Protein AF-0000000074492746 (afdb_homodimer)

pLDDT: mean 90.83, std 10.3, range [33.32, 98.87]

Radius of gyration: 38.36 Å; Cα contacts (8 Å, |Δi|>4): 2476; chains: 2; bounding box: 61×142×90 Å

Structure (mmCIF, N/CA/C/O backbone):
data_AF-0000000074492746-model_v1
#
loop_
_entity.id
_entity.type
_entity.pdbx_description
1 polymer '4-coumarate-CoA ligase'
#
loop_
_atom_site.group_PDB
_atom_site.id
_atom_site.type_symbol
_atom_site.label_atom_id
_atom_site.label_alt_id
_atom_site.label_comp_id
_atom_site.label_asym_id
_atom_site.label_entity_id
_atom_site.label_seq_id
_atom_site.pdbx_PDB_ins_code
_atom_site.Cartn_x
_atom_site.Cartn_y
_atom_site.Cartn_z
_atom_site.occupancy
_atom_site.B_iso_or_equiv
_atom_site.auth_seq_id
_atom_site.auth_comp_id
_atom_site.auth_asym_id
_atom_site.auth_atom_id
_atom_site.pdbx_PDB_model_num
ATOM 1 N N . MET A 1 1 ? 27.553 37.694 3.13 1 62.76 1 MET A N 1
ATOM 2 C CA . MET A 1 1 ? 27.664 36.432 3.856 1 62.76 1 MET A CA 1
ATOM 3 C C . MET A 1 1 ? 26.73 35.38 3.264 1 62.76 1 MET A C 1
ATOM 5 O O . MET A 1 1 ? 25.642 35.708 2.788 1 62.76 1 MET A O 1
ATOM 9 N N . ALA A 1 2 ? 27.285 34.246 3.137 1 74.22 2 ALA A N 1
ATOM 10 C CA . ALA A 1 2 ? 26.532 33.113 2.605 1 74.22 2 ALA A CA 1
ATOM 11 C C . ALA A 1 2 ? 25.302 32.821 3.46 1 74.22 2 ALA A C 1
ATOM 13 O O . ALA A 1 2 ? 25.326 33.013 4.678 1 74.22 2 ALA A O 1
ATOM 14 N N . PRO A 1 3 ? 24.141 32.552 2.888 1 91.66 3 PRO A N 1
ATOM 15 C CA . PRO A 1 3 ? 22.947 32.187 3.653 1 91.66 3 PRO A CA 1
ATOM 16 C C . PRO A 1 3 ? 23.194 31.023 4.611 1 91.66 3 PRO A C 1
ATOM 18 O O . PRO A 1 3 ? 24.078 30.198 4.371 1 91.66 3 PRO A O 1
ATOM 21 N N . PHE A 1 4 ? 22.582 31.081 5.687 1 94.63 4 PHE A N 1
ATOM 22 C CA . PHE A 1 4 ? 22.602 29.951 6.608 1 94.63 4 PHE A CA 1
ATOM 23 C C . PHE A 1 4 ? 21.959 28.724 5.973 1 94.63 4 PHE A C 1
ATOM 25 O O . PHE A 1 4 ? 20.969 28.841 5.247 1 94.63 4 PHE A O 1
ATOM 32 N N . LYS A 1 5 ? 22.575 27.582 6.238 1 94.75 5 LYS A N 1
ATOM 33 C CA . LYS A 1 5 ? 22.024 26.311 5.777 1 94.75 5 LYS A CA 1
ATOM 34 C C . LYS A 1 5 ? 21.789 25.357 6.945 1 94.75 5 LYS A C 1
ATOM 36 O O . LYS A 1 5 ? 22.356 25.538 8.024 1 94.75 5 LYS A O 1
ATOM 41 N N . SER A 1 6 ? 20.93 24.405 6.695 1 94.44 6 SER A N 1
ATOM 42 C CA . SER A 1 6 ? 20.618 23.424 7.729 1 94.44 6 SER A CA 1
ATOM 43 C C . SER A 1 6 ? 21.833 22.563 8.059 1 94.44 6 SER A C 1
ATOM 45 O O . SER A 1 6 ? 22.608 22.207 7.169 1 94.44 6 SER A O 1
ATOM 47 N N . SER A 1 7 ? 21.99 22.266 9.31 1 92.78 7 SER A N 1
ATOM 48 C CA . SER A 1 7 ? 23.029 21.332 9.732 1 92.78 7 SER A CA 1
ATOM 49 C C . SER A 1 7 ? 22.599 19.887 9.504 1 92.78 7 SER A C 1
ATOM 51 O O . SER A 1 7 ? 23.415 18.968 9.606 1 92.78 7 SER A O 1
ATOM 53 N N . ILE A 1 8 ? 21.333 19.669 9.207 1 93.95 8 ILE A N 1
ATOM 54 C CA . ILE A 1 8 ? 20.806 18.359 8.841 1 93.95 8 ILE A CA 1
ATOM 55 C C . ILE A 1 8 ? 20.898 18.169 7.329 1 93.95 8 ILE A C 1
ATOM 57 O O . ILE A 1 8 ? 20.489 19.043 6.561 1 93.95 8 ILE A O 1
ATOM 61 N N . PRO A 1 9 ? 21.396 17.053 6.87 1 94.08 9 PRO A N 1
ATOM 62 C CA . PRO A 1 9 ? 21.604 16.846 5.434 1 94.08 9 PRO A CA 1
ATOM 63 C C . PRO A 1 9 ? 20.315 16.979 4.626 1 94.08 9 PRO A C 1
ATOM 65 O O . PRO A 1 9 ? 19.251 16.55 5.079 1 94.08 9 PRO A O 1
ATOM 68 N N . ASP A 1 10 ? 20.444 17.479 3.424 1 95.86 10 ASP A N 1
ATOM 69 C CA . ASP A 1 10 ? 19.316 17.609 2.507 1 95.86 10 ASP A CA 1
ATOM 70 C C . ASP A 1 10 ? 18.718 16.244 2.174 1 95.86 10 ASP A C 1
ATOM 72 O O . ASP A 1 10 ? 19.413 15.227 2.227 1 95.86 10 ASP A O 1
ATOM 76 N N . VAL A 1 11 ? 17.506 16.265 1.872 1 95.2 11 VAL A N 1
ATOM 77 C CA . VAL A 1 11 ? 16.808 15.045 1.482 1 95.2 11 VAL A CA 1
ATOM 78 C C . VAL A 1 11 ? 16.164 15.233 0.11 1 95.2 11 VAL A C 1
ATOM 80 O O . VAL A 1 11 ? 15.814 16.353 -0.27 1 95.2 11 VAL A O 1
ATOM 83 N N . PRO A 1 12 ? 16.049 14.089 -0.663 1 92.93 12 PRO A N 1
ATOM 84 C CA . PRO A 1 12 ? 15.293 14.198 -1.913 1 92.93 12 PRO A CA 1
ATOM 85 C C . PRO A 1 12 ? 13.814 14.499 -1.683 1 92.93 12 PRO A C 1
ATOM 87 O O . PRO A 1 12 ? 13.183 13.889 -0.816 1 92.93 12 PRO A O 1
ATOM 90 N N . ILE A 1 13 ? 13.33 15.439 -2.402 1 95.9 13 ILE A N 1
ATOM 91 C CA . ILE A 1 13 ? 11.911 15.769 -2.325 1 95.9 13 ILE A CA 1
ATOM 92 C C . ILE A 1 13 ? 11.175 15.165 -3.519 1 95.9 13 ILE A C 1
ATOM 94 O O . ILE A 1 13 ? 11.346 15.615 -4.654 1 95.9 13 ILE A O 1
ATOM 98 N N . PRO A 1 14 ? 10.344 14.208 -3.27 1 92.88 14 PRO A N 1
ATOM 99 C CA . PRO A 1 14 ? 9.604 13.606 -4.382 1 92.88 14 PRO A CA 1
ATOM 100 C C . PRO A 1 14 ? 8.608 14.573 -5.018 1 92.88 14 PRO A C 1
ATOM 102 O O . PRO A 1 14 ? 7.961 15.351 -4.313 1 92.88 14 PRO A O 1
ATOM 105 N N . VAL A 1 15 ? 8.488 14.508 -6.326 1 95.49 15 VAL A N 1
ATOM 106 C CA . VAL A 1 15 ? 7.451 15.248 -7.037 1 95.49 15 VAL A CA 1
ATOM 107 C C . VAL A 1 15 ? 6.222 14.362 -7.227 1 95.49 15 VAL A C 1
ATOM 109 O O . VAL A 1 15 ? 6.13 13.621 -8.208 1 95.49 15 VAL A O 1
ATOM 112 N N . THR A 1 16 ? 5.321 14.421 -6.267 1 94.25 16 THR A N 1
ATOM 113 C CA . THR A 1 16 ? 4.128 13.582 -6.234 1 94.25 16 THR A CA 1
ATOM 114 C C . THR A 1 16 ? 3.007 14.268 -5.458 1 94.25 16 THR A C 1
ATOM 116 O O . THR A 1 16 ? 3.224 15.307 -4.832 1 94.25 16 THR A O 1
ATOM 119 N N . ASP A 1 17 ? 1.833 13.707 -5.586 1 95.97 17 ASP A N 1
ATOM 120 C CA . ASP A 1 17 ? 0.719 14.282 -4.839 1 95.97 17 ASP A CA 1
ATOM 121 C C . ASP A 1 17 ? 0.764 13.86 -3.373 1 95.97 17 ASP A C 1
ATOM 123 O O . ASP A 1 17 ? 1.326 12.814 -3.04 1 95.97 17 ASP A O 1
ATOM 127 N N . THR A 1 18 ? 0.191 14.603 -2.574 1 97 18 THR A N 1
ATOM 128 C CA . THR A 1 18 ? 0.307 14.476 -1.126 1 97 18 THR A CA 1
ATOM 129 C C . THR A 1 18 ? -0.256 13.138 -0.654 1 97 18 THR A C 1
ATOM 131 O O . THR A 1 18 ? 0.354 12.459 0.175 1 97 18 THR A O 1
ATOM 134 N N . TYR A 1 19 ? -1.401 12.74 -1.144 1 95.45 19 TYR A N 1
ATOM 135 C CA . TYR A 1 19 ? -1.993 11.477 -0.721 1 95.45 19 TYR A CA 1
ATOM 136 C C . TYR A 1 19 ? -1.063 10.309 -1.027 1 95.45 19 TYR A C 1
ATOM 138 O O . TYR A 1 19 ? -0.817 9.462 -0.165 1 95.45 19 TYR A O 1
ATOM 146 N N . SER A 1 20 ? -0.614 10.266 -2.314 1 91.77 20 SER A N 1
ATOM 147 C CA . SER A 1 20 ? 0.271 9.181 -2.723 1 91.77 20 SER A CA 1
ATOM 148 C C . SER A 1 20 ? 1.531 9.142 -1.865 1 91.77 20 SER A C 1
ATOM 150 O O . SER A 1 20 ? 1.993 8.065 -1.48 1 91.77 20 SER A O 1
ATOM 152 N N . PHE A 1 21 ? 2.033 10.259 -1.544 1 93.06 21 PHE A N 1
ATOM 153 C CA . PHE A 1 21 ? 3.252 10.33 -0.748 1 93.06 21 PHE A CA 1
ATOM 154 C C . PHE A 1 21 ? 3.017 9.781 0.654 1 93.06 21 PHE A C 1
ATOM 156 O O . PHE A 1 21 ? 3.825 9.002 1.165 1 93.06 21 PHE A O 1
ATOM 163 N N . ILE A 1 22 ? 1.933 10.162 1.227 1 93 22 ILE A N 1
ATOM 164 C CA . ILE A 1 22 ? 1.683 9.861 2.632 1 93 22 ILE A CA 1
ATOM 165 C C . ILE A 1 22 ? 1.252 8.404 2.779 1 93 22 ILE A C 1
ATOM 167 O O . ILE A 1 22 ? 1.697 7.707 3.694 1 93 22 ILE A O 1
ATOM 171 N N . PHE A 1 23 ? 0.426 7.883 1.871 1 89.41 23 PHE A N 1
ATOM 172 C CA . PHE A 1 23 ? -0.224 6.603 2.127 1 89.41 23 PHE A CA 1
ATOM 173 C C . PHE A 1 23 ? 0.31 5.528 1.188 1 89.41 23 PHE A C 1
ATOM 175 O O . PHE A 1 23 ? 0.096 4.335 1.416 1 89.41 23 PHE A O 1
ATOM 182 N N . GLU A 1 24 ? 0.973 5.904 0.114 1 81.98 24 GLU A N 1
ATOM 183 C CA . GLU A 1 24 ? 1.334 4.899 -0.881 1 81.98 24 GLU A CA 1
ATOM 184 C C . GLU A 1 24 ? 2.845 4.849 -1.092 1 81.98 24 GLU A C 1
ATOM 186 O O . GLU A 1 24 ? 3.348 3.981 -1.808 1 81.98 24 GLU A O 1
ATOM 191 N N . SER A 1 25 ? 3.521 5.86 -0.701 1 73.84 25 SER A N 1
ATOM 192 C CA . SER A 1 25 ? 4.962 5.889 -0.927 1 73.84 25 SER A CA 1
ATOM 193 C C . SER A 1 25 ? 5.678 4.852 -0.068 1 73.84 25 SER A C 1
ATOM 195 O O . SER A 1 25 ? 5.182 4.469 0.994 1 73.84 25 SER A O 1
ATOM 197 N N . LYS A 1 26 ? 6.465 3.995 -0.831 1 54 26 LYS A N 1
ATOM 198 C CA . LYS A 1 26 ? 7.276 2.965 -0.187 1 54 26 LYS A CA 1
ATOM 199 C C . LYS A 1 26 ? 8.384 3.587 0.658 1 54 26 LYS A C 1
ATOM 201 O O . LYS A 1 26 ? 9.295 2.888 1.107 1 54 26 LYS A O 1
ATOM 206 N N . LEU A 1 27 ? 8.384 4.845 0.728 1 49.32 27 LEU A N 1
ATOM 207 C CA . LEU A 1 27 ? 9.664 5.452 1.078 1 49.32 27 LEU A CA 1
ATOM 208 C C . LEU A 1 27 ? 10.283 4.757 2.286 1 49.32 27 LEU A C 1
ATOM 210 O O . LEU A 1 27 ? 11.399 4.239 2.205 1 49.32 27 LEU A O 1
ATOM 214 N N . PRO A 1 28 ? 10.604 5.556 3.318 1 43.53 28 PRO A N 1
ATOM 215 C CA . PRO A 1 28 ? 11.86 5.406 4.057 1 43.53 28 PRO A CA 1
ATOM 216 C C . PRO A 1 28 ? 11.861 4.187 4.976 1 43.53 28 PRO A C 1
ATOM 218 O O . PRO A 1 28 ? 10.829 3.531 5.14 1 43.53 28 PRO A O 1
ATOM 221 N N . ALA A 1 29 ? 12.595 4.407 5.951 1 42.02 29 ALA A N 1
ATOM 222 C CA . ALA A 1 29 ? 13.155 3.627 7.053 1 42.02 29 ALA A CA 1
ATOM 223 C C . ALA A 1 29 ? 12.057 2.897 7.821 1 42.02 29 ALA A C 1
ATOM 225 O O . ALA A 1 29 ? 12.34 1.996 8.615 1 42.02 29 ALA A O 1
ATOM 226 N N . THR A 1 30 ? 10.843 3.539 7.629 1 43.43 30 THR A N 1
ATOM 227 C CA . THR A 1 30 ? 9.827 2.955 8.497 1 43.43 30 THR A CA 1
ATOM 228 C C . THR A 1 30 ? 8.832 2.13 7.686 1 43.43 30 THR A C 1
ATOM 230 O O . THR A 1 30 ? 8.518 2.473 6.544 1 43.43 30 THR A O 1
ATOM 233 N N . LEU A 1 31 ? 8.698 0.891 7.887 1 47.42 31 LEU A N 1
ATOM 234 C CA . LEU A 1 31 ? 7.716 -0.061 7.381 1 47.42 31 LEU A CA 1
ATOM 235 C C . LEU A 1 31 ? 6.344 0.593 7.247 1 47.42 31 LEU A C 1
ATOM 237 O O . LEU A 1 31 ? 5.926 1.352 8.124 1 47.42 31 LEU A O 1
ATOM 241 N N . PRO A 1 32 ? 5.792 0.803 6.049 1 51.96 32 PRO A N 1
ATOM 242 C CA . PRO A 1 32 ? 4.393 1.236 6.028 1 51.96 32 PRO A CA 1
ATOM 243 C C . PRO A 1 32 ? 3.574 0.636 7.169 1 51.96 32 PRO A C 1
ATOM 245 O O . PRO A 1 32 ? 3.817 -0.502 7.577 1 51.96 32 PRO A O 1
ATOM 248 N N . PRO A 1 33 ? 2.813 1.573 7.826 1 56.63 33 PRO A N 1
ATOM 249 C CA . PRO A 1 33 ? 2.01 1.03 8.924 1 56.63 33 PRO A CA 1
ATOM 250 C C . PRO A 1 33 ? 1.205 -0.201 8.514 1 56.63 33 PRO A C 1
ATOM 252 O O . PRO A 1 33 ? 0.749 -0.293 7.372 1 56.63 33 PRO A O 1
ATOM 255 N N . ARG A 1 34 ? 1.232 -0.967 9.35 1 70.54 34 ARG A N 1
ATOM 256 C CA . ARG A 1 34 ? 0.348 -2.118 9.198 1 70.54 34 ARG A CA 1
ATOM 257 C C . ARG A 1 34 ? -1.112 -1.684 9.133 1 70.54 34 ARG A C 1
ATOM 259 O O . ARG A 1 34 ? -1.52 -0.753 9.831 1 70.54 34 ARG A O 1
ATOM 266 N N . ARG A 1 35 ? -1.841 -2.162 8.324 1 78.81 35 ARG A N 1
ATOM 267 C CA . ARG A 1 35 ? -3.239 -1.809 8.102 1 78.81 35 ARG A CA 1
ATOM 268 C C . ARG A 1 35 ? -4.066 -2.029 9.365 1 78.81 35 ARG A C 1
ATOM 270 O O . ARG A 1 35 ? -5.124 -1.419 9.534 1 78.81 35 ARG A O 1
ATOM 277 N N . ASP A 1 36 ? -3.523 -2.74 10.283 1 85.18 36 ASP A N 1
ATOM 278 C CA . ASP A 1 36 ? -4.276 -3.035 11.497 1 85.18 36 ASP A CA 1
ATOM 279 C C . ASP A 1 36 ? -3.861 -2.11 12.639 1 85.18 36 ASP A C 1
ATOM 281 O O . ASP A 1 36 ? -4.476 -2.12 13.708 1 85.18 36 ASP A O 1
ATOM 285 N N . GLN A 1 37 ? -2.905 -1.304 12.361 1 90.31 37 GLN A N 1
ATOM 286 C CA . GLN A 1 37 ? -2.474 -0.351 13.379 1 90.31 37 GLN A CA 1
ATOM 287 C C . GLN A 1 37 ? -3.492 0.774 13.545 1 90.31 37 GLN A C 1
ATOM 289 O O . GLN A 1 37 ? -4.121 1.197 12.574 1 90.31 37 GLN A O 1
ATOM 294 N N . ILE A 1 38 ? -3.596 1.279 14.82 1 95.5 38 ILE A N 1
ATOM 295 C CA . ILE A 1 38 ? -4.523 2.367 15.108 1 95.5 38 ILE A CA 1
ATOM 296 C C . ILE A 1 38 ? -3.975 3.676 14.544 1 95.5 38 ILE A C 1
ATOM 298 O O . ILE A 1 38 ? -2.825 4.037 14.803 1 95.5 38 ILE A O 1
ATOM 302 N N . ALA A 1 39 ? -4.736 4.35 13.773 1 96.35 39 ALA A N 1
ATOM 303 C CA . ALA A 1 39 ? -4.348 5.635 13.195 1 96.35 39 ALA A CA 1
ATOM 304 C C . ALA A 1 39 ? -4.894 6.795 14.022 1 96.35 39 ALA A C 1
ATOM 306 O O . ALA A 1 39 ? -4.185 7.771 14.278 1 96.35 39 ALA A O 1
ATOM 307 N N . LEU A 1 40 ? -6.187 6.639 14.418 1 98.11 40 LEU A N 1
ATOM 308 C CA . LEU A 1 40 ? -6.883 7.716 15.113 1 98.11 40 LEU A CA 1
ATOM 309 C C . LEU A 1 40 ? -7.593 7.192 16.356 1 98.11 40 LEU A C 1
ATOM 311 O O . LEU A 1 40 ? -8.157 6.095 16.338 1 98.11 40 LEU A O 1
ATOM 315 N N . ILE A 1 41 ? -7.59 7.925 17.371 1 98.37 41 ILE A N 1
ATOM 316 C CA . ILE A 1 41 ? -8.356 7.686 18.589 1 98.37 41 ILE A CA 1
ATOM 317 C C . ILE A 1 41 ? -9.132 8.947 18.965 1 98.37 41 ILE A C 1
ATOM 319 O O . ILE A 1 41 ? -8.548 10.024 19.105 1 98.37 41 ILE A O 1
ATOM 323 N N . ASP A 1 42 ? -10.383 8.921 19.056 1 97.63 42 ASP A N 1
ATOM 324 C CA . ASP A 1 42 ? -11.174 10.029 19.583 1 97.63 42 ASP A CA 1
ATOM 325 C C . ASP A 1 42 ? -11.015 10.146 21.097 1 97.63 42 ASP A C 1
ATOM 327 O O . ASP A 1 42 ? -11.41 9.245 21.84 1 97.63 42 ASP A O 1
ATOM 331 N N . ALA A 1 43 ? -10.517 11.211 21.539 1 97.36 43 ALA A N 1
ATOM 332 C CA . ALA A 1 43 ? -10.202 11.362 22.957 1 97.36 43 ALA A CA 1
ATOM 333 C C . ALA A 1 43 ? -11.464 11.282 23.811 1 97.36 43 ALA A C 1
ATOM 335 O O . ALA A 1 43 ? -11.424 10.805 24.947 1 97.36 43 ALA A O 1
ATOM 336 N N . ALA A 1 44 ? -12.558 11.75 23.291 1 94.58 44 ALA A N 1
ATOM 337 C CA . ALA A 1 44 ? -13.795 11.843 24.061 1 94.58 44 ALA A CA 1
ATOM 338 C C . ALA A 1 44 ? -14.529 10.505 24.085 1 94.58 44 ALA A C 1
ATOM 340 O O . ALA A 1 44 ? -15.101 10.121 25.108 1 94.58 44 ALA A O 1
ATOM 341 N N . THR A 1 45 ? -14.496 9.724 22.978 1 94.44 45 THR A N 1
ATOM 342 C CA . THR A 1 45 ? -15.36 8.554 22.87 1 94.44 45 THR A CA 1
ATOM 343 C C . THR A 1 45 ? -14.533 7.271 22.854 1 94.44 45 THR A C 1
ATOM 345 O O . THR A 1 45 ? -15.079 6.173 22.982 1 94.44 45 THR A O 1
ATOM 348 N N . ASP A 1 46 ? -13.288 7.34 22.617 1 96.02 46 ASP A N 1
ATOM 349 C CA . ASP A 1 46 ? -12.375 6.207 22.506 1 96.02 46 ASP A CA 1
ATOM 350 C C . ASP A 1 46 ? -12.596 5.449 21.199 1 96.02 46 ASP A C 1
ATOM 352 O O . ASP A 1 46 ? -12.115 4.325 21.037 1 96.02 46 ASP A O 1
ATOM 356 N N . GLN A 1 47 ? -13.381 6.099 20.391 1 94.58 47 GLN A N 1
ATOM 357 C CA . GLN A 1 47 ? -13.499 5.512 19.06 1 94.58 47 GLN A CA 1
ATOM 358 C C . GLN A 1 47 ? -12.135 5.402 18.385 1 94.58 47 GLN A C 1
ATOM 360 O O . GLN A 1 47 ? -11.343 6.346 18.415 1 94.58 47 GLN A O 1
ATOM 365 N N . ARG A 1 48 ? -11.907 4.273 17.838 1 96.66 48 ARG A N 1
ATOM 366 C CA . ARG A 1 48 ? -10.613 4.027 17.208 1 96.66 48 ARG A CA 1
ATOM 367 C C . ARG A 1 48 ? -10.778 3.702 15.727 1 96.66 48 ARG A C 1
ATOM 369 O O . ARG A 1 48 ? -11.742 3.042 15.335 1 96.66 48 ARG A O 1
ATOM 376 N N . VAL A 1 49 ? -9.942 4.195 14.879 1 96.49 49 VAL A N 1
ATOM 377 C CA . VAL A 1 49 ? -9.878 3.942 13.443 1 96.49 49 VAL A CA 1
ATOM 378 C C . VAL A 1 49 ? -8.487 3.433 13.069 1 96.49 49 VAL A C 1
ATOM 380 O O . VAL A 1 49 ? -7.479 4.057 13.407 1 96.49 49 VAL A O 1
ATOM 383 N N . THR A 1 50 ? -8.39 2.292 12.407 1 95.07 50 THR A N 1
ATOM 384 C CA . THR A 1 50 ? -7.103 1.761 11.972 1 95.07 50 THR A CA 1
ATOM 385 C C . THR A 1 50 ? -6.646 2.44 10.683 1 95.07 50 THR A C 1
ATOM 387 O O . THR A 1 50 ? -7.434 3.117 10.019 1 95.07 50 THR A O 1
ATOM 390 N N . TYR A 1 51 ? -5.381 2.293 10.35 1 93.28 51 TYR A N 1
ATOM 391 C CA . TYR A 1 51 ? -4.867 2.829 9.095 1 93.28 51 TYR A CA 1
ATOM 392 C C . TYR A 1 51 ? -5.606 2.232 7.903 1 93.28 51 TYR A C 1
ATOM 394 O O . TYR A 1 51 ? -5.918 2.937 6.941 1 93.28 51 TYR A O 1
ATOM 402 N N . GLY A 1 52 ? -5.892 0.97 7.961 1 91.56 52 GLY A N 1
ATOM 403 C CA . GLY A 1 52 ? -6.649 0.338 6.892 1 91.56 52 GLY A CA 1
ATOM 404 C C . GLY A 1 52 ? -8.029 0.938 6.701 1 91.56 52 GLY A C 1
ATOM 405 O O . GLY A 1 52 ? -8.449 1.195 5.572 1 91.56 52 GLY A O 1
ATOM 406 N N . GLU A 1 53 ? -8.708 1.12 7.767 1 94.29 53 GLU A N 1
ATOM 407 C CA . GLU A 1 53 ? -10.04 1.717 7.714 1 94.29 53 GLU A CA 1
ATOM 408 C C . GLU A 1 53 ? -9.981 3.154 7.204 1 94.29 53 GLU A C 1
ATOM 410 O O . GLU A 1 53 ? -10.835 3.576 6.422 1 94.29 53 GLU A O 1
ATOM 415 N N . LEU A 1 54 ? -8.998 3.861 7.677 1 96.27 54 LEU A N 1
ATOM 416 C CA . LEU A 1 54 ? -8.84 5.244 7.24 1 96.27 54 LEU A CA 1
ATOM 417 C C . LEU A 1 54 ? -8.639 5.318 5.73 1 96.27 54 LEU A C 1
ATOM 419 O O . LEU A 1 54 ? -9.316 6.089 5.046 1 96.27 54 LEU A O 1
ATOM 423 N N . VAL A 1 55 ? -7.748 4.534 5.239 1 94.34 55 VAL A N 1
ATOM 424 C CA . VAL A 1 55 ? -7.47 4.514 3.807 1 94.34 55 VAL A CA 1
ATOM 425 C C . VAL A 1 55 ? -8.729 4.116 3.041 1 94.34 55 VAL A C 1
ATOM 427 O O . VAL A 1 55 ? -9.037 4.693 1.996 1 94.34 55 VAL A O 1
ATOM 430 N N . HIS A 1 56 ? -9.445 3.172 3.574 1 95.02 56 HIS A N 1
ATOM 431 C CA . HIS A 1 56 ? -10.701 2.743 2.969 1 95.02 56 HIS A CA 1
ATOM 432 C C . HIS A 1 56 ? -11.692 3.898 2.879 1 95.02 56 HIS A C 1
ATOM 434 O O . HIS A 1 56 ? -12.305 4.116 1.832 1 95.02 56 HIS A O 1
ATOM 440 N N . ARG A 1 57 ? -11.841 4.629 3.957 1 96.83 57 ARG A N 1
ATOM 441 C CA . ARG A 1 57 ? -12.749 5.77 3.994 1 96.83 57 ARG A CA 1
ATOM 442 C C . ARG A 1 57 ? -12.315 6.848 3.007 1 96.83 57 ARG A C 1
ATOM 444 O O . ARG A 1 57 ? -13.15 7.441 2.32 1 96.83 57 ARG A O 1
ATOM 451 N N . ILE A 1 58 ? -11.011 7.072 2.93 1 97.48 58 ILE A N 1
ATOM 452 C CA . ILE A 1 58 ? -10.458 8.078 2.029 1 97.48 58 ILE A CA 1
ATOM 453 C C . ILE A 1 58 ? -10.789 7.713 0.584 1 97.48 58 ILE A C 1
ATOM 455 O O . ILE A 1 58 ? -11.234 8.563 -0.191 1 97.48 58 ILE A O 1
ATOM 459 N N . HIS A 1 59 ? -10.612 6.472 0.234 1 96.05 59 HIS A N 1
ATOM 460 C CA . HIS A 1 59 ? -10.873 6.014 -1.126 1 96.05 59 HIS A CA 1
ATOM 461 C C . HIS A 1 59 ? -12.344 6.186 -1.492 1 96.05 59 HIS A C 1
ATOM 463 O O . HIS A 1 59 ? -12.664 6.644 -2.591 1 96.05 59 HIS A O 1
ATOM 469 N N . ARG A 1 60 ? -13.229 5.802 -0.593 1 97.08 60 ARG A N 1
ATOM 470 C CA . ARG A 1 60 ? -14.662 5.896 -0.854 1 97.08 60 ARG A CA 1
ATOM 471 C C . ARG A 1 60 ? -15.099 7.35 -0.995 1 97.08 60 ARG A C 1
ATOM 473 O O . ARG A 1 60 ? -15.917 7.677 -1.858 1 97.08 60 ARG A O 1
ATOM 480 N N . PHE A 1 61 ? -14.562 8.156 -0.141 1 98.33 61 PHE A N 1
ATOM 481 C CA . PHE A 1 61 ? -14.897 9.573 -0.217 1 98.33 61 PHE A CA 1
ATOM 482 C C . PHE A 1 61 ? -14.393 10.18 -1.52 1 98.33 61 PHE A C 1
ATOM 484 O O . PHE A 1 61 ? -15.119 10.916 -2.191 1 98.33 61 PHE A O 1
ATOM 491 N N . ALA A 1 62 ? -13.135 9.922 -1.884 1 98.5 62 ALA A N 1
ATOM 492 C CA . ALA A 1 62 ? -12.546 10.442 -3.115 1 98.5 62 ALA A CA 1
ATOM 493 C C . ALA A 1 62 ? -13.375 10.039 -4.332 1 98.5 62 ALA A C 1
ATOM 495 O O . ALA A 1 62 ? -13.65 10.866 -5.204 1 98.5 62 ALA A O 1
ATOM 496 N N . ALA A 1 63 ? -13.754 8.773 -4.382 1 97.84 63 ALA A N 1
ATOM 497 C CA . ALA A 1 63 ? -14.583 8.291 -5.483 1 97.84 63 ALA A CA 1
ATOM 498 C C . ALA A 1 63 ? -15.924 9.02 -5.52 1 97.84 63 ALA A C 1
ATOM 500 O O . ALA A 1 63 ? -16.414 9.377 -6.594 1 97.84 63 ALA A O 1
ATOM 501 N N . GLY A 1 64 ? -16.498 9.202 -4.336 1 98.32 64 GLY A N 1
ATOM 502 C CA . GLY A 1 64 ? -17.753 9.934 -4.261 1 98.32 64 GLY A CA 1
ATOM 503 C C . GLY A 1 64 ? -17.632 11.373 -4.724 1 98.32 64 GLY A C 1
ATOM 504 O O . GLY A 1 64 ? -18.508 11.88 -5.428 1 98.32 64 GLY A O 1
ATOM 505 N N . VAL A 1 65 ? -16.557 11.998 -4.313 1 98.4 65 VAL A N 1
ATOM 506 C CA . VAL A 1 65 ? -16.311 13.377 -4.722 1 98.4 65 VAL A CA 1
ATOM 507 C C . VAL A 1 65 ? -16.262 13.463 -6.246 1 98.4 65 VAL A C 1
ATOM 509 O O . VAL A 1 65 ? -16.861 14.361 -6.843 1 98.4 65 VAL A O 1
ATOM 512 N N . ARG A 1 66 ? -15.612 12.545 -6.87 1 97.47 66 ARG A N 1
ATOM 513 C CA . ARG A 1 66 ? -15.429 12.555 -8.318 1 97.47 66 ARG A CA 1
ATOM 514 C C . ARG A 1 66 ? -16.701 12.112 -9.034 1 97.47 66 ARG A C 1
ATOM 516 O O . ARG A 1 66 ? -17.155 12.774 -9.969 1 97.47 66 ARG A O 1
ATOM 523 N N . TYR A 1 67 ? -17.318 11.013 -8.587 1 96.07 67 TYR A N 1
ATOM 524 C CA . TYR A 1 67 ? -18.326 10.356 -9.411 1 96.07 67 TYR A CA 1
ATOM 525 C C . TYR A 1 67 ? -19.732 10.745 -8.969 1 96.07 67 TYR A C 1
ATOM 527 O O . TYR A 1 67 ? -20.658 10.782 -9.782 1 96.07 67 TYR A O 1
ATOM 535 N N . LYS A 1 68 ? -19.937 10.959 -7.71 1 96.65 68 LYS A N 1
ATOM 536 C CA . LYS A 1 68 ? -21.261 11.345 -7.231 1 96.65 68 LYS A CA 1
ATOM 537 C C . LYS A 1 68 ? -21.439 12.86 -7.268 1 96.65 68 LYS A C 1
ATOM 539 O O . LYS A 1 68 ? -22.474 13.357 -7.717 1 96.65 68 LYS A O 1
ATOM 544 N N . LEU A 1 69 ? -20.426 13.567 -6.795 1 97.64 69 LEU A N 1
ATOM 545 C CA . LEU A 1 69 ? -20.534 15.021 -6.733 1 97.64 69 LEU A CA 1
ATOM 546 C C . LEU A 1 69 ? -20.066 15.657 -8.038 1 97.64 69 LEU A C 1
ATOM 548 O O . LEU A 1 69 ? -20.347 16.829 -8.298 1 97.64 69 LEU A O 1
ATOM 552 N N . GLY A 1 70 ? -19.211 14.93 -8.812 1 97.41 70 GLY A N 1
ATOM 553 C CA . GLY A 1 70 ? -18.793 15.39 -10.127 1 97.41 70 GLY A CA 1
ATOM 554 C C . GLY A 1 70 ? -17.75 16.49 -10.07 1 97.41 70 GLY A C 1
ATOM 555 O O . GLY A 1 70 ? -17.68 17.333 -10.968 1 97.41 70 GLY A O 1
ATOM 556 N N . LEU A 1 71 ? -16.998 16.561 -8.999 1 97.97 71 LEU A N 1
ATOM 557 C CA . LEU A 1 71 ? -15.97 17.592 -8.912 1 97.97 71 LEU A CA 1
ATOM 558 C C . LEU A 1 71 ? -14.769 17.237 -9.782 1 97.97 71 LEU A C 1
ATOM 560 O O . LEU A 1 71 ? -14.364 16.073 -9.842 1 97.97 71 LEU A O 1
ATOM 564 N N . ASN A 1 72 ? -14.275 18.178 -10.418 1 96.15 72 ASN A N 1
ATOM 565 C CA . ASN A 1 72 ? -13.108 18.012 -11.277 1 96.15 72 ASN A CA 1
ATOM 566 C C . ASN A 1 72 ? -11.817 18.365 -10.544 1 96.15 72 ASN A C 1
ATOM 568 O O . ASN A 1 72 ? -11.855 18.885 -9.427 1 96.15 72 ASN A O 1
ATOM 572 N N . LYS A 1 73 ? -10.745 18.051 -11.281 1 96.34 73 LYS A N 1
ATOM 573 C CA . LYS A 1 73 ? -9.41 18.369 -10.784 1 96.34 73 LYS A CA 1
ATOM 574 C C . LYS A 1 73 ? -9.284 19.854 -10.456 1 96.34 73 LYS A C 1
ATOM 576 O O . LYS A 1 73 ? -9.705 20.706 -11.241 1 96.34 73 LYS A O 1
ATOM 581 N N . TRP A 1 74 ? -8.882 20.204 -9.174 1 98.48 74 TRP A N 1
ATOM 582 C CA . TRP A 1 74 ? -8.527 21.519 -8.652 1 98.48 74 TRP A CA 1
ATOM 583 C C . TRP A 1 74 ? -9.771 22.287 -8.218 1 98.48 74 TRP A C 1
ATOM 585 O O . TRP A 1 74 ? -9.673 23.412 -7.724 1 98.48 74 TRP A O 1
ATOM 595 N N . GLU A 1 75 ? -10.983 21.745 -8.426 1 98.65 75 GLU A N 1
ATOM 596 C CA . GLU A 1 75 ? -12.136 22.361 -7.776 1 98.65 75 GLU A CA 1
ATOM 597 C C . GLU A 1 75 ? -12.031 22.264 -6.257 1 98.65 75 GLU A C 1
ATOM 599 O O . GLU A 1 75 ? -11.407 21.34 -5.731 1 98.65 75 GLU A O 1
ATOM 604 N N . VAL A 1 76 ? -12.629 23.242 -5.549 1 98.8 76 VAL A N 1
ATOM 605 C CA . VAL A 1 76 ? -12.255 23.487 -4.16 1 98.8 76 VAL A CA 1
ATOM 606 C C . VAL A 1 76 ? -13.319 22.911 -3.229 1 98.8 76 VAL A C 1
ATOM 608 O O . VAL A 1 76 ? -14.512 23.174 -3.401 1 98.8 76 VAL A O 1
ATOM 611 N N . VAL A 1 77 ? -12.92 22.132 -2.278 1 98.87 77 VAL A N 1
ATOM 612 C CA . VAL A 1 77 ? -13.737 21.61 -1.187 1 98.87 77 VAL A CA 1
ATOM 613 C C . VAL A 1 77 ? -13.503 22.438 0.075 1 98.87 77 VAL A C 1
ATOM 615 O O . VAL A 1 77 ? -12.375 22.533 0.563 1 98.87 77 VAL A O 1
ATOM 618 N N . GLY A 1 78 ? -14.53 23.075 0.607 1 98.84 78 GLY A N 1
ATOM 619 C CA . GLY A 1 78 ? -14.433 23.81 1.858 1 98.84 78 GLY A CA 1
ATOM 620 C C . GLY A 1 78 ? -14.706 22.95 3.078 1 98.84 78 GLY A C 1
ATOM 621 O O . GLY A 1 78 ? -15.603 22.104 3.06 1 98.84 78 GLY A O 1
ATOM 622 N N . VAL A 1 79 ? -13.95 23.12 4.11 1 98.84 79 VAL A N 1
ATOM 623 C CA . VAL A 1 79 ? -14.141 22.417 5.374 1 98.84 79 VAL A CA 1
ATOM 624 C C . VAL A 1 79 ? -14.257 23.425 6.514 1 98.84 79 VAL A C 1
ATOM 626 O O . VAL A 1 79 ? -13.384 24.279 6.687 1 98.84 79 VAL A O 1
ATOM 629 N N . PHE A 1 80 ? -15.315 23.381 7.241 1 98.38 80 PHE A N 1
ATOM 630 C CA . PHE A 1 80 ? -15.635 24.262 8.358 1 98.38 80 PHE A CA 1
ATOM 631 C C . PHE A 1 80 ? -16.059 23.454 9.579 1 98.38 80 PHE A C 1
ATOM 633 O O . PHE A 1 80 ? -17.245 23.177 9.765 1 98.38 80 PHE A O 1
ATOM 640 N N . SER A 1 81 ? -15.065 23.089 10.364 1 97.93 81 SER A N 1
ATOM 641 C CA . SER A 1 81 ? -15.317 22.212 11.502 1 97.93 81 SER A CA 1
ATOM 642 C C . SER A 1 81 ? -14.139 22.212 12.471 1 97.93 81 SER A C 1
ATOM 644 O O . SER A 1 81 ? -12.999 22.453 12.07 1 97.93 81 SER A O 1
ATOM 646 N N . PRO A 1 82 ? -14.417 21.991 13.776 1 95.92 82 PRO A N 1
ATOM 647 C CA . PRO A 1 82 ? -13.308 21.636 14.665 1 95.92 82 PRO A CA 1
ATOM 648 C C . PRO A 1 82 ? -12.7 20.275 14.335 1 95.92 82 PRO A C 1
ATOM 650 O O . PRO A 1 82 ? -13.182 19.581 13.436 1 95.92 82 PRO A O 1
ATOM 653 N N . ASN A 1 83 ? -11.656 19.934 15.056 1 97.63 83 ASN A N 1
ATOM 654 C CA . ASN A 1 83 ? -11.045 18.622 14.871 1 97.63 83 ASN A CA 1
ATOM 655 C C . ASN A 1 83 ? -12.053 17.498 15.091 1 97.63 83 ASN A C 1
ATOM 657 O O . ASN A 1 83 ? -12.925 17.601 15.955 1 97.63 83 ASN A O 1
ATOM 661 N N . GLN A 1 84 ? -11.972 16.541 14.351 1 96.45 84 GLN A N 1
ATOM 662 C CA . GLN A 1 84 ? -12.717 15.305 14.566 1 96.45 84 GLN A CA 1
ATOM 663 C C . GLN A 1 84 ? -12.1 14.148 13.785 1 96.45 84 GLN A C 1
ATOM 665 O O . GLN A 1 84 ? -11.313 14.366 12.861 1 96.45 84 GLN A O 1
ATOM 670 N N . VAL A 1 85 ? -12.529 12.967 14.061 1 96.59 85 VAL A N 1
ATOM 671 C CA . VAL A 1 85 ? -11.876 11.745 13.605 1 96.59 85 VAL A CA 1
ATOM 672 C C . VAL A 1 85 ? -12.052 11.596 12.096 1 96.59 85 VAL A C 1
ATOM 674 O O . VAL A 1 85 ? -11.216 10.988 11.423 1 96.59 85 VAL A O 1
ATOM 677 N N . ASP A 1 86 ? -13.094 12.214 11.506 1 97.49 86 ASP A N 1
ATOM 678 C CA . ASP A 1 86 ? -13.358 12.064 10.078 1 97.49 86 ASP A CA 1
ATOM 679 C C . ASP A 1 86 ? -12.692 13.179 9.276 1 97.49 86 ASP A C 1
ATOM 681 O O . ASP A 1 86 ? -12.721 13.168 8.044 1 97.49 86 ASP A O 1
ATOM 685 N N . TYR A 1 87 ? -12.101 14.144 9.972 1 98.41 87 TYR A N 1
ATOM 686 C CA . TYR A 1 87 ? -11.489 15.293 9.314 1 98.41 87 TYR A CA 1
ATOM 687 C C . TYR A 1 87 ? -10.454 14.846 8.288 1 98.41 87 TYR A C 1
ATOM 689 O O . TYR A 1 87 ? -10.481 15.288 7.137 1 98.41 87 TYR A O 1
ATOM 697 N N . PRO A 1 88 ? -9.571 13.846 8.619 1 98.39 88 PRO A N 1
ATOM 698 C CA . PRO A 1 88 ? -8.575 13.413 7.637 1 98.39 88 PRO A CA 1
ATOM 699 C C . PRO A 1 88 ? -9.2 12.721 6.428 1 98.39 88 PRO A C 1
ATOM 701 O O . PRO A 1 88 ? -8.67 12.811 5.318 1 98.39 88 PRO A O 1
ATOM 704 N N . THR A 1 89 ? -10.332 12.018 6.606 1 98.38 89 THR A N 1
ATOM 705 C CA . THR A 1 89 ? -11.033 11.384 5.495 1 98.38 89 THR A CA 1
ATOM 706 C C . THR A 1 89 ? -11.387 12.41 4.423 1 98.38 89 THR A C 1
ATOM 708 O O . THR A 1 89 ? -11.166 12.173 3.233 1 98.38 89 THR A O 1
ATOM 711 N N . VAL A 1 90 ? -11.83 13.545 4.865 1 98.76 90 VAL A N 1
ATOM 712 C CA . VAL A 1 90 ? -12.287 14.585 3.95 1 98.76 90 VAL A CA 1
ATOM 713 C C . VAL A 1 90 ? -11.085 15.255 3.287 1 98.76 90 VAL A C 1
ATOM 715 O O . VAL A 1 90 ? -11.068 15.449 2.07 1 98.76 90 VAL A O 1
ATOM 718 N N . VAL A 1 91 ? -10.066 15.562 4.044 1 98.82 91 VAL A N 1
ATOM 719 C CA . VAL A 1 91 ? -8.906 16.282 3.529 1 98.82 91 VAL A CA 1
ATOM 720 C C . VAL A 1 91 ? -8.162 15.411 2.52 1 98.82 91 VAL A C 1
ATOM 722 O O . VAL A 1 91 ? -7.981 15.804 1.365 1 98.82 91 VAL A O 1
ATOM 725 N N . PHE A 1 92 ? -7.816 14.243 2.894 1 98.55 92 PHE A N 1
ATOM 726 C CA . PHE A 1 92 ? -7.034 13.372 2.025 1 98.55 92 PHE A CA 1
ATOM 727 C C . PHE A 1 92 ? -7.893 12.825 0.89 1 98.55 92 PHE A C 1
ATOM 729 O O . PHE A 1 92 ? -7.397 12.593 -0.214 1 98.55 92 PHE A O 1
ATOM 736 N N . GLY A 1 93 ? -9.22 12.625 1.178 1 98.7 93 GLY A N 1
ATOM 737 C CA . GLY A 1 93 ? -10.114 12.209 0.109 1 98.7 93 GLY A CA 1
ATOM 738 C C . GLY A 1 93 ? -10.246 13.242 -0.994 1 98.7 93 GLY A C 1
ATOM 739 O O . GLY A 1 93 ? -10.262 12.895 -2.177 1 98.7 93 GLY A O 1
ATOM 740 N N . ALA A 1 94 ? -10.36 14.505 -0.609 1 98.77 94 ALA A N 1
ATOM 741 C CA . ALA A 1 94 ? -10.428 15.582 -1.593 1 98.77 94 ALA A CA 1
ATOM 742 C C . ALA A 1 94 ? -9.141 15.661 -2.409 1 98.77 94 ALA A C 1
ATOM 744 O O . ALA A 1 94 ? -9.183 15.805 -3.633 1 98.77 94 ALA A O 1
ATOM 745 N N . LEU A 1 95 ? -8.001 15.512 -1.739 1 98.63 95 LEU A N 1
ATOM 746 C CA . LEU A 1 95 ? -6.711 15.561 -2.419 1 98.63 95 LEU A CA 1
ATOM 747 C C . LEU A 1 95 ? -6.56 14.392 -3.385 1 98.63 95 LEU A C 1
ATOM 749 O O . LEU A 1 95 ? -6.077 14.565 -4.506 1 98.63 95 LEU A O 1
ATOM 753 N N . LYS A 1 96 ? -6.961 13.237 -2.906 1 97.55 96 LYS A N 1
ATOM 754 C CA . LYS A 1 96 ? -6.892 12.056 -3.762 1 97.55 96 LYS A CA 1
ATOM 755 C C . LYS A 1 96 ? -7.771 12.22 -4.998 1 97.55 96 LYS A C 1
ATOM 757 O O . LYS A 1 96 ? -7.441 11.714 -6.073 1 97.55 96 LYS A O 1
ATOM 762 N N . ALA A 1 97 ? -8.91 12.901 -4.848 1 98.27 97 ALA A N 1
ATOM 763 C CA . ALA A 1 97 ? -9.824 13.155 -5.958 1 98.27 97 ALA A CA 1
ATOM 764 C C . ALA A 1 97 ? -9.289 14.257 -6.868 1 98.27 97 ALA A C 1
ATOM 766 O O . ALA A 1 97 ? -9.928 14.617 -7.859 1 98.27 97 ALA A O 1
ATOM 767 N N . GLY A 1 98 ? -8.081 14.828 -6.514 1 98.28 98 GLY A N 1
ATOM 768 C CA . GLY A 1 98 ? -7.455 15.868 -7.315 1 98.28 98 GLY A CA 1
ATOM 769 C C . GLY A 1 98 ? -7.972 17.259 -6.998 1 98.28 98 GLY A C 1
ATOM 770 O O . GLY A 1 98 ? -7.666 18.217 -7.71 1 98.28 98 GLY A O 1
ATOM 771 N N . CYS A 1 99 ? -8.734 17.402 -5.916 1 98.77 99 CYS A N 1
ATOM 772 C CA . CYS A 1 99 ? -9.343 18.68 -5.566 1 98.77 99 CYS A CA 1
ATOM 773 C C . CYS A 1 99 ? -8.413 19.505 -4.685 1 98.77 99 CYS A C 1
ATOM 775 O O . CYS A 1 99 ? -7.405 18.995 -4.191 1 98.77 99 CYS A O 1
ATOM 777 N N . THR A 1 100 ? -8.68 20.763 -4.564 1 98.81 100 THR A N 1
ATOM 778 C CA . THR A 1 100 ? -8.099 21.664 -3.575 1 98.81 100 THR A CA 1
ATOM 779 C C . THR A 1 100 ? -8.971 21.728 -2.324 1 98.81 100 THR A C 1
ATOM 781 O O . THR A 1 100 ? -10.199 21.656 -2.412 1 98.81 100 THR A O 1
ATOM 784 N N . VAL A 1 101 ? -8.363 21.884 -1.199 1 98.83 101 VAL A N 1
ATOM 785 C CA . VAL A 1 101 ? -9.137 22.04 0.029 1 98.83 101 VAL A CA 1
ATOM 786 C C . VAL A 1 101 ? -8.9 23.43 0.615 1 98.83 101 VAL A C 1
ATOM 788 O O . VAL A 1 101 ? -7.782 23.948 0.568 1 98.83 101 VAL A O 1
ATOM 791 N N . THR A 1 102 ? -9.889 24.048 1.102 1 98.8 102 THR A N 1
ATOM 792 C CA . THR A 1 102 ? -9.785 25.24 1.936 1 98.8 102 THR A CA 1
ATOM 793 C C . THR A 1 102 ? -10.352 24.977 3.328 1 98.8 102 THR A C 1
ATOM 795 O O . THR A 1 102 ? -11.495 24.536 3.466 1 98.8 102 THR A O 1
ATOM 798 N N . LEU A 1 103 ? -9.603 25.22 4.34 1 98.13 103 LEU A N 1
ATOM 799 C CA . LEU A 1 103 ? -9.931 24.867 5.717 1 98.13 103 LEU A CA 1
ATOM 800 C C . LEU A 1 103 ? -10.198 26.116 6.55 1 98.13 103 LEU A C 1
ATOM 802 O O . LEU A 1 103 ? -9.327 26.979 6.68 1 98.13 103 LEU A O 1
ATOM 806 N N . ALA A 1 104 ? -11.333 26.158 7.133 1 96.4 104 ALA A N 1
ATOM 807 C CA . ALA A 1 104 ? -11.765 27.406 7.757 1 96.4 104 ALA A CA 1
ATOM 808 C C . ALA A 1 104 ? -11.814 27.271 9.277 1 96.4 104 ALA A C 1
ATOM 810 O O . ALA A 1 104 ? -12.096 26.191 9.802 1 96.4 104 ALA A O 1
ATOM 811 N N . ASN A 1 105 ? -11.567 28.365 9.912 1 91.84 105 ASN A N 1
ATOM 812 C CA . ASN A 1 105 ? -11.695 28.48 11.36 1 91.84 105 ASN A CA 1
ATOM 813 C C . ASN A 1 105 ? -13.144 28.311 11.81 1 91.84 105 ASN A C 1
ATOM 815 O O . ASN A 1 105 ? -14.019 29.075 11.4 1 91.84 105 ASN A O 1
ATOM 819 N N . PRO A 1 106 ? -13.399 27.379 12.654 1 95.08 106 PRO A N 1
ATOM 820 C CA . PRO A 1 106 ? -14.781 27.087 13.042 1 95.08 106 PRO A CA 1
ATOM 821 C C . PRO A 1 106 ? -15.415 28.211 13.859 1 95.08 106 PRO A C 1
ATOM 823 O O . PRO A 1 106 ? -16.62 28.185 14.12 1 95.08 106 PRO A O 1
ATOM 826 N N . THR A 1 107 ? -14.658 29.221 14.185 1 88.72 107 THR A N 1
ATOM 827 C CA . THR A 1 107 ? -15.208 30.319 14.972 1 88.72 107 THR A CA 1
ATOM 828 C C . THR A 1 107 ? -15.583 31.494 14.074 1 88.72 107 THR A C 1
ATOM 830 O O . THR A 1 107 ? -16.026 32.537 14.56 1 88.72 107 THR A O 1
ATOM 833 N N . TYR A 1 108 ? -15.459 31.344 12.811 1 90.23 108 TYR A N 1
ATOM 834 C CA . TYR A 1 108 ? -15.797 32.406 11.87 1 90.23 108 TYR A CA 1
ATOM 835 C C . TYR A 1 108 ? -17.282 32.741 11.936 1 90.23 108 TYR A C 1
ATOM 837 O O . TYR A 1 108 ? -18.114 31.86 12.166 1 90.23 108 TYR A O 1
ATOM 845 N N . THR A 1 109 ? -17.516 33.985 11.726 1 90.15 109 THR A N 1
ATOM 846 C CA . THR A 1 109 ? -18.88 34.404 11.425 1 90.15 109 THR A CA 1
ATOM 847 C C . THR A 1 109 ? -19.266 34.01 10.003 1 90.15 109 THR A C 1
ATOM 849 O O . THR A 1 109 ? -18.411 33.606 9.212 1 90.15 109 THR A O 1
ATOM 852 N N . ALA A 1 110 ? -20.543 34.135 9.709 1 95.8 110 ALA A N 1
ATOM 853 C CA . ALA A 1 110 ? -21.023 33.806 8.369 1 95.8 110 ALA A CA 1
ATOM 854 C C . ALA A 1 110 ? -20.328 34.66 7.312 1 95.8 110 ALA A C 1
ATOM 856 O O . ALA A 1 110 ? -19.997 34.171 6.23 1 95.8 110 ALA A O 1
ATOM 857 N N . ASP A 1 111 ? -20.1 35.909 7.642 1 91.87 111 ASP A N 1
ATOM 858 C CA . ASP A 1 111 ? -19.482 36.816 6.68 1 91.87 111 ASP A CA 1
ATOM 859 C C . ASP A 1 111 ? -18.018 36.452 6.443 1 91.87 111 ASP A C 1
ATOM 861 O O . ASP A 1 111 ? -17.542 36.481 5.306 1 91.87 111 ASP A O 1
ATOM 865 N N . GLU A 1 112 ? -17.328 36.158 7.495 1 89.06 112 GLU A N 1
ATOM 866 C CA . GLU A 1 112 ? -15.928 35.764 7.374 1 89.06 112 GLU A CA 1
ATOM 867 C C . GLU A 1 112 ? -15.785 34.474 6.572 1 89.06 112 GLU A C 1
ATOM 869 O O . GLU A 1 112 ? -14.922 34.372 5.698 1 89.06 112 GLU A O 1
ATOM 874 N N . LEU A 1 113 ? -16.648 33.585 6.892 1 95.3 113 LEU A N 1
ATOM 875 C CA . LEU A 1 113 ? -16.624 32.317 6.172 1 95.3 113 LEU A CA 1
ATOM 876 C C . LEU A 1 113 ? -17.006 32.516 4.709 1 95.3 113 LEU A C 1
ATOM 878 O O . LEU A 1 113 ? -16.393 31.924 3.817 1 95.3 113 LEU A O 1
ATOM 882 N N . ALA A 1 114 ? -18.003 33.307 4.462 1 97.11 114 ALA A N 1
ATOM 883 C CA . ALA A 1 114 ? -18.439 33.574 3.094 1 97.11 114 ALA A CA 1
ATOM 884 C C . ALA A 1 114 ? -17.309 34.18 2.266 1 97.11 114 ALA A C 1
ATOM 886 O O . ALA A 1 114 ? -17.157 33.861 1.085 1 97.11 114 ALA A O 1
ATOM 887 N N . TYR A 1 115 ? -16.635 35.059 2.858 1 93.53 115 TYR A N 1
ATOM 888 C CA . TYR A 1 115 ? -15.498 35.652 2.163 1 93.53 115 TYR A CA 1
ATOM 889 C C . TYR A 1 115 ? -14.508 34.581 1.722 1 93.53 115 TYR A C 1
ATOM 891 O O . TYR A 1 115 ? -14.102 34.544 0.558 1 93.53 115 TYR A O 1
ATOM 899 N N . GLN A 1 116 ? -14.086 33.712 2.631 1 95.68 116 GLN A N 1
ATOM 900 C CA . GLN A 1 116 ? -13.124 32.662 2.314 1 95.68 116 GLN A CA 1
ATOM 901 C C . GLN A 1 116 ? -13.665 31.729 1.234 1 95.68 116 GLN A C 1
ATOM 903 O O . GLN A 1 116 ? -12.946 31.371 0.299 1 95.68 116 GLN A O 1
ATOM 908 N N . LEU A 1 117 ? -14.914 31.325 1.34 1 98.36 117 LEU A N 1
ATOM 909 C CA . LEU A 1 117 ? -15.515 30.406 0.38 1 98.36 117 LEU A CA 1
ATOM 910 C C . LEU A 1 117 ? -15.561 31.027 -1.012 1 98.36 117 LEU A C 1
ATOM 912 O O . LEU A 1 117 ? -15.262 30.359 -2.005 1 98.36 117 LEU A O 1
ATOM 916 N N . THR A 1 118 ? -15.914 32.303 -1.066 1 97.92 118 THR A N 1
ATOM 917 C CA . THR A 1 118 ? -15.999 33.009 -2.339 1 97.92 118 THR A CA 1
ATOM 918 C C . THR A 1 118 ? -14.614 33.178 -2.957 1 97.92 118 THR A C 1
ATOM 920 O O . THR A 1 118 ? -14.416 32.888 -4.139 1 97.92 118 THR A O 1
ATOM 923 N N . ASP A 1 119 ? -13.705 33.64 -2.13 1 96.45 119 ASP A N 1
ATOM 924 C CA . ASP A 1 119 ? -12.355 33.893 -2.622 1 96.45 119 ASP A CA 1
ATOM 925 C C . ASP A 1 119 ? -11.701 32.606 -3.119 1 96.45 119 ASP A C 1
ATOM 927 O O . ASP A 1 119 ? -11.018 32.606 -4.146 1 96.45 119 ASP A O 1
ATOM 931 N N . ALA A 1 120 ? -11.922 31.496 -2.42 1 98.07 120 ALA A N 1
ATOM 932 C CA . ALA A 1 120 ? -11.318 30.21 -2.758 1 98.07 120 ALA A CA 1
ATOM 933 C C . ALA A 1 120 ? -12.043 29.556 -3.931 1 98.07 120 ALA A C 1
ATOM 935 O O . ALA A 1 120 ? -11.508 28.646 -4.569 1 98.07 120 ALA A O 1
ATOM 936 N N . GLY A 1 121 ? -13.26 29.995 -4.194 1 98.23 121 GLY A N 1
ATOM 937 C CA . GLY A 1 121 ? -14.067 29.352 -5.219 1 98.23 121 GLY A CA 1
ATOM 938 C C . GLY A 1 121 ? -14.55 27.97 -4.819 1 98.23 121 GLY A C 1
ATOM 939 O O . GLY A 1 121 ? -14.496 27.033 -5.618 1 98.23 121 GLY A O 1
ATOM 940 N N . ALA A 1 122 ? -14.98 27.809 -3.564 1 98.64 122 ALA A N 1
ATOM 941 C CA . ALA A 1 122 ? -15.422 26.513 -3.055 1 98.64 122 ALA A CA 1
ATOM 942 C C . ALA A 1 122 ? -16.694 26.052 -3.761 1 98.64 122 ALA A C 1
ATOM 944 O O . ALA A 1 122 ? -17.594 26.855 -4.018 1 98.64 122 ALA A O 1
ATOM 945 N N . LYS A 1 123 ? -16.77 24.745 -4.039 1 98.62 123 LYS A N 1
ATOM 946 C CA . LYS A 1 123 ? -17.922 24.178 -4.734 1 98.62 123 LYS A CA 1
ATOM 947 C C . LYS A 1 123 ? -18.864 23.48 -3.757 1 98.62 123 LYS A C 1
ATOM 949 O O . LYS A 1 123 ? -20.069 23.391 -4.003 1 98.62 123 LYS A O 1
ATOM 954 N N . ILE A 1 124 ? -18.294 22.967 -2.685 1 98.65 124 ILE A N 1
ATOM 955 C CA . ILE A 1 124 ? -19.074 22.325 -1.633 1 98.65 124 ILE A CA 1
ATOM 956 C C . ILE A 1 124 ? -18.534 22.737 -0.265 1 98.65 124 ILE A C 1
ATOM 958 O O . ILE A 1 124 ? -17.422 23.26 -0.161 1 98.65 124 ILE A O 1
ATOM 962 N N . LEU A 1 125 ? -19.332 22.552 0.759 1 98.78 125 LEU A N 1
ATOM 963 C CA . LEU A 1 125 ? -18.954 22.871 2.131 1 98.78 125 LEU A CA 1
ATOM 964 C C . LEU A 1 125 ? -19.255 21.702 3.063 1 98.78 125 LEU A C 1
ATOM 966 O O . LEU A 1 125 ? -20.374 21.184 3.075 1 98.78 125 LEU A O 1
ATOM 970 N N . ILE A 1 126 ? -18.288 21.239 3.73 1 98.81 126 ILE A N 1
ATOM 971 C CA . ILE A 1 126 ? -18.444 20.208 4.75 1 98.81 126 ILE A CA 1
ATOM 972 C C . ILE A 1 126 ? -18.327 20.834 6.138 1 98.81 126 ILE A C 1
ATOM 974 O O . ILE A 1 126 ? -17.359 21.54 6.428 1 98.81 126 ILE A O 1
ATOM 978 N N . THR A 1 127 ? -19.208 20.571 6.958 1 98.48 127 THR A N 1
ATOM 979 C CA . THR A 1 127 ? -19.261 21.156 8.293 1 98.48 127 THR A CA 1
ATOM 980 C C . THR A 1 127 ? -19.77 20.138 9.31 1 98.48 127 THR A C 1
ATOM 982 O O . THR A 1 127 ? -19.698 18.93 9.076 1 98.48 127 THR A O 1
ATOM 985 N N . CYS A 1 128 ? -20.076 20.579 10.514 1 96.78 128 CYS A N 1
ATOM 986 C CA . CYS A 1 128 ? -20.672 19.726 11.535 1 96.78 128 CYS A CA 1
ATOM 987 C C . CYS A 1 128 ? -21.982 20.317 12.043 1 96.78 128 CYS A C 1
ATOM 989 O O . CYS A 1 128 ? -22.263 21.496 11.821 1 96.78 128 CYS A O 1
ATOM 991 N N . ALA A 1 129 ? -22.696 19.597 12.764 1 95.42 129 ALA A N 1
ATOM 992 C CA . ALA A 1 129 ? -24.079 19.913 13.113 1 95.42 129 ALA A CA 1
ATOM 993 C C . ALA A 1 129 ? -24.165 21.225 13.886 1 95.42 129 ALA A C 1
ATOM 995 O O . ALA A 1 129 ? -24.992 22.085 13.573 1 95.42 129 ALA A O 1
ATOM 996 N N . PRO A 1 130 ? -23.286 21.459 14.843 1 94.22 130 PRO A N 1
ATOM 997 C CA . PRO A 1 130 ? -23.408 22.693 15.623 1 94.22 130 PRO A CA 1
ATOM 998 C C . PRO A 1 130 ? -23.123 23.945 14.796 1 94.22 130 PRO A C 1
ATOM 1000 O O . PRO A 1 130 ? -23.569 25.039 15.15 1 94.22 130 PRO A O 1
ATOM 1003 N N . LEU A 1 131 ? -22.494 23.839 13.677 1 96.82 131 LEU A N 1
ATOM 1004 C CA . LEU A 1 131 ? -22.063 24.997 12.901 1 96.82 131 LEU A CA 1
ATOM 1005 C C . LEU A 1 131 ? -22.942 25.183 11.669 1 96.82 131 LEU A C 1
ATOM 1007 O O . LEU A 1 131 ? -22.696 26.075 10.854 1 96.82 131 LEU A O 1
ATOM 1011 N N . LEU A 1 132 ? -23.986 24.413 11.536 1 97.32 132 LEU A N 1
ATOM 1012 C CA . LEU A 1 132 ? -24.836 24.399 10.351 1 97.32 132 LEU A CA 1
ATOM 1013 C C . LEU A 1 132 ? -25.456 25.771 10.11 1 97.32 132 LEU A C 1
ATOM 1015 O O . LEU A 1 132 ? -25.547 26.224 8.967 1 97.32 132 LEU A O 1
ATOM 1019 N N . PRO A 1 133 ? -25.903 26.489 11.178 1 96.44 133 PRO A N 1
ATOM 1020 C CA . PRO A 1 133 ? -26.501 27.801 10.917 1 96.44 133 PRO A CA 1
ATOM 1021 C C . PRO A 1 133 ? -25.523 28.775 10.262 1 96.44 133 PRO A C 1
ATOM 1023 O O . PRO A 1 133 ? -25.871 29.438 9.282 1 96.44 133 PRO A O 1
ATOM 1026 N N . VAL A 1 134 ? -24.324 28.833 10.759 1 96.91 134 VAL A N 1
ATOM 1027 C CA . VAL A 1 134 ? -23.307 29.72 10.203 1 96.91 134 VAL A CA 1
ATOM 1028 C C . VAL A 1 134 ? -22.92 29.25 8.803 1 96.91 134 VAL A C 1
ATOM 1030 O O . VAL A 1 134 ? -22.79 30.061 7.883 1 96.91 134 VAL A O 1
ATOM 1033 N N . ALA A 1 135 ? -22.801 27.958 8.618 1 98.47 135 ALA A N 1
ATOM 1034 C CA . ALA A 1 135 ? -22.395 27.372 7.344 1 98.47 135 ALA A CA 1
ATOM 1035 C C . ALA A 1 135 ? -23.433 27.644 6.259 1 98.47 135 ALA A C 1
ATOM 1037 O O . ALA A 1 135 ? -23.082 27.977 5.125 1 98.47 135 ALA A O 1
ATOM 1038 N N . THR A 1 136 ? -24.675 27.455 6.608 1 98.16 136 THR A N 1
ATOM 1039 C CA . THR A 1 136 ? -25.757 27.657 5.65 1 98.16 136 THR A CA 1
ATOM 1040 C C . THR A 1 136 ? -25.814 29.114 5.198 1 98.16 136 THR A C 1
ATOM 1042 O O . THR A 1 136 ? -25.941 29.394 4.004 1 98.16 136 THR A O 1
ATOM 1045 N N . ALA A 1 137 ? -25.698 29.99 6.166 1 97.91 137 ALA A N 1
ATOM 1046 C CA . ALA A 1 137 ? -25.714 31.416 5.85 1 97.91 137 ALA A CA 1
ATOM 1047 C C . ALA A 1 137 ? -24.529 31.797 4.967 1 97.91 137 ALA A C 1
ATOM 1049 O O . ALA A 1 137 ? -24.682 32.55 4.003 1 97.91 137 ALA A O 1
ATOM 1050 N N . ALA A 1 138 ? -23.385 31.337 5.307 1 98.27 138 ALA A N 1
ATOM 1051 C CA . ALA A 1 138 ? -22.173 31.649 4.553 1 98.27 138 ALA A CA 1
ATOM 1052 C C . ALA A 1 138 ? -22.242 31.072 3.142 1 98.27 138 ALA A C 1
ATOM 1054 O O . ALA A 1 138 ? -21.835 31.724 2.178 1 98.27 138 ALA A O 1
ATOM 1055 N N . ALA A 1 139 ? -22.703 29.832 3.029 1 98.47 139 ALA A N 1
ATOM 1056 C CA . ALA A 1 139 ? -22.813 29.17 1.732 1 98.47 139 ALA A CA 1
ATOM 1057 C C . ALA A 1 139 ? -23.737 29.945 0.797 1 98.47 139 ALA A C 1
ATOM 1059 O O . ALA A 1 139 ? -23.446 30.093 -0.392 1 98.47 139 ALA A O 1
ATOM 1060 N N . ALA A 1 140 ? -24.811 30.364 1.344 1 98.08 140 ALA A N 1
ATOM 1061 C CA . ALA A 1 140 ? -25.748 31.157 0.552 1 98.08 140 ALA A CA 1
ATOM 1062 C C . ALA A 1 140 ? -25.079 32.417 0.012 1 98.08 140 ALA A C 1
ATOM 1064 O O . ALA A 1 140 ? -25.258 32.77 -1.156 1 98.08 140 ALA A O 1
ATOM 1065 N N . LYS A 1 141 ? -24.355 33.056 0.854 1 97.31 141 LYS A N 1
ATOM 1066 C CA . LYS A 1 141 ? -23.647 34.27 0.458 1 97.31 141 LYS A CA 1
ATOM 1067 C C . LYS A 1 141 ? -22.577 33.966 -0.587 1 97.31 141 LYS A C 1
ATOM 1069 O O . LYS A 1 141 ? -22.301 34.793 -1.459 1 97.31 141 LYS A O 1
ATOM 1074 N N . ALA A 1 142 ? -21.999 32.809 -0.522 1 97.93 142 ALA A N 1
ATOM 1075 C CA . ALA A 1 142 ? -20.888 32.436 -1.393 1 97.93 142 ALA A CA 1
ATOM 1076 C C . ALA A 1 142 ? -21.392 31.783 -2.676 1 97.93 142 ALA A C 1
ATOM 1078 O O . ALA A 1 142 ? -20.601 31.437 -3.557 1 97.93 142 ALA A O 1
ATOM 1079 N N . GLY A 1 143 ? -22.7 31.516 -2.782 1 97.74 143 GLY A N 1
ATOM 1080 C CA . GLY A 1 143 ? -23.281 30.927 -3.978 1 97.74 143 GLY A CA 1
ATOM 1081 C C . GLY A 1 143 ? -23.196 29.413 -3.999 1 97.74 143 GLY A C 1
ATOM 1082 O O . GLY A 1 143 ? -23.236 28.798 -5.067 1 97.74 143 GLY A O 1
ATOM 1083 N N . ILE A 1 144 ? -22.998 28.765 -2.873 1 98.01 144 ILE A N 1
ATOM 1084 C CA . ILE A 1 144 ? -22.998 27.311 -2.763 1 98.01 144 ILE A CA 1
ATOM 1085 C C . ILE A 1 144 ? -24.414 26.814 -2.48 1 98.01 144 ILE A C 1
ATOM 1087 O O . ILE A 1 144 ? -25.054 27.256 -1.522 1 98.01 144 ILE A O 1
ATOM 1091 N N . ALA A 1 145 ? -24.884 25.921 -3.285 1 96.87 145 ALA A N 1
ATOM 1092 C CA . ALA A 1 145 ? -26.245 25.407 -3.151 1 96.87 145 ALA A CA 1
ATOM 1093 C C . ALA A 1 145 ? -26.425 24.668 -1.828 1 96.87 145 ALA A C 1
ATOM 1095 O O . ALA A 1 145 ? -25.483 24.055 -1.319 1 96.87 145 ALA A O 1
ATOM 1096 N N . ALA A 1 146 ? -27.609 24.671 -1.313 1 95.79 146 ALA A N 1
ATOM 1097 C CA . ALA A 1 146 ? -27.922 24.091 -0.009 1 95.79 146 ALA A CA 1
ATOM 1098 C C . ALA A 1 146 ? -27.649 22.59 0.004 1 95.79 146 ALA A C 1
ATOM 1100 O O . ALA A 1 146 ? -27.287 22.028 1.04 1 95.79 146 ALA A O 1
ATOM 1101 N N . ASP A 1 147 ? -27.82 21.966 -1.117 1 95.75 147 ASP A N 1
ATOM 1102 C CA . ASP A 1 147 ? -27.646 20.519 -1.183 1 95.75 147 ASP A CA 1
ATOM 1103 C C . ASP A 1 147 ? -26.174 20.149 -1.346 1 95.75 147 ASP A C 1
ATOM 1105 O O . ASP A 1 147 ? -25.83 18.968 -1.429 1 95.75 147 ASP A O 1
ATOM 1109 N N . LYS A 1 148 ? -25.318 21.158 -1.375 1 97.8 148 LYS A N 1
ATOM 1110 C CA . LYS A 1 148 ? -23.877 20.942 -1.469 1 97.8 148 LYS A CA 1
ATOM 1111 C C . LYS A 1 148 ? -23.193 21.21 -0.131 1 97.8 148 LYS A C 1
ATOM 1113 O O . LYS A 1 148 ? -21.978 21.413 -0.079 1 97.8 148 LYS A O 1
ATOM 1118 N N . ILE A 1 149 ? -24.048 21.323 0.898 1 98.3 149 ILE A N 1
ATOM 1119 C CA . ILE A 1 149 ? -23.57 21.369 2.275 1 98.3 149 ILE A CA 1
ATOM 1120 C C . ILE A 1 149 ? -23.705 19.989 2.915 1 98.3 149 ILE A C 1
ATOM 1122 O O . ILE A 1 149 ? -24.801 19.425 2.963 1 98.3 149 ILE A O 1
ATOM 1126 N N . PHE A 1 150 ? -22.63 19.464 3.382 1 98.5 150 PHE A N 1
ATOM 1127 C CA . PHE A 1 150 ? -22.617 18.145 4.004 1 98.5 150 PHE A CA 1
ATOM 1128 C C . PHE A 1 150 ? -22.136 18.231 5.447 1 98.5 150 PHE A C 1
ATOM 1130 O O . PHE A 1 150 ? -21.467 19.195 5.828 1 98.5 150 PHE A O 1
ATOM 1137 N N . ILE A 1 151 ? -22.449 17.281 6.212 1 97.52 151 ILE A N 1
ATOM 1138 C CA . ILE A 1 151 ? -22.083 17.348 7.623 1 97.52 151 ILE A CA 1
ATOM 1139 C C . ILE A 1 151 ? -21.237 16.132 7.995 1 97.52 151 ILE A C 1
ATOM 1141 O O . ILE A 1 151 ? -21.429 15.044 7.448 1 97.52 151 ILE A O 1
ATOM 1145 N N . PHE A 1 152 ? -20.269 16.277 8.872 1 96.55 152 PHE A N 1
ATOM 1146 C CA . PHE A 1 152 ? -19.547 15.169 9.487 1 96.55 152 PHE A CA 1
ATOM 1147 C C . PHE A 1 152 ? -20.486 14.31 10.325 1 96.55 152 PHE A C 1
ATOM 1149 O O . PHE A 1 152 ? -21.506 14.795 10.82 1 96.55 152 PHE A O 1
ATOM 1156 N N . GLY A 1 153 ? -20.103 13.057 10.468 1 88.59 153 GLY A N 1
ATOM 1157 C CA . GLY A 1 153 ? -20.904 12.137 11.259 1 88.59 153 GLY A CA 1
ATOM 1158 C C . GLY A 1 153 ? -21.688 11.151 10.415 1 88.59 153 GLY A C 1
ATOM 1159 O O . GLY A 1 153 ? -21.616 11.184 9.184 1 88.59 153 GLY A O 1
ATOM 1160 N N . ARG A 1 154 ? -22.435 10.279 11 1 87.34 154 ARG A N 1
ATOM 1161 C CA . ARG A 1 154 ? -23.114 9.193 10.302 1 87.34 154 ARG A CA 1
ATOM 1162 C C . ARG A 1 154 ? -24.614 9.453 10.211 1 87.34 154 ARG A C 1
ATOM 1164 O O . ARG A 1 154 ? -25.324 8.771 9.47 1 87.34 154 ARG A O 1
ATOM 1171 N N . GLU A 1 155 ? -25.027 10.528 10.933 1 89.53 155 GLU A N 1
ATOM 1172 C CA . GLU A 1 155 ? -26.46 10.803 10.964 1 89.53 155 GLU A CA 1
ATOM 1173 C C . GLU A 1 155 ? -26.781 12.135 10.29 1 89.53 155 GLU A C 1
ATOM 1175 O O . GLU A 1 155 ? -26.088 13.13 10.511 1 89.53 155 GLU A O 1
ATOM 1180 N N . GLN A 1 156 ? -27.779 12.106 9.578 1 90.55 156 GLN A N 1
ATOM 1181 C CA . GLN A 1 156 ? -28.23 13.336 8.935 1 90.55 156 GLN A CA 1
ATOM 1182 C C . GLN A 1 156 ? -28.829 14.301 9.953 1 90.55 156 GLN A C 1
ATOM 1184 O O . GLN A 1 156 ? -29.472 13.877 10.915 1 90.55 156 GLN A O 1
ATOM 1189 N N . VAL A 1 157 ? -28.612 15.526 9.803 1 89.72 157 VAL A N 1
ATOM 1190 C CA . VAL A 1 157 ? -29.134 16.59 10.653 1 89.72 157 VAL A CA 1
ATOM 1191 C C . VAL A 1 157 ? -29.766 17.679 9.79 1 89.72 157 VAL A C 1
ATOM 1193 O O . VAL A 1 157 ? -29.128 18.203 8.874 1 89.72 157 VAL A O 1
ATOM 1196 N N . GLN A 1 158 ? -31.051 18.032 10.048 1 91.31 158 GLN A N 1
ATOM 1197 C CA . GLN A 1 158 ? -31.772 19.083 9.336 1 91.31 158 GLN A CA 1
ATOM 1198 C C . GLN A 1 158 ? -31.776 18.825 7.832 1 91.31 158 GLN A C 1
ATOM 1200 O O . GLN A 1 158 ? -31.518 19.735 7.041 1 91.31 158 GLN A O 1
ATOM 1205 N N . GLY A 1 159 ? -31.811 17.568 7.456 1 91.39 159 GLY A N 1
ATOM 1206 C CA . GLY A 1 159 ? -31.953 17.175 6.063 1 91.39 159 GLY A CA 1
ATOM 1207 C C . GLY A 1 159 ? -30.646 17.22 5.295 1 91.39 159 GLY A C 1
ATOM 1208 O O . GLY A 1 159 ? -30.624 16.99 4.084 1 91.39 159 GLY A O 1
ATOM 1209 N N . LYS A 1 160 ? -29.592 17.535 5.982 1 94.44 160 LYS A N 1
ATOM 1210 C CA . LYS A 1 160 ? -28.305 17.576 5.295 1 94.44 160 LYS A CA 1
ATOM 1211 C C . LYS A 1 160 ? -27.659 16.194 5.255 1 94.44 160 LYS A C 1
ATOM 1213 O O . LYS A 1 160 ? -27.686 15.461 6.245 1 94.44 160 LYS A O 1
ATOM 1218 N N . LYS A 1 161 ? -27.17 15.843 4.14 1 96.31 161 LYS A N 1
ATOM 1219 C CA . LYS A 1 161 ? -26.453 14.585 3.954 1 96.31 161 LYS A CA 1
ATOM 1220 C C . LYS A 1 161 ? -25.111 14.605 4.68 1 96.31 161 LYS A C 1
ATOM 1222 O O . LYS A 1 161 ? -24.553 15.674 4.935 1 96.31 161 LYS A O 1
ATOM 1227 N N . THR A 1 162 ? -24.659 13.446 5.051 1 97.6 162 THR A N 1
ATOM 1228 C CA . THR A 1 162 ? -23.376 13.323 5.733 1 97.6 162 THR A CA 1
ATOM 1229 C C . THR A 1 162 ? -22.256 13.043 4.735 1 97.6 162 THR A C 1
ATOM 1231 O O . THR A 1 162 ? -22.515 12.825 3.549 1 97.6 162 THR A O 1
ATOM 1234 N N . ILE A 1 163 ? -21.072 13.009 5.186 1 97.86 163 ILE A N 1
ATOM 1235 C CA . ILE A 1 163 ? -19.938 12.677 4.33 1 97.86 163 ILE A CA 1
ATOM 1236 C C . ILE A 1 163 ? -20.042 11.222 3.877 1 97.86 163 ILE A C 1
ATOM 1238 O O . ILE A 1 163 ? -19.535 10.859 2.813 1 97.86 163 ILE A O 1
ATOM 1242 N N . TYR A 1 164 ? -20.714 10.376 4.642 1 96.03 164 TYR A N 1
ATOM 1243 C CA . TYR A 1 164 ? -20.852 8.964 4.302 1 96.03 164 TYR A CA 1
ATOM 1244 C C . TYR A 1 164 ? -21.817 8.775 3.138 1 96.03 164 TYR A C 1
ATOM 1246 O O . TYR A 1 164 ? -21.751 7.77 2.426 1 96.03 164 TYR A O 1
ATOM 1254 N N . ASP A 1 165 ? -22.676 9.779 2.952 1 96.59 165 ASP A N 1
ATOM 1255 C CA . ASP A 1 165 ? -23.57 9.752 1.798 1 96.59 165 ASP A CA 1
ATOM 1256 C C . ASP A 1 165 ? -22.808 10.043 0.507 1 96.59 165 ASP A C 1
ATOM 1258 O O . ASP A 1 165 ? -23.304 9.766 -0.588 1 96.59 165 ASP A O 1
ATOM 1262 N N . ILE A 1 166 ? -21.652 10.627 0.645 1 97.43 166 ILE A N 1
ATOM 1263 C CA . ILE A 1 166 ? -20.807 10.94 -0.502 1 97.43 166 ILE A CA 1
ATOM 1264 C C . ILE A 1 166 ? -20.028 9.696 -0.924 1 97.43 166 ILE A C 1
ATOM 1266 O O . ILE A 1 166 ? -19.602 9.583 -2.075 1 97.43 166 ILE A O 1
ATOM 1270 N N . PHE A 1 167 ? -19.81 8.705 -0.046 1 96.6 167 PHE A N 1
ATOM 1271 C CA . PHE A 1 167 ? -18.974 7.535 -0.285 1 96.6 167 PHE A CA 1
ATOM 1272 C C . PHE A 1 167 ? -19.443 6.778 -1.522 1 96.6 167 PHE A C 1
ATOM 1274 O O . PHE A 1 167 ? -20.646 6.624 -1.743 1 96.6 167 PHE A O 1
ATOM 1281 N N . SER A 1 168 ? -18.502 6.368 -2.335 1 96.39 168 SER A N 1
ATOM 1282 C CA . SER A 1 168 ? -18.755 5.526 -3.5 1 96.39 168 SER A CA 1
ATOM 1283 C C . SER A 1 168 ? -17.904 4.261 -3.462 1 96.39 168 SER A C 1
ATOM 1285 O O . SER A 1 168 ? -16.783 4.275 -2.95 1 96.39 168 SER A O 1
ATOM 1287 N N . CYS A 1 169 ? -18.407 3.194 -3.995 1 92.72 169 CYS A N 1
ATOM 1288 C CA . CYS A 1 169 ? -17.706 1.916 -4.054 1 92.72 169 CYS A CA 1
ATOM 1289 C C . CYS A 1 169 ? -16.954 1.767 -5.372 1 92.72 169 CYS A C 1
ATOM 1291 O O . CYS A 1 169 ? -16.25 0.778 -5.581 1 92.72 169 CYS A O 1
ATOM 1293 N N . GLU A 1 170 ? -17.074 2.718 -6.222 1 93.32 170 GLU A N 1
ATOM 1294 C CA . GLU A 1 170 ? -16.401 2.659 -7.516 1 93.32 170 GLU A CA 1
ATOM 1295 C C . GLU A 1 170 ? -14.893 2.839 -7.362 1 93.32 170 GLU A C 1
ATOM 1297 O O . GLU A 1 170 ? -14.435 3.537 -6.455 1 93.32 170 GLU A O 1
ATOM 1302 N N . TYR A 1 171 ? -14.159 2.19 -8.227 1 92.56 171 TYR A N 1
ATOM 1303 C CA . TYR A 1 171 ? -12.71 2.36 -8.228 1 92.56 171 TYR A CA 1
ATOM 1304 C C . TYR A 1 171 ? -12.317 3.69 -8.86 1 92.56 171 TYR A C 1
ATOM 1306 O O . TYR A 1 171 ? -12.685 3.974 -10.002 1 92.56 171 TYR A O 1
ATOM 1314 N N . LEU A 1 172 ? -11.665 4.474 -8.118 1 93.49 172 LEU A N 1
ATOM 1315 C CA . LEU A 1 172 ? -11.108 5.709 -8.659 1 93.49 172 LEU A CA 1
ATOM 1316 C C . LEU A 1 172 ? -9.648 5.519 -9.056 1 93.49 172 LEU A C 1
ATOM 1318 O O . LEU A 1 172 ? -8.781 5.358 -8.193 1 93.49 172 LEU A O 1
ATOM 1322 N N . ALA A 1 173 ? -9.352 5.55 -10.311 1 90.99 173 ALA A N 1
ATOM 1323 C CA . ALA A 1 173 ? -7.972 5.491 -10.785 1 90.99 173 ALA A CA 1
ATOM 1324 C C . ALA A 1 173 ? -7.169 6.69 -10.287 1 90.99 173 ALA A C 1
ATOM 1326 O O . ALA A 1 173 ? -7.721 7.775 -10.09 1 90.99 173 ALA A O 1
ATOM 1327 N N . PRO A 1 174 ? -5.88 6.48 -10.03 1 89.35 174 PRO A N 1
ATOM 1328 C CA . PRO A 1 174 ? -5.071 7.623 -9.598 1 89.35 174 PRO A CA 1
ATOM 1329 C C . PRO A 1 174 ? -5.183 8.816 -10.544 1 89.35 174 PRO A C 1
ATOM 1331 O O . PRO A 1 174 ? -5.109 8.65 -11.764 1 89.35 174 PRO A O 1
ATOM 1334 N N . ILE A 1 175 ? -5.431 9.916 -9.913 1 93.04 175 ILE A N 1
ATOM 1335 C CA . ILE A 1 175 ? -5.473 11.141 -10.704 1 93.04 175 ILE A CA 1
ATOM 1336 C C . ILE A 1 175 ? -4.076 11.466 -11.226 1 93.04 175 ILE A C 1
ATOM 1338 O O . ILE A 1 175 ? -3.097 11.404 -10.479 1 93.04 175 ILE A O 1
ATOM 1342 N N . GLN A 1 176 ? -3.979 11.748 -12.456 1 91.12 176 GLN A N 1
ATOM 1343 C CA . GLN A 1 176 ? -2.694 12.093 -13.053 1 91.12 176 GLN A CA 1
ATOM 1344 C C . GLN A 1 176 ? -2.416 13.589 -12.935 1 91.12 176 GLN A C 1
ATOM 1346 O O . GLN A 1 176 ? -3.253 14.413 -13.311 1 91.12 176 GLN A O 1
ATOM 1351 N N . PHE A 1 177 ? -1.345 13.894 -12.321 1 95.75 177 PHE A N 1
ATOM 1352 C CA . PHE A 1 177 ? -0.862 15.267 -12.241 1 95.75 177 PHE A CA 1
ATOM 1353 C C . PHE A 1 177 ? 0.422 15.437 -13.044 1 95.75 177 PHE A C 1
ATOM 1355 O O . PHE A 1 177 ? 1.287 14.559 -13.036 1 95.75 177 PHE A O 1
ATOM 1362 N N . THR A 1 178 ? 0.494 16.572 -13.738 1 96.65 178 THR A N 1
ATOM 1363 C CA . THR A 1 178 ? 1.785 16.917 -14.324 1 96.65 178 THR A CA 1
ATOM 1364 C C . THR A 1 178 ? 2.715 17.513 -13.271 1 96.65 178 THR A C 1
ATOM 1366 O O . THR A 1 178 ? 2.258 17.983 -12.227 1 96.65 178 THR A O 1
ATOM 1369 N N . LYS A 1 179 ? 3.995 17.47 -13.56 1 96.15 179 LYS A N 1
ATOM 1370 C CA . LYS A 1 179 ? 4.97 18.11 -12.682 1 96.15 179 LYS A CA 1
ATOM 1371 C C . LYS A 1 179 ? 4.632 19.582 -12.464 1 96.15 179 LYS A C 1
ATOM 1373 O O . LYS A 1 179 ? 4.701 20.08 -11.339 1 96.15 179 LYS A O 1
ATOM 1378 N N . GLU A 1 180 ? 4.238 20.248 -13.479 1 97.7 180 GLU A N 1
ATOM 1379 C CA . GLU A 1 180 ? 3.889 21.664 -13.419 1 97.7 180 GLU A CA 1
ATOM 1380 C C . GLU A 1 180 ? 2.696 21.9 -12.498 1 97.7 180 GLU A C 1
ATOM 1382 O O . GLU A 1 180 ? 2.683 22.858 -11.722 1 97.7 180 GLU A O 1
ATOM 1387 N N . GLU A 1 181 ? 1.774 21.023 -12.585 1 98.05 181 GLU A N 1
ATOM 1388 C CA . GLU A 1 181 ? 0.598 21.145 -11.729 1 98.05 181 GLU A CA 1
ATOM 1389 C C . GLU A 1 181 ? 0.966 20.969 -10.258 1 98.05 181 GLU A C 1
ATOM 1391 O O . GLU A 1 181 ? 0.534 21.749 -9.407 1 98.05 181 GLU A O 1
ATOM 1396 N N . LEU A 1 182 ? 1.792 19.984 -9.965 1 98.12 182 LEU A N 1
ATOM 1397 C CA . LEU A 1 182 ? 2.177 19.661 -8.595 1 98.12 182 LEU A CA 1
ATOM 1398 C C . LEU A 1 182 ? 2.959 20.809 -7.966 1 98.12 182 LEU A C 1
ATOM 1400 O O . LEU A 1 182 ? 2.868 21.038 -6.757 1 98.12 182 LEU A O 1
ATOM 1404 N N . LEU A 1 183 ? 3.608 21.611 -8.785 1 97.82 183 LEU A N 1
ATOM 1405 C CA . LEU A 1 183 ? 4.48 22.673 -8.293 1 97.82 183 LEU A CA 1
ATOM 1406 C C . LEU A 1 183 ? 3.732 24 -8.222 1 97.82 183 LEU A C 1
ATOM 1408 O O . LEU A 1 183 ? 4.096 24.881 -7.44 1 97.82 183 LEU A O 1
ATOM 1412 N N . ASN A 1 184 ? 2.607 24.074 -8.974 1 97.46 184 ASN A N 1
ATOM 1413 C CA . ASN A 1 184 ? 2.141 25.441 -9.178 1 97.46 184 ASN A CA 1
ATOM 1414 C C . ASN A 1 184 ? 0.647 25.572 -8.894 1 97.46 184 ASN A C 1
ATOM 1416 O O . ASN A 1 184 ? 0.111 26.681 -8.867 1 97.46 184 ASN A O 1
ATOM 1420 N N . LYS A 1 185 ? -0.039 24.517 -8.726 1 98.31 185 LYS A N 1
ATOM 1421 C CA . LYS A 1 185 ? -1.453 24.599 -8.374 1 98.31 185 LYS A CA 1
ATOM 1422 C C . LYS A 1 185 ? -1.664 24.348 -6.883 1 98.31 185 LYS A C 1
ATOM 1424 O O . LYS A 1 185 ? -1.016 23.479 -6.297 1 98.31 185 LYS A O 1
ATOM 1429 N N . PRO A 1 186 ? -2.491 25.113 -6.252 1 98.47 186 PRO A N 1
ATOM 1430 C CA . PRO A 1 186 ? -2.662 24.977 -4.804 1 98.47 186 PRO A CA 1
ATOM 1431 C C . PRO A 1 186 ? -3.476 23.744 -4.419 1 98.47 186 PRO A C 1
ATOM 1433 O O . PRO A 1 186 ? -4.637 23.618 -4.816 1 98.47 186 PRO A O 1
ATOM 1436 N N . ALA A 1 187 ? -2.908 22.913 -3.641 1 98.72 187 ALA A N 1
ATOM 1437 C CA . ALA A 1 187 ? -3.617 21.786 -3.042 1 98.72 187 ALA A CA 1
ATOM 1438 C C . ALA A 1 187 ? -4.362 22.215 -1.781 1 98.72 187 ALA A C 1
ATOM 1440 O O . ALA A 1 187 ? -5.389 21.629 -1.43 1 98.72 187 ALA A O 1
ATOM 1441 N N . TYR A 1 188 ? -3.824 23.234 -1.108 1 98.73 188 TYR A N 1
ATOM 1442 C CA . TYR A 1 188 ? -4.391 23.782 0.119 1 98.73 188 TYR A CA 1
ATOM 1443 C C . TYR A 1 188 ? -4.527 25.297 0.029 1 98.73 188 TYR A C 1
ATOM 1445 O O . TYR A 1 188 ? -3.638 25.977 -0.49 1 98.73 188 TYR A O 1
ATOM 1453 N N . LEU A 1 189 ? -5.618 25.789 0.508 1 98.13 189 LEU A N 1
ATOM 1454 C CA . LEU A 1 189 ? -5.843 27.214 0.723 1 98.13 189 LEU A CA 1
ATOM 1455 C C . LEU A 1 189 ? -6.198 27.495 2.179 1 98.13 189 LEU A C 1
ATOM 1457 O O . LEU A 1 189 ? -7.377 27.531 2.539 1 98.13 189 LEU A O 1
ATOM 1461 N N . CYS A 1 190 ? -5.195 27.672 2.999 1 95.6 190 CYS A N 1
ATOM 1462 C CA . CYS A 1 190 ? -5.375 28.103 4.381 1 95.6 190 CYS A CA 1
ATOM 1463 C C . CYS A 1 190 ? -5.283 29.619 4.495 1 95.6 190 CYS A C 1
ATOM 1465 O O . CYS A 1 190 ? -4.359 30.232 3.957 1 95.6 190 CYS A O 1
ATOM 1467 N N . TYR A 1 191 ? -6.204 30.204 5.15 1 90.88 191 TYR A N 1
ATOM 1468 C CA . TYR A 1 191 ? -6.25 31.66 5.207 1 90.88 191 TYR A CA 1
ATOM 1469 C C . TYR A 1 191 ? -5.56 32.179 6.463 1 90.88 191 TYR A C 1
ATOM 1471 O O . TYR A 1 191 ? -5.777 31.656 7.558 1 90.88 191 TYR A O 1
ATOM 1479 N N . SER A 1 192 ? -4.642 33.069 6.297 1 81.29 192 SER A N 1
ATOM 1480 C CA . SER A 1 192 ? -3.865 33.673 7.374 1 81.29 192 SER A CA 1
ATOM 1481 C C . SER A 1 192 ? -4.344 35.089 7.675 1 81.29 192 SER A C 1
ATOM 1483 O O . SER A 1 192 ? -4.782 35.807 6.773 1 81.29 192 SER A O 1
ATOM 1485 N N . SER A 1 193 ? -4.636 35.465 8.994 1 64.2 193 SER A N 1
ATOM 1486 C CA . SER A 1 193 ? -5.147 36.771 9.398 1 64.2 193 SER A CA 1
ATOM 1487 C C . SER A 1 193 ? -4.047 37.827 9.37 1 64.2 193 SER A C 1
ATOM 1489 O O . SER A 1 193 ? -2.952 37.604 9.891 1 64.2 193 SER A O 1
ATOM 1491 N N . GLY A 1 194 ? -3.667 38.345 8.237 1 51.64 194 GLY A N 1
ATOM 1492 C CA . GLY A 1 194 ? -2.635 39.369 8.27 1 51.64 194 GLY A CA 1
ATOM 1493 C C . GLY A 1 194 ? -3.03 40.588 9.082 1 51.64 194 GLY A C 1
ATOM 1494 O O . GLY A 1 194 ? -4.209 40.785 9.382 1 51.64 194 GLY A O 1
ATOM 1495 N N . THR A 1 195 ? -2.119 41.215 9.864 1 41.57 195 THR A N 1
ATOM 1496 C CA . THR A 1 195 ? -2.243 42.366 10.751 1 41.57 195 THR A CA 1
ATOM 1497 C C . THR A 1 195 ? -3.033 43.485 10.077 1 41.57 195 THR A C 1
ATOM 1499 O O . THR A 1 195 ? -3.682 44.286 10.752 1 41.57 195 THR A O 1
ATOM 1502 N N . THR A 1 196 ? -2.82 43.659 8.77 1 42.89 196 THR A N 1
ATOM 1503 C CA . THR A 1 196 ? -3.22 44.918 8.151 1 42.89 196 THR A CA 1
ATOM 1504 C C . THR A 1 196 ? -4.488 44.734 7.321 1 42.89 196 THR A C 1
ATOM 1506 O O . THR A 1 196 ? -5.017 45.698 6.766 1 42.89 196 THR A O 1
ATOM 1509 N N . GLY A 1 197 ? -5.266 43.525 7.481 1 56.04 197 GLY A N 1
ATOM 1510 C CA . GLY A 1 197 ? -6.369 43.444 6.536 1 56.04 197 GLY A CA 1
ATOM 1511 C C . GLY A 1 197 ? -7.07 42.099 6.55 1 56.04 197 GLY A C 1
ATOM 1512 O O . GLY A 1 197 ? -6.976 41.354 7.528 1 56.04 197 GLY A O 1
ATOM 1513 N N . ARG A 1 198 ? -7.877 41.795 5.479 1 71.48 198 ARG A N 1
ATOM 1514 C CA . ARG A 1 198 ? -8.637 40.567 5.266 1 71.48 198 ARG A CA 1
ATOM 1515 C C . ARG A 1 198 ? -7.708 39.367 5.116 1 71.48 198 ARG A C 1
ATOM 1517 O O . ARG A 1 198 ? -6.588 39.5 4.618 1 71.48 198 ARG A O 1
ATOM 1524 N N . SER A 1 199 ? -8.083 38.342 5.711 1 82.98 199 SER A N 1
ATOM 1525 C CA . SER A 1 199 ? -7.311 37.106 5.648 1 82.98 199 SER A CA 1
ATOM 1526 C C . SER A 1 199 ? -6.941 36.757 4.211 1 82.98 199 SER A C 1
ATOM 1528 O O . SER A 1 199 ? -7.685 37.072 3.279 1 82.98 199 SER A O 1
ATOM 1530 N N . LYS A 1 200 ? -5.756 36.346 3.934 1 89.78 200 LYS A N 1
ATOM 1531 C CA . LYS A 1 200 ? -5.256 35.981 2.612 1 89.78 200 LYS A CA 1
ATOM 1532 C C . LYS A 1 200 ? -5.141 34.466 2.467 1 89.78 200 LYS A C 1
ATOM 1534 O O . LYS A 1 200 ? -4.691 33.782 3.389 1 89.78 200 LYS A O 1
ATOM 1539 N N . GLY A 1 201 ? -5.623 33.98 1.352 1 95.77 201 GLY A N 1
ATOM 1540 C CA . GLY A 1 201 ? -5.472 32.56 1.078 1 95.77 201 GLY A CA 1
ATOM 1541 C C . GLY A 1 201 ? -4.065 32.18 0.656 1 95.77 201 GLY A C 1
ATOM 1542 O O . GLY A 1 201 ? -3.595 32.601 -0.403 1 95.77 201 GLY A O 1
ATOM 1543 N N . VAL A 1 202 ? -3.38 31.421 1.462 1 97.82 202 VAL A N 1
ATOM 1544 C CA . VAL A 1 202 ? -2.021 30.981 1.164 1 97.82 202 VAL A CA 1
ATOM 1545 C C . VAL A 1 202 ? -2.062 29.772 0.232 1 97.82 202 VAL A C 1
ATOM 1547 O O . VAL A 1 202 ? -2.676 28.753 0.554 1 97.82 202 VAL A O 1
ATOM 1550 N N . GLU A 1 203 ? -1.423 29.864 -0.918 1 98.55 203 GLU A N 1
ATOM 1551 C CA . GLU A 1 203 ? -1.393 28.776 -1.891 1 98.55 203 GLU A CA 1
ATOM 1552 C C . GLU A 1 203 ? -0.274 27.787 -1.578 1 98.55 203 GLU A C 1
ATOM 1554 O O . GLU A 1 203 ? 0.878 28.003 -1.963 1 98.55 203 GLU A O 1
ATOM 1559 N N . THR A 1 204 ? -0.651 26.738 -0.92 1 98.71 204 THR A N 1
ATOM 1560 C CA . THR A 1 204 ? 0.267 25.633 -0.668 1 98.71 204 THR A CA 1
ATOM 1561 C C . THR A 1 204 ? 0.055 24.511 -1.68 1 98.71 204 THR A C 1
ATOM 1563 O O . THR A 1 204 ? -1.047 23.97 -1.792 1 98.71 204 THR A O 1
ATOM 1566 N N . THR A 1 205 ? 1.092 24.131 -2.422 1 98.81 205 THR A N 1
ATOM 1567 C CA . THR A 1 205 ? 0.998 23.098 -3.447 1 98.81 205 THR A CA 1
ATOM 1568 C C . THR A 1 205 ? 1.239 21.716 -2.845 1 98.81 205 THR A C 1
ATOM 1570 O O . THR A 1 205 ? 1.643 21.599 -1.686 1 98.81 205 THR A O 1
ATOM 1573 N N . HIS A 1 206 ? 0.942 20.69 -3.652 1 98.67 206 HIS A N 1
ATOM 1574 C CA . HIS A 1 206 ? 1.338 19.348 -3.242 1 98.67 206 HIS A CA 1
ATOM 1575 C C . HIS A 1 206 ? 2.832 19.283 -2.939 1 98.67 206 HIS A C 1
ATOM 1577 O O . HIS A 1 206 ? 3.239 18.713 -1.925 1 98.67 206 HIS A O 1
ATOM 1583 N N . TYR A 1 207 ? 3.612 19.907 -3.756 1 98.53 207 TYR A N 1
ATOM 1584 C CA . TYR A 1 207 ? 5.064 19.846 -3.628 1 98.53 207 TYR A CA 1
ATOM 1585 C C . TYR A 1 207 ? 5.525 20.502 -2.332 1 98.53 207 TYR A C 1
ATOM 1587 O O . TYR A 1 207 ? 6.409 19.983 -1.646 1 98.53 207 TYR A O 1
ATOM 1595 N N . ASN A 1 208 ? 4.957 21.62 -1.988 1 98.75 208 ASN A N 1
ATOM 1596 C CA . ASN A 1 208 ? 5.312 22.294 -0.743 1 98.75 208 ASN A CA 1
ATOM 1597 C C . ASN A 1 208 ? 5.072 21.396 0.468 1 98.75 208 ASN A C 1
ATOM 1599 O O . ASN A 1 208 ? 5.932 21.285 1.343 1 98.75 208 ASN A O 1
ATOM 1603 N N . MET A 1 209 ? 3.888 20.831 0.506 1 98.73 209 MET A N 1
ATOM 1604 C CA . MET A 1 209 ? 3.508 19.995 1.641 1 98.73 209 MET A CA 1
ATOM 1605 C C . MET A 1 209 ? 4.374 18.742 1.708 1 98.73 209 MET A C 1
ATOM 1607 O O . MET A 1 209 ? 4.889 18.395 2.772 1 98.73 209 MET A O 1
ATOM 1611 N N . VAL A 1 210 ? 4.567 18.082 0.553 1 97.8 210 VAL A N 1
ATOM 1612 C CA . VAL A 1 210 ? 5.413 16.895 0.481 1 97.8 210 VAL A CA 1
ATOM 1613 C C . VAL A 1 210 ? 6.821 17.234 0.963 1 97.8 210 VAL A C 1
ATOM 1615 O O . VAL A 1 210 ? 7.423 16.473 1.724 1 97.8 210 VAL A O 1
ATOM 1618 N N . ALA A 1 211 ? 7.297 18.336 0.564 1 98.54 211 ALA A N 1
ATOM 1619 C CA . ALA A 1 211 ? 8.638 18.76 0.958 1 98.54 211 ALA A CA 1
ATOM 1620 C C . ALA A 1 211 ? 8.748 18.89 2.474 1 98.54 211 ALA A C 1
ATOM 1622 O O . ALA A 1 211 ? 9.68 18.358 3.083 1 98.54 211 ALA A O 1
ATOM 1623 N N . ASN A 1 212 ? 7.844 19.584 3.056 1 98.54 212 ASN A N 1
ATOM 1624 C CA . ASN A 1 212 ? 7.96 19.84 4.488 1 98.54 212 ASN A CA 1
ATOM 1625 C C . ASN A 1 212 ? 7.79 18.56 5.301 1 98.54 212 ASN A C 1
ATOM 1627 O O . ASN A 1 212 ? 8.434 18.388 6.338 1 98.54 212 ASN A O 1
ATOM 1631 N N . VAL A 1 213 ? 6.892 17.679 4.892 1 97.13 213 VAL A N 1
ATOM 1632 C CA . VAL A 1 213 ? 6.753 16.391 5.563 1 97.13 213 VAL A CA 1
ATOM 1633 C C . VAL A 1 213 ? 8.058 15.606 5.453 1 97.13 213 VAL A C 1
ATOM 1635 O O . VAL A 1 213 ? 8.527 15.028 6.436 1 97.13 213 VAL A O 1
ATOM 1638 N N . ALA A 1 214 ? 8.666 15.612 4.255 1 95.69 214 ALA A N 1
ATOM 1639 C CA . ALA A 1 214 ? 9.935 14.918 4.051 1 95.69 214 ALA A CA 1
ATOM 1640 C C . ALA A 1 214 ? 11.037 15.525 4.915 1 95.69 214 ALA A C 1
ATOM 1642 O O . ALA A 1 214 ? 11.856 14.801 5.486 1 95.69 214 ALA A O 1
ATOM 1643 N N . GLN A 1 215 ? 11.051 16.778 5.009 1 97.31 215 GLN A N 1
ATOM 1644 C CA . GLN A 1 215 ? 12.04 17.492 5.809 1 97.31 215 GLN A CA 1
ATOM 1645 C C . GLN A 1 215 ? 11.9 17.152 7.29 1 97.31 215 GLN A C 1
ATOM 1647 O O . GLN A 1 215 ? 12.894 16.886 7.969 1 97.31 215 GLN A O 1
ATOM 1652 N N . LEU A 1 216 ? 10.693 17.162 7.748 1 96.21 216 LEU A N 1
ATOM 1653 C CA . LEU A 1 216 ? 10.434 16.852 9.15 1 96.21 216 LEU A CA 1
ATOM 1654 C C . LEU A 1 216 ? 10.737 15.388 9.448 1 96.21 216 LEU A C 1
ATOM 1656 O O . LEU A 1 216 ? 11.257 15.062 10.518 1 96.21 216 LEU A O 1
ATOM 1660 N N . ASP A 1 217 ? 10.353 14.533 8.551 1 93.07 217 ASP A N 1
ATOM 1661 C CA . ASP A 1 217 ? 10.692 13.122 8.71 1 93.07 217 ASP A CA 1
ATOM 1662 C C . ASP A 1 217 ? 12.199 12.932 8.862 1 93.07 217 ASP A C 1
ATOM 1664 O O . ASP A 1 217 ? 12.652 12.179 9.726 1 93.07 217 ASP A O 1
ATOM 1668 N N . ALA A 1 218 ? 12.949 13.603 8.018 1 92.74 218 ALA A N 1
ATOM 1669 C CA . ALA A 1 218 ? 14.406 13.529 8.085 1 92.74 218 ALA A CA 1
ATOM 1670 C C . ALA A 1 218 ? 14.919 14.029 9.432 1 92.74 218 ALA A C 1
ATOM 1672 O O . ALA A 1 218 ? 15.858 13.461 9.996 1 92.74 218 ALA A O 1
ATOM 1673 N N . TYR A 1 219 ? 14.341 15.058 9.909 1 93.53 219 TYR A N 1
ATOM 1674 C CA . TYR A 1 219 ? 14.694 15.593 11.219 1 93.53 219 TYR A CA 1
ATOM 1675 C C . TYR A 1 219 ? 14.422 14.571 12.317 1 93.53 219 TYR A C 1
ATOM 1677 O O . TYR A 1 219 ? 15.283 14.316 13.162 1 93.53 219 TYR A O 1
ATOM 1685 N N . TYR A 1 220 ? 13.207 13.992 12.339 1 91.76 220 TYR A N 1
ATOM 1686 C CA . TYR A 1 220 ? 12.831 13.045 13.384 1 91.76 220 TYR A CA 1
ATOM 1687 C C . TYR A 1 220 ? 13.73 11.815 13.354 1 91.76 220 TYR A C 1
ATOM 1689 O O . TYR A 1 220 ? 14.083 11.271 14.404 1 91.76 220 TYR A O 1
ATOM 1697 N N . VAL A 1 221 ? 14.087 11.415 12.154 1 88.54 221 VAL A N 1
ATOM 1698 C CA . VAL A 1 221 ? 14.976 10.268 12.003 1 88.54 221 VAL A CA 1
ATOM 1699 C C . VAL A 1 221 ? 16.378 10.634 12.485 1 88.54 221 VAL A C 1
ATOM 1701 O O . VAL A 1 221 ? 16.987 9.894 13.261 1 88.54 221 VAL A O 1
ATOM 1704 N N . HIS A 1 222 ? 16.818 11.729 12.041 1 87.75 222 HIS A N 1
ATOM 1705 C CA . HIS A 1 222 ? 18.155 12.194 12.397 1 87.75 222 HIS A CA 1
ATOM 1706 C C . HIS A 1 222 ? 18.294 12.368 13.905 1 87.75 222 HIS A C 1
ATOM 1708 O O . HIS A 1 222 ? 19.359 12.105 14.469 1 87.75 222 HIS A O 1
ATOM 1714 N N . SER A 1 223 ? 17.256 12.797 14.489 1 88.85 223 SER A N 1
ATOM 1715 C CA . SER A 1 223 ? 17.28 13.067 15.923 1 88.85 223 SER A CA 1
ATOM 1716 C C . SER A 1 223 ? 16.797 11.86 16.72 1 88.85 223 SER A C 1
ATOM 1718 O O . SER A 1 223 ? 16.595 11.951 17.933 1 88.85 223 SER A O 1
ATOM 1720 N N . ASN A 1 224 ? 16.467 10.706 16.1 1 86.79 224 ASN A N 1
ATOM 1721 C CA . ASN A 1 224 ? 16.029 9.458 16.714 1 86.79 224 ASN A CA 1
ATOM 1722 C C . ASN A 1 224 ? 14.786 9.663 17.575 1 86.79 224 ASN A C 1
ATOM 1724 O O . ASN A 1 224 ? 14.751 9.243 18.733 1 86.79 224 ASN A O 1
ATOM 1728 N N . GLN A 1 225 ? 13.885 10.341 17.002 1 88.01 225 GLN A N 1
ATOM 1729 C CA . GLN A 1 225 ? 12.722 10.731 17.791 1 88.01 225 GLN A CA 1
ATOM 1730 C C . GLN A 1 225 ? 11.559 9.768 17.57 1 88.01 225 GLN A C 1
ATOM 1732 O O . GLN A 1 225 ? 10.615 9.734 18.363 1 88.01 225 GLN A O 1
ATOM 1737 N N . TYR A 1 226 ? 11.572 8.977 16.511 1 88.09 226 TYR A N 1
ATOM 1738 C CA . TYR A 1 226 ? 10.519 7.995 16.276 1 88.09 226 TYR A CA 1
ATOM 1739 C C . TYR A 1 226 ? 10.748 6.74 17.109 1 88.09 226 TYR A C 1
ATOM 1741 O O . TYR A 1 226 ? 11.879 6.261 17.223 1 88.09 226 TYR A O 1
ATOM 1749 N N . ARG A 1 227 ? 9.711 6.255 17.668 1 88.25 227 ARG A N 1
ATOM 1750 C CA . ARG A 1 227 ? 9.734 4.976 18.37 1 88.25 227 ARG A CA 1
ATOM 1751 C C . ARG A 1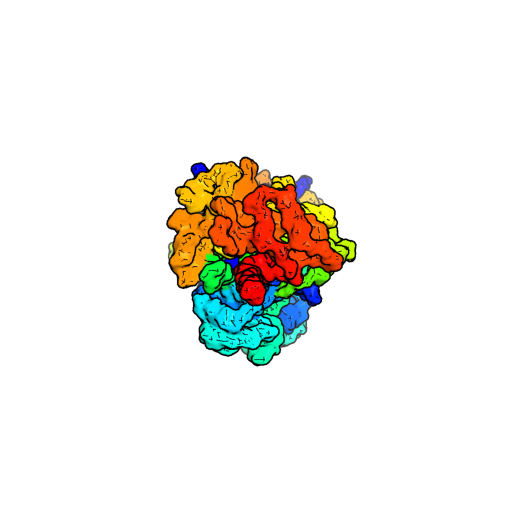 227 ? 8.534 4.117 17.984 1 88.25 227 ARG A C 1
ATOM 1753 O O . ARG A 1 227 ? 7.492 4.641 17.587 1 88.25 227 ARG A O 1
ATOM 1760 N N . PRO A 1 228 ? 8.73 2.822 18.115 1 83.75 228 PRO A N 1
ATOM 1761 C CA . PRO A 1 228 ? 7.585 1.941 17.876 1 83.75 228 PRO A CA 1
ATOM 1762 C C . PRO A 1 228 ? 6.399 2.253 18.786 1 83.75 228 PRO A C 1
ATOM 1764 O O . PRO A 1 228 ? 6.587 2.563 19.966 1 83.75 228 PRO A O 1
ATOM 1767 N N . ASN A 1 229 ? 5.288 2.376 18.314 1 87.11 229 ASN A N 1
ATOM 1768 C CA . ASN A 1 229 ? 4.033 2.535 19.041 1 87.11 229 ASN A CA 1
ATOM 1769 C C . ASN A 1 229 ? 3.871 3.955 19.576 1 87.11 229 ASN A C 1
ATOM 1771 O O . ASN A 1 229 ? 3.214 4.168 20.596 1 87.11 229 ASN A O 1
ATOM 1775 N N . ASP A 1 230 ? 4.619 4.847 18.989 1 94.85 230 ASP A N 1
ATOM 1776 C CA . ASP A 1 230 ? 4.423 6.248 19.35 1 94.85 230 ASP A CA 1
ATOM 1777 C C . ASP A 1 230 ? 2.952 6.642 19.245 1 94.85 230 ASP A C 1
ATOM 1779 O O . ASP A 1 230 ? 2.243 6.182 18.347 1 94.85 230 ASP A O 1
ATOM 1783 N N . VAL A 1 231 ? 2.516 7.467 20.179 1 97.67 231 VAL A N 1
ATOM 1784 C CA . VAL A 1 231 ? 1.187 8.068 20.192 1 97.67 231 VAL A CA 1
ATOM 1785 C C . VAL A 1 231 ? 1.307 9.586 20.308 1 97.67 231 VAL A C 1
ATOM 1787 O O . VAL A 1 231 ? 1.934 10.096 21.239 1 97.67 231 VAL A O 1
ATOM 1790 N N . TRP A 1 232 ? 0.79 10.334 19.349 1 98.21 232 TRP A N 1
ATOM 1791 C CA . TRP A 1 232 ? 0.818 11.793 19.343 1 98.21 232 TRP A CA 1
ATOM 1792 C C . TRP A 1 232 ? -0.558 12.365 19.669 1 98.21 232 TRP A C 1
ATOM 1794 O O . TRP A 1 232 ? -1.557 11.643 19.654 1 98.21 232 TRP A O 1
ATOM 1804 N N . THR A 1 233 ? -0.612 13.616 19.985 1 98.02 233 THR A N 1
ATOM 1805 C CA . THR A 1 233 ? -1.893 14.265 20.243 1 98.02 233 THR A CA 1
ATOM 1806 C C . THR A 1 233 ? -2.269 15.196 19.093 1 98.02 233 THR A C 1
ATOM 1808 O O . THR A 1 233 ? -1.405 15.863 18.52 1 98.02 233 THR A O 1
ATOM 1811 N N . GLY A 1 234 ? -3.499 15.112 18.721 1 97.38 234 GLY A N 1
ATOM 1812 C CA . GLY A 1 234 ? -4.087 16.052 17.78 1 97.38 234 GLY A CA 1
ATOM 1813 C C . GLY A 1 234 ? -4.955 17.102 18.448 1 97.38 234 GLY A C 1
ATOM 1814 O O . GLY A 1 234 ? -6.165 17.153 18.218 1 97.38 234 GLY A O 1
ATOM 1815 N N . VAL A 1 235 ? -4.307 17.973 19.184 1 95.34 235 VAL A N 1
ATOM 1816 C CA . VAL A 1 235 ? -5.034 19.003 19.918 1 95.34 235 VAL A CA 1
ATOM 1817 C C . VAL A 1 235 ? -5.016 20.31 19.129 1 95.34 235 VAL A C 1
ATOM 1819 O O . VAL A 1 235 ? -5.934 21.125 19.244 1 95.34 235 VAL A O 1
ATOM 1822 N N . LEU A 1 236 ? -3.968 20.53 18.291 1 94.62 236 LEU A N 1
ATOM 1823 C CA . LEU A 1 236 ? -3.91 21.714 17.441 1 94.62 236 LEU A CA 1
ATOM 1824 C C . LEU A 1 236 ? -4.95 21.636 16.328 1 94.62 236 LEU A C 1
ATOM 1826 O O . LEU A 1 236 ? -5.233 20.552 15.813 1 94.62 236 LEU A O 1
ATOM 1830 N N . PRO A 1 237 ? -5.513 22.787 15.997 1 94.9 237 PRO A N 1
ATOM 1831 C CA . PRO A 1 237 ? -6.562 22.753 14.976 1 94.9 237 PRO A CA 1
ATOM 1832 C C . PRO A 1 237 ? -6.067 22.205 13.639 1 94.9 237 PRO A C 1
ATOM 1834 O O . PRO A 1 237 ? -5.057 22.677 13.111 1 94.9 237 PRO A O 1
ATOM 1837 N N . PHE A 1 238 ? -6.848 21.329 13.066 1 97.44 238 PHE A N 1
ATOM 1838 C CA . PHE A 1 238 ? -6.487 20.717 11.793 1 97.44 238 PHE A CA 1
ATOM 1839 C C . PHE A 1 238 ? -6.653 21.71 10.649 1 97.44 238 PHE A C 1
ATOM 1841 O O . PHE A 1 238 ? -6.087 21.523 9.57 1 97.44 238 PHE A O 1
ATOM 1848 N N . TYR A 1 239 ? -7.445 22.766 10.83 1 95.95 239 TYR A N 1
ATOM 1849 C CA . TYR A 1 239 ? -7.667 23.75 9.776 1 95.95 239 TYR A CA 1
ATOM 1850 C C . TYR A 1 239 ? -6.482 24.701 9.66 1 95.95 239 TYR A C 1
ATOM 1852 O O . TYR A 1 239 ? -6.38 25.461 8.694 1 95.95 239 TYR A O 1
ATOM 1860 N N . HIS A 1 240 ? -5.637 24.689 10.673 1 93.61 240 HIS A N 1
ATOM 1861 C CA . HIS A 1 240 ? -4.431 25.51 10.683 1 93.61 240 HIS A CA 1
ATOM 1862 C C . HIS A 1 240 ? -3.205 24.694 10.286 1 93.61 240 HIS A C 1
ATOM 1864 O O . HIS A 1 240 ? -3.079 23.529 10.671 1 93.61 240 HIS A O 1
ATOM 1870 N N . ILE A 1 241 ? -2.259 25.347 9.663 1 96.52 241 ILE A N 1
ATOM 1871 C CA . ILE A 1 241 ? -1.155 24.683 8.979 1 96.52 241 ILE A CA 1
ATOM 1872 C C . ILE A 1 241 ? -0.34 23.871 9.983 1 96.52 241 ILE A C 1
ATOM 1874 O O . ILE A 1 241 ? 0.205 22.818 9.642 1 96.52 241 ILE A O 1
ATOM 1878 N N . TYR A 1 242 ? -0.253 24.354 11.266 1 95.18 242 TYR A N 1
ATOM 1879 C CA . TYR A 1 242 ? 0.505 23.653 12.296 1 95.18 242 TYR A CA 1
ATOM 1880 C C . TYR A 1 242 ? -0.096 22.281 12.576 1 95.18 242 TYR A C 1
ATOM 1882 O O . TYR A 1 242 ? 0.58 21.259 12.433 1 95.18 242 TYR A O 1
ATOM 1890 N N . GLY A 1 243 ? -1.329 22.238 12.885 1 96.66 243 GLY A N 1
ATOM 1891 C CA . GLY A 1 243 ? -2.009 20.969 13.093 1 96.66 243 GLY A CA 1
ATOM 1892 C C . GLY A 1 243 ? -2.164 20.16 11.819 1 96.66 243 GLY A C 1
ATOM 1893 O O . GLY A 1 243 ? -2.048 18.933 11.839 1 96.66 243 GLY A O 1
ATOM 1894 N N . LEU A 1 244 ? -2.385 20.822 10.723 1 98.02 244 LEU A N 1
ATOM 1895 C CA . LEU A 1 244 ? -2.574 20.156 9.439 1 98.02 244 LEU A CA 1
ATOM 1896 C C . LEU A 1 244 ? -1.342 19.339 9.064 1 98.02 244 LEU A C 1
ATOM 1898 O O . LEU A 1 244 ? -1.458 18.171 8.687 1 98.02 244 LEU A O 1
ATOM 1902 N N . ASN A 1 245 ? -0.21 19.932 9.191 1 98.06 245 ASN A N 1
ATOM 1903 C CA . ASN A 1 245 ? 1.005 19.257 8.749 1 98.06 245 ASN A CA 1
ATOM 1904 C C . ASN A 1 245 ? 1.514 18.274 9.799 1 98.06 245 ASN A C 1
ATOM 1906 O O . ASN A 1 245 ? 1.648 17.08 9.525 1 98.06 245 ASN A O 1
ATOM 1910 N N . LEU A 1 246 ? 1.742 18.693 10.994 1 96.95 246 LEU A N 1
ATOM 1911 C CA . LEU A 1 246 ? 2.405 17.861 11.991 1 96.95 246 LEU A CA 1
ATOM 1912 C C . LEU A 1 246 ? 1.468 16.77 12.499 1 96.95 246 LEU A C 1
ATOM 1914 O O . LEU A 1 246 ? 1.863 15.607 12.608 1 96.95 246 LEU A O 1
ATOM 1918 N N . SER A 1 247 ? 0.21 17.156 12.754 1 96.59 247 SER A N 1
ATOM 1919 C CA . SER A 1 247 ? -0.714 16.193 13.344 1 96.59 247 SER A CA 1
ATOM 1920 C C . SER A 1 247 ? -1.283 15.252 12.286 1 96.59 247 SER A C 1
ATOM 1922 O O . SER A 1 247 ? -1.478 14.063 12.546 1 96.59 247 SER A O 1
ATOM 1924 N N . LEU A 1 248 ? -1.558 15.753 11.132 1 97.52 248 LEU A N 1
ATOM 1925 C CA . LEU A 1 248 ? -2.197 14.899 10.137 1 97.52 248 LEU A CA 1
ATOM 1926 C C . LEU A 1 248 ? -1.169 14.344 9.157 1 97.52 248 LEU A C 1
ATOM 1928 O O . LEU A 1 248 ? -0.952 13.131 9.098 1 97.52 248 LEU A O 1
ATOM 1932 N N . HIS A 1 249 ? -0.439 15.157 8.501 1 97.47 249 HIS A N 1
ATOM 1933 C CA . HIS A 1 249 ? 0.393 14.701 7.394 1 97.47 249 HIS A CA 1
ATOM 1934 C C . HIS A 1 249 ? 1.628 13.964 7.9 1 97.47 249 HIS A C 1
ATOM 1936 O O . HIS A 1 249 ? 1.848 12.801 7.552 1 97.47 249 HIS A O 1
ATOM 1942 N N . THR A 1 250 ? 2.411 14.632 8.786 1 95.89 250 THR A N 1
ATOM 1943 C CA . THR A 1 250 ? 3.643 14.032 9.284 1 95.89 250 THR A CA 1
ATOM 1944 C C . THR A 1 250 ? 3.34 12.806 10.14 1 95.89 250 THR A C 1
ATOM 1946 O O . THR A 1 250 ? 4.016 11.782 10.029 1 95.89 250 THR A O 1
ATOM 1949 N N . CYS A 1 251 ? 2.32 12.895 10.956 1 95.1 251 CYS A N 1
ATOM 1950 C CA . CYS A 1 251 ? 1.912 11.795 11.823 1 95.1 251 CYS A CA 1
ATOM 1951 C C . CYS A 1 251 ? 1.536 10.565 11.006 1 95.1 251 CYS A C 1
ATOM 1953 O O . CYS A 1 251 ? 2.022 9.465 11.272 1 95.1 251 CYS A O 1
ATOM 1955 N N . PHE A 1 252 ? 0.74 10.746 9.99 1 94.42 252 PHE A N 1
ATOM 1956 C CA . PHE A 1 252 ? 0.28 9.619 9.187 1 94.42 252 PHE A CA 1
ATOM 1957 C C . PHE A 1 252 ? 1.404 9.085 8.308 1 94.42 252 PHE A C 1
ATOM 1959 O O . PHE A 1 252 ? 1.502 7.877 8.081 1 94.42 252 PHE A O 1
ATOM 1966 N N . TYR A 1 253 ? 2.237 9.955 7.805 1 93.46 253 TYR A N 1
ATOM 1967 C CA . TYR A 1 253 ? 3.38 9.501 7.021 1 93.46 253 TYR A CA 1
ATOM 1968 C C . TYR A 1 253 ? 4.269 8.573 7.84 1 93.46 253 TYR A C 1
ATOM 1970 O O . TYR A 1 253 ? 4.791 7.584 7.32 1 93.46 253 TYR A O 1
ATOM 1978 N N . ALA A 1 254 ? 4.367 8.91 9.18 1 91.05 254 ALA A N 1
ATOM 1979 C CA . ALA A 1 254 ? 5.243 8.153 10.07 1 91.05 254 ALA A CA 1
ATOM 1980 C C . ALA A 1 254 ? 4.523 6.936 10.644 1 91.05 254 ALA A C 1
ATOM 1982 O O . ALA A 1 254 ? 5.122 6.133 11.363 1 91.05 254 ALA A O 1
ATOM 1983 N N . GLY A 1 255 ? 3.225 6.771 10.38 1 90.5 255 GLY A N 1
ATOM 1984 C CA . GLY A 1 255 ? 2.473 5.633 10.887 1 90.5 255 GLY A CA 1
ATOM 1985 C C . GLY A 1 255 ? 2.215 5.706 12.38 1 90.5 255 GLY A C 1
ATOM 1986 O O . GLY A 1 255 ? 2.214 4.681 13.065 1 90.5 255 GLY A O 1
ATOM 1987 N N . ILE A 1 256 ? 2.02 6.852 12.915 1 94.25 256 ILE A N 1
ATOM 1988 C CA . ILE A 1 256 ? 1.87 7.079 14.348 1 94.25 256 ILE A CA 1
ATOM 1989 C C . ILE A 1 256 ? 0.394 7.26 14.69 1 94.25 256 ILE A C 1
ATOM 1991 O O . ILE A 1 256 ? -0.364 7.84 13.909 1 94.25 256 ILE A O 1
ATOM 1995 N N . SER A 1 257 ? -0.018 6.795 15.856 1 96.61 257 SER A N 1
ATOM 1996 C CA . SER A 1 257 ? -1.386 6.983 16.326 1 96.61 257 SER A CA 1
ATOM 1997 C C . SER A 1 257 ? -1.614 8.411 16.809 1 96.61 257 SER A C 1
ATOM 1999 O O . SER A 1 257 ? -0.748 8.996 17.463 1 96.61 257 SER A O 1
ATOM 2001 N N . LEU A 1 258 ? -2.728 8.899 16.459 1 98.2 258 LEU A N 1
ATOM 2002 C CA . LEU A 1 258 ? -3.071 10.274 16.806 1 98.2 258 LEU A CA 1
ATOM 2003 C C . LEU A 1 258 ? -4.312 10.317 17.691 1 98.2 258 LEU A C 1
ATOM 2005 O O . LEU A 1 258 ? -5.373 9.821 17.305 1 98.2 258 LEU A O 1
ATOM 2009 N N . VAL A 1 259 ? -4.21 10.892 18.856 1 98.77 259 VAL A N 1
ATOM 2010 C CA . VAL A 1 259 ? -5.36 11.122 19.725 1 98.77 259 VAL A CA 1
ATOM 2011 C C . VAL A 1 259 ? -6.008 12.461 19.382 1 98.77 259 VAL A C 1
ATOM 2013 O O . VAL A 1 259 ? -5.408 13.519 19.587 1 98.77 259 VAL A O 1
ATOM 2016 N N . VAL A 1 260 ? -7.226 12.483 18.958 1 98.58 260 VAL A N 1
ATOM 2017 C CA . VAL A 1 260 ? -7.886 13.652 18.386 1 98.58 260 VAL A CA 1
ATOM 2018 C C . VAL A 1 260 ? -8.745 14.333 19.45 1 98.58 260 VAL A C 1
ATOM 2020 O O . VAL A 1 260 ? -9.578 13.688 20.091 1 98.58 260 VAL A O 1
ATOM 2023 N N . PHE A 1 261 ? -8.516 15.651 19.586 1 97.27 261 PHE A N 1
ATOM 2024 C CA . PHE A 1 261 ? -9.311 16.478 20.485 1 97.27 261 PHE A CA 1
ATOM 2025 C C . PHE A 1 261 ? -10.159 17.471 19.7 1 97.27 261 PHE A C 1
ATOM 2027 O O . PHE A 1 261 ? -9.65 18.172 18.823 1 97.27 261 PHE A O 1
ATOM 2034 N N . GLN A 1 262 ? -11.341 17.572 19.999 1 94.36 262 GLN A N 1
ATOM 2035 C CA . GLN A 1 262 ? -12.194 18.557 19.343 1 94.36 262 GLN A CA 1
ATOM 2036 C C . GLN A 1 262 ? -11.877 19.969 19.827 1 94.36 262 GLN A C 1
ATOM 2038 O O . GLN A 1 262 ? -11.956 20.927 19.056 1 94.36 262 GLN A O 1
ATOM 2043 N N . LYS A 1 263 ? -11.638 20.046 21.129 1 88.53 263 LYS A N 1
ATOM 2044 C CA . LYS A 1 263 ? -11.25 21.287 21.794 1 88.53 263 LYS A CA 1
ATOM 2045 C C . LYS A 1 263 ? -10.297 21.014 22.954 1 88.53 263 LYS A C 1
ATOM 2047 O O . LYS A 1 263 ? -10.299 19.921 23.523 1 88.53 263 LYS A O 1
ATOM 2052 N N . PHE A 1 264 ? -9.594 22.024 23.243 1 91.52 264 PHE A N 1
ATOM 2053 C CA . PHE A 1 264 ? -8.676 21.845 24.361 1 91.52 264 PHE A CA 1
ATOM 2054 C C . PHE A 1 264 ? -9.401 22.021 25.69 1 91.52 264 PHE A C 1
ATOM 2056 O O . PHE A 1 264 ? -10.144 22.986 25.875 1 91.52 264 PHE A O 1
ATOM 2063 N N . ASP A 1 265 ? -9.215 21.105 26.507 1 90.84 265 ASP A N 1
ATOM 2064 C CA . ASP A 1 265 ? -9.568 21.083 27.924 1 90.84 265 ASP A CA 1
ATOM 2065 C C . ASP A 1 265 ? -8.468 20.424 28.753 1 90.84 265 ASP A C 1
ATOM 2067 O O . ASP A 1 265 ? -8.114 19.267 28.516 1 90.84 265 ASP A O 1
ATOM 2071 N N . LEU A 1 266 ? -7.936 21.211 29.718 1 93.27 266 LEU A N 1
ATOM 2072 C CA . LEU A 1 266 ? -6.731 20.765 30.408 1 93.27 266 LEU A CA 1
ATOM 2073 C C . LEU A 1 266 ? -6.95 19.403 31.059 1 93.27 266 LEU A C 1
ATOM 2075 O O . LEU A 1 266 ? -6.103 18.514 30.948 1 93.27 266 LEU A O 1
ATOM 2079 N N . VAL A 1 267 ? -8.049 19.208 31.706 1 96.23 267 VAL A N 1
ATOM 2080 C CA . VAL A 1 267 ? -8.314 17.96 32.414 1 96.23 267 VAL A CA 1
ATOM 2081 C C . VAL A 1 267 ? -8.465 16.818 31.411 1 96.23 267 VAL A C 1
ATOM 2083 O O . VAL A 1 267 ? -7.847 15.762 31.566 1 96.23 267 VAL A O 1
ATOM 2086 N N . ALA A 1 268 ? -9.312 17.081 30.4 1 96.28 268 ALA A N 1
ATOM 2087 C CA . ALA A 1 268 ? -9.494 16.066 29.366 1 96.28 268 ALA A CA 1
ATOM 2088 C C . ALA A 1 268 ? -8.167 15.722 28.696 1 96.28 268 ALA A C 1
ATOM 2090 O O . ALA A 1 268 ? -7.92 14.563 28.353 1 96.28 268 ALA A O 1
ATOM 2091 N N . TYR A 1 269 ? -7.395 16.703 28.534 1 97.26 269 TYR A N 1
ATOM 2092 C CA . TYR A 1 269 ? -6.084 16.536 27.917 1 97.26 269 TYR A CA 1
ATOM 2093 C C . TYR A 1 269 ? -5.187 15.65 28.774 1 97.26 269 TYR A C 1
ATOM 2095 O O . TYR A 1 269 ? -4.583 14.699 28.273 1 97.26 269 TYR A O 1
ATOM 2103 N N . LEU A 1 270 ? -5.129 15.917 30.078 1 97.81 270 LEU A N 1
ATOM 2104 C CA . LEU A 1 270 ? -4.305 15.149 31.005 1 97.81 270 LEU A CA 1
ATOM 2105 C C . LEU A 1 270 ? -4.803 13.712 31.113 1 97.81 270 LEU A C 1
ATOM 2107 O O . LEU A 1 270 ? -4.003 12.774 31.157 1 97.81 270 LEU A O 1
ATOM 2111 N N . GLU A 1 271 ? -6.067 13.586 31.125 1 98.15 271 GLU A N 1
ATOM 2112 C CA . GLU A 1 271 ? -6.655 12.251 31.164 1 98.15 271 GLU A CA 1
ATOM 2113 C C . GLU A 1 271 ? -6.244 11.431 29.944 1 98.15 271 GLU A C 1
ATOM 2115 O O . GLU A 1 271 ? -5.908 10.251 30.067 1 98.15 271 GLU A O 1
ATOM 2120 N N . ALA A 1 272 ? -6.309 12.015 28.817 1 98.07 272 ALA A N 1
ATOM 2121 C CA . ALA A 1 272 ? -5.96 11.332 27.574 1 98.07 272 ALA A CA 1
ATOM 2122 C C . ALA A 1 272 ? -4.476 10.978 27.541 1 98.07 272 ALA A C 1
ATOM 2124 O O . ALA A 1 272 ? -4.099 9.893 27.092 1 98.07 272 ALA A O 1
ATOM 2125 N N . LEU A 1 273 ? -3.613 11.902 27.958 1 98.15 273 LEU A N 1
ATOM 2126 C CA . LEU A 1 273 ? -2.18 11.632 27.983 1 98.15 273 LEU A CA 1
ATOM 2127 C C . LEU A 1 273 ? -1.878 10.377 28.795 1 98.15 273 LEU A C 1
ATOM 2129 O O . LEU A 1 273 ? -1.072 9.541 28.378 1 98.15 273 LEU A O 1
ATOM 2133 N N . GLN A 1 274 ? -2.541 10.282 29.944 1 98.4 274 GLN A N 1
ATOM 2134 C CA . GLN A 1 274 ? -2.34 9.132 30.82 1 98.4 274 GLN A CA 1
ATOM 2135 C C . GLN A 1 274 ? -2.944 7.868 30.216 1 98.4 274 GLN A C 1
ATOM 2137 O O . GLN A 1 274 ? -2.28 6.832 30.139 1 98.4 274 GLN A O 1
ATOM 2142 N N . LYS A 1 275 ? -4.179 7.961 29.783 1 98.38 275 LYS A N 1
ATOM 2143 C CA . LYS A 1 275 ? -4.943 6.811 29.308 1 98.38 275 LYS A CA 1
ATOM 2144 C C . LYS A 1 275 ? -4.28 6.177 28.088 1 98.38 275 LYS A C 1
ATOM 2146 O O . LYS A 1 275 ? -4.195 4.952 27.988 1 98.38 275 LYS A O 1
ATOM 2151 N N . TYR A 1 276 ? -3.806 6.975 27.173 1 98.3 276 TYR A N 1
ATOM 2152 C CA . TYR A 1 276 ? -3.331 6.45 25.897 1 98.3 276 TYR A CA 1
ATOM 2153 C C . TYR A 1 276 ? -1.808 6.399 25.862 1 98.3 276 TYR A C 1
ATOM 2155 O O . TYR A 1 276 ? -1.214 6.128 24.816 1 98.3 276 TYR A O 1
ATOM 2163 N N . ARG A 1 277 ? -1.208 6.819 26.945 1 97.92 277 ARG A N 1
ATOM 2164 C CA . ARG A 1 277 ? 0.245 6.793 27.075 1 97.92 277 ARG A CA 1
ATOM 2165 C C . ARG A 1 277 ? 0.91 7.574 25.946 1 97.92 277 ARG A C 1
ATOM 2167 O O . ARG A 1 277 ? 1.768 7.043 25.238 1 97.92 277 ARG A O 1
ATOM 2174 N N . VAL A 1 278 ? 0.528 8.796 25.797 1 98.39 278 VAL A N 1
ATOM 2175 C CA . VAL A 1 278 ? 1.032 9.673 24.746 1 98.39 278 VAL A CA 1
ATOM 2176 C C . VAL A 1 278 ? 2.538 9.866 24.911 1 98.39 278 VAL A C 1
ATOM 2178 O O . VAL A 1 278 ? 3.029 10.035 26.03 1 98.39 278 VAL A O 1
ATOM 2181 N N . THR A 1 279 ? 3.271 9.849 23.815 1 98.06 279 THR A N 1
ATOM 2182 C CA . THR A 1 279 ? 4.727 9.902 23.874 1 98.06 279 THR A CA 1
ATOM 2183 C C . THR A 1 279 ? 5.24 11.25 23.375 1 98.06 279 THR A C 1
ATOM 2185 O O . THR A 1 279 ? 6.362 11.649 23.691 1 98.06 279 THR A O 1
ATOM 2188 N N . TYR A 1 280 ? 4.457 11.896 22.539 1 96.85 280 TYR A N 1
ATOM 2189 C CA . TYR A 1 280 ? 4.852 13.148 21.904 1 96.85 280 TYR A CA 1
ATOM 2190 C C . TYR A 1 280 ? 3.65 14.063 21.706 1 96.85 280 TYR A C 1
ATOM 2192 O O . TYR A 1 280 ? 2.565 13.603 21.341 1 96.85 280 TYR A O 1
ATOM 2200 N N . THR A 1 281 ? 3.837 15.408 21.978 1 96.81 281 THR A N 1
ATOM 2201 C CA . THR A 1 281 ? 2.728 16.329 21.759 1 96.81 281 THR A CA 1
ATOM 2202 C C . THR A 1 281 ? 3.221 17.63 21.13 1 96.81 281 THR A C 1
ATOM 2204 O O . THR A 1 281 ? 4.316 18.101 21.446 1 96.81 281 THR A O 1
ATOM 2207 N N . HIS A 1 282 ? 2.538 18.099 20.164 1 95.63 282 HIS A N 1
ATOM 2208 C CA . HIS A 1 282 ? 2.689 19.429 19.585 1 95.63 282 HIS A CA 1
ATOM 2209 C C . HIS A 1 282 ? 1.678 20.406 20.177 1 95.63 282 HIS A C 1
ATOM 2211 O O . HIS A 1 282 ? 0.47 20.249 19.984 1 95.63 282 HIS A O 1
ATOM 2217 N N . ILE A 1 283 ? 2.175 21.367 20.883 1 95.21 283 ILE A N 1
ATOM 2218 C CA . ILE A 1 283 ? 1.245 22.282 21.537 1 95.21 283 ILE A CA 1
ATOM 2219 C C . ILE A 1 283 ? 1.809 23.701 21.503 1 95.21 283 ILE A C 1
ATOM 2221 O O . ILE A 1 283 ? 2.827 23.956 20.855 1 95.21 283 ILE A O 1
ATOM 2225 N N . VAL A 1 284 ? 1.054 24.646 22.068 1 90.42 284 VAL A N 1
ATOM 2226 C CA . VAL A 1 284 ? 1.401 26.064 22.049 1 90.42 284 VAL A CA 1
ATOM 2227 C C . VAL A 1 284 ? 1.766 26.526 23.457 1 90.42 284 VAL A C 1
ATOM 2229 O O . VAL A 1 284 ? 1.418 25.871 24.442 1 90.42 284 VAL A O 1
ATOM 2232 N N . PRO A 1 285 ? 2.42 27.607 23.625 1 86.75 285 PRO A N 1
ATOM 2233 C CA . PRO A 1 285 ? 2.985 28.059 24.898 1 86.75 285 PRO A CA 1
ATOM 2234 C C . PRO A 1 285 ? 1.937 28.168 26.004 1 86.75 285 PRO A C 1
ATOM 2236 O O . PRO A 1 285 ? 2.191 27.766 27.142 1 86.75 285 PRO A O 1
ATOM 2239 N N . PRO A 1 286 ? 0.711 28.592 25.718 1 80.43 286 PRO A N 1
ATOM 2240 C CA . PRO A 1 286 ? -0.272 28.651 26.803 1 80.43 286 PRO A CA 1
ATOM 2241 C C . PRO A 1 286 ? -0.552 27.283 27.421 1 80.43 286 PRO A C 1
ATOM 2243 O O . PRO A 1 286 ? -0.77 27.182 28.631 1 80.43 286 PRO A O 1
ATOM 2246 N N . ILE A 1 287 ? -0.578 26.252 26.629 1 89.64 287 ILE A N 1
ATOM 2247 C CA . ILE A 1 287 ? -0.811 24.904 27.135 1 89.64 287 ILE A CA 1
ATOM 2248 C C . ILE A 1 287 ? 0.391 24.447 27.959 1 89.64 287 ILE A C 1
ATOM 2250 O O . ILE A 1 287 ? 0.229 23.835 29.017 1 89.64 287 ILE A O 1
ATOM 2254 N N . ILE A 1 288 ? 1.567 24.797 27.525 1 91.64 288 ILE A N 1
ATOM 2255 C CA . ILE A 1 288 ? 2.787 24.428 28.235 1 91.64 288 ILE A CA 1
ATOM 2256 C C . ILE A 1 288 ? 2.822 25.123 29.595 1 91.64 288 ILE A C 1
ATOM 2258 O O . ILE A 1 288 ? 3.246 24.532 30.59 1 91.64 288 ILE A O 1
ATOM 2262 N N . LEU A 1 289 ? 2.411 26.351 29.573 1 84.45 289 LEU A N 1
ATOM 2263 C CA . LEU A 1 289 ? 2.33 27.083 30.832 1 84.45 289 LEU A CA 1
ATOM 2264 C C . LEU A 1 289 ? 1.402 26.376 31.814 1 84.45 289 LEU A C 1
ATOM 2266 O O . LEU A 1 289 ? 1.717 26.262 33.001 1 84.45 289 LEU A O 1
ATOM 2270 N N . GLY A 1 290 ? 0.269 25.892 31.317 1 86.9 290 GLY A N 1
ATOM 2271 C CA . GLY A 1 290 ? -0.641 25.108 32.136 1 86.9 290 GLY A CA 1
ATOM 2272 C C . GLY A 1 290 ? -0.016 23.833 32.669 1 86.9 290 GLY A C 1
ATOM 2273 O O . GLY A 1 290 ? -0.184 23.496 33.843 1 86.9 290 GLY A O 1
ATOM 2274 N N . LEU A 1 291 ? 0.74 23.195 31.907 1 93.46 291 LEU A N 1
ATOM 2275 C CA . LEU A 1 291 ? 1.404 21.957 32.297 1 93.46 291 LEU A CA 1
ATOM 2276 C C . LEU A 1 291 ? 2.487 22.225 33.337 1 93.46 291 LEU A C 1
ATOM 2278 O O . LEU A 1 291 ? 2.739 21.387 34.206 1 93.46 291 LEU A O 1
ATOM 2282 N N . ALA A 1 292 ? 3.089 23.388 33.205 1 91.06 292 ALA A N 1
ATOM 2283 C CA . ALA A 1 292 ? 4.198 23.744 34.086 1 91.06 292 ALA A CA 1
ATOM 2284 C C . ALA A 1 292 ? 3.692 24.172 35.46 1 91.06 292 ALA A C 1
ATOM 2286 O O . ALA A 1 292 ? 4.357 23.945 36.473 1 91.06 292 ALA A O 1
ATOM 2287 N N . LYS A 1 293 ? 2.502 24.702 35.518 1 86.66 293 LYS A N 1
ATOM 2288 C CA . LYS A 1 293 ? 2.2 25.44 36.741 1 86.66 293 LYS A CA 1
ATOM 2289 C C . LYS A 1 293 ? 0.926 24.918 37.398 1 86.66 293 LYS A C 1
ATOM 2291 O O . LYS A 1 293 ? 0.754 25.038 38.613 1 86.66 293 LYS A O 1
ATOM 2296 N N . HIS A 1 294 ? 0.011 24.447 36.68 1 88.32 294 HIS A N 1
ATOM 2297 C CA . HIS A 1 294 ? -1.281 24.078 37.247 1 88.32 294 HIS A CA 1
ATOM 2298 C C . HIS A 1 294 ? -1.158 22.855 38.149 1 88.32 294 HIS A C 1
ATOM 2300 O O . HIS A 1 294 ? -0.663 21.809 37.721 1 88.32 294 HIS A O 1
ATOM 2306 N N . PRO A 1 295 ? -1.643 22.836 39.276 1 92.61 295 PRO A N 1
ATOM 2307 C CA . PRO A 1 295 ? -1.451 21.759 40.25 1 92.61 295 PRO A CA 1
ATOM 2308 C C . PRO A 1 295 ? -2.12 20.453 39.826 1 92.61 295 PRO A C 1
ATOM 2310 O O . PRO A 1 295 ? -1.678 19.372 40.223 1 92.61 295 PRO A O 1
ATOM 2313 N N . ILE A 1 296 ? -3.123 20.585 39.025 1 94.93 296 ILE A N 1
ATOM 2314 C CA . ILE A 1 296 ? -3.894 19.405 38.652 1 94.93 296 ILE A CA 1
ATOM 2315 C C . ILE A 1 296 ? -3.002 18.422 37.898 1 94.93 296 ILE A C 1
ATOM 2317 O O . ILE A 1 296 ? -3.287 17.222 37.855 1 94.93 296 ILE A O 1
ATOM 2321 N N . VAL A 1 297 ? -1.962 18.905 37.354 1 96.06 297 VAL A N 1
ATOM 2322 C CA . VAL A 1 297 ? -1.068 18.11 36.519 1 96.06 297 VAL A CA 1
ATOM 2323 C C . VAL A 1 297 ? -0.449 16.986 37.348 1 96.06 297 VAL A C 1
ATOM 2325 O O . VAL A 1 297 ? -0.24 15.88 36.846 1 96.06 297 VAL A O 1
ATOM 2328 N N . ASP A 1 298 ? -0.267 17.183 38.616 1 96.28 298 ASP A N 1
ATOM 2329 C CA . ASP A 1 298 ? 0.41 16.239 39.5 1 96.28 298 ASP A CA 1
ATOM 2330 C C . ASP A 1 298 ? -0.477 15.034 39.801 1 96.28 298 ASP A C 1
ATOM 2332 O O . ASP A 1 298 ? -0.003 14.02 40.319 1 96.28 298 ASP A O 1
ATOM 2336 N N . LYS A 1 299 ? -1.678 15.143 39.443 1 97.55 299 LYS A N 1
ATOM 2337 C CA . LYS A 1 299 ? -2.619 14.062 39.722 1 97.55 299 LYS A CA 1
ATOM 2338 C C . LYS A 1 299 ? -2.586 13.007 38.62 1 97.55 299 LYS A C 1
ATOM 2340 O O . LYS A 1 299 ? -3.238 11.966 38.731 1 97.55 299 LYS A O 1
ATOM 2345 N N . TYR A 1 300 ? -1.857 13.179 37.6 1 98.01 300 TYR A N 1
ATOM 2346 C CA . TYR A 1 300 ? -1.852 12.281 36.451 1 98.01 300 TYR A CA 1
ATOM 2347 C C . TYR A 1 300 ? -0.457 11.722 36.201 1 98.01 300 TYR A C 1
ATOM 2349 O O . TYR A 1 300 ? 0.544 12.398 36.453 1 98.01 300 TYR A O 1
ATOM 2357 N N . ASP A 1 301 ? -0.403 10.511 35.751 1 98.22 301 ASP A N 1
ATOM 2358 C CA . ASP A 1 301 ? 0.851 9.889 35.337 1 98.22 301 ASP A CA 1
ATOM 2359 C C . ASP A 1 301 ? 1.19 10.246 33.891 1 98.22 301 ASP A C 1
ATOM 2361 O O . ASP A 1 301 ? 0.645 9.655 32.956 1 98.22 301 ASP A O 1
ATOM 2365 N N . LEU A 1 302 ? 2.128 11.114 33.709 1 97.8 302 LEU A N 1
ATOM 2366 C CA . LEU A 1 302 ? 2.516 11.572 32.38 1 97.8 302 LEU A CA 1
ATOM 2367 C C . LEU A 1 302 ? 3.907 11.066 32.015 1 97.8 302 LEU A C 1
ATOM 2369 O O . LEU A 1 302 ? 4.616 11.699 31.229 1 97.8 302 LEU A O 1
ATOM 2373 N N . SER A 1 303 ? 4.344 9.914 32.57 1 97.17 303 SER A N 1
ATOM 2374 C CA . SER A 1 303 ? 5.709 9.414 32.441 1 97.17 303 SER A CA 1
ATOM 2375 C C . SER A 1 303 ? 5.983 8.915 31.026 1 97.17 303 SER A C 1
ATOM 2377 O O . SER A 1 303 ? 7.139 8.724 30.642 1 97.17 303 SER A O 1
ATOM 2379 N N . SER A 1 304 ? 4.88 8.688 30.226 1 97.49 304 SER A N 1
ATOM 2380 C CA . SER A 1 304 ? 5.075 8.232 28.854 1 97.49 304 SER A CA 1
ATOM 2381 C C . SER A 1 304 ? 5.497 9.381 27.944 1 97.49 304 SER A C 1
ATOM 2383 O O . SER A 1 304 ? 6.016 9.154 26.849 1 97.49 304 SER A O 1
ATOM 2385 N N . LEU A 1 305 ? 5.202 10.611 28.319 1 97.55 305 LEU A N 1
ATOM 2386 C CA . LEU A 1 305 ? 5.493 11.785 27.503 1 97.55 305 LEU A CA 1
ATOM 2387 C C . LEU A 1 305 ? 6.994 12.051 27.45 1 97.55 305 LEU A C 1
ATOM 2389 O O . LEU A 1 305 ? 7.615 12.338 28.476 1 97.55 305 LEU A O 1
ATOM 2393 N N . ARG A 1 306 ? 7.533 12.022 26.282 1 96.62 306 ARG A N 1
ATOM 2394 C CA . ARG A 1 306 ? 8.978 12.161 26.135 1 96.62 306 ARG A CA 1
ATOM 2395 C C . ARG A 1 306 ? 9.342 13.534 25.58 1 96.62 306 ARG A C 1
ATOM 2397 O O . ARG A 1 306 ? 10.438 14.041 25.832 1 96.62 306 ARG A O 1
ATOM 2404 N N . MET A 1 307 ? 8.335 14.097 24.837 1 95.8 307 MET A N 1
ATOM 2405 C CA . MET A 1 307 ? 8.721 15.313 24.127 1 95.8 307 MET A CA 1
ATOM 2406 C C . MET A 1 307 ? 7.515 16.221 23.908 1 95.8 307 MET A C 1
ATOM 2408 O O . MET A 1 307 ? 6.418 15.742 23.615 1 95.8 307 MET A O 1
ATOM 2412 N N . ILE A 1 308 ? 7.794 17.47 24.033 1 96.24 308 ILE A N 1
ATOM 2413 C CA . ILE A 1 308 ? 6.859 18.534 23.682 1 96.24 308 ILE A CA 1
ATOM 2414 C C . ILE A 1 308 ? 7.501 19.467 22.658 1 96.24 308 ILE A C 1
ATOM 2416 O O . ILE A 1 308 ? 8.617 19.95 22.862 1 96.24 308 ILE A O 1
ATOM 2420 N N . LEU A 1 309 ? 6.842 19.663 21.587 1 95.69 309 LEU A N 1
ATOM 2421 C CA . LEU A 1 309 ? 7.253 20.681 20.626 1 95.69 309 LEU A CA 1
ATOM 2422 C C . LEU A 1 309 ? 6.288 21.862 20.639 1 95.69 309 LEU A C 1
ATOM 2424 O O . LEU A 1 309 ? 5.088 21.692 20.415 1 95.69 309 LEU A O 1
ATOM 2428 N N . SER A 1 310 ? 6.848 22.964 20.916 1 94.6 310 SER A N 1
ATOM 2429 C CA . SER A 1 310 ? 6.065 24.192 21.018 1 94.6 310 SER A CA 1
ATOM 2430 C C . SER A 1 310 ? 6.287 25.091 19.807 1 94.6 310 SER A C 1
ATOM 2432 O O . SER A 1 310 ? 7.409 25.205 19.309 1 94.6 310 SER A O 1
ATOM 2434 N N . GLY A 1 311 ? 5.226 25.689 19.315 1 91.01 311 GLY A N 1
ATOM 2435 C CA . GLY A 1 311 ? 5.318 26.633 18.214 1 91.01 311 GLY A CA 1
ATOM 2436 C C . GLY A 1 311 ? 4.215 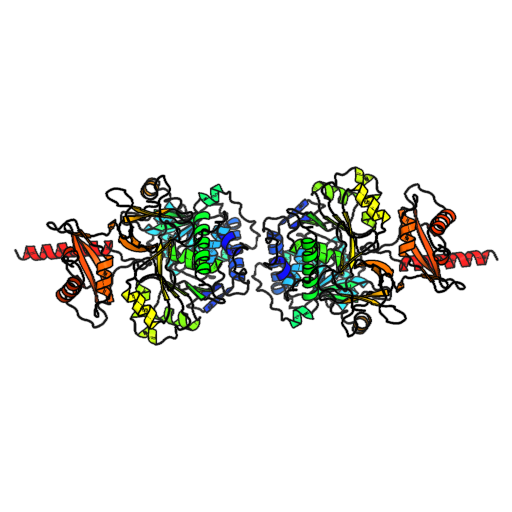27.674 18.226 1 91.01 311 GLY A C 1
ATOM 2437 O O . GLY A 1 311 ? 3.498 27.815 19.219 1 91.01 311 GLY A O 1
ATOM 2438 N N . ALA A 1 312 ? 4.183 28.481 17.19 1 80.91 312 ALA A N 1
ATOM 2439 C CA . ALA A 1 312 ? 3.138 29.468 16.93 1 80.91 312 ALA A CA 1
ATOM 2440 C C . ALA A 1 312 ? 3.397 30.757 17.705 1 80.91 312 ALA A C 1
ATOM 2442 O O . ALA A 1 312 ? 2.923 31.828 17.317 1 80.91 312 ALA A O 1
ATOM 2443 N N . ALA A 1 313 ? 3.998 30.618 18.909 1 77.14 313 ALA A N 1
ATOM 2444 C CA . ALA A 1 313 ? 4.386 31.766 19.725 1 77.14 313 ALA A CA 1
ATOM 2445 C C . ALA A 1 313 ? 5.676 31.485 20.49 1 77.14 313 ALA A C 1
ATOM 2447 O O . ALA A 1 313 ? 6.036 30.325 20.705 1 77.14 313 ALA A O 1
ATOM 2448 N N . PRO A 1 314 ? 6.3 32.576 20.842 1 78.54 314 PRO A N 1
ATOM 2449 C CA . PRO A 1 314 ? 7.531 32.37 21.607 1 78.54 314 PRO A CA 1
ATOM 2450 C C . PRO A 1 314 ? 7.283 31.698 22.956 1 78.54 314 PRO A C 1
ATOM 2452 O O . PRO A 1 314 ? 6.293 32 23.627 1 78.54 314 PRO A O 1
ATOM 2455 N N . LEU A 1 315 ? 8.119 30.821 23.292 1 82.85 315 LEU A N 1
ATOM 2456 C CA . LEU A 1 315 ? 8.133 30.154 24.59 1 82.85 315 LEU A CA 1
ATOM 2457 C C . LEU A 1 315 ? 9.367 30.553 25.393 1 82.85 315 LEU A C 1
ATOM 2459 O O . LEU A 1 315 ? 10.497 30.351 24.943 1 82.85 315 LEU A O 1
ATOM 2463 N N . SER A 1 316 ? 9.134 31.093 26.564 1 79.6 316 SER A N 1
ATOM 2464 C CA . SER A 1 316 ? 10.271 31.526 27.369 1 79.6 316 SER A CA 1
ATOM 2465 C C . SER A 1 316 ? 11.086 30.334 27.86 1 79.6 316 SER A C 1
ATOM 2467 O O . SER A 1 316 ? 10.537 29.258 28.106 1 79.6 316 SER A O 1
ATOM 2469 N N . GLY A 1 317 ? 12.351 30.577 28.022 1 84.63 317 GLY A N 1
ATOM 2470 C CA . GLY A 1 317 ? 13.226 29.549 28.561 1 84.63 317 GLY A CA 1
ATOM 2471 C C . GLY A 1 317 ? 12.814 29.077 29.942 1 84.63 317 GLY A C 1
ATOM 2472 O O . GLY A 1 317 ? 12.926 27.891 30.259 1 84.63 317 GLY A O 1
ATOM 2473 N N . ASP A 1 318 ? 12.319 29.942 30.719 1 81.44 318 ASP A N 1
ATOM 2474 C CA . ASP A 1 318 ? 11.921 29.608 32.083 1 81.44 318 ASP A CA 1
ATOM 2475 C C . ASP A 1 318 ? 10.735 28.646 32.089 1 81.44 318 ASP A C 1
ATOM 2477 O O . ASP A 1 318 ? 10.724 27.671 32.843 1 81.44 318 ASP A O 1
ATOM 2481 N N . VAL A 1 319 ? 9.756 29.009 31.308 1 83.81 319 VAL A N 1
ATOM 2482 C CA . VAL A 1 319 ? 8.577 28.151 31.236 1 83.81 319 VAL A CA 1
ATOM 2483 C C . VAL A 1 319 ? 8.969 26.78 30.691 1 83.81 319 VAL A C 1
ATOM 2485 O O . VAL A 1 319 ? 8.493 25.752 31.178 1 83.81 319 VAL A O 1
ATOM 2488 N N . SER A 1 320 ? 9.837 26.753 29.702 1 91.09 320 SER A N 1
ATOM 2489 C CA . SER A 1 320 ? 10.321 25.508 29.114 1 91.09 320 SER A CA 1
ATOM 2490 C C . SER A 1 320 ? 11.037 24.649 30.151 1 91.09 320 SER A C 1
ATOM 2492 O O . SER A 1 320 ? 10.785 23.446 30.25 1 91.09 320 SER A O 1
ATOM 2494 N N . ARG A 1 321 ? 11.858 25.235 30.904 1 91.01 321 ARG A N 1
ATOM 2495 C CA . ARG A 1 321 ? 12.611 24.522 31.932 1 91.01 321 ARG A CA 1
ATOM 2496 C C . ARG A 1 321 ? 11.685 23.994 33.022 1 91.01 321 ARG A C 1
ATOM 2498 O O . ARG A 1 321 ? 11.852 22.866 33.492 1 91.01 321 ARG A O 1
ATOM 2505 N N . ALA A 1 322 ? 10.8 24.862 33.408 1 90.09 322 ALA A N 1
ATOM 2506 C CA . ALA A 1 322 ? 9.859 24.455 34.449 1 90.09 322 ALA A CA 1
ATOM 2507 C C . ALA A 1 322 ? 9.04 23.247 34.006 1 90.09 322 ALA A C 1
ATOM 2509 O O . ALA A 1 322 ? 8.841 22.306 34.778 1 90.09 322 ALA A O 1
ATOM 2510 N N . ALA A 1 323 ? 8.508 23.319 32.837 1 94.36 323 ALA A N 1
ATOM 2511 C CA . ALA A 1 323 ? 7.718 22.212 32.306 1 94.36 323 ALA A CA 1
ATOM 2512 C C . ALA A 1 323 ? 8.564 20.949 32.171 1 94.36 323 ALA A C 1
ATOM 2514 O O . ALA A 1 323 ? 8.122 19.856 32.532 1 94.36 323 ALA A O 1
ATOM 2515 N N . SER A 1 324 ? 9.765 21.069 31.624 1 95.75 324 SER A N 1
ATOM 2516 C CA . SER A 1 324 ? 10.672 19.94 31.446 1 95.75 324 SER A CA 1
ATOM 2517 C C . SER A 1 324 ? 10.99 19.27 32.779 1 95.75 324 SER A C 1
ATOM 2519 O O . SER A 1 324 ? 10.988 18.042 32.878 1 95.75 324 SER A O 1
ATOM 2521 N N . ALA A 1 325 ? 11.282 20.077 33.713 1 94.72 325 ALA A N 1
ATOM 2522 C CA . ALA A 1 325 ? 11.639 19.562 35.032 1 94.72 325 ALA A CA 1
ATOM 2523 C C . ALA A 1 325 ? 10.467 18.818 35.666 1 94.72 325 ALA A C 1
ATOM 2525 O O . ALA A 1 325 ? 10.652 17.768 36.286 1 94.72 325 ALA A O 1
ATOM 2526 N N . ARG A 1 326 ? 9.356 19.372 35.532 1 95.48 326 ARG A N 1
ATOM 2527 C CA . ARG A 1 326 ? 8.179 18.795 36.173 1 95.48 326 ARG A CA 1
ATOM 2528 C C . ARG A 1 326 ? 7.758 17.502 35.482 1 95.48 326 ARG A C 1
ATOM 2530 O O . ARG A 1 326 ? 7.427 16.517 36.145 1 95.48 326 ARG A O 1
ATOM 2537 N N . LEU A 1 327 ? 7.69 17.5 34.194 1 96.61 327 LEU A N 1
ATOM 2538 C CA . LEU A 1 327 ? 7.133 16.405 33.408 1 96.61 327 LEU A CA 1
ATOM 2539 C C . LEU A 1 327 ? 8.213 15.39 33.049 1 96.61 327 LEU A C 1
ATOM 2541 O O . LEU A 1 327 ? 7.909 14.306 32.544 1 96.61 327 LEU A O 1
ATOM 2545 N N . LYS A 1 328 ? 9.443 15.797 33.277 1 95.62 328 LYS A N 1
ATOM 2546 C CA . LYS A 1 328 ? 10.591 14.949 32.972 1 95.62 328 LYS A CA 1
ATOM 2547 C C . LYS A 1 328 ? 10.627 14.583 31.49 1 95.62 328 LYS A C 1
ATOM 2549 O O . LYS A 1 328 ? 10.773 13.411 31.138 1 95.62 328 LYS A O 1
ATOM 2554 N N . CYS A 1 329 ? 10.335 15.535 30.692 1 95.24 329 CYS A N 1
ATOM 2555 C CA . CYS A 1 329 ? 10.409 15.354 29.247 1 95.24 329 CYS A CA 1
ATOM 2556 C C . CYS A 1 329 ? 11.083 16.548 28.581 1 95.24 329 CYS A C 1
ATOM 2558 O O . CYS A 1 329 ? 11.285 17.585 29.215 1 95.24 329 CYS A O 1
ATOM 2560 N N . SER A 1 330 ? 11.479 16.39 27.34 1 94.71 330 SER A N 1
ATOM 2561 C CA . SER A 1 330 ? 12.107 17.48 26.6 1 94.71 330 SER A CA 1
ATOM 2562 C C . SER A 1 330 ? 11.065 18.456 26.063 1 94.71 330 SER A C 1
ATOM 2564 O O . SER A 1 330 ? 10.002 18.042 25.596 1 94.71 330 SER A O 1
ATOM 2566 N N . VAL A 1 331 ? 11.338 19.717 26.207 1 95.36 331 VAL A N 1
ATOM 2567 C CA . VAL A 1 331 ? 10.51 20.773 25.636 1 95.36 331 VAL A CA 1
ATOM 2568 C C . VAL A 1 331 ? 11.321 21.575 24.621 1 95.36 331 VAL A C 1
ATOM 2570 O O . VAL A 1 331 ? 12.311 22.219 24.978 1 95.36 331 VAL A O 1
ATOM 2573 N N . LEU A 1 332 ? 10.905 21.474 23.401 1 95.12 332 LEU A N 1
ATOM 2574 C CA . LEU A 1 332 ? 11.583 22.169 22.312 1 95.12 332 LEU A CA 1
ATOM 2575 C C . LEU A 1 332 ? 10.647 23.165 21.637 1 95.12 332 LEU A C 1
ATOM 2577 O O . LEU A 1 332 ? 9.428 23.094 21.81 1 95.12 332 LEU A O 1
ATOM 2581 N N . GLN A 1 333 ? 11.265 24.046 20.915 1 94.76 333 GLN A N 1
ATOM 2582 C CA . GLN A 1 333 ? 10.489 24.981 20.107 1 94.76 333 GLN A CA 1
ATOM 2583 C C . GLN A 1 333 ? 10.733 24.757 18.618 1 94.76 333 GLN A C 1
ATOM 2585 O O . GLN A 1 333 ? 11.756 24.189 18.23 1 94.76 333 GLN A O 1
ATOM 2590 N N . GLY A 1 334 ? 9.785 25.121 17.881 1 95.27 334 GLY A N 1
ATOM 2591 C CA . GLY A 1 334 ? 9.875 25.227 16.433 1 95.27 334 GLY A CA 1
ATOM 2592 C C . GLY A 1 334 ? 9.304 26.524 15.893 1 95.27 334 GLY A C 1
ATOM 2593 O O . GLY A 1 334 ? 8.647 27.271 16.622 1 95.27 334 GLY A O 1
ATOM 2594 N N . TYR A 1 335 ? 9.695 26.787 14.714 1 96.27 335 TYR A N 1
ATOM 2595 C CA . TYR A 1 335 ? 9.237 28.01 14.063 1 96.27 335 TYR A CA 1
ATOM 2596 C C . TYR A 1 335 ? 8.759 27.727 12.644 1 96.27 335 TYR A C 1
ATOM 2598 O O . TYR A 1 335 ? 9.371 26.936 11.922 1 96.27 335 TYR A O 1
ATOM 2606 N N . GLY A 1 336 ? 7.743 28.36 12.328 1 95 336 GLY A N 1
ATOM 2607 C CA . GLY A 1 336 ? 7.169 28.304 10.994 1 95 336 GLY A CA 1
ATOM 2608 C C . GLY A 1 336 ? 5.927 29.161 10.842 1 95 336 GLY A C 1
ATOM 2609 O O . GLY A 1 336 ? 5.516 29.841 11.785 1 95 336 GLY A O 1
ATOM 2610 N N . MET A 1 337 ? 5.402 29.221 9.76 1 93.59 337 MET A N 1
ATOM 2611 C CA . MET A 1 337 ? 4.201 29.973 9.407 1 93.59 337 MET A CA 1
ATOM 2612 C C . MET A 1 337 ? 3.445 29.289 8.273 1 93.59 337 MET A C 1
ATOM 2614 O O . MET A 1 337 ? 3.939 28.326 7.683 1 93.59 337 MET A O 1
ATOM 2618 N N . THR A 1 338 ? 2.203 29.703 8.056 1 95.52 338 THR A N 1
ATOM 2619 C CA . THR A 1 338 ? 1.391 29.104 7.003 1 95.52 338 THR A CA 1
ATOM 2620 C C . THR A 1 338 ? 2.122 29.151 5.664 1 95.52 338 THR A C 1
ATOM 2622 O O . THR A 1 338 ? 2.073 28.192 4.89 1 95.52 338 THR A O 1
ATOM 2625 N N . GLU A 1 339 ? 2.913 30.201 5.387 1 96.66 339 GLU A N 1
ATOM 2626 C CA . GLU A 1 339 ? 3.59 30.485 4.126 1 96.66 339 GLU A CA 1
ATOM 2627 C C . GLU A 1 339 ? 4.774 29.547 3.912 1 96.66 339 GLU A C 1
ATOM 2629 O O . GLU A 1 339 ? 5.334 29.486 2.815 1 96.66 339 GLU A O 1
ATOM 2634 N N . SER A 1 340 ? 5.179 28.735 4.929 1 97.57 340 SER A N 1
ATOM 2635 C CA . SER A 1 340 ? 6.319 27.835 4.79 1 97.57 340 SER A CA 1
ATOM 2636 C C . SER A 1 340 ? 5.903 26.382 4.994 1 97.57 340 SER A C 1
ATOM 2638 O O . SER A 1 340 ? 6.749 25.516 5.228 1 97.57 340 SER A O 1
ATOM 2640 N N . SER A 1 341 ? 4.627 26.047 5.223 1 97.15 341 SER A N 1
ATOM 2641 C CA . SER A 1 341 ? 3.935 24.771 5.074 1 97.15 341 SER A CA 1
ATOM 2642 C C . SER A 1 341 ? 4.347 23.788 6.164 1 97.15 341 SER A C 1
ATOM 2644 O O . SER A 1 341 ? 4.499 22.592 5.903 1 97.15 341 SER A O 1
ATOM 2646 N N . PRO A 1 342 ? 4.613 24.041 7.489 1 94.88 342 PRO A N 1
ATOM 2647 C CA . PRO A 1 342 ? 4.892 25.393 7.977 1 94.88 342 PRO A CA 1
ATOM 2648 C C . PRO A 1 342 ? 6.304 25.538 8.54 1 94.88 342 PRO A C 1
ATOM 2650 O O . PRO A 1 342 ? 6.771 26.657 8.766 1 94.88 342 PRO A O 1
ATOM 2653 N N . VAL A 1 343 ? 7.055 24.42 8.7 1 98.11 343 VAL A N 1
ATOM 2654 C CA . VAL A 1 343 ? 8.196 24.44 9.61 1 98.11 343 VAL A CA 1
ATOM 2655 C C . VAL A 1 343 ? 9.467 24.786 8.839 1 98.11 343 VAL A C 1
ATOM 2657 O O . VAL A 1 343 ? 9.761 24.176 7.808 1 98.11 343 VAL A O 1
ATOM 2660 N N . THR A 1 344 ? 10.199 25.712 9.402 1 98.31 344 THR A N 1
ATOM 2661 C CA . THR A 1 344 ? 11.504 26.029 8.834 1 98.31 344 THR A CA 1
ATOM 2662 C C . THR A 1 344 ? 12.616 25.734 9.836 1 98.31 344 THR A C 1
ATOM 2664 O O . THR A 1 344 ? 13.747 25.435 9.446 1 98.31 344 THR A O 1
ATOM 2667 N N . HIS A 1 345 ? 12.301 25.92 11.168 1 97.91 345 HIS A N 1
ATOM 2668 C CA . HIS A 1 345 ? 13.262 25.676 12.238 1 97.91 345 HIS A CA 1
ATOM 2669 C C . HIS A 1 345 ? 12.691 24.729 13.287 1 97.91 345 HIS A C 1
ATOM 2671 O O . HIS A 1 345 ? 11.49 24.755 13.565 1 97.91 345 HIS A O 1
ATOM 2677 N N . VAL A 1 346 ? 13.52 23.97 13.834 1 97.11 346 VAL A N 1
ATOM 2678 C CA . VAL A 1 346 ? 13.076 23.052 14.878 1 97.11 346 VAL A CA 1
ATOM 2679 C C . VAL A 1 346 ? 14.215 22.796 15.861 1 97.11 346 VAL A C 1
ATOM 2681 O O . VAL A 1 346 ? 15.381 22.727 15.466 1 97.11 346 VAL A O 1
ATOM 2684 N N . GLY A 1 347 ? 13.883 22.663 17.096 1 95.23 347 GLY A N 1
ATOM 2685 C CA . GLY A 1 347 ? 14.869 22.378 18.125 1 95.23 347 GLY A CA 1
ATOM 2686 C C . GLY A 1 347 ? 15.427 20.969 18.043 1 95.23 347 GLY A C 1
ATOM 2687 O O . GLY A 1 347 ? 14.765 20.063 17.533 1 95.23 347 GLY A O 1
ATOM 2688 N N . VAL A 1 348 ? 16.59 20.803 18.542 1 92.86 348 VAL A N 1
ATOM 2689 C CA . VAL A 1 348 ? 17.251 19.505 18.628 1 92.86 348 VAL A CA 1
ATOM 2690 C C . VAL A 1 348 ? 17.416 19.105 20.093 1 92.86 348 VAL A C 1
ATOM 2692 O O . VAL A 1 348 ? 18.015 19.841 20.88 1 92.86 348 VAL A O 1
ATOM 2695 N N . GLU A 1 349 ? 16.918 17.97 20.346 1 90.4 349 GLU A N 1
ATOM 2696 C CA . GLU A 1 349 ? 16.935 17.499 21.728 1 90.4 349 GLU A CA 1
ATOM 2697 C C . GLU A 1 349 ? 18.357 17.462 22.281 1 90.4 349 GLU A C 1
ATOM 2699 O O . GLU A 1 349 ? 19.267 16.938 21.634 1 90.4 349 GLU A O 1
ATOM 2704 N N . GLY A 1 350 ? 18.486 17.993 23.459 1 88.05 350 GLY A N 1
ATOM 2705 C CA . GLY A 1 350 ? 19.752 17.93 24.172 1 88.05 350 GLY A CA 1
ATOM 2706 C C . GLY A 1 350 ? 20.771 18.935 23.669 1 88.05 350 GLY A C 1
ATOM 2707 O O . GLY A 1 350 ? 21.844 19.087 24.256 1 88.05 350 GLY A O 1
ATOM 2708 N N . LYS A 1 351 ? 20.402 19.677 22.691 1 90.22 351 LYS A N 1
ATOM 2709 C CA . LYS A 1 351 ? 21.407 20.553 22.094 1 90.22 351 LYS A CA 1
ATOM 2710 C C . LYS A 1 351 ? 20.907 21.992 22.019 1 90.22 351 LYS A C 1
ATOM 2712 O O . LYS A 1 351 ? 21.7 22.934 22.08 1 90.22 351 LYS A O 1
ATOM 2717 N N . THR A 1 352 ? 19.674 22.181 21.911 1 91.92 352 THR A N 1
ATOM 2718 C CA . THR A 1 352 ? 19.093 23.494 21.653 1 91.92 352 THR A CA 1
ATOM 2719 C C . THR A 1 352 ? 19.094 24.344 22.921 1 91.92 352 THR A C 1
ATOM 2721 O O . THR A 1 352 ? 18.557 23.932 23.951 1 91.92 352 THR A O 1
ATOM 2724 N N . PRO A 1 353 ? 19.642 25.516 22.814 1 90.15 353 PRO A N 1
ATOM 2725 C CA . PRO A 1 353 ? 19.597 26.411 23.973 1 90.15 353 PRO A CA 1
ATOM 2726 C C . PRO A 1 353 ? 18.182 26.882 24.301 1 90.15 353 PRO A C 1
ATOM 2728 O O . PRO A 1 353 ? 17.328 26.947 23.412 1 90.15 353 PRO A O 1
ATOM 2731 N N . ASP A 1 354 ? 18.056 27.247 25.533 1 83.53 354 ASP A N 1
ATOM 2732 C CA . ASP A 1 354 ? 16.762 27.762 25.969 1 83.53 354 ASP A CA 1
ATOM 2733 C C . ASP A 1 354 ? 16.367 29.002 25.17 1 83.53 354 ASP A C 1
ATOM 2735 O O . ASP A 1 354 ? 17.184 29.902 24.966 1 83.53 354 ASP A O 1
ATOM 2739 N N . GLY A 1 355 ? 15.151 28.923 24.717 1 84.06 355 GLY A N 1
ATOM 2740 C CA . GLY A 1 355 ? 14.619 30.087 24.027 1 84.06 355 GLY A CA 1
ATOM 2741 C C . GLY A 1 355 ? 14.834 30.041 22.526 1 84.06 355 GLY A C 1
ATOM 2742 O O . GLY A 1 355 ? 14.214 30.803 21.781 1 84.06 355 GLY A O 1
ATOM 2743 N N . ALA A 1 356 ? 15.744 29.24 22.087 1 92.89 356 ALA A N 1
ATOM 2744 C CA . ALA A 1 356 ? 16.017 29.122 20.657 1 92.89 356 ALA A CA 1
ATOM 2745 C C . ALA A 1 356 ? 14.883 28.395 19.94 1 92.89 356 ALA A C 1
ATOM 2747 O O . ALA A 1 356 ? 14.23 27.525 20.521 1 92.89 356 ALA A O 1
ATOM 2748 N N . ILE A 1 357 ? 14.726 28.778 18.705 1 95.18 357 ILE A N 1
ATOM 2749 C CA . ILE A 1 357 ? 13.743 28.077 17.886 1 95.18 357 ILE A CA 1
ATOM 2750 C C . ILE A 1 357 ? 14.419 26.931 17.137 1 95.18 357 ILE A C 1
ATOM 2752 O O . ILE A 1 357 ? 13.766 26.197 16.392 1 95.18 357 ILE A O 1
ATOM 2756 N N . GLY A 1 358 ? 15.723 26.823 17.309 1 96.25 358 GLY A N 1
ATOM 2757 C CA . GLY A 1 358 ? 16.427 25.651 16.811 1 96.25 358 GLY A CA 1
ATOM 2758 C C . GLY A 1 358 ? 17.212 25.922 15.542 1 96.25 358 GLY A C 1
ATOM 2759 O O . GLY A 1 358 ? 17.789 26.999 15.38 1 96.25 358 GLY A O 1
ATOM 2760 N N . VAL A 1 359 ? 17.329 24.857 14.731 1 97.24 359 VAL A N 1
ATOM 2761 C CA . VAL A 1 359 ? 18.113 24.903 13.5 1 97.24 359 VAL A CA 1
ATOM 2762 C C . VAL A 1 359 ? 17.185 24.795 12.292 1 97.24 359 VAL A C 1
ATOM 2764 O O . VAL A 1 359 ? 16.005 24.463 12.435 1 97.24 359 VAL A O 1
ATOM 2767 N N . LEU A 1 360 ? 17.707 25.068 11.158 1 97.92 360 LEU A N 1
ATOM 2768 C CA . LEU A 1 360 ? 16.943 24.945 9.921 1 97.92 360 LEU A CA 1
ATOM 2769 C C . LEU A 1 360 ? 16.656 23.481 9.603 1 97.92 360 LEU A C 1
ATOM 2771 O O . LEU A 1 360 ? 17.52 22.621 9.785 1 97.92 360 LEU A O 1
ATOM 2775 N N . VAL A 1 361 ? 15.461 23.176 9.134 1 97.99 361 VAL A N 1
ATOM 2776 C CA . VAL A 1 361 ? 15.187 21.843 8.608 1 97.99 361 VAL A CA 1
ATOM 2777 C C . VAL A 1 361 ? 15.934 21.644 7.291 1 97.99 361 VAL A C 1
ATOM 2779 O O . VAL A 1 361 ? 16.363 22.613 6.66 1 97.99 361 VAL A O 1
ATOM 2782 N N . PRO A 1 362 ? 15.999 20.434 6.802 1 97.51 362 PRO A N 1
ATOM 2783 C CA . PRO A 1 362 ? 16.724 20.168 5.558 1 97.51 362 PRO A CA 1
ATOM 2784 C C . PRO A 1 362 ? 16.177 20.962 4.374 1 97.51 362 PRO A C 1
ATOM 2786 O O . PRO A 1 362 ? 14.97 21.203 4.293 1 97.51 362 PRO A O 1
ATOM 2789 N N . ASN A 1 363 ? 17.014 21.296 3.373 1 97.96 363 ASN A N 1
ATOM 2790 C CA . ASN A 1 363 ? 16.673 21.91 2.094 1 97.96 363 ASN A CA 1
ATOM 2791 C C . ASN A 1 363 ? 16.264 23.37 2.265 1 97.96 363 ASN A C 1
ATOM 2793 O O . ASN A 1 363 ? 15.838 24.016 1.306 1 97.96 363 ASN A O 1
ATOM 2797 N N . VAL A 1 364 ? 16.334 23.941 3.571 1 98.11 364 VAL A N 1
ATOM 2798 C CA . VAL A 1 364 ? 15.939 25.326 3.808 1 98.11 364 VAL A CA 1
ATOM 2799 C C . VAL A 1 364 ? 17.179 26.184 4.048 1 98.11 364 VAL A C 1
ATOM 2801 O O . VAL A 1 364 ? 18.124 25.749 4.71 1 98.11 364 VAL A O 1
ATOM 2804 N N . GLU A 1 365 ? 17.152 27.377 3.482 1 97.88 365 GLU A N 1
ATOM 2805 C CA . GLU A 1 365 ? 18.157 28.41 3.714 1 97.88 365 GLU A CA 1
ATOM 2806 C C . GLU A 1 365 ? 17.548 29.627 4.406 1 97.88 365 GLU A C 1
ATOM 2808 O O . GLU A 1 365 ? 16.348 29.881 4.284 1 97.88 365 GLU A O 1
ATOM 2813 N N . ALA A 1 366 ? 18.431 30.32 5.134 1 97.76 366 ALA A N 1
ATOM 2814 C CA . ALA A 1 366 ? 17.955 31.519 5.819 1 97.76 366 ALA A CA 1
ATOM 2815 C C . ALA A 1 366 ? 18.958 32.662 5.685 1 97.76 366 ALA A C 1
ATOM 2817 O O . ALA A 1 366 ? 20.166 32.429 5.602 1 97.76 366 ALA A O 1
ATOM 2818 N N . ARG A 1 367 ? 18.475 33.791 5.562 1 96.74 367 ARG A N 1
ATOM 2819 C CA . ARG A 1 367 ? 19.224 35.041 5.649 1 96.74 367 ARG A CA 1
ATOM 2820 C C . ARG A 1 367 ? 18.658 35.943 6.741 1 96.74 367 ARG A C 1
ATOM 2822 O O . ARG A 1 367 ? 17.446 35.972 6.964 1 96.74 367 ARG A O 1
ATOM 2829 N N . LEU A 1 368 ? 19.505 36.52 7.43 1 96.1 368 LEU A N 1
ATOM 2830 C CA . LEU A 1 368 ? 19.135 37.597 8.342 1 96.1 368 LEU A CA 1
ATOM 2831 C C . LEU A 1 368 ? 19.518 38.955 7.763 1 96.1 368 LEU A C 1
ATOM 2833 O O . LEU A 1 368 ? 20.704 39.262 7.622 1 96.1 368 LEU A O 1
ATOM 2837 N N . VAL A 1 369 ? 18.502 39.713 7.514 1 94.89 369 VAL A N 1
ATOM 2838 C CA . VAL A 1 369 ? 18.737 40.917 6.724 1 94.89 369 VAL A CA 1
ATOM 2839 C C . VAL A 1 369 ? 18.363 42.152 7.54 1 94.89 369 VAL A C 1
ATOM 2841 O O . VAL A 1 369 ? 17.271 42.219 8.11 1 94.89 369 VAL A O 1
ATOM 2844 N N . ASP A 1 370 ? 19.196 43.045 7.592 1 89.97 370 ASP A N 1
ATOM 2845 C CA . ASP A 1 370 ? 18.879 44.316 8.236 1 89.97 370 ASP A CA 1
ATOM 2846 C C . ASP A 1 370 ? 17.775 45.053 7.481 1 89.97 370 ASP A C 1
ATOM 2848 O O . ASP A 1 370 ? 17.937 45.389 6.306 1 89.97 370 ASP A O 1
ATOM 2852 N N . PRO A 1 371 ? 16.664 45.268 8.113 1 85.99 371 PRO A N 1
ATOM 2853 C CA . PRO A 1 371 ? 15.53 45.847 7.389 1 85.99 371 PRO A CA 1
ATOM 2854 C C . PRO A 1 371 ? 15.813 47.259 6.88 1 85.99 371 PRO A C 1
ATOM 2856 O O . PRO A 1 371 ? 15.159 47.724 5.943 1 85.99 371 PRO A O 1
ATOM 2859 N N . ASP A 1 372 ? 16.793 47.948 7.433 1 81.12 372 ASP A N 1
ATOM 2860 C CA . ASP A 1 372 ? 17.082 49.327 7.053 1 81.12 372 ASP A CA 1
ATOM 2861 C C . ASP A 1 372 ? 18.09 49.382 5.907 1 81.12 372 ASP A C 1
ATOM 2863 O O . ASP A 1 372 ? 17.965 50.209 5.002 1 81.12 372 ASP A O 1
ATOM 2867 N N . THR A 1 373 ? 19.056 48.513 5.94 1 86.24 373 THR A N 1
ATOM 2868 C CA . THR A 1 373 ? 20.144 48.605 4.973 1 86.24 373 THR A CA 1
ATOM 2869 C C . THR A 1 373 ? 19.985 47.553 3.878 1 86.24 373 THR A C 1
ATOM 2871 O O . THR A 1 373 ? 20.576 47.675 2.803 1 86.24 373 THR A O 1
ATOM 2874 N N . GLY A 1 374 ? 19.275 46.522 4.252 1 89.23 374 GLY A N 1
ATOM 2875 C CA . GLY A 1 374 ? 19.14 45.433 3.299 1 89.23 374 GLY A CA 1
ATOM 2876 C C . GLY A 1 374 ? 20.338 44.503 3.281 1 89.23 374 GLY A C 1
ATOM 2877 O O . GLY A 1 374 ? 20.389 43.562 2.486 1 89.23 374 GLY A O 1
ATOM 2878 N N . GLU A 1 375 ? 21.248 44.722 4.158 1 90.92 375 GLU A N 1
ATOM 2879 C CA . GLU A 1 375 ? 22.463 43.914 4.204 1 90.92 375 GLU A CA 1
ATOM 2880 C C . GLU A 1 375 ? 22.302 42.729 5.151 1 90.92 375 GLU A C 1
ATOM 2882 O O . GLU A 1 375 ? 21.532 42.795 6.112 1 90.92 375 GLU A O 1
ATOM 2887 N N . ASP A 1 376 ? 23.043 41.731 4.905 1 94.25 376 ASP A N 1
ATOM 2888 C CA . ASP A 1 376 ? 23.045 40.561 5.777 1 94.25 376 ASP A CA 1
ATOM 2889 C C . ASP A 1 376 ? 23.643 40.895 7.142 1 94.25 376 ASP A C 1
ATOM 2891 O O . ASP A 1 376 ? 24.647 41.606 7.229 1 94.25 376 ASP A O 1
ATOM 2895 N N . CYS A 1 377 ? 23.017 40.403 8.1 1 92.69 377 CYS A N 1
ATOM 2896 C CA . CYS A 1 377 ? 23.497 40.601 9.464 1 92.69 377 CYS A CA 1
ATOM 2897 C C . CYS A 1 377 ? 24.545 39.557 9.83 1 92.69 377 CYS A C 1
ATOM 2899 O O . CYS A 1 377 ? 24.532 38.445 9.298 1 92.69 377 CYS A O 1
ATOM 2901 N N . ALA A 1 378 ? 25.434 39.94 10.709 1 88.6 378 ALA A N 1
ATOM 2902 C CA . ALA A 1 378 ? 26.438 39.011 11.22 1 88.6 378 ALA A CA 1
ATOM 2903 C C . ALA A 1 378 ? 25.843 38.088 12.279 1 88.6 378 ALA A C 1
ATOM 2905 O O . ALA A 1 378 ? 24.708 38.287 12.719 1 88.6 378 ALA A O 1
ATOM 2906 N N . VAL A 1 379 ? 26.608 37.113 12.594 1 91.54 379 VAL A N 1
ATOM 2907 C CA . VAL A 1 379 ? 26.233 36.221 13.686 1 91.54 379 VAL A CA 1
ATOM 2908 C C . VAL A 1 379 ? 25.938 37.036 14.943 1 91.54 379 VAL A C 1
ATOM 2910 O O . VAL A 1 379 ? 26.639 38.007 15.239 1 91.54 379 VAL A O 1
ATOM 2913 N N . ASN A 1 380 ? 24.877 36.71 15.579 1 91.15 380 ASN A N 1
ATOM 2914 C CA . ASN A 1 380 ? 24.419 37.309 16.828 1 91.15 380 ASN A CA 1
ATOM 2915 C C . ASN A 1 380 ? 23.863 38.712 16.606 1 91.15 380 ASN A C 1
ATOM 2917 O O . ASN A 1 380 ? 23.667 39.465 17.561 1 91.15 380 ASN A O 1
ATOM 2921 N N . GLN A 1 381 ? 23.681 39.082 15.355 1 90.01 381 GLN A N 1
ATOM 2922 C CA . GLN A 1 381 ? 23.055 40.362 15.041 1 90.01 381 GLN A CA 1
ATOM 2923 C C . GLN A 1 381 ? 21.629 40.167 14.534 1 90.01 381 GLN A C 1
ATOM 2925 O O . GLN A 1 381 ? 21.4 39.42 13.581 1 90.01 381 GLN A O 1
ATOM 2930 N N . PRO A 1 382 ? 20.701 40.843 15.158 1 90.27 382 PRO A N 1
ATOM 2931 C CA . PRO A 1 382 ? 19.301 40.68 14.759 1 90.27 382 PRO A CA 1
ATOM 2932 C C . PRO A 1 382 ? 19.012 41.256 13.374 1 90.27 382 PRO A C 1
ATOM 2934 O O . PRO A 1 382 ? 19.554 42.303 13.011 1 90.27 382 PRO A O 1
ATOM 2937 N N . GLY A 1 383 ? 18.273 40.603 12.599 1 92.63 383 GLY A N 1
ATOM 2938 C CA . GLY A 1 383 ? 17.741 41.008 11.309 1 92.63 383 GLY A CA 1
ATOM 2939 C C . GLY A 1 383 ? 16.431 40.326 10.962 1 92.63 383 GLY A C 1
ATOM 2940 O O . GLY A 1 383 ? 15.976 39.439 11.688 1 92.63 383 GLY A O 1
ATOM 2941 N N . GLU A 1 384 ? 15.788 40.86 9.973 1 93.97 384 GLU A N 1
ATOM 2942 C CA . GLU A 1 384 ? 14.59 40.169 9.505 1 93.97 384 GLU A CA 1
ATOM 2943 C C . GLU A 1 384 ? 14.93 38.792 8.943 1 93.97 384 GLU A C 1
ATOM 2945 O O . GLU A 1 384 ? 15.846 38.658 8.128 1 93.97 384 GLU A O 1
ATOM 2950 N N . LEU A 1 385 ? 14.216 37.831 9.337 1 96.64 385 LEU A N 1
ATOM 2951 C CA . LEU A 1 385 ? 14.434 36.456 8.902 1 96.64 385 LEU A CA 1
ATOM 2952 C C . LEU A 1 385 ? 13.828 36.219 7.523 1 96.64 385 LEU A C 1
ATOM 2954 O O . LEU A 1 385 ? 12.616 36.359 7.341 1 96.64 385 LEU A O 1
ATOM 2958 N N . TRP A 1 386 ? 14.687 35.942 6.55 1 97.51 386 TRP A N 1
ATOM 2959 C CA . TRP A 1 386 ? 14.28 35.49 5.223 1 97.51 386 TRP A CA 1
ATOM 2960 C C . TRP A 1 386 ? 14.552 33.999 5.049 1 97.51 386 TRP A C 1
ATOM 2962 O O . TRP A 1 386 ? 15.596 33.499 5.473 1 97.51 386 TRP A O 1
ATOM 2972 N N . VAL A 1 387 ? 13.599 33.309 4.473 1 98.25 387 VAL A N 1
ATOM 2973 C CA . VAL A 1 387 ? 13.804 31.876 4.288 1 98.25 387 VAL A CA 1
ATOM 2974 C C . VAL A 1 387 ? 13.471 31.487 2.85 1 98.25 387 VAL A C 1
ATOM 2976 O O . VAL A 1 387 ? 12.631 32.121 2.207 1 98.25 387 VAL A O 1
ATOM 2979 N N . ARG A 1 388 ? 14.141 30.471 2.339 1 98.17 388 ARG A N 1
ATOM 2980 C CA . ARG A 1 388 ? 13.915 29.899 1.016 1 98.17 388 ARG A CA 1
ATOM 2981 C C . ARG A 1 388 ? 14.024 28.378 1.051 1 98.17 388 ARG A C 1
ATOM 2983 O O . ARG A 1 388 ? 14.886 27.828 1.738 1 98.17 388 ARG A O 1
ATOM 2990 N N . GLY A 1 389 ? 13.179 27.724 0.382 1 98.11 389 GLY A N 1
ATOM 2991 C CA . GLY A 1 389 ? 13.145 26.271 0.324 1 98.11 389 GLY A CA 1
ATOM 2992 C C . GLY A 1 389 ? 11.95 25.732 -0.44 1 98.11 389 GLY A C 1
ATOM 2993 O O . GLY A 1 389 ? 11.072 26.495 -0.848 1 98.11 389 GLY A O 1
ATOM 2994 N N . PRO A 1 390 ? 11.946 24.417 -0.662 1 98.39 390 PRO A N 1
ATOM 2995 C CA . PRO A 1 390 ? 10.863 23.8 -1.432 1 98.39 390 PRO A CA 1
ATOM 2996 C C . PRO A 1 390 ? 9.522 23.844 -0.703 1 98.39 390 PRO A C 1
ATOM 2998 O O . PRO A 1 390 ? 8.474 23.628 -1.318 1 98.39 390 PRO A O 1
ATOM 3001 N N . ASN A 1 391 ? 9.555 24.155 0.588 1 98.54 391 ASN A N 1
ATOM 3002 C CA . ASN A 1 391 ? 8.342 24.17 1.4 1 98.54 391 ASN A CA 1
ATOM 3003 C C . ASN A 1 391 ? 7.679 25.545 1.39 1 98.54 391 ASN A C 1
ATOM 3005 O O . ASN A 1 391 ? 6.617 25.73 1.987 1 98.54 391 ASN A O 1
ATOM 3009 N N . ILE A 1 392 ? 8.224 26.528 0.694 1 98.59 392 ILE A N 1
ATOM 3010 C CA . ILE A 1 392 ? 7.698 27.889 0.666 1 98.59 392 ILE A CA 1
ATOM 3011 C C . ILE A 1 392 ? 6.505 27.962 -0.283 1 98.59 392 ILE A C 1
ATOM 3013 O O . ILE A 1 392 ? 6.553 27.427 -1.394 1 98.59 392 ILE A O 1
ATOM 3017 N N . MET A 1 393 ? 5.494 28.614 0.108 1 98.33 393 MET A N 1
ATOM 3018 C CA . MET A 1 393 ? 4.241 28.727 -0.634 1 98.33 393 MET A CA 1
ATOM 3019 C C . MET A 1 393 ? 4.489 29.257 -2.042 1 98.33 393 MET A C 1
ATOM 3021 O O . MET A 1 393 ? 5.495 29.924 -2.291 1 98.33 393 MET A O 1
ATOM 3025 N N . LYS A 1 394 ? 3.507 29.036 -2.878 1 97.45 394 LYS A N 1
ATOM 3026 C CA . LYS A 1 394 ? 3.517 29.59 -4.228 1 97.45 394 LYS A CA 1
ATOM 3027 C C . LYS A 1 394 ? 3.232 31.089 -4.21 1 97.45 394 LYS A C 1
ATOM 3029 O O . LYS A 1 394 ? 3.801 31.845 -5 1 97.45 394 LYS A O 1
ATOM 3034 N N . GLY A 1 395 ? 2.28 31.445 -3.372 1 97.73 395 GLY A N 1
ATOM 3035 C CA . GLY A 1 395 ? 1.812 32.818 -3.264 1 97.73 395 GLY A CA 1
ATOM 3036 C C . GLY A 1 395 ? 0.46 32.936 -2.588 1 97.73 395 GLY A C 1
ATOM 3037 O O . GLY A 1 395 ? -0.032 31.971 -1.998 1 97.73 395 GLY A O 1
ATOM 3038 N N . TYR A 1 396 ? -0.037 34.179 -2.581 1 96.36 396 TYR A N 1
ATOM 3039 C CA . TYR A 1 396 ? -1.379 34.416 -2.06 1 96.36 396 TYR A CA 1
ATOM 3040 C C . TYR A 1 396 ? -2.416 34.345 -3.174 1 96.36 396 TYR A C 1
ATOM 3042 O O . TYR A 1 396 ? -2.224 34.92 -4.248 1 96.36 396 TYR A O 1
ATOM 3050 N N . HIS A 1 397 ? -3.45 33.614 -2.857 1 96.92 397 HIS A N 1
ATOM 3051 C CA . HIS A 1 397 ? -4.516 33.391 -3.827 1 96.92 397 HIS A CA 1
ATOM 3052 C C . HIS A 1 397 ? -5.165 34.706 -4.245 1 96.92 397 HIS A C 1
ATOM 3054 O O . HIS A 1 397 ? -5.622 35.475 -3.396 1 96.92 397 HIS A O 1
ATOM 3060 N N . ASN A 1 398 ? -5.187 35.01 -5.529 1 94.74 398 ASN A N 1
ATOM 3061 C CA . ASN A 1 398 ? -5.803 36.203 -6.101 1 94.74 398 ASN A CA 1
ATOM 3062 C C . ASN A 1 398 ? -5.196 37.478 -5.524 1 94.74 398 ASN A C 1
ATOM 3064 O O . ASN A 1 398 ? -5.899 38.471 -5.326 1 94.74 398 ASN A O 1
ATOM 3068 N N . ASN A 1 399 ? -3.93 37.404 -5.167 1 94.17 399 ASN A N 1
ATOM 3069 C CA . ASN A 1 399 ? -3.285 38.563 -4.559 1 94.17 399 ASN A CA 1
ATOM 3070 C C . ASN A 1 399 ? -1.808 38.644 -4.935 1 94.17 399 ASN A C 1
ATOM 3072 O O . ASN A 1 399 ? -0.936 38.509 -4.075 1 94.17 399 ASN A O 1
ATOM 3076 N N . ASP A 1 400 ? -1.584 39.012 -6.091 1 94.47 400 ASP A N 1
ATOM 3077 C CA . ASP A 1 400 ? -0.236 39.059 -6.65 1 94.47 400 ASP A CA 1
ATOM 3078 C C . ASP A 1 400 ? 0.619 40.102 -5.935 1 94.47 400 ASP A C 1
ATOM 3080 O O . ASP A 1 400 ? 1.822 39.905 -5.75 1 94.47 400 ASP A O 1
ATOM 3084 N N . GLU A 1 401 ? -0.016 41.169 -5.624 1 92.84 401 GLU A N 1
ATOM 3085 C CA . GLU A 1 401 ? 0.719 42.231 -4.945 1 92.84 401 GLU A CA 1
ATOM 3086 C C . GLU A 1 401 ? 1.259 41.755 -3.599 1 92.84 401 GLU A C 1
ATOM 3088 O O . GLU A 1 401 ? 2.442 41.931 -3.301 1 92.84 401 GLU A O 1
ATOM 3093 N N . ALA A 1 402 ? 0.375 41.16 -2.804 1 91.69 402 ALA A N 1
ATOM 3094 C CA . ALA A 1 402 ? 0.817 40.631 -1.516 1 91.69 402 ALA A CA 1
ATOM 3095 C C . ALA A 1 402 ? 1.904 39.576 -1.701 1 91.69 402 ALA A C 1
ATOM 3097 O O . ALA A 1 402 ? 2.828 39.478 -0.889 1 91.69 402 ALA A O 1
ATOM 3098 N N . THR A 1 403 ? 1.842 38.826 -2.774 1 95.79 403 THR A N 1
ATOM 3099 C CA . THR A 1 403 ? 2.822 37.782 -3.053 1 95.79 403 THR A CA 1
ATOM 3100 C C . THR A 1 403 ? 4.196 38.389 -3.324 1 95.79 403 THR A C 1
ATOM 3102 O O . THR A 1 403 ? 5.191 37.98 -2.722 1 95.79 403 THR A O 1
ATOM 3105 N N . ARG A 1 404 ? 4.234 39.384 -4.131 1 94.94 404 ARG A N 1
ATOM 3106 C CA . ARG A 1 404 ? 5.497 40.01 -4.51 1 94.94 404 ARG A CA 1
ATOM 3107 C C . ARG A 1 404 ? 6.133 40.722 -3.321 1 94.94 404 ARG A C 1
ATOM 3109 O O . ARG A 1 404 ? 7.359 40.817 -3.232 1 94.94 404 ARG A O 1
ATOM 3116 N N . ASN A 1 405 ? 5.27 41.165 -2.424 1 91.98 405 ASN A N 1
ATOM 3117 C CA . ASN A 1 405 ? 5.76 41.871 -1.245 1 91.98 405 ASN A CA 1
ATOM 3118 C C . ASN A 1 405 ? 6.295 40.903 -0.193 1 91.98 405 ASN A C 1
ATOM 3120 O O . ASN A 1 405 ? 7.02 41.308 0.717 1 91.98 405 ASN A O 1
ATOM 3124 N N . THR A 1 406 ? 5.96 39.724 -0.323 1 94.3 406 THR A N 1
ATOM 3125 C CA . THR A 1 406 ? 6.303 38.749 0.706 1 94.3 406 THR A CA 1
ATOM 3126 C C . THR A 1 406 ? 7.392 37.802 0.211 1 94.3 406 THR A C 1
ATOM 3128 O O . THR A 1 406 ? 8.259 37.387 0.983 1 94.3 406 THR A O 1
ATOM 3131 N N . ILE A 1 407 ? 7.355 37.441 -1.061 1 97.23 407 ILE A N 1
ATOM 3132 C CA . ILE A 1 407 ? 8.364 36.61 -1.708 1 97.23 407 ILE A CA 1
ATOM 3133 C C . ILE A 1 407 ? 9.055 37.405 -2.814 1 97.23 407 ILE A C 1
ATOM 3135 O O . ILE A 1 407 ? 8.42 37.797 -3.795 1 97.23 407 ILE A O 1
ATOM 3139 N N . ASP A 1 408 ? 10.291 37.543 -2.755 1 95.36 408 ASP A N 1
ATOM 3140 C CA . ASP A 1 408 ? 10.972 38.4 -3.721 1 95.36 408 ASP A CA 1
ATOM 3141 C C . ASP A 1 408 ? 11.408 37.604 -4.949 1 95.36 408 ASP A C 1
ATOM 3143 O O . ASP A 1 408 ? 11.1 36.416 -5.067 1 95.36 408 ASP A O 1
ATOM 3147 N N . ALA A 1 409 ? 12.055 38.179 -5.838 1 93.86 409 ALA A N 1
ATOM 3148 C CA . ALA A 1 409 ? 12.374 37.622 -7.15 1 93.86 409 ALA A CA 1
ATOM 3149 C C . ALA A 1 409 ? 13.392 36.492 -7.033 1 93.86 409 ALA A C 1
ATOM 3151 O O . ALA A 1 409 ? 13.503 35.653 -7.93 1 93.86 409 ALA A O 1
ATOM 3152 N N . GLU A 1 410 ? 14.111 36.492 -5.906 1 94.28 410 GLU A N 1
ATOM 3153 C CA . GLU A 1 410 ? 15.111 35.446 -5.711 1 94.28 410 GLU A CA 1
ATOM 3154 C C . GLU A 1 410 ? 14.53 34.265 -4.938 1 94.28 410 GLU A C 1
ATOM 3156 O O . GLU A 1 410 ? 15.232 33.288 -4.668 1 94.28 410 GLU A O 1
ATOM 3161 N N . GLY A 1 411 ? 13.276 34.391 -4.554 1 95.79 411 GLY A N 1
ATOM 3162 C CA . GLY A 1 411 ? 12.593 33.276 -3.918 1 95.79 411 GLY A CA 1
ATOM 3163 C C . GLY A 1 411 ? 12.656 33.324 -2.403 1 95.79 411 GLY A C 1
ATOM 3164 O O . GLY A 1 411 ? 12.281 32.361 -1.731 1 95.79 411 GLY A O 1
ATOM 3165 N N . TRP A 1 412 ? 13.184 34.465 -1.834 1 97.45 412 TRP A N 1
ATOM 3166 C CA . TRP A 1 412 ? 13.239 34.616 -0.384 1 97.45 412 TRP A CA 1
ATOM 3167 C C . TRP A 1 412 ? 11.879 35.025 0.173 1 97.45 412 TRP A C 1
ATOM 3169 O O . TRP A 1 412 ? 11.309 36.035 -0.246 1 97.45 412 TRP A O 1
ATOM 3179 N N . LEU A 1 413 ? 11.356 34.301 1.064 1 98.11 413 LEU A N 1
ATOM 3180 C CA . LEU A 1 413 ? 10.189 34.688 1.848 1 98.11 413 LEU A CA 1
ATOM 3181 C C . LEU A 1 413 ? 10.58 35.649 2.966 1 98.11 413 LEU A C 1
ATOM 3183 O O . LEU A 1 413 ? 11.388 35.305 3.832 1 98.11 413 LEU A O 1
ATOM 3187 N N . HIS A 1 414 ? 10.054 36.782 2.952 1 96.16 414 HIS A N 1
ATOM 3188 C CA . HIS A 1 414 ? 10.207 37.735 4.045 1 96.16 414 HIS A CA 1
ATOM 3189 C C . HIS A 1 414 ? 9.218 37.448 5.17 1 96.16 414 HIS A C 1
ATOM 3191 O O . HIS A 1 414 ? 8.026 37.737 5.043 1 96.16 414 HIS A O 1
ATOM 3197 N N . THR A 1 415 ? 9.717 36.982 6.289 1 94.79 415 THR A N 1
ATOM 3198 C CA . THR A 1 415 ? 8.823 36.451 7.312 1 94.79 415 THR A CA 1
ATOM 3199 C C . THR A 1 415 ? 8.183 37.583 8.111 1 94.79 415 THR A C 1
ATOM 3201 O O . THR A 1 415 ? 7.141 37.392 8.741 1 94.79 415 THR A O 1
ATOM 3204 N N . GLY A 1 416 ? 8.853 38.738 8.143 1 90.55 416 GLY A N 1
ATOM 3205 C CA . GLY A 1 416 ? 8.405 39.825 9 1 90.55 416 GLY A CA 1
ATOM 3206 C C . GLY A 1 416 ? 8.804 39.643 10.452 1 90.55 416 GLY A C 1
ATOM 3207 O O . GLY A 1 416 ? 8.414 40.436 11.312 1 90.55 416 GLY A O 1
ATOM 3208 N N . ASP A 1 417 ? 9.605 38.656 10.735 1 90.56 417 ASP A N 1
ATOM 3209 C CA . ASP A 1 417 ? 10.093 38.396 12.086 1 90.56 417 ASP A CA 1
ATOM 3210 C C . ASP A 1 417 ? 11.574 38.747 12.212 1 90.56 417 ASP A C 1
ATOM 3212 O O . ASP A 1 417 ? 12.359 38.486 11.298 1 90.56 417 ASP A O 1
ATOM 3216 N N . ILE A 1 418 ? 11.906 39.351 13.288 1 90.48 418 ILE A N 1
ATOM 3217 C CA . ILE A 1 418 ? 13.298 39.668 13.587 1 90.48 418 ILE A CA 1
ATOM 3218 C C . ILE A 1 418 ? 13.932 38.521 14.372 1 90.48 418 ILE A C 1
ATOM 3220 O O . ILE A 1 418 ? 13.363 38.047 15.358 1 90.48 418 ILE A O 1
ATOM 3224 N N . ALA A 1 419 ? 15.103 38.087 13.906 1 94.28 419 ALA A N 1
ATOM 3225 C CA . ALA A 1 419 ? 15.786 36.959 14.533 1 94.28 419 ALA A CA 1
ATOM 3226 C C . ALA A 1 419 ? 17.301 37.129 14.466 1 94.28 419 ALA A C 1
ATOM 3228 O O . ALA A 1 419 ? 17.803 38.008 13.762 1 94.28 419 ALA A O 1
ATOM 3229 N N . TYR A 1 420 ? 17.993 36.408 15.24 1 93.56 420 TYR A N 1
ATOM 3230 C CA . TYR A 1 420 ? 19.437 36.273 15.09 1 93.56 420 TYR A CA 1
ATOM 3231 C C . TYR A 1 420 ? 19.862 34.813 15.185 1 93.56 420 TYR A C 1
ATOM 3233 O O . TYR A 1 420 ? 19.101 33.969 15.664 1 93.56 420 TYR A O 1
ATOM 3241 N N . ALA A 1 421 ? 20.993 34.484 14.648 1 95.86 421 ALA A N 1
ATOM 3242 C CA . ALA A 1 421 ? 21.617 33.166 14.739 1 95.86 421 ALA A CA 1
ATOM 3243 C C . ALA A 1 421 ? 22.921 33.231 15.529 1 95.86 421 ALA A C 1
ATOM 3245 O O . ALA A 1 421 ? 23.707 34.168 15.368 1 95.86 421 ALA A O 1
ATOM 3246 N N . ASP A 1 422 ? 23.065 32.285 16.355 1 94.31 422 ASP A N 1
ATOM 3247 C CA . ASP A 1 422 ? 24.305 32.297 17.125 1 94.31 422 ASP A CA 1
ATOM 3248 C C . ASP A 1 422 ? 25.413 31.542 16.394 1 94.31 422 ASP A C 1
ATOM 3250 O O . ASP A 1 422 ? 25.225 31.099 15.259 1 94.31 422 ASP A O 1
ATOM 3254 N N . LYS A 1 423 ? 26.599 31.479 17.017 1 92.12 423 LYS A N 1
ATOM 3255 C CA . LYS A 1 423 ? 27.791 30.914 16.391 1 92.12 423 LYS A CA 1
ATOM 3256 C C . LYS A 1 423 ? 27.623 29.419 16.138 1 92.12 423 LYS A C 1
ATOM 3258 O O . LYS A 1 423 ? 28.306 28.848 15.285 1 92.12 423 LYS A O 1
ATOM 3263 N N . ASN A 1 424 ? 26.671 28.845 16.87 1 92.1 424 ASN A N 1
ATOM 3264 C CA . ASN A 1 424 ? 26.47 27.406 16.737 1 92.1 424 ASN A CA 1
ATOM 3265 C C . ASN A 1 424 ? 25.337 27.087 15.765 1 92.1 424 ASN A C 1
ATOM 3267 O O . ASN A 1 424 ? 24.99 25.92 15.572 1 92.1 424 ASN A O 1
ATOM 3271 N N . GLY A 1 425 ? 24.72 28.096 15.226 1 93.33 425 GLY A N 1
ATOM 3272 C CA . GLY A 1 425 ? 23.72 27.878 14.193 1 93.33 425 GLY A CA 1
ATOM 3273 C C . GLY A 1 425 ? 22.307 27.8 14.738 1 93.33 425 GLY A C 1
ATOM 3274 O O . GLY A 1 425 ? 21.381 27.409 14.024 1 93.33 425 GLY A O 1
ATOM 3275 N N . PHE A 1 426 ? 22.152 28.128 15.999 1 96.15 426 PHE A N 1
ATOM 3276 C CA . PHE A 1 426 ? 20.812 28.164 16.574 1 96.15 426 PHE A CA 1
ATOM 3277 C C . PHE A 1 426 ? 20.165 29.526 16.355 1 96.15 426 PHE A C 1
ATOM 3279 O O . PHE A 1 426 ? 20.823 30.56 16.487 1 96.15 426 PHE A O 1
ATOM 3286 N N . PHE A 1 427 ? 18.925 29.497 16.028 1 96.85 427 PHE A N 1
ATOM 3287 C CA . PHE A 1 427 ? 18.19 30.724 15.743 1 96.85 427 PHE A CA 1
ATOM 3288 C C . PHE A 1 427 ? 17.314 31.118 16.927 1 96.85 427 PHE A C 1
ATOM 3290 O O . PHE A 1 427 ? 16.779 30.254 17.624 1 96.85 427 PHE A O 1
ATOM 3297 N N . PHE A 1 428 ? 17.139 32.359 17.086 1 92.65 428 PHE A N 1
ATOM 3298 C CA . PHE A 1 428 ? 16.317 32.949 18.135 1 92.65 428 PHE A CA 1
ATOM 3299 C C . PHE A 1 428 ? 15.403 34.027 17.564 1 92.65 428 PHE A C 1
ATOM 3301 O O . PHE A 1 428 ? 15.853 34.9 16.821 1 92.65 428 PHE A O 1
ATOM 3308 N N . ILE A 1 429 ? 14.175 33.954 17.864 1 90.39 429 ILE A N 1
ATOM 3309 C CA . ILE A 1 429 ? 13.248 35.002 17.451 1 90.39 429 ILE A CA 1
ATOM 3310 C C . ILE A 1 429 ? 13.254 36.131 18.48 1 90.39 429 ILE A C 1
ATOM 3312 O O . ILE A 1 429 ? 13.139 35.883 19.682 1 90.39 429 ILE A O 1
ATOM 3316 N N . VAL A 1 430 ? 13.344 37.235 17.991 1 80.84 430 VAL A N 1
ATOM 3317 C CA . VAL A 1 430 ? 13.335 38.416 18.848 1 80.84 430 VAL A CA 1
ATOM 3318 C C . VAL A 1 430 ? 11.921 38.986 18.929 1 80.84 430 VAL A C 1
ATOM 3320 O O . VAL A 1 430 ? 11.407 39.236 20.022 1 80.84 430 VAL A O 1
ATOM 3323 N N . ASP A 1 431 ? 11.321 39.32 17.863 1 80.03 431 ASP A N 1
ATOM 3324 C CA . ASP A 1 431 ? 9.964 39.852 17.782 1 80.03 431 ASP A CA 1
ATOM 3325 C C . ASP A 1 431 ? 9.507 39.973 16.33 1 80.03 431 ASP A C 1
ATOM 3327 O O . ASP A 1 431 ? 10.197 39.516 15.417 1 80.03 431 ASP A O 1
ATOM 3331 N N . ARG A 1 432 ? 8.226 40.431 16.264 1 75.38 432 ARG A N 1
ATOM 3332 C CA . ARG A 1 432 ? 7.733 40.769 14.933 1 75.38 432 ARG A CA 1
ATOM 3333 C C . ARG A 1 432 ? 8.117 42.194 14.551 1 75.38 432 ARG A C 1
ATOM 3335 O O . ARG A 1 432 ? 8.08 43.098 15.388 1 75.38 432 ARG A O 1
ATOM 3342 N N . LEU A 1 433 ? 8.48 42.281 13.35 1 70.99 433 LEU A N 1
ATOM 3343 C CA . LEU A 1 433 ? 8.882 43.581 12.825 1 70.99 433 LEU A CA 1
ATOM 3344 C C . LEU A 1 433 ? 7.801 44.627 13.076 1 70.99 433 LEU A C 1
ATOM 3346 O O . LEU A 1 433 ? 8.095 45.73 13.544 1 70.99 433 LEU A O 1
ATOM 3350 N N . LYS A 1 434 ? 6.586 44.137 12.937 1 69.2 434 LYS A N 1
ATOM 3351 C CA . LYS A 1 434 ? 5.475 45.078 13.048 1 69.2 434 LYS A CA 1
ATOM 3352 C C . LYS A 1 434 ? 5.073 45.285 14.506 1 69.2 434 LYS A C 1
ATOM 3354 O O . LYS A 1 434 ? 4.324 46.211 14.823 1 69.2 434 LYS A O 1
ATOM 3359 N N . GLU A 1 435 ? 5.635 44.481 15.338 1 74.15 435 GLU A N 1
ATOM 3360 C CA . GLU A 1 435 ? 5.217 44.543 16.736 1 74.15 435 GLU A CA 1
ATOM 3361 C C . GLU A 1 435 ? 6.286 45.204 17.602 1 74.15 435 GLU A C 1
ATOM 3363 O O . GLU A 1 435 ? 6.05 45.489 18.778 1 74.15 435 GLU A O 1
ATOM 3368 N N . LEU A 1 436 ? 7.354 45.415 17.028 1 73.85 436 LEU A N 1
ATOM 3369 C CA . LEU A 1 436 ? 8.413 46.061 17.796 1 73.85 436 LEU A CA 1
ATOM 3370 C C . LEU A 1 436 ? 7.977 47.445 18.265 1 73.85 436 LEU A C 1
ATOM 3372 O O . LEU A 1 436 ? 7.375 48.203 17.5 1 73.85 436 LEU A O 1
ATOM 3376 N N . ILE A 1 437 ? 8.073 47.714 19.579 1 80.17 437 ILE A N 1
ATOM 3377 C CA . ILE A 1 437 ? 7.775 49.021 20.154 1 80.17 437 ILE A CA 1
ATOM 3378 C C . ILE A 1 437 ? 8.962 49.959 19.946 1 80.17 437 ILE A C 1
ATOM 3380 O O . ILE A 1 437 ? 10.093 49.629 20.31 1 80.17 437 ILE A O 1
ATOM 3384 N N . LYS A 1 438 ? 8.728 50.999 19.268 1 80.86 438 LYS A N 1
ATOM 3385 C CA . LYS A 1 438 ? 9.78 51.979 19.015 1 80.86 438 LYS A CA 1
ATOM 3386 C C . LYS A 1 438 ? 9.816 53.041 20.11 1 80.86 438 LYS A C 1
ATOM 3388 O O . LYS A 1 438 ? 9.102 54.044 20.034 1 80.86 438 LYS A O 1
ATOM 3393 N N . TYR A 1 439 ? 10.681 52.908 21.172 1 82.74 439 TYR A N 1
ATOM 3394 C CA . TYR A 1 439 ? 10.857 53.871 22.254 1 82.74 439 TYR A CA 1
ATOM 3395 C C . TYR A 1 439 ? 12.108 54.715 22.035 1 82.74 439 TYR A C 1
ATOM 3397 O O . TYR A 1 439 ? 13.227 54.241 22.242 1 82.74 439 TYR A O 1
ATOM 3405 N N . LYS A 1 440 ? 11.937 55.977 21.677 1 77.28 440 LYS A N 1
ATOM 3406 C CA . LYS A 1 440 ? 13.022 56.933 21.476 1 77.28 440 LYS A CA 1
ATOM 3407 C C . LYS A 1 440 ? 14.12 56.342 20.596 1 77.28 440 LYS A C 1
ATOM 3409 O O . LYS A 1 440 ? 15.301 56.404 20.943 1 77.28 440 LYS A O 1
ATOM 3414 N N . GLY A 1 441 ? 13.73 55.69 19.528 1 68.46 441 GLY A N 1
ATOM 3415 C CA . GLY A 1 441 ? 14.653 55.142 18.547 1 68.46 441 GLY A CA 1
ATOM 3416 C C . GLY A 1 441 ? 15.101 53.73 18.872 1 68.46 441 GLY A C 1
ATOM 3417 O O . GLY A 1 441 ? 15.714 53.06 18.039 1 68.46 441 GLY A O 1
ATOM 3418 N N . PHE A 1 442 ? 14.807 53.197 20.178 1 73.74 442 PHE A N 1
ATOM 3419 C CA . PHE A 1 442 ? 15.133 51.835 20.582 1 73.74 442 PHE A CA 1
ATOM 3420 C C . PHE A 1 442 ? 13.985 50.885 20.262 1 73.74 442 PHE A C 1
ATOM 3422 O O . PHE A 1 442 ? 12.815 51.244 20.414 1 73.74 442 PHE A O 1
ATOM 3429 N N . GLN A 1 443 ? 14.343 49.798 19.716 1 74.73 443 GLN A N 1
ATOM 3430 C CA . GLN A 1 443 ? 13.344 48.762 19.48 1 74.73 443 GLN A CA 1
ATOM 3431 C C . GLN A 1 443 ? 13.184 47.863 20.702 1 74.73 443 GLN A C 1
ATOM 3433 O O . GLN A 1 443 ? 14.16 47.292 21.192 1 74.73 443 GLN A O 1
ATOM 3438 N N . VAL A 1 444 ? 11.999 47.843 21.247 1 78.63 444 VAL A N 1
ATOM 3439 C CA . VAL A 1 444 ? 11.688 47.047 22.429 1 78.63 444 VAL A CA 1
ATOM 3440 C C . VAL A 1 444 ? 10.797 45.869 22.039 1 78.63 444 VAL A C 1
ATOM 3442 O O . VAL A 1 444 ? 9.634 46.056 21.675 1 78.63 444 VAL A O 1
ATOM 3445 N N . PRO A 1 445 ? 11.312 44.72 22.034 1 79.9 445 PRO A N 1
ATOM 3446 C CA . PRO A 1 445 ? 10.492 43.551 21.711 1 79.9 445 PRO A CA 1
ATOM 3447 C C . PRO A 1 445 ? 9.475 43.224 22.803 1 79.9 445 PRO A C 1
ATOM 3449 O O . PRO A 1 445 ? 9.857 42.9 23.93 1 79.9 445 PRO A O 1
ATOM 3452 N N . PRO A 1 446 ? 8.195 43.217 22.442 1 85.96 446 PRO A N 1
ATOM 3453 C CA . PRO A 1 446 ? 7.181 42.902 23.451 1 85.96 446 PRO A CA 1
ATOM 3454 C C . PRO A 1 446 ? 7.361 41.51 24.054 1 85.96 446 PRO A C 1
ATOM 3456 O O . PRO A 1 446 ? 7.177 41.328 25.261 1 85.96 446 PRO A O 1
ATOM 3459 N N . ALA A 1 447 ? 7.797 40.586 23.226 1 78.05 447 ALA A N 1
ATOM 3460 C CA . ALA A 1 447 ? 7.894 39.195 23.663 1 78.05 447 ALA A CA 1
ATOM 3461 C C . ALA A 1 447 ? 8.925 39.041 24.777 1 78.05 447 ALA A C 1
ATOM 3463 O O . ALA A 1 447 ? 8.757 38.214 25.677 1 78.05 447 ALA A O 1
ATOM 3464 N N . GLU A 1 448 ? 9.962 39.724 24.753 1 78.56 448 GLU A N 1
ATOM 3465 C CA . GLU A 1 448 ? 10.973 39.708 25.806 1 78.56 448 GLU A CA 1
ATOM 3466 C C . GLU A 1 448 ? 10.383 40.144 27.144 1 78.56 448 GLU A C 1
ATOM 3468 O O . GLU A 1 448 ? 10.585 39.48 28.163 1 78.56 448 GLU A O 1
ATOM 3473 N N . LEU A 1 449 ? 9.628 41.196 27.092 1 86.27 449 LEU A N 1
ATOM 3474 C CA . LEU A 1 449 ? 9.008 41.712 28.308 1 86.27 449 LEU A CA 1
ATOM 3475 C C . LEU A 1 449 ? 7.969 40.734 28.845 1 86.27 449 LEU A C 1
ATOM 3477 O O . LEU A 1 449 ? 7.863 40.539 30.058 1 86.27 449 LEU A O 1
ATOM 3481 N N . GLU A 1 450 ? 7.28 40.174 27.921 1 88.61 450 GLU A N 1
ATOM 3482 C CA . GLU A 1 450 ? 6.286 39.177 28.306 1 88.61 450 GLU A CA 1
ATOM 3483 C C . GLU A 1 450 ? 6.94 37.981 28.992 1 88.61 450 GLU A C 1
ATOM 3485 O O . GLU A 1 450 ? 6.418 37.465 29.983 1 88.61 450 GLU A O 1
ATOM 3490 N N . GLY A 1 451 ? 8.038 37.525 28.513 1 81.51 451 GLY A N 1
ATOM 3491 C CA . GLY A 1 451 ? 8.787 36.447 29.139 1 81.51 451 GLY A CA 1
ATOM 3492 C C . GLY A 1 451 ? 9.157 36.737 30.581 1 81.51 451 GLY A C 1
ATOM 3493 O O . GLY A 1 451 ? 9.002 35.878 31.452 1 81.51 451 GLY A O 1
ATOM 3494 N N . TYR A 1 452 ? 9.639 37.911 30.832 1 83.75 452 TYR A N 1
ATOM 3495 C CA . TYR A 1 452 ? 10.007 38.304 32.187 1 83.75 452 TYR A CA 1
ATOM 3496 C C . TYR A 1 452 ? 8.779 38.379 33.086 1 83.75 452 TYR A C 1
ATOM 3498 O O . TYR A 1 452 ? 8.813 37.926 34.233 1 83.75 452 TYR A O 1
ATOM 3506 N N . LEU A 1 453 ? 7.718 38.896 32.562 1 90.22 453 LEU A N 1
ATOM 3507 C CA . LEU A 1 453 ? 6.496 39.054 33.342 1 90.22 453 LEU A CA 1
ATOM 3508 C C . LEU A 1 453 ? 5.978 37.702 33.822 1 90.22 453 LEU A C 1
ATOM 3510 O O . LEU A 1 453 ? 5.496 37.582 34.95 1 90.22 453 LEU A O 1
ATOM 3514 N N . LEU A 1 454 ? 6.17 36.744 32.998 1 86.52 454 LEU A N 1
ATOM 3515 C CA . LEU A 1 454 ? 5.64 35.418 33.295 1 86.52 454 LEU A CA 1
ATOM 3516 C C . LEU A 1 454 ? 6.449 34.744 34.398 1 86.52 454 LEU A C 1
ATOM 3518 O O . LEU A 1 454 ? 6.003 33.755 34.985 1 86.52 454 LEU A O 1
ATOM 3522 N N . THR A 1 455 ? 7.626 35.24 34.704 1 81.74 455 THR A N 1
ATOM 3523 C CA . THR A 1 455 ? 8.425 34.701 35.798 1 81.74 455 THR A CA 1
ATOM 3524 C C . THR A 1 455 ? 7.984 35.294 37.133 1 81.74 455 THR A C 1
ATOM 3526 O O . THR A 1 455 ? 8.413 34.836 38.194 1 81.74 455 THR A O 1
ATOM 3529 N N . HIS A 1 456 ? 7.169 36.265 37.161 1 87.42 456 HIS A N 1
ATOM 3530 C CA . HIS A 1 456 ? 6.641 36.851 38.388 1 87.42 456 HIS A CA 1
ATOM 3531 C C . HIS A 1 456 ? 5.695 35.887 39.096 1 87.42 456 HIS A C 1
ATOM 3533 O O . HIS A 1 456 ? 4.814 35.299 38.465 1 87.42 456 HIS A O 1
ATOM 3539 N N . PRO A 1 457 ? 5.851 35.721 40.291 1 86.9 457 PRO A N 1
ATOM 3540 C CA . PRO A 1 457 ? 5.089 34.708 41.024 1 86.9 457 PRO A CA 1
ATOM 3541 C C . PRO A 1 457 ? 3.583 34.953 40.975 1 86.9 457 PRO A C 1
ATOM 3543 O O . PRO A 1 457 ? 2.796 34.009 41.082 1 86.9 457 PRO A O 1
ATOM 3546 N N . ALA A 1 458 ? 3.216 36.177 40.792 1 90.35 458 ALA A N 1
ATOM 3547 C CA . ALA A 1 458 ? 1.793 36.5 40.859 1 90.35 458 ALA A CA 1
ATOM 3548 C C . ALA A 1 458 ? 1.167 36.512 39.468 1 90.35 458 ALA A C 1
ATOM 3550 O O . ALA A 1 458 ? -0.055 36.61 39.33 1 90.35 458 ALA A O 1
ATOM 3551 N N . ILE A 1 459 ? 1.905 36.428 38.427 1 91.25 459 ILE A N 1
ATOM 3552 C CA . ILE A 1 459 ? 1.4 36.655 37.078 1 91.25 459 ILE A CA 1
ATOM 3553 C C . ILE A 1 459 ? 1.168 35.316 36.381 1 91.25 459 ILE A C 1
ATOM 3555 O O . ILE A 1 459 ? 2.067 34.474 36.328 1 91.25 459 ILE A O 1
ATOM 3559 N N . ALA A 1 460 ? -0.06 35.159 35.937 1 87.99 460 ALA A N 1
ATOM 3560 C CA . ALA A 1 460 ? -0.463 33.939 35.241 1 87.99 460 ALA A CA 1
ATOM 3561 C C . ALA A 1 460 ? -0.246 34.069 33.736 1 87.99 460 ALA A C 1
ATOM 3563 O O . ALA A 1 460 ? 0.011 33.076 33.051 1 87.99 460 ALA A O 1
ATOM 3564 N N . ASP A 1 461 ? -0.441 35.244 33.164 1 89.22 461 ASP A N 1
ATOM 3565 C CA . ASP A 1 461 ? -0.337 35.524 31.735 1 89.22 461 ASP A CA 1
ATOM 3566 C C . ASP A 1 461 ? -0.046 37.002 31.485 1 89.22 461 ASP A C 1
ATOM 3568 O O . ASP A 1 461 ? -0.276 37.842 32.357 1 89.22 461 ASP A O 1
ATOM 3572 N N . ALA A 1 462 ? 0.562 37.35 30.41 1 91.42 462 ALA A N 1
ATOM 3573 C CA . ALA A 1 462 ? 0.927 38.742 30.156 1 91.42 462 ALA A CA 1
ATOM 3574 C C . ALA A 1 462 ? 1.056 39.01 28.66 1 91.42 462 ALA A C 1
ATOM 3576 O O . ALA A 1 462 ? 1.392 38.109 27.888 1 91.42 462 ALA A O 1
ATOM 3577 N N . ALA A 1 463 ? 0.729 40.146 28.254 1 92.17 463 ALA A N 1
ATOM 3578 C CA . ALA A 1 463 ? 0.957 40.673 26.91 1 92.17 463 ALA A CA 1
ATOM 3579 C C . ALA A 1 463 ? 1.457 42.113 26.963 1 92.17 463 ALA A C 1
ATOM 3581 O O . ALA A 1 463 ? 1.044 42.889 27.828 1 92.17 463 ALA A O 1
ATOM 3582 N N . VAL A 1 464 ? 2.363 42.513 26.091 1 91.62 464 VAL A N 1
ATOM 3583 C CA . VAL A 1 464 ? 2.899 43.869 26.031 1 91.62 464 VAL A CA 1
ATOM 3584 C C . VAL A 1 464 ? 2.568 44.496 24.679 1 91.62 464 VAL A C 1
ATOM 3586 O O . VAL A 1 464 ? 2.691 43.845 23.638 1 91.62 464 VAL A O 1
ATOM 3589 N N . ILE A 1 465 ? 2.07 45.654 24.732 1 91.77 465 ILE A N 1
ATOM 3590 C CA . ILE A 1 465 ? 1.729 46.372 23.508 1 91.77 465 ILE A CA 1
ATOM 3591 C C . ILE A 1 465 ? 2.416 47.735 23.501 1 91.77 465 ILE A C 1
ATOM 3593 O O . ILE A 1 465 ? 2.975 48.161 24.514 1 91.77 465 ILE A O 1
ATOM 3597 N N . SER A 1 466 ? 2.382 48.308 22.311 1 89.04 466 SER A N 1
ATOM 3598 C CA . SER A 1 466 ? 2.889 49.669 22.172 1 89.04 466 SER A CA 1
ATOM 3599 C C . SER A 1 466 ? 1.798 50.697 22.452 1 89.04 466 SER A C 1
ATOM 3601 O O . SER A 1 466 ? 0.681 50.579 21.944 1 89.04 466 SER A O 1
ATOM 3603 N N . ARG A 1 467 ? 2.022 51.578 23.332 1 89.71 467 ARG A N 1
ATOM 3604 C CA . ARG A 1 467 ? 1.17 52.736 23.583 1 89.71 467 ARG A CA 1
ATOM 3605 C C . ARG A 1 467 ? 1.779 54.002 22.991 1 89.71 467 ARG A C 1
ATOM 3607 O O . ARG A 1 467 ? 2.919 54.353 23.302 1 89.71 467 ARG A O 1
ATOM 3614 N N . PRO A 1 468 ? 1.047 54.664 22.152 1 88.5 468 PRO A N 1
ATOM 3615 C CA . PRO A 1 468 ? 1.604 55.882 21.558 1 88.5 468 PRO A CA 1
ATOM 3616 C C . PRO A 1 468 ? 1.936 56.948 22.599 1 88.5 468 PRO A C 1
ATOM 3618 O O . PRO A 1 468 ? 1.19 57.125 23.566 1 88.5 468 PRO A O 1
ATOM 3621 N N . ASP A 1 469 ? 3.109 57.582 22.395 1 85.6 469 ASP A N 1
ATOM 3622 C CA . ASP A 1 469 ? 3.556 58.657 23.275 1 85.6 469 ASP A CA 1
ATOM 3623 C C . ASP A 1 469 ? 4.2 59.789 22.477 1 85.6 469 ASP A C 1
ATOM 3625 O O . ASP A 1 469 ? 5.009 59.54 21.58 1 85.6 469 ASP A O 1
ATOM 3629 N N . GLU A 1 470 ? 3.859 60.953 22.695 1 80.1 470 GLU A N 1
ATOM 3630 C CA . GLU A 1 470 ? 4.312 62.113 21.934 1 80.1 470 GLU A CA 1
ATOM 3631 C C . GLU A 1 470 ? 5.814 62.327 22.096 1 80.1 470 GLU A C 1
ATOM 3633 O O . GLU A 1 470 ? 6.498 62.714 21.146 1 80.1 470 GLU A O 1
ATOM 3638 N N . SER A 1 471 ? 6.329 62.112 23.258 1 80.31 471 SER A N 1
ATOM 3639 C CA . SER A 1 471 ? 7.726 62.412 23.557 1 80.31 471 SER A CA 1
ATOM 3640 C C . SER A 1 471 ? 8.63 61.234 23.21 1 80.31 471 SER A C 1
ATOM 3642 O O . SER A 1 471 ? 9.755 61.425 22.742 1 80.31 471 SER A O 1
ATOM 3644 N N . ALA A 1 472 ? 8.052 60.02 23.341 1 82.38 472 ALA A N 1
ATOM 3645 C CA . ALA A 1 472 ? 8.914 58.845 23.233 1 82.38 472 ALA A CA 1
ATOM 3646 C C . ALA A 1 472 ? 8.588 58.04 21.979 1 82.38 472 ALA A C 1
ATOM 3648 O O . ALA A 1 472 ? 9.304 57.096 21.636 1 82.38 472 ALA A O 1
ATOM 3649 N N . GLY A 1 473 ? 7.57 58.48 21.272 1 84.76 473 GLY A N 1
ATOM 3650 C CA . GLY A 1 473 ? 7.049 57.674 20.18 1 84.76 473 GLY A CA 1
ATOM 3651 C C . GLY A 1 473 ? 6.074 56.605 20.638 1 84.76 473 GLY A C 1
ATOM 3652 O O . GLY A 1 473 ? 4.866 56.726 20.424 1 84.76 473 GLY A O 1
ATOM 3653 N N . GLU A 1 474 ? 6.707 55.512 21.283 1 89.4 474 GLU A N 1
ATOM 3654 C CA . GLU A 1 474 ? 5.886 54.45 21.855 1 89.4 474 GLU A CA 1
ATOM 3655 C C . GLU A 1 474 ? 6.391 54.045 23.237 1 89.4 474 GLU A C 1
ATOM 3657 O O . GLU A 1 474 ? 7.584 54.159 23.525 1 89.4 474 GLU A O 1
ATOM 3662 N N . LEU A 1 475 ? 5.419 53.669 24.048 1 91.04 475 LEU A N 1
ATOM 3663 C CA . LEU A 1 475 ? 5.742 53.152 25.374 1 91.04 475 LEU A CA 1
ATOM 3664 C C . LEU A 1 475 ? 5.261 51.713 25.527 1 91.04 475 LEU A C 1
ATOM 3666 O O . LEU A 1 475 ? 4.178 51.362 25.053 1 91.04 475 LEU A O 1
ATOM 3670 N N . PRO A 1 476 ? 6.062 50.88 26.13 1 92.66 476 PRO A N 1
ATOM 3671 C CA . PRO A 1 476 ? 5.601 49.521 26.426 1 92.66 476 PRO A CA 1
ATOM 3672 C C . PRO A 1 476 ? 4.552 49.483 27.536 1 92.66 476 PRO A C 1
ATOM 3674 O O . PRO A 1 476 ? 4.798 49.977 28.639 1 92.66 476 PRO A O 1
ATOM 3677 N N . ARG A 1 477 ? 3.44 48.946 27.208 1 93.55 477 ARG A N 1
ATOM 3678 C CA . ARG A 1 477 ? 2.375 48.753 28.187 1 93.55 477 ARG A CA 1
ATOM 3679 C C . ARG A 1 477 ? 2.055 47.272 28.363 1 93.55 477 ARG A C 1
ATOM 3681 O O . ARG A 1 477 ? 1.901 46.544 27.381 1 93.55 477 ARG A O 1
ATOM 3688 N N . ALA A 1 478 ? 1.963 46.862 29.601 1 94.72 478 ALA A N 1
ATOM 3689 C CA . ALA A 1 478 ? 1.701 45.453 29.882 1 94.72 478 ALA A CA 1
ATOM 3690 C C . ALA A 1 478 ? 0.246 45.234 30.283 1 94.72 478 ALA A C 1
ATOM 3692 O O . ALA A 1 478 ? -0.334 46.046 31.008 1 94.72 478 ALA A O 1
ATOM 3693 N N . TYR A 1 479 ? -0.282 44.296 29.774 1 94.28 479 TYR A N 1
ATOM 3694 C CA . TYR A 1 479 ? -1.524 43.703 30.256 1 94.28 479 TYR A CA 1
ATOM 3695 C C . TYR A 1 479 ? -1.258 42.389 30.98 1 94.28 479 TYR A C 1
ATOM 3697 O O . TYR A 1 479 ? -0.608 41.494 30.435 1 94.28 479 TYR A O 1
ATOM 3705 N N . VAL A 1 480 ? -1.756 42.265 32.222 1 93.82 480 VAL A N 1
ATOM 3706 C CA . VAL A 1 480 ? -1.328 41.171 33.087 1 93.82 480 VAL A CA 1
ATOM 3707 C C . VAL A 1 480 ? -2.549 40.458 33.663 1 93.82 480 VAL A C 1
ATOM 3709 O O . VAL A 1 480 ? -3.524 41.103 34.057 1 93.82 480 VAL A O 1
ATOM 3712 N N . VAL A 1 481 ? -2.443 39.105 33.612 1 91.94 481 VAL A N 1
ATOM 3713 C CA . VAL A 1 481 ? -3.41 38.265 34.31 1 91.94 481 VAL A CA 1
ATOM 3714 C C . VAL A 1 481 ? -2.785 37.706 35.585 1 91.94 481 VAL A C 1
ATOM 3716 O O . VAL A 1 481 ? -1.729 37.07 35.54 1 91.94 481 VAL A O 1
ATOM 3719 N N . LEU A 1 482 ? -3.442 37.916 36.708 1 89.82 482 LEU A N 1
ATOM 3720 C CA . LEU A 1 482 ? -2.925 37.438 37.986 1 89.82 482 LEU A CA 1
ATOM 3721 C C . LEU A 1 482 ? -3.358 35.999 38.244 1 89.82 482 LEU A C 1
ATOM 3723 O O . LEU A 1 482 ? -4.426 35.577 37.795 1 89.82 482 LEU A O 1
ATOM 3727 N N . LYS A 1 483 ? -2.416 35.24 38.836 1 86.9 483 LYS A N 1
ATOM 3728 C CA . LYS A 1 483 ? -2.8 33.918 39.324 1 86.9 483 LYS A CA 1
ATOM 3729 C C . LYS A 1 483 ? -3.991 34.007 40.274 1 86.9 483 LYS A C 1
ATOM 3731 O O . LYS A 1 483 ? -4.19 35.028 40.934 1 86.9 483 LYS A O 1
ATOM 3736 N N . PRO A 1 484 ? -4.806 33.01 40.319 1 80.91 484 PRO A N 1
ATOM 3737 C CA . PRO A 1 484 ? -5.935 33.055 41.252 1 80.91 484 PRO A CA 1
ATOM 3738 C C . PRO A 1 484 ? -5.505 33.362 42.684 1 80.91 484 PRO A C 1
ATOM 3740 O O . PRO A 1 484 ? -4.694 32.632 43.259 1 80.91 484 PRO A O 1
ATOM 3743 N N . GLY A 1 485 ? -5.981 34.423 43.225 1 83.6 485 GLY A N 1
ATOM 3744 C CA . GLY A 1 485 ? -5.733 34.776 44.614 1 83.6 485 GLY A CA 1
ATOM 3745 C C . GLY A 1 485 ? -4.505 35.648 44.797 1 83.6 485 GLY A C 1
ATOM 3746 O O . GLY A 1 485 ? -4.255 36.155 45.893 1 83.6 485 GLY A O 1
ATOM 3747 N N . ALA A 1 486 ? -3.77 35.786 43.733 1 86.59 486 ALA A N 1
ATOM 3748 C CA . ALA A 1 486 ? -2.554 36.589 43.839 1 86.59 486 ALA A CA 1
ATOM 3749 C C . ALA A 1 486 ? -2.868 38.078 43.722 1 86.59 486 ALA A C 1
ATOM 3751 O O . ALA A 1 486 ? -3.909 38.459 43.182 1 86.59 486 ALA A O 1
ATOM 3752 N N . LYS A 1 487 ? -2.045 38.907 44.349 1 89.03 487 LYS A N 1
ATOM 3753 C CA . LYS A 1 487 ? -2.159 40.359 44.255 1 89.03 487 LYS A CA 1
ATOM 3754 C C . LYS A 1 487 ? -0.841 40.987 43.812 1 89.03 487 LYS A C 1
ATOM 3756 O O . LYS A 1 487 ? 0.234 40.521 44.196 1 89.03 487 LYS A O 1
ATOM 3761 N N . ALA A 1 488 ? -0.97 41.87 42.977 1 91.54 488 ALA A N 1
ATOM 3762 C CA . ALA A 1 488 ? 0.174 42.67 42.549 1 91.54 488 ALA A CA 1
ATOM 3763 C C . ALA A 1 488 ? -0.266 44.062 42.103 1 91.54 488 ALA A C 1
ATOM 3765 O O . ALA A 1 488 ? -1.346 44.224 41.531 1 91.54 488 ALA A O 1
ATOM 3766 N N . THR A 1 489 ? 0.497 45.101 42.435 1 92.18 489 THR A N 1
ATOM 3767 C CA . THR A 1 489 ? 0.204 46.454 41.975 1 92.18 489 THR A CA 1
ATOM 3768 C C . THR A 1 489 ? 0.992 46.777 40.709 1 92.18 489 THR A C 1
ATOM 3770 O O . THR A 1 489 ? 1.975 46.103 40.394 1 92.18 489 THR A O 1
ATOM 3773 N N . GLU A 1 490 ? 0.487 47.727 40.009 1 93.74 490 GLU A N 1
ATOM 3774 C CA . GLU A 1 490 ? 1.191 48.208 38.824 1 93.74 490 GLU A CA 1
ATOM 3775 C C . GLU A 1 490 ? 2.647 48.539 39.143 1 93.74 490 GLU A C 1
ATOM 3777 O O . GLU A 1 490 ? 3.553 48.158 38.399 1 93.74 490 GLU A O 1
ATOM 3782 N N . GLN A 1 491 ? 2.857 49.162 40.272 1 92.54 491 GLN A N 1
ATOM 3783 C CA . GLN A 1 491 ? 4.198 49.584 40.661 1 92.54 491 GLN A CA 1
ATOM 3784 C C . GLN A 1 491 ? 5.099 48.381 40.924 1 92.54 491 GLN A C 1
ATOM 3786 O O . GLN A 1 491 ? 6.277 48.389 40.561 1 92.54 491 GLN A O 1
ATOM 3791 N N . GLU A 1 492 ? 4.506 47.409 41.512 1 92.5 492 GLU A N 1
ATOM 3792 C CA . GLU A 1 492 ? 5.28 46.204 41.797 1 92.5 492 GLU A CA 1
ATOM 3793 C C . GLU A 1 492 ? 5.715 45.51 40.51 1 92.5 492 GLU A C 1
ATOM 3795 O O . GLU A 1 492 ? 6.85 45.038 40.406 1 92.5 492 GLU A O 1
ATOM 3800 N N . VAL A 1 493 ? 4.828 45.492 39.603 1 94.22 493 VAL A N 1
ATOM 3801 C CA . VAL A 1 493 ? 5.125 44.83 38.337 1 94.22 493 VAL A CA 1
ATOM 3802 C C . VAL A 1 493 ? 6.165 45.637 37.564 1 94.22 493 VAL A C 1
ATOM 3804 O O . VAL A 1 493 ? 7.096 45.07 36.986 1 94.22 493 VAL A O 1
ATOM 3807 N N . GLN A 1 494 ? 5.979 46.925 37.553 1 93.72 494 GLN A N 1
ATOM 3808 C CA . GLN A 1 494 ? 6.944 47.787 36.879 1 93.72 494 GLN A CA 1
ATOM 3809 C C . GLN A 1 494 ? 8.332 47.649 37.497 1 93.72 494 GLN A C 1
ATOM 3811 O O . GLN A 1 494 ? 9.328 47.534 36.78 1 93.72 494 GLN A O 1
ATOM 3816 N N . LYS A 1 495 ? 8.412 47.596 38.801 1 91.16 495 LYS A N 1
ATOM 3817 C CA . LYS A 1 495 ? 9.683 47.453 39.504 1 91.16 495 LYS A CA 1
ATOM 3818 C C . LYS A 1 495 ? 10.325 46.1 39.21 1 91.16 495 LYS A C 1
ATOM 3820 O O . LYS A 1 495 ? 11.548 45.998 39.101 1 91.16 495 LYS A O 1
ATOM 3825 N N . PHE A 1 496 ? 9.494 45.205 39.179 1 91.82 496 PHE A N 1
ATOM 3826 C CA . PHE A 1 496 ? 9.969 43.862 38.868 1 91.82 496 PHE A CA 1
ATOM 3827 C C . PHE A 1 496 ? 10.683 43.838 37.522 1 91.82 496 PHE A C 1
ATOM 3829 O O . PHE A 1 496 ? 11.744 43.224 37.387 1 91.82 496 PHE A O 1
ATOM 3836 N N . ILE A 1 497 ? 10.14 44.486 36.507 1 90.29 497 ILE A N 1
ATOM 3837 C CA . ILE A 1 497 ? 10.7 44.522 35.16 1 90.29 497 ILE A CA 1
ATOM 3838 C C . ILE A 1 497 ? 11.926 45.431 35.135 1 90.29 497 ILE A C 1
ATOM 3840 O O . ILE A 1 497 ? 12.913 45.134 34.458 1 90.29 497 ILE A O 1
ATOM 3844 N N . GLU A 1 498 ? 11.869 46.507 35.856 1 86.89 498 GLU A N 1
ATOM 3845 C CA . GLU A 1 498 ? 12.972 47.462 35.893 1 86.89 498 GLU A CA 1
ATOM 3846 C C . GLU A 1 498 ? 14.271 46.789 36.327 1 86.89 498 GLU A C 1
ATOM 3848 O O . GLU A 1 498 ? 15.348 47.128 35.832 1 86.89 498 GLU A O 1
ATOM 3853 N N . GLY A 1 499 ? 14.15 45.836 37.08 1 78.89 499 GLY A N 1
ATOM 3854 C CA . GLY A 1 499 ? 15.324 45.136 37.576 1 78.89 499 GLY A CA 1
ATOM 3855 C C . GLY A 1 499 ? 15.87 44.116 36.595 1 78.89 499 GLY A C 1
ATOM 3856 O O . GLY A 1 499 ? 16.995 43.637 36.751 1 78.89 499 GLY A O 1
ATOM 3857 N N . LYS A 1 500 ? 15.206 44.008 35.499 1 81.52 500 LYS A N 1
ATOM 3858 C CA . LYS A 1 500 ? 15.553 42.883 34.635 1 81.52 500 LYS A CA 1
ATOM 3859 C C . LYS A 1 500 ? 15.917 43.36 33.232 1 81.52 500 LYS A C 1
ATOM 3861 O O . LYS A 1 500 ? 16.469 42.598 32.435 1 81.52 500 LYS A O 1
ATOM 3866 N N . VAL A 1 501 ? 15.581 44.641 33.05 1 83.83 501 VAL A N 1
ATOM 3867 C CA . VAL A 1 501 ? 15.742 45.07 31.665 1 83.83 501 VAL A CA 1
ATOM 3868 C C . VAL A 1 501 ? 16.458 46.418 31.62 1 83.83 501 VAL A C 1
ATOM 3870 O O . VAL A 1 501 ? 16.523 47.127 32.627 1 83.83 501 VAL A O 1
ATOM 3873 N N . ALA A 1 502 ? 16.983 46.774 30.471 1 78.86 502 ALA A N 1
ATOM 3874 C CA . ALA A 1 502 ? 17.577 48.087 30.233 1 78.86 502 ALA A CA 1
ATOM 3875 C C . ALA A 1 502 ? 16.523 49.188 30.318 1 78.86 502 ALA A C 1
ATOM 3877 O O . ALA A 1 502 ? 15.324 48.917 30.22 1 78.86 502 ALA A O 1
ATOM 3878 N N . GLN A 1 503 ? 16.907 50.408 30.579 1 80.48 503 GLN A N 1
ATOM 3879 C CA . GLN A 1 503 ? 16.065 51.573 30.828 1 80.48 503 GLN A CA 1
ATOM 3880 C C . GLN A 1 503 ? 15.016 51.737 29.732 1 80.48 503 GLN A C 1
ATOM 3882 O O . GLN A 1 503 ? 13.861 52.064 30.014 1 80.48 503 GLN A O 1
ATOM 3887 N N . HIS A 1 504 ? 15.409 51.501 28.491 1 81.31 504 HIS A N 1
ATOM 3888 C CA . HIS A 1 504 ? 14.506 51.771 27.378 1 81.31 504 HIS A CA 1
ATOM 3889 C C . HIS A 1 504 ? 13.422 50.703 27.276 1 81.31 504 HIS A C 1
ATOM 3891 O O . HIS A 1 504 ? 12.449 50.867 26.536 1 81.31 504 HIS A O 1
ATOM 3897 N N . LYS A 1 505 ? 13.458 49.579 28.042 1 85.58 505 LYS A N 1
ATOM 3898 C CA . LYS A 1 505 ? 12.519 48.464 27.962 1 85.58 505 LYS A CA 1
ATOM 3899 C C . LYS A 1 505 ? 11.518 48.505 29.113 1 85.58 505 LYS A C 1
ATOM 3901 O O . LYS A 1 505 ? 10.625 47.659 29.196 1 85.58 505 LYS A O 1
ATOM 3906 N N . ARG A 1 506 ? 11.671 49.45 29.965 1 88.54 506 ARG A N 1
ATOM 3907 C CA . ARG A 1 506 ? 10.812 49.528 31.142 1 88.54 506 ARG A CA 1
ATOM 3908 C C . ARG A 1 506 ? 9.36 49.772 30.744 1 88.54 506 ARG A C 1
ATOM 3910 O O . ARG A 1 506 ? 9.089 50.4 29.719 1 88.54 506 ARG A O 1
ATOM 3917 N N . LEU A 1 507 ? 8.43 49.35 31.481 1 92.8 507 LEU A N 1
ATOM 3918 C CA . LEU A 1 507 ? 6.999 49.444 31.218 1 92.8 507 LEU A CA 1
ATOM 3919 C C . LEU A 1 507 ? 6.481 50.845 31.524 1 92.8 507 LEU A C 1
ATOM 3921 O O . LEU A 1 507 ? 5.564 51.01 32.331 1 92.8 507 LEU A O 1
ATOM 3925 N N . ARG A 1 508 ? 6.91 51.752 30.743 1 89.74 508 ARG A N 1
ATOM 3926 C CA . ARG A 1 508 ? 6.572 53.153 30.974 1 89.74 508 ARG A CA 1
ATOM 3927 C C . ARG A 1 508 ? 5.135 53.446 30.556 1 89.74 508 ARG A C 1
ATOM 3929 O O . ARG A 1 508 ? 4.55 54.443 30.984 1 89.74 508 ARG A O 1
ATOM 3936 N N . GLY A 1 509 ? 4.578 52.506 29.71 1 91.15 509 GLY A N 1
ATOM 3937 C CA . GLY A 1 509 ? 3.182 52.646 29.328 1 91.15 509 GLY A CA 1
ATOM 3938 C C . GLY A 1 509 ? 2.22 52.14 30.387 1 91.15 509 GLY A C 1
ATOM 3939 O O . GLY A 1 509 ? 1.002 52.232 30.221 1 91.15 509 GLY A O 1
ATOM 3940 N N . GLY A 1 510 ? 2.802 51.59 31.424 1 92.11 510 GLY A N 1
ATOM 3941 C CA . GLY A 1 510 ? 1.989 51.136 32.541 1 92.11 510 GLY A CA 1
ATOM 3942 C C . GLY A 1 510 ? 1.643 49.661 32.467 1 92.11 510 GLY A C 1
ATOM 3943 O O . GLY A 1 510 ? 2.142 48.944 31.597 1 92.11 510 GLY A O 1
ATOM 3944 N N . VAL A 1 511 ? 0.885 49.233 33.514 1 94.5 511 VAL A N 1
ATOM 3945 C CA . VAL A 1 511 ? 0.415 47.858 33.646 1 94.5 511 VAL A CA 1
ATOM 3946 C C . VAL A 1 511 ? -1.094 47.848 33.88 1 94.5 511 VAL A C 1
ATOM 3948 O O . VAL A 1 511 ? -1.602 48.585 34.728 1 94.5 511 VAL A O 1
ATOM 3951 N N . ALA A 1 512 ? -1.718 47.181 33.069 1 93.51 512 ALA A N 1
ATOM 3952 C CA . ALA A 1 512 ? -3.156 46.996 33.251 1 93.51 512 ALA A CA 1
ATOM 3953 C C . ALA A 1 512 ? -3.482 45.547 33.602 1 93.51 512 ALA A C 1
ATOM 3955 O O . ALA A 1 512 ? -2.887 44.619 33.049 1 93.51 512 ALA A O 1
ATOM 3956 N N . PHE A 1 513 ? -4.33 45.28 34.541 1 93.56 513 PHE A N 1
ATOM 3957 C CA . PHE A 1 513 ? -4.749 43.943 34.942 1 93.56 513 PHE A CA 1
ATOM 3958 C C . PHE A 1 513 ? -6.038 43.544 34.234 1 93.56 513 PHE A C 1
ATOM 3960 O O . PHE A 1 513 ? -7.009 44.303 34.228 1 93.56 513 PHE A O 1
ATOM 3967 N N . VAL A 1 514 ? -5.93 42.425 33.573 1 92.19 514 VAL A N 1
ATOM 3968 C CA . VAL A 1 514 ? -7.092 41.922 32.846 1 92.19 514 VAL A CA 1
ATOM 3969 C C . VAL A 1 514 ? -7.391 40.489 33.278 1 92.19 514 VAL A C 1
ATOM 3971 O O . VAL A 1 514 ? -6.537 39.82 33.866 1 92.19 514 VAL A O 1
ATOM 3974 N N . ASP A 1 515 ? -8.577 40.012 32.955 1 89.26 515 ASP A N 1
ATOM 3975 C CA . ASP A 1 515 ? -8.986 38.664 33.339 1 89.26 515 ASP A CA 1
ATOM 3976 C C . ASP A 1 515 ? -8.37 37.619 32.412 1 89.26 515 ASP A C 1
ATOM 3978 O O . ASP A 1 515 ? -8.148 36.476 32.817 1 89.26 515 ASP A O 1
ATOM 3982 N N . GLU A 1 516 ? -8.153 38.037 31.16 1 90 516 GLU A N 1
ATOM 3983 C CA . GLU A 1 516 ? -7.593 37.118 30.174 1 90 516 GLU A CA 1
ATOM 3984 C C . GLU A 1 516 ? -6.873 37.874 29.061 1 90 516 GLU A C 1
ATOM 3986 O O . GLU A 1 516 ? -7.278 38.977 28.69 1 90 516 GLU A O 1
ATOM 3991 N N . ILE A 1 517 ? -5.807 37.317 28.571 1 89.49 517 ILE A N 1
ATOM 3992 C CA . ILE A 1 517 ? -5.138 37.852 27.39 1 89.49 517 ILE A CA 1
ATOM 3993 C C . ILE A 1 517 ? -5.791 37.292 26.129 1 89.49 517 ILE A C 1
ATOM 3995 O O . ILE A 1 517 ? -5.819 36.076 25.924 1 89.49 517 ILE A O 1
ATOM 3999 N N . PRO A 1 518 ? -6.321 38.175 25.329 1 85.98 518 PRO A N 1
ATOM 4000 C CA . PRO A 1 518 ? -6.933 37.676 24.096 1 85.98 518 PRO A CA 1
ATOM 4001 C C . PRO A 1 518 ? -5.945 36.921 23.21 1 85.98 518 PRO A C 1
ATOM 4003 O O . PRO A 1 518 ? -4.863 37.433 22.911 1 85.98 518 PRO A O 1
ATOM 4006 N N . LYS A 1 519 ? -6.306 35.744 22.861 1 81.54 519 LYS A N 1
ATOM 4007 C CA . LYS A 1 519 ? -5.445 34.915 22.022 1 81.54 519 LYS A CA 1
ATOM 4008 C C . LYS A 1 519 ? -6.237 34.276 20.885 1 81.54 519 LYS A C 1
ATOM 4010 O O . LYS A 1 519 ? -7.436 34.026 21.02 1 81.54 519 LYS A O 1
ATOM 4015 N N . ALA A 1 520 ? -5.502 34.085 19.791 1 70.51 520 ALA A N 1
ATOM 4016 C CA . ALA A 1 520 ? -6.066 33.298 18.699 1 70.51 520 ALA A CA 1
ATOM 4017 C C . ALA A 1 520 ? -6.129 31.818 19.065 1 70.51 520 ALA A C 1
ATOM 4019 O O . ALA A 1 520 ? -5.555 31.396 20.071 1 70.51 520 ALA A O 1
ATOM 4020 N N . ALA A 1 521 ? -6.884 31.074 18.285 1 61.87 521 ALA A N 1
ATOM 4021 C CA . ALA A 1 521 ? -7.012 29.634 18.494 1 61.87 521 ALA A CA 1
ATOM 4022 C C . ALA A 1 521 ? -5.647 28.953 18.467 1 61.87 521 ALA A C 1
ATOM 4024 O O . ALA A 1 521 ? -5.445 27.928 19.122 1 61.87 521 ALA A O 1
ATOM 4025 N N . SER A 1 522 ? -4.733 29.63 17.836 1 60.46 522 SER A N 1
ATOM 4026 C CA . SER A 1 522 ? -3.376 29.104 17.724 1 60.46 522 SER A CA 1
ATOM 4027 C C . SER A 1 522 ? -2.545 29.451 18.954 1 60.46 522 SER A C 1
ATOM 4029 O O . SER A 1 522 ? -1.397 29.019 19.077 1 60.46 522 SER A O 1
ATOM 4031 N N . GLY A 1 523 ? -3.149 30.282 19.89 1 65.17 523 GLY A N 1
ATOM 4032 C CA . GLY A 1 523 ? -2.419 30.696 21.077 1 65.17 523 GLY A CA 1
ATOM 4033 C C . GLY A 1 523 ? -1.712 32.028 20.91 1 65.17 523 GLY A C 1
ATOM 4034 O O . GLY A 1 523 ? -1.181 32.581 21.875 1 65.17 523 GLY A O 1
ATOM 4035 N N . LYS A 1 524 ? -1.79 32.473 19.7 1 71.71 524 LYS A N 1
ATOM 4036 C CA . LYS A 1 524 ? -1.118 33.739 19.421 1 71.71 524 LYS A CA 1
ATOM 4037 C C . LYS A 1 524 ? -1.842 34.905 20.088 1 71.71 524 LYS A C 1
ATOM 4039 O O . LYS A 1 524 ? -3.07 34.991 20.036 1 71.71 524 LYS A O 1
ATOM 4044 N N . ILE A 1 525 ? -1.126 35.807 20.769 1 78.43 525 ILE A N 1
ATOM 4045 C CA . ILE A 1 525 ? -1.69 36.985 21.417 1 78.43 525 ILE A CA 1
ATOM 4046 C C . ILE A 1 525 ? -2.261 37.931 20.362 1 78.43 525 ILE A C 1
ATOM 4048 O O . ILE A 1 525 ? -1.598 38.233 19.367 1 78.43 525 ILE A O 1
ATOM 4052 N N . LEU A 1 526 ? -3.483 38.312 20.559 1 79.94 526 LEU A N 1
ATOM 4053 C CA . LEU A 1 526 ? -4.131 39.283 19.684 1 79.94 526 LEU A CA 1
ATOM 4054 C C . LEU A 1 526 ? -3.826 40.708 20.135 1 79.94 526 LEU A C 1
ATOM 4056 O O . LEU A 1 526 ? -4.675 41.367 20.74 1 79.94 526 LEU A O 1
ATOM 4060 N N . ARG A 1 527 ? -2.664 41.26 19.745 1 84.73 527 ARG A N 1
ATOM 4061 C CA . ARG A 1 527 ? -2.191 42.556 20.221 1 84.73 527 ARG A CA 1
ATOM 4062 C C . ARG A 1 527 ? -3.069 43.687 19.696 1 84.73 527 ARG A C 1
ATOM 4064 O O . ARG A 1 527 ? -3.246 44.706 20.366 1 84.73 527 ARG A O 1
ATOM 4071 N N . ARG A 1 528 ? -3.651 43.483 18.58 1 78.65 528 ARG A N 1
ATOM 4072 C CA . ARG A 1 528 ? -4.54 44.499 18.027 1 78.65 528 ARG A CA 1
ATOM 4073 C C . ARG A 1 528 ? -5.706 44.779 18.97 1 78.65 528 ARG A C 1
ATOM 4075 O O . ARG A 1 528 ? -6.07 45.937 19.187 1 78.65 528 ARG A O 1
ATOM 4082 N N . VAL A 1 529 ? -6.223 43.679 19.466 1 83.48 529 VAL A N 1
ATOM 4083 C CA . VAL A 1 529 ? -7.346 43.804 20.389 1 83.48 529 VAL A CA 1
ATOM 4084 C C . VAL A 1 529 ? -6.911 44.58 21.63 1 83.48 529 VAL A C 1
ATOM 4086 O O . VAL A 1 529 ? -7.638 45.453 22.111 1 83.48 529 VAL A O 1
ATOM 4089 N N . LEU A 1 530 ? -5.751 44.311 22.093 1 88.99 530 LEU A N 1
ATOM 4090 C CA . LEU A 1 530 ? -5.236 44.974 23.286 1 88.99 530 LEU A CA 1
ATOM 4091 C C . LEU A 1 530 ? -4.956 46.448 23.011 1 88.99 530 LEU A C 1
ATOM 4093 O O . LEU A 1 530 ? -5.198 47.301 23.867 1 88.99 530 LEU A O 1
ATOM 4097 N N . ARG A 1 531 ? -4.493 46.75 21.815 1 85.66 531 ARG A N 1
ATOM 4098 C CA . ARG A 1 531 ? -4.238 48.139 21.445 1 85.66 531 ARG A CA 1
ATOM 4099 C C . ARG A 1 531 ? -5.539 48.93 21.361 1 85.66 531 ARG A C 1
ATOM 4101 O O . ARG A 1 531 ? -5.594 50.089 21.778 1 85.66 531 ARG A O 1
ATOM 4108 N N . ASP A 1 532 ? -6.517 48.243 20.842 1 85.73 532 ASP A N 1
ATOM 4109 C CA . ASP A 1 532 ? -7.82 48.899 20.774 1 85.73 532 ASP A CA 1
ATOM 4110 C C . ASP A 1 532 ? -8.371 49.173 22.171 1 85.73 532 ASP A C 1
ATOM 4112 O O . ASP A 1 532 ? -8.921 50.246 22.428 1 85.73 532 ASP A O 1
ATOM 4116 N N . MET A 1 533 ? -8.193 48.248 22.989 1 86.1 533 MET A N 1
ATOM 4117 C CA . MET A 1 533 ? -8.603 48.42 24.38 1 86.1 533 MET A CA 1
ATOM 4118 C C . MET A 1 533 ? -7.843 49.568 25.033 1 86.1 533 MET A C 1
ATOM 4120 O O . MET A 1 533 ? -8.422 50.354 25.785 1 86.1 533 MET A O 1
ATOM 4124 N N . ASP A 1 534 ? -6.571 49.623 24.75 1 88.78 534 ASP A N 1
ATOM 4125 C CA . ASP A 1 534 ? -5.717 50.65 25.339 1 88.78 534 ASP A CA 1
ATOM 4126 C C . ASP A 1 534 ? -6.1 52.039 24.834 1 88.78 534 ASP A C 1
ATOM 4128 O O . ASP A 1 534 ? -6.058 53.013 25.588 1 88.78 534 ASP A O 1
ATOM 4132 N N . LYS A 1 535 ? -6.484 52.068 23.593 1 84.56 535 LYS A N 1
ATOM 4133 C CA . LYS A 1 535 ? -6.929 53.34 23.03 1 84.56 535 LYS A CA 1
ATOM 4134 C C . LYS A 1 535 ? -8.189 53.84 23.73 1 84.56 535 LYS A C 1
ATOM 4136 O O . LYS A 1 535 ? -8.32 55.035 24.004 1 84.56 535 LYS A O 1
ATOM 4141 N N . GLU A 1 536 ? -8.966 52.889 23.969 1 83.1 536 GLU A N 1
ATOM 4142 C CA . GLU A 1 536 ? -10.192 53.257 24.672 1 83.1 536 GLU A CA 1
ATOM 4143 C C . GLU A 1 536 ? -9.896 53.707 26.099 1 83.1 536 GLU A C 1
ATOM 4145 O O . GLU A 1 536 ? -10.507 54.655 26.596 1 83.1 536 GLU A O 1
ATOM 4150 N N . ALA A 1 537 ? -9 53.009 26.691 1 80.85 537 ALA A N 1
ATOM 4151 C CA . ALA A 1 537 ? -8.602 53.369 28.05 1 80.85 537 ALA A CA 1
ATOM 4152 C C . ALA A 1 537 ? -7.939 54.743 28.082 1 80.85 537 ALA A C 1
ATOM 4154 O O . ALA A 1 537 ? -8.164 55.526 29.008 1 80.85 537 ALA A O 1
ATOM 4155 N N . MET A 1 538 ? -7.176 55.012 27.125 1 80.19 538 MET A N 1
ATOM 4156 C CA . MET A 1 538 ? -6.497 56.301 27.038 1 80.19 538 MET A CA 1
ATOM 4157 C C . MET A 1 538 ? -7.502 57.435 26.867 1 80.19 538 MET A C 1
ATOM 4159 O O . MET A 1 538 ? -7.329 58.514 27.436 1 80.19 538 MET A O 1
ATOM 4163 N N . LYS A 1 539 ? -8.497 57.108 26.108 1 74.68 539 LYS A N 1
ATOM 4164 C CA . LYS A 1 539 ? -9.55 58.105 25.936 1 74.68 539 LYS A CA 1
ATOM 4165 C C . LYS A 1 539 ? -10.269 58.38 27.253 1 74.68 539 LYS A C 1
ATOM 4167 O O . LYS A 1 539 ? -10.57 59.532 27.574 1 74.68 539 LYS A O 1
ATOM 4172 N N . ARG A 1 540 ? -10.473 57.317 27.931 1 72.16 540 ARG A N 1
ATOM 4173 C CA . ARG A 1 540 ? -11.142 57.463 29.22 1 72.16 540 ARG A CA 1
ATOM 4174 C C . ARG A 1 540 ? -10.253 58.198 30.218 1 72.16 540 ARG A C 1
ATOM 4176 O O . ARG A 1 540 ? -10.735 59.029 30.991 1 72.16 540 ARG A O 1
ATOM 4183 N N . GLU A 1 541 ? -9.009 57.866 30.2 1 70.42 541 GLU A N 1
ATOM 4184 C CA . GLU A 1 541 ? -8.04 58.514 31.079 1 70.42 541 GLU A CA 1
ATOM 4185 C C . GLU A 1 541 ? -7.896 59.996 30.745 1 70.42 541 GLU A C 1
ATOM 4187 O O . GLU A 1 541 ? -7.807 60.835 31.644 1 70.42 541 GLU A O 1
ATOM 4192 N N . ALA A 1 542 ? -8.014 60.352 29.517 1 70.89 542 ALA A N 1
ATOM 4193 C CA . ALA A 1 542 ? -7.94 61.74 29.069 1 70.89 542 ALA A CA 1
ATOM 4194 C C . ALA A 1 542 ? -9.21 62.503 29.435 1 70.89 542 ALA A C 1
ATOM 4196 O O . ALA A 1 542 ? -9.147 63.662 29.852 1 70.89 542 ALA A O 1
ATOM 4197 N N . ALA A 1 543 ? -10.282 61.848 29.322 1 67 543 ALA A N 1
ATOM 4198 C CA . ALA A 1 543 ? -11.554 62.48 29.661 1 67 543 ALA A CA 1
ATOM 4199 C C . ALA A 1 543 ? -11.662 62.723 31.164 1 67 543 ALA A C 1
ATOM 4201 O O . ALA A 1 543 ? -12.168 63.761 31.597 1 67 543 ALA A O 1
ATOM 4202 N N . ALA A 1 544 ? -11.138 61.829 31.862 1 65.2 544 ALA A N 1
ATOM 4203 C CA . ALA A 1 544 ? -11.185 61.98 33.314 1 65.2 544 ALA A CA 1
ATOM 4204 C C . ALA A 1 544 ? -10.234 63.077 33.783 1 65.2 544 ALA A C 1
ATOM 4206 O O . ALA A 1 544 ? -10.526 63.792 34.744 1 65.2 544 ALA A O 1
ATOM 4207 N N . GLY A 1 545 ? -9.095 63.187 33.135 1 55.47 545 GLY A N 1
ATOM 4208 C CA . GLY A 1 545 ? -8.18 64.272 33.449 1 55.47 545 GLY A CA 1
ATOM 4209 C C . GLY A 1 545 ? -8.714 65.636 33.054 1 55.47 545 GLY A C 1
ATOM 4210 O O . GLY A 1 545 ? -8.404 66.641 33.698 1 55.47 545 GLY A O 1
ATOM 4211 N N . LYS A 1 546 ? -9.397 65.429 31.974 1 59.58 546 LYS A N 1
ATOM 4212 C CA . LYS A 1 546 ? -10.004 66.692 31.565 1 59.58 546 LYS A CA 1
ATOM 4213 C C . LYS A 1 546 ? -11.125 67.097 32.518 1 59.58 546 LYS A C 1
ATOM 4215 O O . LYS A 1 546 ? -11.333 68.285 32.772 1 59.58 546 LYS A O 1
ATOM 4220 N N . ALA A 1 547 ? -11.839 66.401 33.145 1 55.92 547 ALA A N 1
ATOM 4221 C CA . ALA A 1 547 ? -12.934 66.752 34.045 1 55.92 547 ALA A CA 1
ATOM 4222 C C . ALA A 1 547 ? -12.404 67.336 35.352 1 55.92 547 ALA A C 1
ATOM 4224 O O . ALA A 1 547 ? -13.12 68.054 36.053 1 55.92 547 ALA A O 1
ATOM 4225 N N . LYS A 1 548 ? -11.208 66.959 35.683 1 51.15 548 LYS A N 1
ATOM 4226 C CA . LYS A 1 548 ? -10.652 67.472 36.931 1 51.15 548 LYS A CA 1
ATOM 4227 C C . LYS A 1 548 ? -9.962 68.816 36.715 1 51.15 548 LYS A C 1
ATOM 4229 O O . LYS A 1 548 ? -9.562 69.476 37.675 1 51.15 548 LYS A O 1
ATOM 4234 N N . LEU A 1 549 ? -9.846 69.192 35.479 1 40.07 549 LEU A N 1
ATOM 4235 C CA . LEU A 1 549 ? -9.332 70.547 35.311 1 40.07 549 LEU A CA 1
ATOM 4236 C C . LEU A 1 549 ? -10.471 71.559 35.271 1 40.07 549 LEU A C 1
ATOM 4238 O O . LEU A 1 549 ? -11.528 71.288 34.696 1 40.07 549 LEU A O 1
ATOM 4242 N N . MET B 1 1 ? 25.927 -39.507 2.421 1 63.18 1 MET B N 1
ATOM 4243 C CA . MET B 1 1 ? 26.255 -38.247 1.758 1 63.18 1 MET B CA 1
ATOM 4244 C C . MET B 1 1 ? 25.268 -37.153 2.152 1 63.18 1 MET B C 1
ATOM 4246 O O . MET B 1 1 ? 24.091 -37.429 2.39 1 63.18 1 MET B O 1
ATOM 4250 N N . ALA B 1 2 ? 25.817 -36.028 2.386 1 75.45 2 ALA B N 1
ATOM 4251 C CA . ALA B 1 2 ? 25.017 -34.862 2.754 1 75.45 2 ALA B CA 1
ATOM 4252 C C . ALA B 1 2 ? 24.012 -34.519 1.658 1 75.45 2 ALA B C 1
ATOM 4254 O O . ALA B 1 2 ? 24.285 -34.717 0.472 1 75.45 2 ALA B O 1
ATOM 4255 N N . PRO B 1 3 ? 22.77 -34.212 1.972 1 91.89 3 PRO B N 1
ATOM 4256 C CA . PRO B 1 3 ? 21.783 -33.801 0.971 1 91.89 3 PRO B CA 1
ATOM 4257 C C . PRO B 1 3 ? 22.277 -32.653 0.093 1 91.89 3 PRO B C 1
ATOM 4259 O O . PRO B 1 3 ? 23.125 -31.865 0.519 1 91.89 3 PRO B O 1
ATOM 4262 N N . PHE B 1 4 ? 21.912 -32.682 -1.095 1 94.65 4 PHE B N 1
ATOM 4263 C CA . PHE B 1 4 ? 22.178 -31.559 -1.986 1 94.65 4 PHE B CA 1
ATOM 4264 C C . PHE B 1 4 ? 21.469 -30.301 -1.499 1 94.65 4 PHE B C 1
ATOM 4266 O O . PHE B 1 4 ? 20.343 -30.369 -1.004 1 94.65 4 PHE B O 1
ATOM 4273 N N . LYS B 1 5 ? 22.18 -29.191 -1.612 1 94.8 5 LYS B N 1
ATOM 4274 C CA . LYS B 1 5 ? 21.6 -27.894 -1.275 1 94.8 5 LYS B CA 1
ATOM 4275 C C . LYS B 1 5 ? 21.662 -26.939 -2.463 1 94.8 5 LYS B C 1
ATOM 4277 O O . LYS B 1 5 ? 22.441 -27.148 -3.395 1 94.8 5 LYS B O 1
ATOM 4282 N N . SER B 1 6 ? 20.821 -25.954 -2.405 1 94.53 6 SER B N 1
ATOM 4283 C CA . SER B 1 6 ? 20.779 -24.967 -3.479 1 94.53 6 SER B CA 1
ATOM 4284 C C . SER B 1 6 ? 22.074 -24.164 -3.542 1 94.53 6 SER B C 1
ATOM 4286 O O . SER B 1 6 ? 22.661 -23.84 -2.507 1 94.53 6 SER B O 1
ATOM 4288 N N . SER B 1 7 ? 22.503 -23.883 -4.732 1 92.78 7 SER B N 1
ATOM 4289 C CA . SER B 1 7 ? 23.648 -22.998 -4.922 1 92.78 7 SER B CA 1
ATOM 4290 C C . SER B 1 7 ? 23.244 -21.534 -4.785 1 92.78 7 SER B C 1
ATOM 4292 O O . SER B 1 7 ? 24.102 -20.652 -4.718 1 92.78 7 SER B O 1
ATOM 4294 N N . ILE B 1 8 ? 21.957 -21.257 -4.761 1 94 8 ILE B N 1
ATOM 4295 C CA . ILE B 1 8 ? 21.423 -19.923 -4.513 1 94 8 ILE B CA 1
ATOM 4296 C C . ILE B 1 8 ? 21.197 -19.726 -3.016 1 94 8 ILE B C 1
ATOM 4298 O O . ILE B 1 8 ? 20.596 -20.576 -2.356 1 94 8 ILE B O 1
ATOM 4302 N N . PRO B 1 9 ? 21.631 -18.636 -2.462 1 94.13 9 PRO B N 1
ATOM 4303 C CA . PRO B 1 9 ? 21.537 -18.429 -1.015 1 94.13 9 PRO B CA 1
ATOM 4304 C C . PRO B 1 9 ? 20.101 -18.497 -0.501 1 94.13 9 PRO B C 1
ATOM 4306 O O . PRO B 1 9 ? 19.178 -18.03 -1.173 1 94.13 9 PRO B O 1
ATOM 4309 N N . ASP B 1 10 ? 19.947 -18.989 0.709 1 95.89 10 ASP B N 1
ATOM 4310 C CA . ASP B 1 10 ? 18.645 -19.062 1.364 1 95.89 10 ASP B CA 1
ATOM 4311 C C . ASP B 1 10 ? 18.052 -17.668 1.563 1 95.89 10 ASP B C 1
ATOM 4313 O O . ASP B 1 10 ? 18.788 -16.684 1.667 1 95.89 10 ASP B O 1
ATOM 4317 N N . VAL B 1 11 ? 16.797 -17.628 1.6 1 95.2 11 VAL B N 1
ATOM 4318 C CA . VAL B 1 11 ? 16.086 -16.376 1.837 1 95.2 11 VAL B CA 1
ATOM 4319 C C . VAL B 1 11 ? 15.156 -16.528 3.038 1 95.2 11 VAL B C 1
ATOM 4321 O O . VAL B 1 11 ? 14.68 -17.628 3.327 1 95.2 11 VAL B O 1
ATOM 4324 N N . PRO B 1 12 ? 14.929 -15.385 3.777 1 92.92 12 PRO B N 1
ATOM 4325 C CA . PRO B 1 12 ? 13.918 -15.454 4.835 1 92.92 12 PRO B CA 1
ATOM 4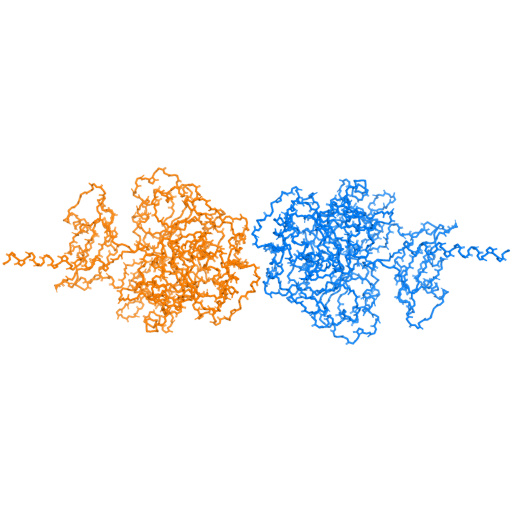326 C C . PRO B 1 12 ? 12.512 -15.696 4.291 1 92.92 12 PRO B C 1
ATOM 4328 O O . PRO B 1 12 ? 12.112 -15.074 3.303 1 92.92 12 PRO B O 1
ATOM 4331 N N . ILE B 1 13 ? 11.844 -16.602 4.891 1 95.97 13 ILE B N 1
ATOM 4332 C CA . ILE B 1 13 ? 10.462 -16.874 4.511 1 95.97 13 ILE B CA 1
ATOM 4333 C C . ILE B 1 13 ? 9.513 -16.227 5.517 1 95.97 13 ILE B C 1
ATOM 4335 O O . ILE B 1 13 ? 9.417 -16.672 6.664 1 95.97 13 ILE B O 1
ATOM 4339 N N . PRO B 1 14 ? 8.804 -15.245 5.097 1 92.95 14 PRO B N 1
ATOM 4340 C CA . PRO B 1 14 ? 7.87 -14.6 6.024 1 92.95 14 PRO B CA 1
ATOM 4341 C C . PRO B 1 14 ? 6.72 -15.517 6.435 1 92.95 14 PRO B C 1
ATOM 4343 O O . PRO B 1 14 ? 6.208 -16.279 5.612 1 92.95 14 PRO B O 1
ATOM 4346 N N . VAL B 1 15 ? 6.33 -15.434 7.687 1 95.53 15 VAL B N 1
ATOM 4347 C CA . VAL B 1 15 ? 5.135 -16.122 8.162 1 95.53 15 VAL B CA 1
ATOM 4348 C C . VAL B 1 15 ? 3.934 -15.182 8.089 1 95.53 15 VAL B C 1
ATOM 4350 O O . VAL B 1 15 ? 3.687 -14.407 9.015 1 95.53 15 VAL B O 1
ATOM 4353 N N . THR B 1 16 ? 3.249 -15.207 6.963 1 94.24 16 THR B N 1
ATOM 4354 C CA . THR B 1 16 ? 2.128 -14.318 6.678 1 94.24 16 THR B CA 1
ATOM 4355 C C . THR B 1 16 ? 1.17 -14.959 5.677 1 94.24 16 THR B C 1
ATOM 4357 O O . THR B 1 16 ? 1.472 -16.009 5.106 1 94.24 16 THR B O 1
ATOM 4360 N N . ASP B 1 17 ? 0.028 -14.364 5.557 1 96 17 ASP B N 1
ATOM 4361 C CA . ASP B 1 17 ? -0.925 -14.896 4.588 1 96 17 ASP B CA 1
ATOM 4362 C C . ASP B 1 17 ? -0.548 -14.486 3.166 1 96 17 ASP B C 1
ATOM 4364 O O . ASP B 1 17 ? 0.117 -13.468 2.963 1 96 17 ASP B O 1
ATOM 4368 N N . THR B 1 18 ? -0.973 -15.207 2.256 1 96.97 18 THR B N 1
ATOM 4369 C CA . THR B 1 18 ? -0.545 -15.095 0.866 1 96.97 18 THR B CA 1
ATOM 4370 C C . THR B 1 18 ? -0.938 -13.739 0.287 1 96.97 18 THR B C 1
ATOM 4372 O O . THR B 1 18 ? -0.135 -13.089 -0.387 1 96.97 18 THR B O 1
ATOM 4375 N N . TYR B 1 19 ? -2.14 -13.286 0.527 1 95.41 19 TYR B N 1
ATOM 4376 C CA . TYR B 1 19 ? -2.577 -12.002 -0.009 1 95.41 19 TYR B CA 1
ATOM 4377 C C . TYR B 1 19 ? -1.683 -10.872 0.488 1 95.41 19 TYR B C 1
ATOM 4379 O O . TYR B 1 19 ? -1.221 -10.044 -0.301 1 95.41 19 TYR B O 1
ATOM 4387 N N . SER B 1 20 ? -1.513 -10.84 1.835 1 91.81 20 SER B N 1
ATOM 4388 C CA . SER B 1 20 ? -0.689 -9.79 2.425 1 91.81 20 SER B CA 1
ATOM 4389 C C . SER B 1 20 ? 0.725 -9.81 1.853 1 91.81 20 SER B C 1
ATOM 4391 O O . SER B 1 20 ? 1.304 -8.758 1.577 1 91.81 20 SER B O 1
ATOM 4393 N N . PHE B 1 21 ? 1.225 -10.951 1.644 1 93.16 21 PHE B N 1
ATOM 4394 C CA . PHE B 1 21 ? 2.583 -11.081 1.128 1 93.16 21 PHE B CA 1
ATOM 4395 C C . PHE B 1 21 ? 2.676 -10.534 -0.292 1 93.16 21 PHE B C 1
ATOM 4397 O O . PHE B 1 21 ? 3.61 -9.799 -0.619 1 93.16 21 PHE B O 1
ATOM 4404 N N . ILE B 1 22 ? 1.723 -10.872 -1.078 1 93 22 ILE B N 1
ATOM 4405 C CA . ILE B 1 22 ? 1.789 -10.57 -2.503 1 93 22 ILE B CA 1
ATOM 4406 C C . ILE B 1 22 ? 1.468 -9.095 -2.734 1 93 22 ILE B C 1
ATOM 4408 O O . ILE B 1 22 ? 2.132 -8.425 -3.529 1 93 22 ILE B O 1
ATOM 4412 N N . PHE B 1 23 ? 0.491 -8.529 -2.023 1 89.41 23 PHE B N 1
ATOM 4413 C CA . PHE B 1 23 ? -0.031 -7.223 -2.407 1 89.41 23 PHE B CA 1
ATOM 4414 C C . PHE B 1 23 ? 0.341 -6.166 -1.374 1 89.41 23 PHE B C 1
ATOM 4416 O O . PHE B 1 23 ? 0.236 -4.967 -1.639 1 89.41 23 PHE B O 1
ATOM 4423 N N . GLU B 1 24 ? 0.763 -6.562 -0.199 1 82.07 24 GLU B N 1
ATOM 4424 C CA . GLU B 1 24 ? 0.95 -5.566 0.852 1 82.07 24 GLU B CA 1
ATOM 4425 C C . GLU B 1 24 ? 2.383 -5.579 1.377 1 82.07 24 GLU B C 1
ATOM 4427 O O . GLU B 1 24 ? 2.762 -4.729 2.184 1 82.07 24 GLU B O 1
ATOM 4432 N N . SER B 1 25 ? 3.133 -6.612 1.106 1 73.93 25 SER B N 1
ATOM 4433 C CA . SER B 1 25 ? 4.493 -6.704 1.627 1 73.93 25 SER B CA 1
ATOM 4434 C C . SER B 1 25 ? 5.417 -5.702 0.941 1 73.93 25 SER B C 1
ATOM 4436 O O . SER B 1 25 ? 5.176 -5.311 -0.203 1 73.93 25 SER B O 1
ATOM 4438 N N . LYS B 1 26 ? 6.156 -4.849 1.829 1 54.19 26 LYS B N 1
ATOM 4439 C CA . LYS B 1 26 ? 7.124 -3.859 1.366 1 54.19 26 LYS B CA 1
ATOM 4440 C C . LYS B 1 26 ? 8.35 -4.532 0.756 1 54.19 26 LYS B C 1
ATOM 4442 O O . LYS B 1 26 ? 9.309 -3.858 0.374 1 54.19 26 LYS B O 1
ATOM 4447 N N . LEU B 1 27 ? 8.49 -5.759 0.879 1 48.73 27 LEU B N 1
ATOM 4448 C CA . LEU B 1 27 ? 9.804 -6.391 0.819 1 48.73 27 LEU B CA 1
ATOM 4449 C C . LEU B 1 27 ? 10.518 -6.037 -0.481 1 48.73 27 LEU B C 1
ATOM 4451 O O . LEU B 1 27 ? 11.748 -6.097 -0.554 1 48.73 27 LEU B O 1
ATOM 4455 N N . PRO B 1 28 ? 9.918 -6.432 -1.674 1 45 28 PRO B N 1
ATOM 4456 C CA . PRO B 1 28 ? 11.009 -6.715 -2.608 1 45 28 PRO B CA 1
ATOM 4457 C C . PRO B 1 28 ? 11.744 -5.454 -3.057 1 45 28 PRO B C 1
ATOM 4459 O O . PRO B 1 28 ? 11.223 -4.346 -2.91 1 45 28 PRO B O 1
ATOM 4462 N N . ALA B 1 29 ? 12.894 -5.756 -3.379 1 42.21 29 ALA B N 1
ATOM 4463 C CA . ALA B 1 29 ? 13.791 -4.914 -4.166 1 42.21 29 ALA B CA 1
ATOM 4464 C C . ALA B 1 29 ? 13.012 -4.072 -5.172 1 42.21 29 ALA B C 1
ATOM 4466 O O . ALA B 1 29 ? 13.539 -3.1 -5.718 1 42.21 29 ALA B O 1
ATOM 4467 N N . THR B 1 30 ? 11.841 -4.67 -5.466 1 42.56 30 THR B N 1
ATOM 4468 C CA . THR B 1 30 ? 11.099 -3.987 -6.52 1 42.56 30 THR B CA 1
ATOM 4469 C C . THR B 1 30 ? 9.985 -3.129 -5.928 1 42.56 30 THR B C 1
ATOM 4471 O O . THR B 1 30 ? 9.424 -3.465 -4.883 1 42.56 30 THR B O 1
ATOM 4474 N N . LEU B 1 31 ? 9.99 -1.893 -6.139 1 45.79 31 LEU B N 1
ATOM 4475 C CA . LEU B 1 31 ? 8.972 -0.9 -5.812 1 45.79 31 LEU B CA 1
ATOM 4476 C C . LEU B 1 31 ? 7.573 -1.491 -5.946 1 45.79 31 LEU B C 1
ATOM 4478 O O . LEU B 1 31 ? 7.296 -2.233 -6.892 1 45.79 31 LEU B O 1
ATOM 4482 N N . PRO B 1 32 ? 6.805 -1.677 -4.895 1 51.2 32 PRO B N 1
ATOM 4483 C CA . PRO B 1 32 ? 5.407 -2.033 -5.148 1 51.2 32 PRO B CA 1
ATOM 4484 C C . PRO B 1 32 ? 4.866 -1.421 -6.439 1 51.2 32 PRO B C 1
ATOM 4486 O O . PRO B 1 32 ? 5.242 -0.304 -6.801 1 51.2 32 PRO B O 1
ATOM 4489 N N . PRO B 1 33 ? 4.256 -2.352 -7.261 1 56.22 33 PRO B N 1
ATOM 4490 C CA . PRO B 1 33 ? 3.728 -1.796 -8.509 1 56.22 33 PRO B CA 1
ATOM 4491 C C . PRO B 1 33 ? 2.921 -0.518 -8.291 1 56.22 33 PRO B C 1
ATOM 4493 O O . PRO B 1 33 ? 2.216 -0.392 -7.286 1 56.22 33 PRO B O 1
ATOM 4496 N N . ARG B 1 34 ? 3.201 0.256 -9.082 1 69.78 34 ARG B N 1
ATOM 4497 C CA . ARG B 1 34 ? 2.366 1.451 -9.125 1 69.78 34 ARG B CA 1
ATOM 4498 C C . ARG B 1 34 ? 0.906 1.09 -9.381 1 69.78 34 ARG B C 1
ATOM 4500 O O . ARG B 1 34 ? 0.614 0.179 -10.159 1 69.78 34 ARG B O 1
ATOM 4507 N N . ARG B 1 35 ? 0.064 1.581 -8.737 1 78.5 35 ARG B N 1
ATOM 4508 C CA . ARG B 1 35 ? -1.365 1.295 -8.822 1 78.5 35 ARG B CA 1
ATOM 4509 C C . ARG B 1 35 ? -1.892 1.549 -10.23 1 78.5 35 ARG B C 1
ATOM 4511 O O . ARG B 1 35 ? -2.92 0.994 -10.623 1 78.5 35 ARG B O 1
ATOM 4518 N N . ASP B 1 36 ? -1.119 2.221 -11.012 1 85.03 36 ASP B N 1
ATOM 4519 C CA . ASP B 1 36 ? -1.581 2.545 -12.358 1 85.03 36 ASP B CA 1
ATOM 4520 C C . ASP B 1 36 ? -0.972 1.599 -13.391 1 85.03 36 ASP B C 1
ATOM 4522 O O . ASP B 1 36 ? -1.343 1.633 -14.566 1 85.03 36 ASP B O 1
ATOM 4526 N N . GLN B 1 37 ? -0.137 0.752 -12.908 1 90.23 37 GLN B N 1
ATOM 4527 C CA . GLN B 1 37 ? 0.461 -0.222 -13.815 1 90.23 37 GLN B CA 1
ATOM 4528 C C . GLN B 1 37 ? -0.544 -1.304 -14.2 1 90.23 37 GLN B C 1
ATOM 4530 O O . GLN B 1 37 ? -1.386 -1.693 -13.389 1 90.23 37 GLN B O 1
ATOM 4535 N N . ILE B 1 38 ? -0.391 -1.821 -15.476 1 95.45 38 ILE B N 1
ATOM 4536 C CA . ILE B 1 38 ? -1.281 -2.87 -15.962 1 95.45 38 ILE B CA 1
ATOM 4537 C C . ILE B 1 38 ? -0.924 -4.198 -15.298 1 95.45 38 ILE B C 1
ATOM 4539 O O . ILE B 1 38 ? 0.239 -4.608 -15.302 1 95.45 38 ILE B O 1
ATOM 4543 N N . ALA B 1 39 ? -1.861 -4.839 -14.711 1 96.28 39 ALA B N 1
ATOM 4544 C CA . ALA B 1 39 ? -1.662 -6.137 -14.07 1 96.28 39 ALA B CA 1
ATOM 4545 C C . ALA B 1 39 ? -2.067 -7.276 -15.001 1 96.28 39 ALA B C 1
ATOM 4547 O O . ALA B 1 39 ? -1.356 -8.278 -15.112 1 96.28 39 ALA B O 1
ATOM 4548 N N . LEU B 1 40 ? -3.231 -7.061 -15.661 1 98.07 40 LEU B N 1
ATOM 4549 C CA . LEU B 1 40 ? -3.808 -8.111 -16.494 1 98.07 40 LEU B CA 1
ATOM 4550 C C . LEU B 1 40 ? -4.215 -7.561 -17.857 1 98.07 40 LEU B C 1
ATOM 4552 O O . LEU B 1 40 ? -4.724 -6.442 -17.953 1 98.07 40 LEU B O 1
ATOM 4556 N N . ILE B 1 41 ? -4.03 -8.303 -18.86 1 98.37 41 ILE B N 1
ATOM 4557 C CA . ILE B 1 41 ? -4.511 -8.039 -20.212 1 98.37 41 ILE B CA 1
ATOM 4558 C C . ILE B 1 41 ? -5.24 -9.269 -20.75 1 98.37 41 ILE B C 1
ATOM 4560 O O . ILE B 1 41 ? -4.685 -10.37 -20.765 1 98.37 41 ILE B O 1
ATOM 4564 N N . ASP B 1 42 ? -6.448 -9.187 -21.098 1 97.64 42 ASP B N 1
ATOM 4565 C CA . ASP B 1 42 ? -7.156 -10.263 -21.785 1 97.64 42 ASP B CA 1
ATOM 4566 C C . ASP B 1 42 ? -6.684 -10.395 -23.231 1 97.64 42 ASP B C 1
ATOM 4568 O O . ASP B 1 42 ? -6.87 -9.481 -24.037 1 97.64 42 ASP B O 1
ATOM 4572 N N . ALA B 1 43 ? -6.151 -11.484 -23.562 1 97.34 43 ALA B N 1
ATOM 4573 C CA . ALA B 1 43 ? -5.548 -11.655 -24.881 1 97.34 43 ALA B CA 1
ATOM 4574 C C . ALA B 1 43 ? -6.595 -11.525 -25.984 1 97.34 43 ALA B C 1
ATOM 4576 O O . ALA B 1 43 ? -6.293 -11.05 -27.081 1 97.34 43 ALA B O 1
ATOM 4577 N N . ALA B 1 44 ? -7.784 -11.95 -25.71 1 94.65 44 ALA B N 1
ATOM 4578 C CA . ALA B 1 44 ? -8.832 -11.995 -26.727 1 94.65 44 ALA B CA 1
ATOM 4579 C C . ALA B 1 44 ? -9.488 -10.628 -26.899 1 94.65 44 ALA B C 1
ATOM 4581 O O . ALA B 1 44 ? -9.81 -10.224 -28.019 1 94.65 44 ALA B O 1
ATOM 4582 N N . THR B 1 45 ? -9.658 -9.844 -25.807 1 94.42 45 THR B N 1
ATOM 4583 C CA . THR B 1 45 ? -10.477 -8.639 -25.88 1 94.42 45 THR B CA 1
ATOM 4584 C C . THR B 1 45 ? -9.622 -7.391 -25.684 1 94.42 45 THR B C 1
ATOM 4586 O O . THR B 1 45 ? -10.084 -6.272 -25.917 1 94.42 45 THR B O 1
ATOM 4589 N N . ASP B 1 46 ? -8.458 -7.516 -25.188 1 96.03 46 ASP B N 1
ATOM 4590 C CA . ASP B 1 46 ? -7.543 -6.42 -24.882 1 96.03 46 ASP B CA 1
ATOM 4591 C C . ASP B 1 46 ? -8.004 -5.648 -23.648 1 96.03 46 ASP B C 1
ATOM 4593 O O . ASP B 1 46 ? -7.52 -4.546 -23.382 1 96.03 46 ASP B O 1
ATOM 4597 N N . GLN B 1 47 ? -8.973 -6.25 -23.025 1 94.61 47 GLN B N 1
ATOM 4598 C CA . GLN B 1 47 ? -9.345 -5.652 -21.747 1 94.61 47 GLN B CA 1
ATOM 4599 C C . GLN B 1 47 ? -8.152 -5.598 -20.797 1 94.61 47 GLN B C 1
ATOM 4601 O O . GLN B 1 47 ? -7.411 -6.574 -20.666 1 94.61 47 GLN B O 1
ATOM 4606 N N . ARG B 1 48 ? -7.993 -4.468 -20.215 1 96.64 48 ARG B N 1
ATOM 4607 C CA . ARG B 1 48 ? -6.853 -4.277 -19.323 1 96.64 48 ARG B CA 1
ATOM 4608 C C . ARG B 1 48 ? -7.315 -3.942 -17.909 1 96.64 48 ARG B C 1
ATOM 4610 O O . ARG B 1 48 ? -8.312 -3.241 -17.726 1 96.64 48 ARG B O 1
ATOM 4617 N N . VAL B 1 49 ? -6.693 -4.463 -16.904 1 96.44 49 VAL B N 1
ATOM 4618 C CA . VAL B 1 49 ? -6.926 -4.209 -15.486 1 96.44 49 VAL B CA 1
ATOM 4619 C C . VAL B 1 49 ? -5.626 -3.758 -14.823 1 96.44 49 VAL B C 1
ATOM 4621 O O . VAL B 1 49 ? -4.598 -4.429 -14.939 1 96.44 49 VAL B O 1
ATOM 4624 N N . THR B 1 50 ? -5.629 -2.612 -14.153 1 94.97 50 THR B N 1
ATOM 4625 C CA . THR B 1 50 ? -4.443 -2.136 -13.45 1 94.97 50 THR B CA 1
ATOM 4626 C C . THR B 1 50 ? -4.301 -2.829 -12.098 1 94.97 50 THR B C 1
ATOM 4628 O O . THR B 1 50 ? -5.24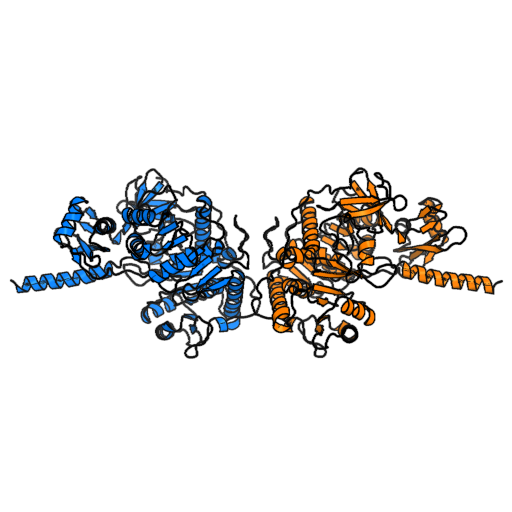1 -3.466 -11.619 1 94.97 50 THR B O 1
ATOM 4631 N N . TYR B 1 51 ? -3.137 -2.739 -11.5 1 93.21 51 TYR B N 1
ATOM 4632 C CA . TYR B 1 51 ? -2.928 -3.291 -10.166 1 93.21 51 TYR B CA 1
ATOM 4633 C C . TYR B 1 51 ? -3.877 -2.655 -9.157 1 93.21 51 TYR B C 1
ATOM 4635 O O . TYR B 1 51 ? -4.418 -3.341 -8.286 1 93.21 51 TYR B O 1
ATOM 4643 N N . GLY B 1 52 ? -4.086 -1.375 -9.267 1 91.44 52 GLY B N 1
ATOM 4644 C CA . GLY B 1 52 ? -5.025 -0.705 -8.382 1 91.44 52 GLY B CA 1
ATOM 4645 C C . GLY B 1 52 ? -6.439 -1.244 -8.493 1 91.44 52 GLY B C 1
ATOM 4646 O O . GLY B 1 52 ? -7.101 -1.477 -7.48 1 91.44 52 GLY B O 1
ATOM 4647 N N . GLU B 1 53 ? -6.878 -1.404 -9.679 1 94.25 53 GLU B N 1
ATOM 4648 C CA . GLU B 1 53 ? -8.215 -1.943 -9.914 1 94.25 53 GLU B CA 1
ATOM 4649 C C . GLU B 1 53 ? -8.328 -3.378 -9.41 1 94.25 53 GLU B C 1
ATOM 4651 O O . GLU B 1 53 ? -9.346 -3.759 -8.827 1 94.25 53 GLU B O 1
ATOM 4656 N N . LEU B 1 54 ? -7.299 -4.132 -9.664 1 96.19 54 LEU B N 1
ATOM 4657 C CA . LEU B 1 54 ? -7.299 -5.518 -9.211 1 96.19 54 LEU B CA 1
ATOM 4658 C C . LEU B 1 54 ? -7.428 -5.593 -7.693 1 96.19 54 LEU B C 1
ATOM 4660 O O . LEU B 1 54 ? -8.272 -6.326 -7.173 1 96.19 54 LEU B O 1
ATOM 4664 N N . VAL B 1 55 ? -6.629 -4.843 -7.021 1 94.31 55 VAL B N 1
ATOM 4665 C CA . VAL B 1 55 ? -6.661 -4.829 -5.563 1 94.31 55 VAL B CA 1
ATOM 4666 C C . VAL B 1 55 ? -8.036 -4.372 -5.08 1 94.31 55 VAL B C 1
ATOM 4668 O O . VAL B 1 55 ? -8.585 -4.932 -4.128 1 94.31 55 VAL B O 1
ATOM 4671 N N . HIS B 1 56 ? -8.579 -3.393 -5.75 1 94.92 56 HIS B N 1
ATOM 4672 C CA . HIS B 1 56 ? -9.915 -2.907 -5.424 1 94.92 56 HIS B CA 1
ATOM 4673 C C . HIS B 1 56 ? -10.952 -4.018 -5.551 1 94.92 56 HIS B C 1
ATOM 4675 O O . HIS B 1 56 ? -11.782 -4.204 -4.658 1 94.92 56 HIS B O 1
ATOM 4681 N N . ARG B 1 57 ? -10.901 -4.748 -6.642 1 96.79 57 ARG B N 1
ATOM 4682 C CA . ARG B 1 57 ? -11.831 -5.848 -6.876 1 96.79 57 ARG B CA 1
ATOM 4683 C C . ARG B 1 57 ? -11.664 -6.94 -5.824 1 96.79 57 ARG B C 1
ATOM 4685 O O . ARG B 1 57 ? -12.651 -7.491 -5.332 1 96.79 57 ARG B O 1
ATOM 4692 N N . ILE B 1 58 ? -10.413 -7.223 -5.467 1 97.45 58 ILE B N 1
ATOM 4693 C CA . ILE B 1 58 ? -10.11 -8.246 -4.473 1 97.45 58 ILE B CA 1
ATOM 4694 C C . ILE B 1 58 ? -10.723 -7.859 -3.129 1 97.45 58 ILE B C 1
ATOM 4696 O O . ILE B 1 58 ? -11.359 -8.684 -2.469 1 97.45 58 ILE B O 1
ATOM 4700 N N . HIS B 1 59 ? -10.575 -6.625 -2.75 1 96.07 59 HIS B N 1
ATOM 4701 C CA . HIS B 1 59 ? -11.099 -6.146 -1.475 1 96.07 59 HIS B CA 1
ATOM 4702 C C . HIS B 1 59 ? -12.619 -6.254 -1.43 1 96.07 59 HIS B C 1
ATOM 4704 O O . HIS B 1 59 ? -13.185 -6.695 -0.427 1 96.07 59 HIS B O 1
ATOM 4710 N N . ARG B 1 60 ? -13.271 -5.83 -2.497 1 97.1 60 ARG B N 1
ATOM 4711 C CA . ARG B 1 60 ? -14.729 -5.859 -2.544 1 97.1 60 ARG B CA 1
ATOM 4712 C C . ARG B 1 60 ? -15.25 -7.292 -2.507 1 97.1 60 ARG B C 1
ATOM 4714 O O . ARG B 1 60 ? -16.245 -7.579 -1.839 1 97.1 60 ARG B O 1
ATOM 4721 N N . PHE B 1 61 ? -14.573 -8.133 -3.228 1 98.34 61 PHE B N 1
ATOM 4722 C CA . PHE B 1 61 ? -14.978 -9.533 -3.232 1 98.34 61 PHE B CA 1
ATOM 4723 C C . PHE B 1 61 ? -14.791 -10.155 -1.853 1 98.34 61 PHE B C 1
ATOM 4725 O O . PHE B 1 61 ? -15.678 -10.851 -1.354 1 98.34 61 PHE B O 1
ATOM 4732 N N . ALA B 1 62 ? -13.633 -9.953 -1.229 1 98.51 62 ALA B N 1
ATOM 4733 C CA . ALA B 1 62 ? -13.344 -10.491 0.097 1 98.51 62 ALA B CA 1
ATOM 4734 C C . ALA B 1 62 ? -14.394 -10.045 1.111 1 98.51 62 ALA B C 1
ATOM 4736 O O . ALA B 1 62 ? -14.887 -10.855 1.9 1 98.51 62 ALA B O 1
ATOM 4737 N N . ALA B 1 63 ? -14.72 -8.761 1.082 1 97.83 63 ALA B N 1
ATOM 4738 C CA . ALA B 1 63 ? -15.742 -8.237 1.984 1 97.83 63 ALA B CA 1
ATOM 4739 C C . ALA B 1 63 ? -17.09 -8.908 1.734 1 97.83 63 ALA B C 1
ATOM 4741 O O . ALA B 1 63 ? -17.811 -9.238 2.678 1 97.83 63 ALA B O 1
ATOM 4742 N N . GLY B 1 64 ? -17.413 -9.07 0.451 1 98.34 64 GLY B N 1
ATOM 4743 C CA . GLY B 1 64 ? -18.654 -9.747 0.11 1 98.34 64 GLY B CA 1
ATOM 4744 C C . GLY B 1 64 ? -18.698 -11.187 0.585 1 98.34 64 GLY B C 1
ATOM 4745 O O . GLY B 1 64 ? -19.725 -11.65 1.087 1 98.34 64 GLY B O 1
ATOM 4746 N N . VAL B 1 65 ? -17.584 -11.865 0.416 1 98.39 65 VAL B N 1
ATOM 4747 C CA . VAL B 1 65 ? -17.491 -13.25 0.863 1 98.39 65 VAL B CA 1
ATOM 4748 C C . VAL B 1 65 ? -17.77 -13.329 2.363 1 98.39 65 VAL B C 1
ATOM 4750 O O . VAL B 1 65 ? -18.521 -14.195 2.816 1 98.39 65 VAL B O 1
ATOM 4753 N N . ARG B 1 66 ? -17.233 -12.431 3.112 1 97.46 66 ARG B N 1
ATOM 4754 C CA . ARG B 1 66 ? -17.361 -12.441 4.566 1 97.46 66 ARG B CA 1
ATOM 4755 C C . ARG B 1 66 ? -18.735 -11.938 4.997 1 97.46 66 ARG B C 1
ATOM 4757 O O . ARG B 1 66 ? -19.406 -12.573 5.813 1 97.46 66 ARG B O 1
ATOM 4764 N N . TYR B 1 67 ? -19.186 -10.819 4.433 1 96.05 67 TYR B N 1
ATOM 4765 C CA . TYR B 1 67 ? -20.316 -10.113 5.026 1 96.05 67 TYR B CA 1
ATOM 4766 C C . TYR B 1 67 ? -21.611 -10.444 4.294 1 96.05 67 TYR B C 1
ATOM 4768 O O . TYR B 1 67 ? -22.689 -10.436 4.893 1 96.05 67 TYR B O 1
ATOM 4776 N N . LYS B 1 68 ? -21.555 -10.65 3.016 1 96.62 68 LYS B N 1
ATOM 4777 C CA . LYS B 1 68 ? -22.763 -10.979 2.265 1 96.62 68 LYS B CA 1
ATOM 4778 C C . LYS B 1 68 ? -23.012 -12.485 2.259 1 96.62 68 LYS B C 1
ATOM 4780 O O . LYS B 1 68 ? -24.14 -12.933 2.476 1 96.62 68 LYS B O 1
ATOM 4785 N N . LEU B 1 69 ? -21.945 -13.24 2.007 1 97.62 69 LEU B N 1
ATOM 4786 C CA . LEU B 1 69 ? -22.102 -14.688 1.919 1 97.62 69 LEU B CA 1
ATOM 4787 C C . LEU B 1 69 ? -21.948 -15.336 3.291 1 97.62 69 LEU B C 1
ATOM 4789 O O . LEU B 1 69 ? -22.329 -16.493 3.481 1 97.62 69 LEU B O 1
ATOM 4793 N N . GLY B 1 70 ? -21.249 -14.637 4.227 1 97.41 70 GLY B N 1
ATOM 4794 C CA . GLY B 1 70 ? -21.139 -15.105 5.599 1 97.41 70 GLY B CA 1
ATOM 4795 C C . GLY B 1 70 ? -20.159 -16.251 5.762 1 97.41 70 GLY B C 1
ATOM 4796 O O . GLY B 1 70 ? -20.316 -17.087 6.654 1 97.41 70 GLY B O 1
ATOM 4797 N N . LEU B 1 71 ? -19.203 -16.375 4.873 1 98 71 LEU B N 1
ATOM 4798 C CA . LEU B 1 71 ? -18.226 -17.451 5.004 1 98 71 LEU B CA 1
ATOM 4799 C C . LEU B 1 71 ? -17.223 -17.143 6.11 1 98 71 LEU B C 1
ATOM 4801 O O . LEU B 1 71 ? -16.786 -15.999 6.257 1 98 71 LEU B O 1
ATOM 4805 N N . ASN B 1 72 ? -16.917 -18.098 6.828 1 96.22 72 ASN B N 1
ATOM 4806 C CA . ASN B 1 72 ? -15.955 -17.978 7.918 1 96.22 72 ASN B CA 1
ATOM 4807 C C . ASN B 1 72 ? -14.553 -18.389 7.477 1 96.22 72 ASN B C 1
ATOM 4809 O O . ASN B 1 72 ? -14.375 -18.922 6.381 1 96.22 72 ASN B O 1
ATOM 4813 N N . LYS B 1 73 ? -13.652 -18.113 8.43 1 96.39 73 LYS B N 1
ATOM 4814 C CA . LYS B 1 73 ? -12.256 -18.489 8.228 1 96.39 73 LYS B CA 1
ATOM 4815 C C . LYS B 1 73 ? -12.125 -19.98 7.929 1 96.39 73 LYS B C 1
ATOM 4817 O O . LYS B 1 73 ? -12.74 -20.809 8.603 1 96.39 73 LYS B O 1
ATOM 4822 N N . TRP B 1 74 ? -11.48 -20.355 6.769 1 98.48 74 TRP B N 1
ATOM 4823 C CA . TRP B 1 74 ? -11.079 -21.688 6.331 1 98.48 74 TRP B CA 1
ATOM 4824 C C . TRP B 1 74 ? -12.233 -22.405 5.639 1 98.48 74 TRP B C 1
ATOM 4826 O O . TRP B 1 74 ? -12.081 -23.537 5.175 1 98.48 74 TRP B O 1
ATOM 4836 N N . GLU B 1 75 ? -13.43 -21.812 5.581 1 98.64 75 GLU B N 1
ATOM 4837 C CA . GLU B 1 75 ? -14.443 -22.382 4.697 1 98.64 75 GLU B CA 1
ATOM 4838 C C . GLU B 1 75 ? -14.011 -22.298 3.236 1 98.64 75 GLU B C 1
ATOM 4840 O O . GLU B 1 75 ? -13.247 -21.407 2.859 1 98.64 75 GLU B O 1
ATOM 4845 N N . VAL B 1 76 ? -14.496 -23.251 2.411 1 98.81 76 VAL B N 1
ATOM 4846 C CA . VAL B 1 76 ? -13.846 -23.519 1.133 1 98.81 76 VAL B CA 1
ATOM 4847 C C . VAL B 1 76 ? -14.663 -22.906 -0.002 1 98.81 76 VAL B C 1
ATOM 4849 O O . VAL B 1 76 ? -15.875 -23.117 -0.087 1 98.81 76 VAL B O 1
ATOM 4852 N N . VAL B 1 77 ? -14.04 -22.149 -0.839 1 98.87 77 VAL B N 1
ATOM 4853 C CA . VAL B 1 77 ? -14.582 -21.601 -2.079 1 98.87 77 VAL B CA 1
ATOM 4854 C C . VAL B 1 77 ? -14.121 -22.449 -3.263 1 98.87 77 VAL B C 1
ATOM 4856 O O . VAL B 1 77 ? -12.92 -22.595 -3.5 1 98.87 77 VAL B O 1
ATOM 4859 N N . GLY B 1 78 ? -15.035 -23.045 -4.006 1 98.84 78 GLY B N 1
ATOM 4860 C CA . GLY B 1 78 ? -14.707 -23.792 -5.211 1 98.84 78 GLY B CA 1
ATOM 4861 C C . GLY B 1 78 ? -14.679 -22.93 -6.458 1 98.84 78 GLY B C 1
ATOM 4862 O O . GLY B 1 78 ? -15.524 -22.049 -6.63 1 98.84 78 GLY B O 1
ATOM 4863 N N . VAL B 1 79 ? -13.728 -23.131 -7.292 1 98.84 79 VAL B N 1
ATOM 4864 C CA . VAL B 1 79 ? -13.616 -22.429 -8.567 1 98.84 79 VAL B CA 1
ATOM 4865 C C . VAL B 1 79 ? -13.531 -23.44 -9.708 1 98.84 79 VAL B C 1
ATOM 4867 O O . VAL B 1 79 ? -12.682 -24.334 -9.691 1 98.84 79 VAL B O 1
ATOM 4870 N N . PHE B 1 80 ? -14.405 -23.362 -10.648 1 98.39 80 PHE B N 1
ATOM 4871 C CA . PHE B 1 80 ? -14.518 -24.234 -11.811 1 98.39 80 PHE B CA 1
ATOM 4872 C C . PHE B 1 80 ? -14.639 -23.416 -13.091 1 98.39 80 PHE B C 1
ATOM 4874 O O . PHE B 1 80 ? -15.747 -23.088 -13.522 1 98.39 80 PHE B O 1
ATOM 4881 N N . SER B 1 81 ? -13.48 -23.097 -13.648 1 97.95 81 SER B N 1
ATOM 4882 C CA . SER B 1 81 ? -13.448 -22.215 -14.81 1 97.95 81 SER B CA 1
ATOM 4883 C C . SER B 1 81 ? -12.092 -22.267 -15.506 1 97.95 81 SER B C 1
ATOM 4885 O O . SER B 1 81 ? -11.074 -22.556 -14.873 1 97.95 81 SER B O 1
ATOM 4887 N N . PRO B 1 82 ? -12.081 -22.039 -16.83 1 96.08 82 PRO B N 1
ATOM 4888 C CA . PRO B 1 82 ? -10.795 -21.739 -17.463 1 96.08 82 PRO B CA 1
ATOM 4889 C C . PRO B 1 82 ? -10.208 -20.406 -17.004 1 96.08 82 PRO B C 1
ATOM 4891 O O . PRO B 1 82 ? -10.833 -19.691 -16.216 1 96.08 82 PRO B O 1
ATOM 4894 N N . ASN B 1 83 ? -9.023 -20.119 -17.496 1 97.61 83 ASN B N 1
ATOM 4895 C CA . ASN B 1 83 ? -8.409 -18.834 -17.182 1 97.61 83 ASN B CA 1
ATOM 4896 C C . ASN B 1 83 ? -9.298 -17.669 -17.606 1 97.61 83 ASN B C 1
ATOM 4898 O O . ASN B 1 83 ? -9.974 -17.741 -18.634 1 97.61 83 ASN B O 1
ATOM 4902 N N . GLN B 1 84 ? -9.327 -16.706 -16.872 1 96.41 84 GLN B N 1
ATOM 4903 C CA . GLN B 1 84 ? -9.952 -15.439 -17.239 1 96.41 84 GLN B CA 1
ATOM 4904 C C . GLN B 1 84 ? -9.466 -14.306 -16.34 1 96.41 84 GLN B C 1
ATOM 4906 O O . GLN B 1 84 ? -8.907 -14.553 -15.269 1 96.41 84 GLN B O 1
ATOM 4911 N N . VAL B 1 85 ? -9.769 -13.113 -16.699 1 96.59 85 VAL B N 1
ATOM 4912 C CA . VAL B 1 85 ? -9.175 -11.919 -16.106 1 96.59 85 VAL B CA 1
ATOM 4913 C C . VAL B 1 85 ? -9.667 -11.756 -14.67 1 96.59 85 VAL B C 1
ATOM 4915 O O . VAL B 1 85 ? -8.969 -11.184 -13.829 1 96.59 85 VAL B O 1
ATOM 4918 N N . ASP B 1 86 ? -10.837 -12.32 -14.326 1 97.49 86 ASP B N 1
ATOM 4919 C CA . ASP B 1 86 ? -11.398 -12.154 -12.989 1 97.49 86 ASP B CA 1
ATOM 4920 C C . ASP B 1 86 ? -10.966 -13.292 -12.066 1 97.49 86 ASP B C 1
ATOM 4922 O O . ASP B 1 86 ? -11.255 -13.27 -10.868 1 97.49 86 ASP B O 1
ATOM 4926 N N . TYR B 1 87 ? -10.286 -14.287 -12.612 1 98.41 87 TYR B N 1
ATOM 4927 C CA . TYR B 1 87 ? -9.881 -15.458 -11.843 1 98.41 87 TYR B CA 1
ATOM 4928 C C . TYR B 1 87 ? -9.071 -15.053 -10.617 1 98.41 87 TYR B C 1
ATOM 4930 O O . TYR B 1 87 ? -9.369 -15.481 -9.5 1 98.41 87 TYR B O 1
ATOM 4938 N N . PRO B 1 88 ? -8.094 -14.095 -10.751 1 98.38 88 PRO B N 1
ATOM 4939 C CA . PRO B 1 88 ? -7.311 -13.702 -9.577 1 98.38 88 PRO B CA 1
ATOM 4940 C C . PRO B 1 88 ? -8.147 -12.974 -8.527 1 98.38 88 PRO B C 1
ATOM 4942 O O . PRO B 1 88 ? -7.867 -13.077 -7.33 1 98.38 88 PRO B O 1
ATOM 4945 N N . THR B 1 89 ? -9.179 -12.218 -8.942 1 98.37 89 THR B N 1
ATOM 4946 C CA . THR B 1 89 ? -10.07 -11.545 -8.003 1 98.37 89 THR B CA 1
ATOM 4947 C C . THR B 1 89 ? -10.689 -12.546 -7.032 1 98.37 89 THR B C 1
ATOM 4949 O O . THR B 1 89 ? -10.708 -12.314 -5.822 1 98.37 89 THR B O 1
ATOM 4952 N N . VAL B 1 90 ? -11.079 -13.663 -7.562 1 98.76 90 VAL B N 1
ATOM 4953 C CA . VAL B 1 90 ? -11.766 -14.676 -6.766 1 98.76 90 VAL B CA 1
ATOM 4954 C C . VAL B 1 90 ? -10.763 -15.393 -5.864 1 98.76 90 VAL B C 1
ATOM 4956 O O . VAL B 1 90 ? -11.011 -15.571 -4.67 1 98.76 90 VAL B O 1
ATOM 4959 N N . VAL B 1 91 ? -9.618 -15.752 -6.387 1 98.82 91 VAL B N 1
ATOM 4960 C CA . VAL B 1 91 ? -8.628 -16.52 -5.64 1 98.82 91 VAL B CA 1
ATOM 4961 C C . VAL B 1 91 ? -8.076 -15.675 -4.494 1 98.82 91 VAL B C 1
ATOM 4963 O O . VAL B 1 91 ? -8.164 -16.066 -3.327 1 98.82 91 VAL B O 1
ATOM 4966 N N . PHE B 1 92 ? -7.614 -14.53 -4.784 1 98.53 92 PHE B N 1
ATOM 4967 C CA . PHE B 1 92 ? -6.994 -13.69 -3.767 1 98.53 92 PHE B CA 1
ATOM 4968 C C . PHE B 1 92 ? -8.048 -13.097 -2.838 1 98.53 92 PHE B C 1
ATOM 4970 O O . PHE B 1 92 ? -7.786 -12.878 -1.654 1 98.53 92 PHE B O 1
ATOM 4977 N N . GLY B 1 93 ? -9.274 -12.837 -3.4 1 98.7 93 GLY B N 1
ATOM 4978 C CA . GLY B 1 93 ? -10.355 -12.377 -2.543 1 98.7 93 GLY B CA 1
ATOM 4979 C C . GLY B 1 93 ? -10.762 -13.397 -1.497 1 98.7 93 GLY B C 1
ATOM 4980 O O . GLY B 1 93 ? -11.013 -13.043 -0.342 1 98.7 93 GLY B O 1
ATOM 4981 N N . ALA B 1 94 ? -10.846 -14.656 -1.905 1 98.76 94 ALA B N 1
ATOM 4982 C CA . ALA B 1 94 ? -11.167 -15.723 -0.962 1 98.76 94 ALA B CA 1
ATOM 4983 C C . ALA B 1 94 ? -10.087 -15.852 0.109 1 98.76 94 ALA B C 1
ATOM 4985 O O . ALA B 1 94 ? -10.393 -15.983 1.296 1 98.76 94 ALA B O 1
ATOM 4986 N N . LEU B 1 95 ? -8.822 -15.758 -0.298 1 98.62 95 LEU B N 1
ATOM 4987 C CA . LEU B 1 95 ? -7.708 -15.858 0.639 1 98.62 95 LEU B CA 1
ATOM 4988 C C . LEU B 1 95 ? -7.716 -14.691 1.619 1 98.62 95 LEU B C 1
ATOM 4990 O O . LEU B 1 95 ? -7.494 -14.879 2.818 1 98.62 95 LEU B O 1
ATOM 4994 N N . LYS B 1 96 ? -7.958 -13.525 1.073 1 97.49 96 LYS B N 1
ATOM 4995 C CA . LYS B 1 96 ? -8.022 -12.343 1.928 1 97.49 96 LYS B CA 1
ATOM 4996 C C . LYS B 1 96 ? -9.149 -12.464 2.95 1 97.49 96 LYS B C 1
ATOM 4998 O O . LYS B 1 96 ? -9.033 -11.968 4.072 1 97.49 96 LYS B O 1
ATOM 5003 N N . ALA B 1 97 ? -10.256 -13.091 2.549 1 98.27 97 ALA B N 1
ATOM 5004 C CA . ALA B 1 97 ? -11.397 -13.298 3.437 1 98.27 97 ALA B CA 1
ATOM 5005 C C . ALA B 1 97 ? -11.119 -14.42 4.434 1 98.27 97 ALA B C 1
ATOM 5007 O O . ALA B 1 97 ? -11.972 -14.748 5.262 1 98.27 97 ALA B O 1
ATOM 5008 N N . GLY B 1 98 ? -9.893 -15.043 4.348 1 98.3 98 GLY B N 1
ATOM 5009 C CA . GLY B 1 98 ? -9.499 -16.105 5.26 1 98.3 98 GLY B CA 1
ATOM 5010 C C . GLY B 1 98 ? -10.003 -17.472 4.836 1 98.3 98 GLY B C 1
ATOM 5011 O O . GLY B 1 98 ? -9.906 -18.438 5.596 1 98.3 98 GLY B O 1
ATOM 5012 N N . CYS B 1 99 ? -10.521 -17.591 3.618 1 98.77 99 CYS B N 1
ATOM 5013 C CA . CYS B 1 99 ? -11.098 -18.842 3.142 1 98.77 99 CYS B CA 1
ATOM 5014 C C . CYS B 1 99 ? -10.04 -19.712 2.473 1 98.77 99 CYS B C 1
ATOM 5016 O O . CYS B 1 99 ? -8.93 -19.249 2.203 1 98.77 99 CYS B O 1
ATOM 5018 N N . THR B 1 100 ? -10.325 -20.96 2.297 1 98.81 100 THR B N 1
ATOM 5019 C CA . THR B 1 100 ? -9.587 -21.891 1.451 1 98.81 100 THR B CA 1
ATOM 5020 C C . THR B 1 100 ? -10.176 -21.927 0.044 1 98.81 100 THR B C 1
ATOM 5022 O O . THR B 1 100 ? -11.39 -21.804 -0.13 1 98.81 100 THR B O 1
ATOM 5025 N N . VAL B 1 101 ? -9.353 -22.109 -0.922 1 98.83 101 VAL B N 1
ATOM 5026 C CA . VAL B 1 101 ? -9.854 -22.236 -2.287 1 98.83 101 VAL B CA 1
ATOM 5027 C C . VAL B 1 101 ? -9.558 -23.637 -2.818 1 98.83 101 VAL B C 1
ATOM 5029 O O . VAL B 1 101 ? -8.494 -24.198 -2.545 1 98.83 101 VAL B O 1
ATOM 5032 N N . THR B 1 102 ? -10.442 -24.217 -3.506 1 98.81 102 THR B N 1
ATOM 5033 C CA . THR B 1 102 ? -10.213 -25.416 -4.305 1 98.81 102 THR B CA 1
ATOM 5034 C C . THR B 1 102 ? -10.46 -25.135 -5.785 1 98.81 102 THR B C 1
ATOM 5036 O O . THR B 1 102 ? -11.524 -24.637 -6.159 1 98.81 102 THR B O 1
ATOM 5039 N N . LEU B 1 103 ? -9.528 -25.419 -6.603 1 98.15 103 LEU B N 1
ATOM 5040 C CA . LEU B 1 103 ? -9.539 -25.062 -8.018 1 98.15 103 LEU B CA 1
ATOM 5041 C C . LEU B 1 103 ? -9.676 -26.304 -8.892 1 98.15 103 LEU B C 1
ATOM 5043 O O . LEU B 1 103 ? -8.838 -27.207 -8.83 1 98.15 103 LEU B O 1
ATOM 5047 N N . ALA B 1 104 ? -10.655 -26.306 -9.714 1 96.48 104 ALA B N 1
ATOM 5048 C CA . ALA B 1 104 ? -11.001 -27.536 -10.421 1 96.48 104 ALA B CA 1
ATOM 5049 C C . ALA B 1 104 ? -10.721 -27.407 -11.916 1 96.48 104 ALA B C 1
ATOM 5051 O O . ALA B 1 104 ? -10.838 -26.319 -12.484 1 96.48 104 ALA B O 1
ATOM 5052 N N . ASN B 1 105 ? -10.395 -28.52 -12.488 1 92.01 105 ASN B N 1
ATOM 5053 C CA . ASN B 1 105 ? -10.22 -28.637 -13.932 1 92.01 105 ASN B CA 1
ATOM 5054 C C . ASN B 1 105 ? -11.531 -28.407 -14.676 1 92.01 105 ASN B C 1
ATOM 5056 O O . ASN B 1 105 ? -12.507 -29.128 -14.46 1 92.01 105 ASN B O 1
ATOM 5060 N N . PRO B 1 106 ? -11.549 -27.459 -15.543 1 95.17 106 PRO B N 1
ATOM 5061 C CA . PRO B 1 106 ? -12.805 -27.111 -16.212 1 95.17 106 PRO B CA 1
ATOM 5062 C C . PRO B 1 106 ? -13.298 -28.212 -17.149 1 95.17 106 PRO B C 1
ATOM 5064 O O . PRO B 1 106 ? -14.416 -28.133 -17.665 1 95.17 106 PRO B O 1
ATOM 5067 N N . THR B 1 107 ? -12.545 -29.263 -17.307 1 88.93 107 THR B N 1
ATOM 5068 C CA . THR B 1 107 ? -12.963 -30.343 -18.195 1 88.93 107 THR B CA 1
ATOM 5069 C C . THR B 1 107 ? -13.568 -31.495 -17.398 1 88.93 107 THR B C 1
ATOM 5071 O O . THR B 1 107 ? -13.94 -32.523 -17.968 1 88.93 107 THR B O 1
ATOM 5074 N N . TYR B 1 108 ? -13.715 -31.337 -16.145 1 90.31 108 TYR B N 1
ATOM 5075 C CA . TYR B 1 108 ? -14.29 -32.377 -15.3 1 90.31 108 TYR B CA 1
ATOM 5076 C C . TYR B 1 108 ? -15.742 -32.646 -15.677 1 90.31 108 TYR B C 1
ATOM 5078 O O . TYR B 1 108 ? -16.467 -31.73 -16.073 1 90.31 108 TYR B O 1
ATOM 5086 N N . THR B 1 109 ? -16.059 -33.879 -15.53 1 90.35 109 THR B N 1
ATOM 5087 C CA . THR B 1 109 ? -17.473 -34.237 -15.528 1 90.35 109 THR B CA 1
ATOM 5088 C C . THR B 1 109 ? -18.135 -33.817 -14.219 1 90.35 109 THR B C 1
ATOM 5090 O O . THR B 1 109 ? -17.452 -33.445 -13.263 1 90.35 109 THR B O 1
ATOM 5093 N N . ALA B 1 110 ? -19.451 -33.891 -14.2 1 95.84 110 ALA B N 1
ATOM 5094 C CA . ALA B 1 110 ? -20.191 -33.533 -12.993 1 95.84 110 ALA B CA 1
ATOM 5095 C C . ALA B 1 110 ? -19.775 -34.407 -11.814 1 95.84 110 ALA B C 1
ATOM 5097 O O . ALA B 1 110 ? -19.654 -33.924 -10.686 1 95.84 110 ALA B O 1
ATOM 5098 N N . ASP B 1 111 ? -19.537 -35.662 -12.088 1 91.78 111 ASP B N 1
ATOM 5099 C CA . ASP B 1 111 ? -19.178 -36.588 -11.018 1 91.78 111 ASP B CA 1
ATOM 5100 C C . ASP B 1 111 ? -17.783 -36.286 -10.475 1 91.78 111 ASP B C 1
ATOM 5102 O O . ASP B 1 111 ? -17.561 -36.325 -9.263 1 91.78 111 ASP B O 1
ATOM 5106 N N . GLU B 1 112 ? -16.872 -36.035 -11.365 1 89.19 112 GLU B N 1
ATOM 5107 C CA . GLU B 1 112 ? -15.514 -35.702 -10.948 1 89.19 112 GLU B CA 1
ATOM 5108 C C . GLU B 1 112 ? -15.488 -34.413 -10.131 1 89.19 112 GLU B C 1
ATOM 5110 O O . GLU B 1 112 ? -14.827 -34.344 -9.092 1 89.19 112 GLU B O 1
ATOM 5115 N N . LEU B 1 113 ? -16.218 -33.483 -10.63 1 95.37 113 LEU B N 1
ATOM 5116 C CA . LEU B 1 113 ? -16.293 -32.213 -9.916 1 95.37 113 LEU B CA 1
ATOM 5117 C C . LEU B 1 113 ? -16.985 -32.387 -8.569 1 95.37 113 LEU B C 1
ATOM 5119 O O . LEU B 1 113 ? -16.55 -31.82 -7.564 1 95.37 113 LEU B O 1
ATOM 5123 N N . ALA B 1 114 ? -18.047 -33.126 -8.532 1 97.12 114 ALA B N 1
ATOM 5124 C CA . ALA B 1 114 ? -18.775 -33.366 -7.289 1 97.12 114 ALA B CA 1
ATOM 5125 C C . ALA B 1 114 ? -17.874 -34.013 -6.241 1 97.12 114 ALA B C 1
ATOM 5127 O O . ALA B 1 114 ? -17.961 -33.691 -5.054 1 97.12 114 ALA B O 1
ATOM 5128 N N . TYR B 1 115 ? -17.128 -34.937 -6.684 1 93.53 115 TYR B N 1
ATOM 5129 C CA . TYR B 1 115 ? -16.19 -35.574 -5.766 1 93.53 115 TYR B CA 1
ATOM 5130 C C . TYR B 1 115 ? -15.273 -34.542 -5.121 1 93.53 115 TYR B C 1
ATOM 5132 O O . TYR B 1 115 ? -15.122 -34.515 -3.897 1 93.53 115 TYR B O 1
ATOM 5140 N N . GLN B 1 116 ? -14.633 -33.696 -5.923 1 95.73 116 GLN B N 1
ATOM 5141 C CA . GLN B 1 116 ? -13.716 -32.685 -5.405 1 95.73 116 GLN B CA 1
ATOM 5142 C C . GLN B 1 116 ? -14.434 -31.724 -4.46 1 95.73 116 GLN B C 1
ATOM 5144 O O . GLN B 1 116 ? -13.919 -31.399 -3.389 1 95.73 116 GLN B O 1
ATOM 5149 N N . LEU B 1 117 ? -15.616 -31.27 -4.824 1 98.37 117 LEU B N 1
ATOM 5150 C CA . LEU B 1 117 ? -16.368 -30.32 -4.011 1 98.37 117 LEU B CA 1
ATOM 5151 C C . LEU B 1 117 ? -16.735 -30.93 -2.662 1 98.37 117 LEU B C 1
ATOM 5153 O O . LEU B 1 117 ? -16.62 -30.271 -1.626 1 98.37 117 LEU B O 1
ATOM 5157 N N . THR B 1 118 ? -17.141 -32.181 -2.688 1 97.93 118 THR B N 1
ATOM 5158 C CA . THR B 1 118 ? -17.522 -32.875 -1.463 1 97.93 118 THR B CA 1
ATOM 5159 C C . THR B 1 118 ? -16.307 -33.1 -0.568 1 97.93 118 THR B C 1
ATOM 5161 O O . THR B 1 118 ? -16.349 -32.809 0.63 1 97.93 118 THR B O 1
ATOM 5164 N N . ASP B 1 119 ? -15.266 -33.617 -1.192 1 96.49 119 ASP B N 1
ATOM 5165 C CA . ASP B 1 119 ? -14.062 -33.926 -0.427 1 96.49 119 ASP B CA 1
ATOM 5166 C C . ASP B 1 119 ? -13.473 -32.666 0.203 1 96.49 119 ASP B C 1
ATOM 5168 O O . ASP B 1 119 ? -13.028 -32.69 1.352 1 96.49 119 ASP B O 1
ATOM 5172 N N . ALA B 1 120 ? -13.495 -31.548 -0.523 1 98.09 120 ALA B N 1
ATOM 5173 C CA . ALA B 1 120 ? -12.922 -30.287 -0.058 1 98.09 120 ALA B CA 1
ATOM 5174 C C . ALA B 1 120 ? -13.852 -29.595 0.935 1 98.09 120 ALA B C 1
ATOM 5176 O O . ALA B 1 120 ? -13.431 -28.696 1.667 1 98.09 120 ALA B O 1
ATOM 5177 N N . GLY B 1 121 ? -15.122 -29.976 0.94 1 98.23 121 GLY B N 1
ATOM 5178 C CA . GLY B 1 121 ? -16.1 -29.293 1.772 1 98.23 121 GLY B CA 1
ATOM 5179 C C . GLY B 1 121 ? -16.425 -27.894 1.285 1 98.23 121 GLY B C 1
ATOM 5180 O O . GLY B 1 121 ? -16.502 -26.956 2.081 1 98.23 121 GLY B O 1
ATOM 5181 N N . ALA B 1 122 ? -16.566 -27.724 -0.034 1 98.65 122 ALA B N 1
ATOM 5182 C CA . ALA B 1 122 ? -16.833 -26.414 -0.621 1 98.65 122 ALA B CA 1
ATOM 5183 C C . ALA B 1 122 ? -18.204 -25.893 -0.2 1 98.65 122 ALA B C 1
ATOM 5185 O O . ALA B 1 122 ? -19.173 -26.654 -0.144 1 98.65 122 ALA B O 1
ATOM 5186 N N . LYS B 1 123 ? -18.286 -24.58 0.062 1 98.62 123 LYS B N 1
ATOM 5187 C CA . LYS B 1 123 ? -19.533 -23.959 0.498 1 98.62 123 LYS B CA 1
ATOM 5188 C C . LYS B 1 123 ? -20.214 -23.225 -0.654 1 98.62 123 LYS B C 1
ATOM 5190 O O . LYS B 1 123 ? -21.438 -23.078 -0.666 1 98.62 123 LYS B O 1
ATOM 5195 N N . ILE B 1 124 ? -19.409 -22.749 -1.585 1 98.64 124 ILE B N 1
ATOM 5196 C CA . ILE B 1 124 ? -19.919 -22.079 -2.776 1 98.64 124 ILE B CA 1
ATOM 5197 C C . ILE B 1 124 ? -19.121 -22.524 -4 1 98.64 124 ILE B C 1
ATOM 5199 O O . ILE B 1 124 ? -18.036 -23.095 -3.868 1 98.64 124 ILE B O 1
ATOM 5203 N N . LEU B 1 125 ? -19.668 -22.311 -5.171 1 98.78 125 LEU B N 1
ATOM 5204 C CA . LEU B 1 125 ? -19.025 -22.656 -6.434 1 98.78 125 LEU B CA 1
ATOM 5205 C C . LEU B 1 125 ? -19.07 -21.482 -7.406 1 98.78 125 LEU B C 1
ATOM 5207 O O . LEU B 1 125 ? -20.137 -20.916 -7.653 1 98.78 125 LEU B O 1
ATOM 5211 N N . ILE B 1 126 ? -17.966 -21.065 -7.84 1 98.81 126 ILE B N 1
ATOM 5212 C CA . ILE B 1 126 ? -17.856 -20.034 -8.867 1 98.81 126 ILE B CA 1
ATOM 5213 C C . ILE B 1 126 ? -17.476 -20.673 -10.2 1 98.81 126 ILE B C 1
ATOM 5215 O O . ILE B 1 126 ? -16.505 -21.429 -10.28 1 98.81 126 ILE B O 1
ATOM 5219 N N . THR B 1 127 ? -18.147 -20.376 -11.193 1 98.5 127 THR B N 1
ATOM 5220 C CA . THR B 1 127 ? -17.942 -20.968 -12.51 1 98.5 127 THR B CA 1
ATOM 5221 C C . THR B 1 127 ? -18.179 -19.936 -13.61 1 98.5 127 THR B C 1
ATOM 5223 O O . THR B 1 127 ? -18.106 -18.731 -13.364 1 98.5 127 THR B O 1
ATOM 5226 N N . CYS B 1 128 ? -18.242 -20.371 -14.848 1 96.76 128 CYS B N 1
ATOM 5227 C CA . CYS B 1 128 ? -18.57 -19.498 -15.97 1 96.76 128 CYS B CA 1
ATOM 5228 C C . CYS B 1 128 ? -19.769 -20.034 -16.745 1 96.76 128 CYS B C 1
ATOM 5230 O O . CYS B 1 128 ? -20.147 -21.196 -16.585 1 96.76 128 CYS B O 1
ATOM 5232 N N . ALA B 1 129 ? -20.269 -19.281 -17.602 1 95.37 129 ALA B N 1
ATOM 5233 C CA . ALA B 1 129 ? -21.559 -19.541 -18.237 1 95.37 129 ALA B CA 1
ATOM 5234 C C . ALA B 1 129 ? -21.534 -20.855 -19.013 1 95.37 129 ALA B C 1
ATOM 5236 O O . ALA B 1 129 ? -22.442 -21.679 -18.88 1 95.37 129 ALA B O 1
ATOM 5237 N N . PRO B 1 130 ? -20.482 -21.145 -19.768 1 94.24 130 PRO B N 1
ATOM 5238 C CA . PRO B 1 130 ? -20.491 -22.377 -20.56 1 94.24 130 PRO B CA 1
ATOM 5239 C C . PRO B 1 130 ? -20.442 -23.635 -19.694 1 94.24 130 PRO B C 1
ATOM 5241 O O . PRO B 1 130 ? -20.85 -24.711 -20.139 1 94.24 130 PRO B O 1
ATOM 5244 N N . LEU B 1 131 ? -20.064 -23.546 -18.466 1 96.86 131 LEU B N 1
ATOM 5245 C CA . LEU B 1 131 ? -19.859 -24.714 -17.617 1 96.86 131 LEU B CA 1
ATOM 5246 C C . LEU B 1 131 ? -20.988 -24.852 -16.601 1 96.86 131 LEU B C 1
ATOM 5248 O O . LEU B 1 131 ? -20.959 -25.747 -15.753 1 96.86 131 LEU B O 1
ATOM 5252 N N . LEU B 1 132 ? -22.006 -24.04 -16.699 1 97.31 132 LEU B N 1
ATOM 5253 C CA . LEU B 1 132 ? -23.087 -23.98 -15.722 1 97.31 132 LEU B CA 1
ATOM 5254 C C . LEU B 1 132 ? -23.805 -25.321 -15.621 1 97.31 132 LEU B C 1
ATOM 5256 O O . LEU B 1 132 ? -24.153 -25.764 -14.524 1 97.31 132 LEU B O 1
ATOM 5260 N N . PRO B 1 133 ? -24.034 -26.037 -16.76 1 96.43 133 PRO B N 1
ATOM 5261 C CA . PRO B 1 133 ? -24.73 -27.32 -16.635 1 96.43 133 PRO B CA 1
ATOM 5262 C C . PRO B 1 133 ? -23.958 -28.33 -15.789 1 96.43 133 PRO B C 1
ATOM 5264 O O . PRO B 1 133 ? -24.534 -28.969 -14.906 1 96.43 133 PRO B O 1
ATOM 5267 N N . VAL B 1 134 ? -22.685 -28.443 -16.019 1 97.04 134 VAL B N 1
ATOM 5268 C CA . VAL B 1 134 ? -21.85 -29.368 -15.261 1 97.04 134 VAL B CA 1
ATOM 5269 C C . VAL B 1 134 ? -21.75 -28.904 -13.809 1 97.04 134 VAL B C 1
ATOM 5271 O O . VAL B 1 134 ? -21.854 -29.712 -12.884 1 97.04 134 VAL B O 1
ATOM 5274 N N . ALA B 1 135 ? -21.612 -27.607 -13.597 1 98.48 135 ALA B N 1
ATOM 5275 C CA . ALA B 1 135 ? -21.463 -27.028 -12.264 1 98.48 135 ALA B CA 1
ATOM 5276 C C . ALA B 1 135 ? -22.719 -27.25 -11.426 1 98.48 135 ALA B C 1
ATOM 5278 O O . ALA B 1 135 ? -22.632 -27.596 -10.246 1 98.48 135 ALA B O 1
ATOM 5279 N N . THR B 1 136 ? -23.859 -27.017 -12.037 1 98.16 136 THR B N 1
ATOM 5280 C CA . THR B 1 136 ? -25.127 -27.166 -11.332 1 98.16 136 THR B CA 1
ATOM 5281 C C . THR B 1 136 ? -25.341 -28.615 -10.904 1 98.16 136 THR B C 1
ATOM 5283 O O . THR B 1 136 ? -25.73 -28.88 -9.765 1 98.16 136 THR B O 1
ATOM 5286 N N . ALA B 1 137 ? -25.05 -29.509 -11.823 1 97.95 137 ALA B N 1
ATOM 5287 C CA . ALA B 1 137 ? -25.195 -30.93 -11.521 1 97.95 137 ALA B CA 1
ATOM 5288 C C . ALA B 1 137 ? -24.243 -31.354 -10.406 1 97.95 137 ALA B C 1
ATOM 5290 O O . ALA B 1 137 ? -24.631 -32.092 -9.497 1 97.95 137 ALA B O 1
ATOM 5291 N N . ALA B 1 138 ? -23.042 -30.936 -10.501 1 98.33 138 ALA B N 1
ATOM 5292 C CA . ALA B 1 138 ? -22.034 -31.293 -9.507 1 98.33 138 ALA B CA 1
ATOM 5293 C C . ALA B 1 138 ? -22.376 -30.704 -8.142 1 98.33 138 ALA B C 1
ATOM 5295 O O . ALA B 1 138 ? -22.214 -31.366 -7.114 1 98.33 138 ALA B O 1
ATOM 5296 N N . ALA B 1 139 ? -22.789 -29.432 -8.111 1 98.43 139 ALA B N 1
ATOM 5297 C CA . ALA B 1 139 ? -23.143 -28.754 -6.866 1 98.43 139 ALA B CA 1
ATOM 5298 C C . ALA B 1 139 ? -24.279 -29.479 -6.151 1 98.43 139 ALA B C 1
ATOM 5300 O O . ALA B 1 139 ? -24.254 -29.632 -4.927 1 98.43 139 ALA B O 1
ATOM 5301 N N . ALA B 1 140 ? -25.235 -29.874 -6.916 1 98.09 140 ALA B N 1
ATOM 5302 C CA . ALA B 1 140 ? -26.353 -30.618 -6.341 1 98.09 140 ALA B CA 1
ATOM 5303 C C . ALA B 1 140 ? -25.872 -31.902 -5.672 1 98.09 140 ALA B C 1
ATOM 5305 O O . ALA B 1 140 ? -26.309 -32.235 -4.568 1 98.09 140 ALA B O 1
ATOM 5306 N N . LYS B 1 141 ? -25.009 -32.58 -6.367 1 97.39 141 LYS B N 1
ATOM 5307 C CA . LYS B 1 141 ? -24.456 -33.821 -5.832 1 97.39 141 LYS B CA 1
ATOM 5308 C C . LYS B 1 141 ? -23.621 -33.557 -4.582 1 97.39 141 LYS B C 1
ATOM 5310 O O . LYS B 1 141 ? -23.573 -34.389 -3.674 1 97.39 141 LYS B O 1
ATOM 5315 N N . ALA B 1 142 ? -22.995 -32.431 -4.511 1 97.98 142 ALA B N 1
ATOM 5316 C CA . ALA B 1 142 ? -22.077 -32.101 -3.424 1 97.98 142 ALA B CA 1
ATOM 5317 C C . ALA B 1 142 ? -22.812 -31.418 -2.273 1 97.98 142 ALA B C 1
ATOM 5319 O O . ALA B 1 142 ? -22.209 -31.101 -1.245 1 97.98 142 ALA B O 1
ATOM 5320 N N . GLY B 1 143 ? -24.104 -31.091 -2.451 1 97.75 143 GLY B N 1
ATOM 5321 C CA . GLY B 1 143 ? -24.897 -30.47 -1.402 1 97.75 143 GLY B CA 1
ATOM 5322 C C . GLY B 1 143 ? -24.751 -28.961 -1.358 1 97.75 143 GLY B C 1
ATOM 5323 O O . GLY B 1 143 ? -24.984 -28.339 -0.32 1 97.75 143 GLY B O 1
ATOM 5324 N N . ILE B 1 144 ? -24.289 -28.33 -2.411 1 98.01 144 ILE B N 1
ATOM 5325 C CA . ILE B 1 144 ? -24.201 -26.877 -2.513 1 98.01 144 ILE B CA 1
ATOM 5326 C C . ILE B 1 144 ? -25.501 -26.321 -3.09 1 98.01 144 ILE B C 1
ATOM 5328 O O . ILE B 1 144 ? -25.939 -26.739 -4.164 1 98.01 144 ILE B O 1
ATOM 5332 N N . ALA B 1 145 ? -26.085 -25.398 -2.4 1 96.87 145 ALA B N 1
ATOM 5333 C CA . ALA B 1 145 ? -27.363 -24.826 -2.818 1 96.87 145 ALA B CA 1
ATOM 5334 C C . ALA B 1 145 ? -27.225 -24.088 -4.146 1 96.87 145 ALA B C 1
ATOM 5336 O O . ALA B 1 145 ? -26.173 -23.517 -4.44 1 96.87 145 ALA B O 1
ATOM 5337 N N . ALA B 1 146 ? -28.272 -24.053 -4.908 1 95.9 146 ALA B N 1
ATOM 5338 C CA . ALA B 1 146 ? -28.276 -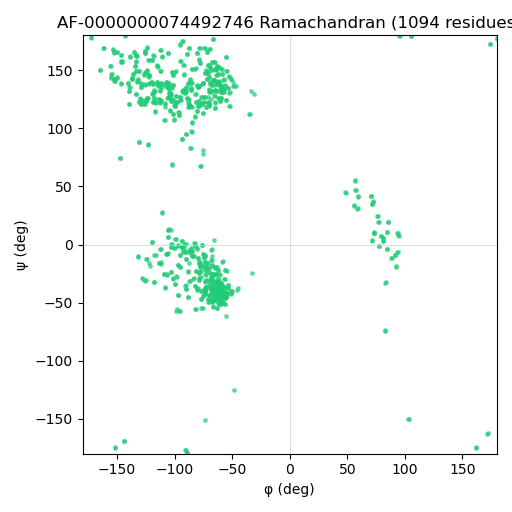23.469 -6.247 1 95.9 146 ALA B CA 1
ATOM 5339 C C . ALA B 1 146 ? -27.941 -21.981 -6.197 1 95.9 146 ALA B C 1
ATOM 5341 O O . ALA B 1 146 ? -27.345 -21.441 -7.132 1 95.9 146 ALA B O 1
ATOM 5342 N N . ASP B 1 147 ? -28.326 -21.345 -5.136 1 95.73 147 ASP B N 1
ATOM 5343 C CA . ASP B 1 147 ? -28.109 -19.905 -5.03 1 95.73 147 ASP B CA 1
ATOM 5344 C C . ASP B 1 147 ? -26.689 -19.597 -4.558 1 95.73 147 ASP B C 1
ATOM 5346 O O . ASP B 1 147 ? -26.322 -18.431 -4.398 1 95.73 147 ASP B O 1
ATOM 5350 N N . LYS B 1 148 ? -25.91 -20.644 -4.354 1 97.78 148 LYS B N 1
ATOM 5351 C CA . LYS B 1 148 ? -24.514 -20.488 -3.956 1 97.78 148 LYS B CA 1
ATOM 5352 C C . LYS B 1 148 ? -23.573 -20.796 -5.118 1 97.78 148 LYS B C 1
ATOM 5354 O O . LYS B 1 148 ? -22.386 -21.055 -4.911 1 97.78 148 LYS B O 1
ATOM 5359 N N . ILE B 1 149 ? -24.18 -20.875 -6.307 1 98.29 149 ILE B N 1
ATOM 5360 C CA . ILE B 1 149 ? -23.424 -20.953 -7.551 1 98.29 149 ILE B CA 1
ATOM 5361 C C . ILE B 1 149 ? -23.359 -19.574 -8.204 1 98.29 149 ILE B C 1
ATOM 5363 O O . ILE B 1 149 ? -24.393 -18.965 -8.486 1 98.29 149 ILE B O 1
ATOM 5367 N N . PHE B 1 150 ? -22.188 -19.091 -8.426 1 98.49 150 PHE B N 1
ATOM 5368 C CA . PHE B 1 150 ? -21.984 -17.777 -9.025 1 98.49 150 PHE B CA 1
ATOM 5369 C C . PHE B 1 150 ? -21.212 -17.894 -10.334 1 98.49 150 PHE B C 1
ATOM 5371 O O . PHE B 1 150 ? -20.517 -18.886 -10.565 1 98.49 150 PHE B O 1
ATOM 5378 N N . ILE B 1 151 ? -21.317 -16.945 -11.145 1 97.51 151 ILE B N 1
ATOM 5379 C CA . ILE B 1 151 ? -20.666 -17.034 -12.447 1 97.51 151 ILE B CA 1
ATOM 5380 C C . ILE B 1 151 ? -19.707 -15.859 -12.626 1 97.51 151 ILE B C 1
ATOM 5382 O O . ILE B 1 151 ? -19.964 -14.759 -12.13 1 97.51 151 ILE B O 1
ATOM 5386 N N . PHE B 1 152 ? -18.591 -16.056 -13.273 1 96.55 152 PHE B N 1
ATOM 5387 C CA . PHE B 1 152 ? -17.707 -14.986 -13.719 1 96.55 152 PHE B CA 1
ATOM 5388 C C . PHE B 1 152 ? -18.408 -14.093 -14.736 1 96.55 152 PHE B C 1
ATOM 5390 O O . PHE B 1 152 ? -19.319 -14.538 -15.437 1 96.55 152 PHE B O 1
ATOM 5397 N N . GLY B 1 153 ? -17.951 -12.851 -14.791 1 88.63 153 GLY B N 1
ATOM 5398 C CA . GLY B 1 153 ? -18.527 -11.901 -15.73 1 88.63 153 GLY B CA 1
ATOM 5399 C C . GLY B 1 153 ? -19.435 -10.882 -15.067 1 88.63 153 GLY B C 1
ATOM 5400 O O . GLY B 1 153 ? -19.638 -10.922 -13.852 1 88.63 153 GLY B O 1
ATOM 5401 N N . ARG B 1 154 ? -19.985 -9.982 -15.793 1 87.44 154 ARG B N 1
ATOM 5402 C CA . ARG B 1 154 ? -20.754 -8.868 -15.248 1 87.44 154 ARG B CA 1
ATOM 5403 C C . ARG B 1 154 ? -22.247 -9.065 -15.485 1 87.44 154 ARG B C 1
ATOM 5405 O O . ARG B 1 154 ? -23.072 -8.351 -14.911 1 87.44 154 ARG B O 1
ATOM 5412 N N . GLU B 1 155 ? -22.535 -10.123 -16.292 1 89.5 155 GLU B N 1
ATOM 5413 C CA . GLU B 1 155 ? -23.938 -10.338 -16.634 1 89.5 155 GLU B CA 1
ATOM 5414 C C . GLU B 1 155 ? -24.456 -11.646 -16.043 1 89.5 155 GLU B C 1
ATOM 5416 O O . GLU B 1 155 ? -23.777 -12.673 -16.106 1 89.5 155 GLU B O 1
ATOM 5421 N N . GLN B 1 156 ? -25.583 -11.564 -15.565 1 90.57 156 GLN B N 1
ATOM 5422 C CA . GLN B 1 156 ? -26.217 -12.766 -15.034 1 90.57 156 GLN B CA 1
ATOM 5423 C C . GLN B 1 156 ? -26.629 -13.712 -16.158 1 90.57 156 GLN B C 1
ATOM 5425 O O . GLN B 1 156 ? -27.029 -13.267 -17.236 1 90.57 156 GLN B O 1
ATOM 5430 N N . VAL B 1 157 ? -26.498 -14.943 -15.968 1 89.74 157 VAL B N 1
ATOM 5431 C CA . VAL B 1 157 ? -26.875 -15.99 -16.913 1 89.74 157 VAL B CA 1
ATOM 5432 C C . VAL B 1 157 ? -27.723 -17.044 -16.205 1 89.74 157 VAL B C 1
ATOM 5434 O O . VAL B 1 157 ? -27.32 -17.583 -15.171 1 89.74 157 VAL B O 1
ATOM 5437 N N . GLN B 1 158 ? -28.924 -17.348 -16.734 1 91.31 158 GLN B N 1
ATOM 5438 C CA . GLN B 1 158 ? -29.824 -18.363 -16.194 1 91.31 158 GLN B CA 1
ATOM 5439 C C . GLN B 1 158 ? -30.137 -18.095 -14.725 1 91.31 158 GLN B C 1
ATOM 5441 O O . GLN B 1 158 ? -30.088 -19.007 -13.898 1 91.31 158 GLN B O 1
ATOM 5446 N N . GLY B 1 159 ? -30.207 -16.831 -14.363 1 91.28 159 GLY B N 1
ATOM 5447 C CA . GLY B 1 159 ? -30.625 -16.422 -13.031 1 91.28 159 GLY B CA 1
ATOM 5448 C C . GLY B 1 159 ? -29.515 -16.518 -12.002 1 91.28 159 GLY B C 1
ATOM 5449 O O . GLY B 1 159 ? -29.742 -16.283 -10.813 1 91.28 159 GLY B O 1
ATOM 5450 N N . LYS B 1 160 ? -28.36 -16.888 -12.444 1 94.39 160 LYS B N 1
ATOM 5451 C CA . LYS B 1 160 ? -27.252 -16.978 -11.497 1 94.39 160 LYS B CA 1
ATOM 5452 C C . LYS B 1 160 ? -26.57 -15.625 -11.319 1 94.39 160 LYS B C 1
ATOM 5454 O O . LYS B 1 160 ? -26.348 -14.903 -12.294 1 94.39 160 LYS B O 1
ATOM 5459 N N . LYS B 1 161 ? -26.308 -15.287 -10.121 1 96.26 161 LYS B N 1
ATOM 5460 C CA . LYS B 1 161 ? -25.593 -14.06 -9.784 1 96.26 161 LYS B CA 1
ATOM 5461 C C . LYS B 1 161 ? -24.129 -14.142 -10.206 1 96.26 161 LYS B C 1
ATOM 5463 O O . LYS B 1 161 ? -23.574 -15.236 -10.331 1 96.26 161 LYS B O 1
ATOM 5468 N N . THR B 1 162 ? -23.556 -13.006 -10.476 1 97.59 162 THR B N 1
ATOM 5469 C CA . THR B 1 162 ? -22.153 -12.943 -10.867 1 97.59 162 THR B CA 1
ATOM 5470 C C . THR B 1 162 ? -21.262 -12.709 -9.65 1 97.59 162 THR B C 1
ATOM 5472 O O . THR B 1 162 ? -21.759 -12.474 -8.547 1 97.59 162 THR B O 1
ATOM 5475 N N . ILE B 1 163 ? -20.014 -12.736 -9.836 1 97.89 163 ILE B N 1
ATOM 5476 C CA . ILE B 1 163 ? -19.076 -12.449 -8.756 1 97.89 163 ILE B CA 1
ATOM 5477 C C . ILE B 1 163 ? -19.21 -10.989 -8.33 1 97.89 163 ILE B C 1
ATOM 5479 O O . ILE B 1 163 ? -18.928 -10.643 -7.181 1 97.89 163 ILE B O 1
ATOM 5483 N N . TYR B 1 164 ? -19.666 -10.113 -9.219 1 96.08 164 TYR B N 1
ATOM 5484 C CA . TYR B 1 164 ? -19.811 -8.695 -8.911 1 96.08 164 TYR B CA 1
ATOM 5485 C C . TYR B 1 164 ? -20.993 -8.458 -7.979 1 96.08 164 TYR B C 1
ATOM 5487 O O . TYR B 1 164 ? -21.038 -7.451 -7.267 1 96.08 164 TYR B O 1
ATOM 5495 N N . ASP B 1 165 ? -21.908 -9.426 -7.991 1 96.61 165 ASP B N 1
ATOM 5496 C CA . ASP B 1 165 ? -23.026 -9.354 -7.054 1 96.61 165 ASP B CA 1
ATOM 5497 C C . ASP B 1 165 ? -22.571 -9.669 -5.631 1 96.61 165 ASP B C 1
ATOM 5499 O O . ASP B 1 165 ? -23.276 -9.364 -4.667 1 96.61 165 ASP B O 1
ATOM 5503 N N . ILE B 1 166 ? -21.441 -10.298 -5.518 1 97.45 166 ILE B N 1
ATOM 5504 C CA . ILE B 1 166 ? -20.874 -10.641 -4.218 1 97.45 166 ILE B CA 1
ATOM 5505 C C . ILE B 1 166 ? -20.152 -9.429 -3.634 1 97.45 166 ILE B C 1
ATOM 5507 O O . ILE B 1 166 ? -19.979 -9.329 -2.417 1 97.45 166 ILE B O 1
ATOM 5511 N N . PHE B 1 167 ? -19.705 -8.456 -4.438 1 96.68 167 PHE B N 1
ATOM 5512 C CA . PHE B 1 167 ? -18.889 -7.322 -4.021 1 96.68 167 PHE B CA 1
ATOM 5513 C C . PHE B 1 167 ? -19.578 -6.538 -2.91 1 96.68 167 PHE B C 1
ATOM 5515 O O . PHE B 1 167 ? -20.792 -6.329 -2.952 1 96.68 167 PHE B O 1
ATOM 5522 N N . SER B 1 168 ? -18.817 -6.155 -1.922 1 96.41 168 SER B N 1
ATOM 5523 C CA . SER B 1 168 ? -19.276 -5.296 -0.835 1 96.41 168 SER B CA 1
ATOM 5524 C C . SER B 1 168 ? -18.382 -4.07 -0.683 1 96.41 168 SER B C 1
ATOM 5526 O O . SER B 1 168 ? -17.179 -4.136 -0.945 1 96.41 168 SER B O 1
ATOM 5528 N N . CYS B 1 169 ? -18.936 -2.986 -0.27 1 92.74 169 CYS B N 1
ATOM 5529 C CA . CYS B 1 169 ? -18.208 -1.74 -0.057 1 92.74 169 CYS B CA 1
ATOM 5530 C C . CYS B 1 169 ? -17.749 -1.618 1.391 1 92.74 169 CYS B C 1
ATOM 5532 O O . CYS B 1 169 ? -17.067 -0.657 1.751 1 92.74 169 CYS B O 1
ATOM 5534 N N . GLU B 1 170 ? -18.089 -2.556 2.193 1 93.33 170 GLU B N 1
ATOM 5535 C CA . GLU B 1 170 ? -17.708 -2.518 3.602 1 93.33 170 GLU B CA 1
ATOM 5536 C C . GLU B 1 170 ? -16.212 -2.764 3.776 1 93.33 170 GLU B C 1
ATOM 5538 O O . GLU B 1 170 ? -15.6 -3.484 2.985 1 93.33 170 GLU B O 1
ATOM 5543 N N . TYR B 1 171 ? -15.656 -2.151 4.784 1 92.67 171 TYR B N 1
ATOM 5544 C CA . TYR B 1 171 ? -14.25 -2.383 5.095 1 92.67 171 TYR B CA 1
ATOM 5545 C C . TYR B 1 171 ? -14.06 -3.726 5.79 1 92.67 171 TYR B C 1
ATOM 5547 O O . TYR B 1 171 ? -14.676 -3.99 6.825 1 92.67 171 TYR B O 1
ATOM 5555 N N . LEU B 1 172 ? -13.291 -4.537 5.205 1 93.48 172 LEU B N 1
ATOM 5556 C CA . LEU B 1 172 ? -12.916 -5.793 5.845 1 93.48 172 LEU B CA 1
ATOM 5557 C C . LEU B 1 172 ? -11.567 -5.665 6.544 1 93.48 172 LEU B C 1
ATOM 5559 O O . LEU B 1 172 ? -10.531 -5.548 5.886 1 93.48 172 LEU B O 1
ATOM 5563 N N . ALA B 1 173 ? -11.551 -5.707 7.835 1 90.92 173 ALA B N 1
ATOM 5564 C CA . ALA B 1 173 ? -10.302 -5.708 8.592 1 90.92 173 ALA B CA 1
ATOM 5565 C C . ALA B 1 173 ? -9.467 -6.944 8.272 1 90.92 173 ALA B C 1
ATOM 5567 O O . ALA B 1 173 ? -10.013 -8.005 7.958 1 90.92 173 ALA B O 1
ATOM 5568 N N . PRO B 1 174 ? -8.145 -6.791 8.287 1 89.29 174 PRO B N 1
ATOM 5569 C CA . PRO B 1 174 ? -7.313 -7.969 8.029 1 89.29 174 PRO B CA 1
ATOM 5570 C C . PRO B 1 174 ? -7.672 -9.153 8.924 1 89.29 174 PRO B C 1
ATOM 5572 O O . PRO B 1 174 ? -7.856 -8.984 10.132 1 89.29 174 PRO B O 1
ATOM 5575 N N . ILE B 1 175 ? -7.819 -10.239 8.253 1 93.17 175 ILE B N 1
ATOM 5576 C CA . ILE B 1 175 ? -8.08 -11.459 9.01 1 93.17 175 ILE B CA 1
ATOM 5577 C C . ILE B 1 175 ? -6.841 -11.84 9.818 1 93.17 175 ILE B C 1
ATOM 5579 O O . ILE B 1 175 ? -5.723 -11.818 9.299 1 93.17 175 ILE B O 1
ATOM 5583 N N . GLN B 1 176 ? -7.033 -12.129 11.039 1 91.23 176 GLN B N 1
ATOM 5584 C CA . GLN B 1 176 ? -5.92 -12.524 11.896 1 91.23 176 GLN B CA 1
ATOM 5585 C C . GLN B 1 176 ? -5.684 -14.03 11.832 1 91.23 176 GLN B C 1
ATOM 5587 O O . GLN B 1 176 ? -6.613 -14.818 12.024 1 91.23 176 GLN B O 1
ATOM 5592 N N . PHE B 1 177 ? -4.512 -14.376 11.46 1 95.76 177 PHE B N 1
ATOM 5593 C CA . PHE B 1 177 ? -4.079 -15.768 11.474 1 95.76 177 PHE B CA 1
ATOM 5594 C C . PHE B 1 177 ? -3.004 -15.99 12.532 1 95.76 177 PHE B C 1
ATOM 5596 O O . PHE B 1 177 ? -2.121 -15.149 12.713 1 95.76 177 PHE B O 1
ATOM 5603 N N . THR B 1 178 ? -3.127 -17.116 13.218 1 96.67 178 THR B N 1
ATOM 5604 C CA . THR B 1 178 ? -2.008 -17.516 14.064 1 96.67 178 THR B CA 1
ATOM 5605 C C . THR B 1 178 ? -0.903 -18.161 13.231 1 96.67 178 THR B C 1
ATOM 5607 O O . THR B 1 178 ? -1.148 -18.617 12.113 1 96.67 178 THR B O 1
ATOM 5610 N N . LYS B 1 179 ? 0.287 -18.167 13.783 1 96.17 179 LYS B N 1
ATOM 5611 C CA . LYS B 1 179 ? 1.396 -18.856 13.13 1 96.17 179 LYS B CA 1
ATOM 5612 C C . LYS B 1 179 ? 1.047 -20.313 12.844 1 96.17 179 LYS B C 1
ATOM 5614 O O . LYS B 1 179 ? 1.323 -20.821 11.755 1 96.17 179 LYS B O 1
ATOM 5619 N N . GLU B 1 180 ? 0.421 -20.948 13.751 1 97.68 180 GLU B N 1
ATOM 5620 C CA . GLU B 1 180 ? 0.03 -22.348 13.616 1 97.68 180 GLU B CA 1
ATOM 5621 C C . GLU B 1 180 ? -0.951 -22.538 12.462 1 97.68 180 GLU B C 1
ATOM 5623 O O . GLU B 1 180 ? -0.838 -23.498 11.697 1 97.68 180 GLU B O 1
ATOM 5628 N N . GLU B 1 181 ? -1.834 -21.628 12.359 1 98.05 181 GLU B N 1
ATOM 5629 C CA . GLU B 1 181 ? -2.807 -21.703 11.273 1 98.05 181 GLU B CA 1
ATOM 5630 C C . GLU B 1 181 ? -2.13 -21.553 9.914 1 98.05 181 GLU B C 1
ATOM 5632 O O . GLU B 1 181 ? -2.406 -22.32 8.989 1 98.05 181 GLU B O 1
ATOM 5637 N N . LEU B 1 182 ? -1.221 -20.603 9.803 1 98.14 182 LEU B N 1
ATOM 5638 C CA . LEU B 1 182 ? -0.543 -20.306 8.546 1 98.14 182 LEU B CA 1
ATOM 5639 C C . LEU B 1 182 ? 0.304 -21.49 8.092 1 98.14 182 LEU B C 1
ATOM 5641 O O . LEU B 1 182 ? 0.461 -21.722 6.891 1 98.14 182 LEU B O 1
ATOM 5645 N N . LEU B 1 183 ? 0.729 -22.316 9.027 1 97.81 183 LEU B N 1
ATOM 5646 C CA . LEU B 1 183 ? 1.638 -23.417 8.726 1 97.81 183 LEU B CA 1
ATOM 5647 C C . LEU B 1 183 ? 0.866 -24.713 8.501 1 97.81 183 LEU B C 1
ATOM 5649 O O . LEU B 1 183 ? 1.353 -25.621 7.823 1 97.81 183 LEU B O 1
ATOM 5653 N N . ASN B 1 184 ? -0.389 -24.728 9.003 1 97.46 184 ASN B N 1
ATOM 5654 C CA . ASN B 1 184 ? -0.949 -26.072 9.102 1 97.46 184 ASN B CA 1
ATOM 5655 C C . ASN B 1 184 ? -2.354 -26.139 8.51 1 97.46 184 ASN B C 1
ATOM 5657 O O . ASN B 1 184 ? -2.926 -27.222 8.377 1 97.46 184 ASN B O 1
ATOM 5661 N N . LYS B 1 185 ? -2.939 -25.056 8.196 1 98.3 185 LYS B N 1
ATOM 5662 C CA . LYS B 1 185 ? -4.248 -25.077 7.55 1 98.3 185 LYS B CA 1
ATOM 5663 C C . LYS B 1 185 ? -4.125 -24.826 6.05 1 98.3 185 LYS B C 1
ATOM 5665 O O . LYS B 1 185 ? -3.332 -23.987 5.619 1 98.3 185 LYS B O 1
ATOM 5670 N N . PRO B 1 186 ? -4.835 -25.56 5.255 1 98.46 186 PRO B N 1
ATOM 5671 C CA . PRO B 1 186 ? -4.689 -25.424 3.804 1 98.46 186 PRO B CA 1
ATOM 5672 C C . PRO B 1 186 ? -5.345 -24.157 3.26 1 98.46 186 PRO B C 1
ATOM 5674 O O . PRO B 1 186 ? -6.554 -23.966 3.418 1 98.46 186 PRO B O 1
ATOM 5677 N N . ALA B 1 187 ? -4.584 -23.361 2.619 1 98.72 187 ALA B N 1
ATOM 5678 C CA . ALA B 1 187 ? -5.097 -22.206 1.887 1 98.72 187 ALA B CA 1
ATOM 5679 C C . ALA B 1 187 ? -5.578 -22.607 0.496 1 98.72 187 ALA B C 1
ATOM 5681 O O . ALA B 1 187 ? -6.478 -21.976 -0.063 1 98.72 187 ALA B O 1
ATOM 5682 N N . TYR B 1 188 ? -4.959 -23.648 -0.056 1 98.73 188 TYR B N 1
ATOM 5683 C CA . TYR B 1 188 ? -5.278 -24.177 -1.378 1 98.73 188 TYR B CA 1
ATOM 5684 C C . TYR B 1 188 ? -5.496 -25.684 -1.324 1 98.73 188 TYR B C 1
ATOM 5686 O O . TYR B 1 188 ? -4.767 -26.399 -0.632 1 98.73 188 TYR B O 1
ATOM 5694 N N . LEU B 1 189 ? -6.473 -26.128 -2.028 1 98.16 189 LEU B N 1
ATOM 5695 C CA . LEU B 1 189 ? -6.709 -27.544 -2.29 1 98.16 189 LEU B CA 1
ATOM 5696 C C . LEU B 1 189 ? -6.759 -27.819 -3.789 1 98.16 189 LEU B C 1
ATOM 5698 O O . LEU B 1 189 ? -7.833 -27.796 -4.393 1 98.16 189 LEU B O 1
ATOM 5702 N N . CYS B 1 190 ? -5.615 -28.037 -4.378 1 95.73 190 CYS B N 1
ATOM 5703 C CA . CYS B 1 190 ? -5.515 -28.47 -5.767 1 95.73 190 CYS B CA 1
ATOM 5704 C C . CYS B 1 190 ? -5.465 -29.99 -5.862 1 95.73 190 CYS B C 1
ATOM 5706 O O . CYS B 1 190 ? -4.705 -30.637 -5.14 1 95.73 190 CYS B O 1
ATOM 5708 N N . TYR B 1 191 ? -6.242 -30.535 -6.711 1 90.94 191 TYR B N 1
ATOM 5709 C CA . TYR B 1 191 ? -6.338 -31.989 -6.779 1 90.94 191 TYR B CA 1
ATOM 5710 C C . TYR B 1 191 ? -5.417 -32.546 -7.857 1 90.94 191 TYR B C 1
ATOM 5712 O O . TYR B 1 191 ? -5.359 -32.016 -8.969 1 90.94 191 TYR B O 1
ATOM 5720 N N . SER B 1 192 ? -4.596 -33.473 -7.5 1 81.69 192 SER B N 1
ATOM 5721 C CA . SER B 1 192 ? -3.635 -34.12 -8.387 1 81.69 192 SER B CA 1
ATOM 5722 C C . SER B 1 192 ? -4.11 -35.511 -8.796 1 81.69 192 SER B C 1
ATOM 5724 O O . SER B 1 192 ? -4.77 -36.201 -8.016 1 81.69 192 SER B O 1
ATOM 5726 N N . SER B 1 193 ? -4.11 -35.869 -10.153 1 64.66 193 SER B N 1
ATOM 5727 C CA . SER B 1 193 ? -4.583 -37.149 -10.669 1 64.66 193 SER B CA 1
ATOM 5728 C C . SER B 1 193 ? -3.578 -38.262 -10.393 1 64.66 193 SER B C 1
ATOM 5730 O O . SER B 1 193 ? -2.377 -38.088 -10.608 1 64.66 193 SER B O 1
ATOM 5732 N N . GLY B 1 194 ? -3.544 -38.84 -9.212 1 51.59 194 GLY B N 1
ATOM 5733 C CA . GLY B 1 194 ? -2.59 -39.917 -8.999 1 51.59 194 GLY B CA 1
ATOM 5734 C C . GLY B 1 194 ? -2.838 -41.118 -9.892 1 51.59 194 GLY B C 1
ATOM 5735 O O . GLY B 1 194 ? -3.92 -41.259 -10.465 1 51.59 194 GLY B O 1
ATOM 5736 N N . THR B 1 195 ? -1.781 -41.79 -10.435 1 41.62 195 THR B N 1
ATOM 5737 C CA . THR B 1 195 ? -1.753 -42.946 -11.324 1 41.62 195 THR B CA 1
ATOM 5738 C C . THR B 1 195 ? -2.723 -44.022 -10.843 1 41.62 195 THR B C 1
ATOM 5740 O O . THR B 1 195 ? -3.245 -44.798 -11.645 1 41.62 195 THR B O 1
ATOM 5743 N N . THR B 1 196 ? -2.778 -44.2 -9.522 1 43.25 196 THR B N 1
ATOM 5744 C CA . THR B 1 196 ? -3.355 -45.436 -9.006 1 43.25 196 THR B CA 1
ATOM 5745 C C . THR B 1 196 ? -4.765 -45.194 -8.474 1 43.25 196 THR B C 1
ATOM 5747 O O . THR B 1 196 ? -5.442 -46.131 -8.046 1 43.25 196 THR B O 1
ATOM 5750 N N . GLY B 1 197 ? -5.436 -43.938 -8.788 1 55.87 197 GLY B N 1
ATOM 5751 C CA . GLY B 1 197 ? -6.715 -43.805 -8.108 1 55.87 197 GLY B CA 1
ATOM 5752 C C . GLY B 1 197 ? -7.333 -42.428 -8.264 1 55.87 197 GLY B C 1
ATOM 5753 O O . GLY B 1 197 ? -7.001 -41.695 -9.198 1 55.87 197 GLY B O 1
ATOM 5754 N N . ARG B 1 198 ? -8.334 -42.06 -7.38 1 71.27 198 ARG B N 1
ATOM 5755 C CA . ARG B 1 198 ? -9.068 -40.8 -7.327 1 71.27 198 ARG B CA 1
ATOM 5756 C C . ARG B 1 198 ? -8.139 -39.64 -6.985 1 71.27 198 ARG B C 1
ATOM 5758 O O . ARG B 1 198 ? -7.157 -39.817 -6.261 1 71.27 198 ARG B O 1
ATOM 5765 N N . SER B 1 199 ? -8.33 -38.599 -7.666 1 83.45 199 SER B N 1
ATOM 5766 C CA . SER B 1 199 ? -7.537 -37.395 -7.441 1 83.45 199 SER B CA 1
ATOM 5767 C C . SER B 1 199 ? -7.466 -37.05 -5.957 1 83.45 199 SER B C 1
ATOM 5769 O O . SER B 1 199 ? -8.399 -37.334 -5.203 1 83.45 199 SER B O 1
ATOM 5771 N N . LYS B 1 200 ? -6.347 -36.691 -5.438 1 89.96 200 LYS B N 1
ATOM 5772 C CA . LYS B 1 200 ? -6.123 -36.336 -4.039 1 89.96 200 LYS B CA 1
ATOM 5773 C C . LYS B 1 200 ? -5.973 -34.827 -3.872 1 89.96 200 LYS B C 1
ATOM 5775 O O . LYS B 1 200 ? -5.309 -34.171 -4.678 1 89.96 200 LYS B O 1
ATOM 5780 N N . GLY B 1 201 ? -6.664 -34.309 -2.884 1 95.78 201 GLY B N 1
ATOM 5781 C CA . GLY B 1 201 ? -6.511 -32.895 -2.582 1 95.78 201 GLY B CA 1
ATOM 5782 C C . GLY B 1 201 ? -5.211 -32.575 -1.868 1 95.78 201 GLY B C 1
ATOM 5783 O O . GLY B 1 201 ? -4.999 -33.004 -0.732 1 95.78 201 GLY B O 1
ATOM 5784 N N . VAL B 1 202 ? -4.332 -31.856 -2.505 1 97.85 202 VAL B N 1
ATOM 5785 C CA . VAL B 1 202 ? -3.049 -31.475 -1.923 1 97.85 202 VAL B CA 1
ATOM 5786 C C . VAL B 1 202 ? -3.234 -30.261 -1.015 1 97.85 202 VAL B C 1
ATOM 5788 O O . VAL B 1 202 ? -3.718 -29.216 -1.457 1 97.85 202 VAL B O 1
ATOM 5791 N N . GLU B 1 203 ? -2.865 -30.377 0.249 1 98.55 203 GLU B N 1
ATOM 5792 C CA . GLU B 1 203 ? -2.996 -29.287 1.211 1 98.55 203 GLU B CA 1
ATOM 5793 C C . GLU B 1 203 ? -1.795 -28.349 1.148 1 98.55 203 GLU B C 1
ATOM 5795 O O . GLU B 1 203 ? -0.761 -28.613 1.765 1 98.55 203 GLU B O 1
ATOM 5800 N N . THR B 1 204 ? -1.972 -27.295 0.426 1 98.71 204 THR B N 1
ATOM 5801 C CA . THR B 1 204 ? -0.975 -26.232 0.378 1 98.71 204 THR B CA 1
ATOM 5802 C C . THR B 1 204 ? -1.349 -25.096 1.327 1 98.71 204 THR B C 1
ATOM 5804 O O . THR B 1 204 ? -2.428 -24.511 1.208 1 98.71 204 THR B O 1
ATOM 5807 N N . THR B 1 205 ? -0.483 -24.76 2.274 1 98.81 205 THR B N 1
ATOM 5808 C CA . THR B 1 205 ? -0.748 -23.716 3.258 1 98.81 205 THR B CA 1
ATOM 5809 C C . THR B 1 205 ? -0.325 -22.35 2.724 1 98.81 205 THR B C 1
ATOM 5811 O O . THR B 1 205 ? 0.324 -22.26 1.68 1 98.81 205 THR B O 1
ATOM 5814 N N . HIS B 1 206 ? -0.737 -21.31 3.449 1 98.67 206 HIS B N 1
ATOM 5815 C CA . HIS B 1 206 ? -0.204 -19.989 3.134 1 98.67 206 HIS B CA 1
ATOM 5816 C C . HIS B 1 206 ? 1.321 -19.99 3.156 1 98.67 206 HIS B C 1
ATOM 5818 O O . HIS B 1 206 ? 1.959 -19.45 2.25 1 98.67 206 HIS B O 1
ATOM 5824 N N . TYR B 1 207 ? 1.88 -20.628 4.118 1 98.55 207 TYR B N 1
ATOM 5825 C CA . TYR B 1 207 ? 3.327 -20.63 4.301 1 98.55 207 TYR B CA 1
ATOM 5826 C C . TYR B 1 207 ? 4.024 -21.315 3.132 1 98.55 207 TYR B C 1
ATOM 5828 O O . TYR B 1 207 ? 5.052 -20.837 2.647 1 98.55 207 TYR B O 1
ATOM 5836 N N . ASN B 1 208 ? 3.492 -22.415 2.678 1 98.75 208 ASN B N 1
ATOM 5837 C CA . ASN B 1 208 ? 4.074 -23.113 1.536 1 98.75 208 ASN B CA 1
ATOM 5838 C C . ASN B 1 208 ? 4.137 -22.215 0.303 1 98.75 208 ASN B C 1
ATOM 5840 O O . ASN B 1 208 ? 5.168 -22.148 -0.369 1 98.75 208 ASN B O 1
ATOM 5844 N N . MET B 1 209 ? 3.015 -21.597 0.012 1 98.73 209 MET B N 1
ATOM 5845 C CA . MET B 1 209 ? 2.922 -20.752 -1.175 1 98.73 209 MET B CA 1
ATOM 5846 C C . MET B 1 209 ? 3.837 -19.538 -1.052 1 98.73 209 MET B C 1
ATOM 5848 O O . MET B 1 209 ? 4.58 -19.218 -1.981 1 98.73 209 MET B O 1
ATOM 5852 N N . VAL B 1 210 ? 3.81 -18.876 0.122 1 97.75 210 VAL B N 1
ATOM 5853 C CA . VAL B 1 210 ? 4.671 -17.726 0.379 1 97.75 210 VAL B CA 1
ATOM 5854 C C . VAL B 1 210 ? 6.134 -18.127 0.206 1 97.75 210 VAL B C 1
ATOM 5856 O O . VAL B 1 210 ? 6.916 -17.398 -0.409 1 97.75 210 VAL B O 1
ATOM 5859 N N . ALA B 1 211 ? 6.466 -19.252 0.693 1 98.53 211 ALA B N 1
ATOM 5860 C CA . ALA B 1 211 ? 7.84 -19.737 0.592 1 98.53 211 ALA B CA 1
ATOM 5861 C C . ALA B 1 211 ? 8.265 -19.881 -0.866 1 98.53 211 ALA B C 1
ATOM 5863 O O . ALA B 1 211 ? 9.325 -19.39 -1.262 1 98.53 211 ALA B O 1
ATOM 5864 N N . ASN B 1 212 ? 7.472 -20.54 -1.623 1 98.53 212 ASN B N 1
ATOM 5865 C CA . ASN B 1 212 ? 7.879 -20.81 -2.998 1 98.53 212 ASN B CA 1
ATOM 5866 C C . ASN B 1 212 ? 7.945 -19.53 -3.825 1 98.53 212 ASN B C 1
ATOM 5868 O O . ASN B 1 212 ? 8.805 -19.392 -4.697 1 98.53 212 ASN B O 1
ATOM 5872 N N . VAL B 1 213 ? 7.025 -18.604 -3.62 1 97.09 213 VAL B N 1
ATOM 5873 C CA . VAL B 1 213 ? 7.089 -17.316 -4.303 1 97.09 213 VAL B CA 1
ATOM 5874 C C . VAL B 1 213 ? 8.374 -16.589 -3.915 1 97.09 213 VAL B C 1
ATOM 5876 O O . VAL B 1 213 ? 9.066 -16.037 -4.773 1 97.09 213 VAL B O 1
ATOM 5879 N N . ALA B 1 214 ? 8.711 -16.615 -2.611 1 95.65 214 ALA B N 1
ATOM 5880 C CA . ALA B 1 214 ? 9.936 -15.976 -2.14 1 95.65 214 ALA B CA 1
ATOM 5881 C C . ALA B 1 214 ? 11.169 -16.637 -2.75 1 95.65 214 ALA B C 1
ATOM 5883 O O . ALA B 1 214 ? 12.124 -15.954 -3.13 1 95.65 214 ALA B O 1
ATOM 5884 N N . GLN B 1 215 ? 11.149 -17.881 -2.84 1 97.31 215 GLN B N 1
ATOM 5885 C CA . GLN B 1 215 ? 12.253 -18.645 -3.413 1 97.31 215 GLN B CA 1
ATOM 5886 C C . GLN B 1 215 ? 12.445 -18.311 -4.889 1 97.31 215 GLN B C 1
ATOM 5888 O O . GLN B 1 215 ? 13.572 -18.091 -5.339 1 97.31 215 GLN B O 1
ATOM 5893 N N . LEU B 1 216 ? 11.363 -18.271 -5.591 1 96.23 216 LEU B N 1
ATOM 5894 C CA . LEU B 1 216 ? 11.423 -17.96 -7.015 1 96.23 216 LEU B CA 1
ATOM 5895 C C . LEU B 1 216 ? 11.847 -16.513 -7.238 1 96.23 216 LEU B C 1
ATOM 5897 O O . LEU B 1 216 ? 12.595 -16.217 -8.173 1 96.23 216 LEU B O 1
ATOM 5901 N N . ASP B 1 217 ? 11.319 -15.635 -6.439 1 93.11 217 ASP B N 1
ATOM 5902 C CA . ASP B 1 217 ? 11.749 -14.243 -6.518 1 93.11 217 ASP B CA 1
ATOM 5903 C C . ASP B 1 217 ? 13.261 -14.124 -6.346 1 93.11 217 ASP B C 1
ATOM 5905 O O . ASP B 1 217 ? 13.922 -13.401 -7.094 1 93.11 217 ASP B O 1
ATOM 5909 N N . ALA B 1 218 ? 13.786 -14.825 -5.373 1 92.82 218 ALA B N 1
ATOM 5910 C CA . ALA B 1 218 ? 15.227 -14.819 -5.13 1 92.82 218 ALA B CA 1
ATOM 5911 C C . ALA B 1 218 ? 15.99 -15.349 -6.34 1 92.82 218 ALA B C 1
ATOM 5913 O O . ALA B 1 218 ? 17.048 -14.823 -6.694 1 92.82 218 ALA B O 1
ATOM 5914 N N . TYR B 1 219 ? 15.479 -16.348 -6.935 1 93.59 219 TYR B N 1
ATOM 5915 C CA . TYR B 1 219 ? 16.077 -16.905 -8.143 1 93.59 219 TYR B CA 1
ATOM 5916 C C . TYR B 1 219 ? 16.091 -15.877 -9.269 1 93.59 219 TYR B C 1
ATOM 5918 O O . TYR B 1 219 ? 17.122 -15.665 -9.911 1 93.59 219 TYR B O 1
ATOM 5926 N N . TYR B 1 220 ? 14.934 -15.254 -9.546 1 91.82 220 TYR B N 1
ATOM 5927 C CA . TYR B 1 220 ? 14.83 -14.297 -10.642 1 91.82 220 TYR B CA 1
ATOM 5928 C C . TYR B 1 220 ? 15.759 -13.11 -10.418 1 91.82 220 TYR B C 1
ATOM 5930 O O . TYR B 1 220 ? 16.354 -12.593 -11.367 1 91.82 220 TYR B O 1
ATOM 5938 N N . VAL B 1 221 ? 15.867 -12.714 -9.17 1 88.63 221 VAL B N 1
ATOM 5939 C CA . VAL B 1 221 ? 16.754 -11.607 -8.83 1 88.63 221 VAL B CA 1
ATOM 5940 C C . VAL B 1 221 ? 18.209 -12.036 -9.005 1 88.63 221 VAL B C 1
ATOM 5942 O O . VAL B 1 221 ? 19.001 -11.329 -9.633 1 88.63 221 VAL B O 1
ATOM 5945 N N . HIS B 1 222 ? 18.501 -13.15 -8.474 1 87.76 222 HIS B N 1
ATOM 5946 C CA . HIS B 1 222 ? 19.86 -13.675 -8.542 1 87.76 222 HIS B CA 1
ATOM 5947 C C . HIS B 1 222 ? 20.307 -13.863 -9.988 1 87.76 222 HIS B C 1
ATOM 5949 O O . HIS B 1 222 ? 21.476 -13.647 -10.314 1 87.76 222 HIS B O 1
ATOM 5955 N N . SER B 1 223 ? 19.392 -14.251 -10.778 1 88.89 223 SER B N 1
ATOM 5956 C CA . SER B 1 223 ? 19.704 -14.527 -12.177 1 88.89 223 SER B CA 1
ATOM 5957 C C . SER B 1 223 ? 19.455 -13.302 -13.051 1 88.89 223 SER B C 1
ATOM 5959 O O . SER B 1 223 ? 19.512 -13.388 -14.279 1 88.89 223 SER B O 1
ATOM 5961 N N . ASN B 1 224 ? 19.059 -12.132 -12.506 1 86.9 224 ASN B N 1
ATOM 5962 C CA . ASN B 1 224 ? 18.818 -10.867 -13.191 1 86.9 224 ASN B CA 1
ATOM 5963 C C . ASN B 1 224 ? 17.777 -11.017 -14.297 1 86.9 224 ASN B C 1
ATOM 5965 O O . ASN B 1 224 ? 18.006 -10.597 -15.432 1 86.9 224 ASN B O 1
ATOM 5969 N N . GLN B 1 225 ? 16.738 -11.653 -13.932 1 88.27 225 GLN B N 1
ATOM 5970 C CA . GLN B 1 225 ? 15.751 -11.993 -14.951 1 88.27 225 GLN B CA 1
ATOM 5971 C C . GLN B 1 225 ? 14.614 -10.975 -14.977 1 88.27 225 GLN B C 1
ATOM 5973 O O . GLN B 1 225 ? 13.856 -10.908 -15.947 1 88.27 225 GLN B O 1
ATOM 5978 N N . TYR B 1 226 ? 14.436 -10.17 -13.936 1 88.32 226 TYR B N 1
ATOM 5979 C CA . TYR B 1 226 ? 13.404 -9.14 -13.924 1 88.32 226 TYR B CA 1
ATOM 5980 C C . TYR B 1 226 ? 13.863 -7.899 -14.679 1 88.32 226 TYR B C 1
ATOM 5982 O O . TYR B 1 226 ? 15.008 -7.465 -14.535 1 88.32 226 TYR B O 1
ATOM 5990 N N . ARG B 1 227 ? 12.991 -7.364 -15.458 1 88.58 227 ARG B N 1
ATOM 5991 C CA . ARG B 1 227 ? 13.219 -6.089 -16.13 1 88.58 227 ARG B CA 1
ATOM 5992 C C . ARG B 1 227 ? 12 -5.181 -16.01 1 88.58 227 ARG B C 1
ATOM 5994 O O . ARG B 1 227 ? 10.875 -5.66 -15.855 1 88.58 227 ARG B O 1
ATOM 6001 N N . PRO B 1 228 ? 12.271 -3.904 -16.079 1 83.84 228 PRO B N 1
ATOM 6002 C CA . PRO B 1 228 ? 11.138 -2.977 -16.088 1 83.84 228 PRO B CA 1
ATOM 6003 C C . PRO B 1 228 ? 10.165 -3.245 -17.234 1 83.84 228 PRO B C 1
ATOM 6005 O O . PRO B 1 228 ? 10.589 -3.568 -18.346 1 83.84 228 PRO B O 1
ATOM 6008 N N . ASN B 1 229 ? 8.971 -3.326 -17.008 1 87.24 229 ASN B N 1
ATOM 6009 C CA . ASN B 1 229 ? 7.896 -3.436 -17.988 1 87.24 229 ASN B CA 1
ATOM 6010 C C . ASN B 1 229 ? 7.793 -4.851 -18.55 1 87.24 229 ASN B C 1
ATOM 6012 O O . ASN B 1 229 ? 7.357 -5.042 -19.687 1 87.24 229 ASN B O 1
ATOM 6016 N N . ASP B 1 230 ? 8.363 -5.766 -17.825 1 94.9 230 ASP B N 1
ATOM 6017 C CA . ASP B 1 230 ? 8.188 -7.158 -18.226 1 94.9 230 ASP B CA 1
ATOM 6018 C C . ASP B 1 230 ? 6.712 -7.489 -18.435 1 94.9 230 ASP B C 1
ATOM 6020 O O . ASP B 1 230 ? 5.85 -6.995 -17.705 1 94.9 230 ASP B O 1
ATOM 6024 N N . VAL B 1 231 ? 6.456 -8.304 -19.443 1 97.62 231 VAL B N 1
ATOM 6025 C CA . VAL B 1 231 ? 5.135 -8.849 -19.739 1 97.62 231 VAL B CA 1
ATOM 6026 C C . VAL B 1 231 ? 5.212 -10.371 -19.832 1 97.62 231 VAL B C 1
ATOM 6028 O O . VAL B 1 231 ? 6.006 -10.912 -20.605 1 97.62 231 VAL B O 1
ATOM 6031 N N . TRP B 1 232 ? 4.458 -11.083 -19.006 1 98.21 232 TRP B N 1
ATOM 6032 C CA . TRP B 1 232 ? 4.42 -12.542 -19 1 98.21 232 TRP B CA 1
ATOM 6033 C C . TRP B 1 232 ? 3.123 -13.055 -19.616 1 98.21 232 TRP B C 1
ATOM 6035 O O . TRP B 1 232 ? 2.176 -12.29 -19.813 1 98.21 232 TRP B O 1
ATOM 6045 N N . THR B 1 233 ? 3.088 -14.31 -19.947 1 98.07 233 THR B N 1
ATOM 6046 C CA . THR B 1 233 ? 1.866 -14.906 -20.475 1 98.07 233 THR B CA 1
ATOM 6047 C C . THR B 1 233 ? 1.216 -15.817 -19.438 1 98.07 233 THR B C 1
ATOM 6049 O O . THR B 1 233 ? 1.909 -16.521 -18.701 1 98.07 233 THR B O 1
ATOM 6052 N N . GLY B 1 234 ? -0.063 -15.676 -19.331 1 97.42 234 GLY B N 1
ATOM 6053 C CA . GLY B 1 234 ? -0.875 -16.585 -18.538 1 97.42 234 GLY B CA 1
ATOM 6054 C C . GLY B 1 234 ? -1.627 -17.6 -19.378 1 97.42 234 GLY B C 1
ATOM 6055 O O . GLY B 1 234 ? -2.86 -17.601 -19.403 1 97.42 234 GLY B O 1
ATOM 6056 N N . VAL B 1 235 ? -0.877 -18.507 -19.959 1 95.32 235 VAL B N 1
ATOM 6057 C CA . VAL B 1 235 ? -1.478 -19.508 -20.835 1 95.32 235 VAL B CA 1
ATOM 6058 C C . VAL B 1 235 ? -1.684 -20.811 -20.066 1 95.32 235 VAL B C 1
ATOM 6060 O O . VAL B 1 235 ? -2.593 -21.585 -20.377 1 95.32 235 VAL B O 1
ATOM 6063 N N . LEU B 1 236 ? -0.853 -21.072 -19.03 1 94.76 236 LEU B N 1
ATOM 6064 C CA . LEU B 1 236 ? -1.03 -22.254 -18.193 1 94.76 236 LEU B CA 1
ATOM 6065 C C . LEU B 1 236 ? -2.277 -22.123 -17.324 1 94.76 236 LEU B C 1
ATOM 6067 O O . LEU B 1 236 ? -2.612 -21.025 -16.874 1 94.76 236 LEU B O 1
ATOM 6071 N N . PRO B 1 237 ? -2.952 -23.251 -17.127 1 94.95 237 PRO B N 1
ATOM 6072 C CA . PRO B 1 237 ? -4.191 -23.167 -16.351 1 94.95 237 PRO B CA 1
ATOM 6073 C C . PRO B 1 237 ? -3.967 -22.631 -14.938 1 94.95 237 PRO B C 1
ATOM 6075 O O . PRO B 1 237 ? -3.115 -23.144 -14.208 1 94.95 237 PRO B O 1
ATOM 6078 N N . PHE B 1 238 ? -4.809 -21.703 -14.53 1 97.41 238 PHE B N 1
ATOM 6079 C CA . PHE B 1 238 ? -4.7 -21.096 -13.208 1 97.41 238 PHE B CA 1
ATOM 6080 C C . PHE B 1 238 ? -5.148 -22.072 -12.126 1 97.41 238 PHE B C 1
ATOM 6082 O O . PHE B 1 238 ? -4.817 -21.899 -10.952 1 97.41 238 PHE B O 1
ATOM 6089 N N . TYR B 1 239 ? -5.923 -23.106 -12.484 1 96.05 239 TYR B N 1
ATOM 6090 C CA . TYR B 1 239 ? -6.407 -24.07 -11.502 1 96.05 239 TYR B CA 1
ATOM 6091 C C . TYR B 1 239 ? -5.317 -25.072 -11.138 1 96.05 239 TYR B C 1
ATOM 6093 O O . TYR B 1 239 ? -5.455 -25.824 -10.17 1 96.05 239 TYR B O 1
ATOM 6101 N N . HIS B 1 240 ? -4.282 -25.112 -11.957 1 93.75 240 HIS B N 1
ATOM 6102 C CA . HIS B 1 240 ? -3.139 -25.984 -11.709 1 93.75 240 HIS B CA 1
ATOM 6103 C C . HIS B 1 240 ? -1.99 -25.216 -11.064 1 93.75 240 HIS B C 1
ATOM 6105 O O . HIS B 1 240 ? -1.732 -24.064 -11.417 1 93.75 240 HIS B O 1
ATOM 6111 N N . ILE B 1 241 ? -1.229 -25.902 -10.26 1 96.55 241 ILE B N 1
ATOM 6112 C CA . ILE B 1 241 ? -0.27 -25.279 -9.355 1 96.55 241 ILE B CA 1
ATOM 6113 C C . ILE B 1 241 ? 0.776 -24.511 -10.16 1 96.55 241 ILE B C 1
ATOM 6115 O O . ILE B 1 241 ? 1.284 -23.482 -9.707 1 96.55 241 ILE B O 1
ATOM 6119 N N . TYR B 1 242 ? 1.12 -25.003 -11.389 1 95.24 242 TYR B N 1
ATOM 6120 C CA . TYR B 1 242 ? 2.109 -24.338 -12.23 1 95.24 242 TYR B CA 1
ATOM 6121 C C . TYR B 1 242 ? 1.639 -22.944 -12.627 1 95.24 242 TYR B C 1
ATOM 6123 O O . TYR B 1 242 ? 2.305 -21.95 -12.331 1 95.24 242 TYR B O 1
ATOM 6131 N N . GLY B 1 243 ? 0.509 -22.852 -13.191 1 96.68 243 GLY B N 1
ATOM 6132 C CA . GLY B 1 243 ? -0.059 -21.558 -13.535 1 96.68 243 GLY B CA 1
ATOM 6133 C C . GLY B 1 243 ? -0.45 -20.737 -12.322 1 96.68 243 GLY B C 1
ATOM 6134 O O . GLY B 1 243 ? -0.282 -19.515 -12.312 1 96.68 243 GLY B O 1
ATOM 6135 N N . LEU B 1 244 ? -0.933 -21.385 -11.303 1 98.04 244 LEU B N 1
ATOM 6136 C CA . LEU B 1 244 ? -1.364 -20.705 -10.086 1 98.04 244 LEU B CA 1
ATOM 6137 C C . LEU B 1 244 ? -0.208 -19.939 -9.452 1 98.04 244 LEU B C 1
ATOM 6139 O O . LEU B 1 244 ? -0.351 -18.763 -9.11 1 98.04 244 LEU B O 1
ATOM 6143 N N . ASN B 1 245 ? 0.902 -20.574 -9.336 1 98.06 245 ASN B N 1
ATOM 6144 C CA . ASN B 1 245 ? 2.023 -19.952 -8.639 1 98.06 245 ASN B CA 1
ATOM 6145 C C . ASN B 1 245 ? 2.79 -18.998 -9.55 1 98.06 245 ASN B C 1
ATOM 6147 O O . ASN B 1 245 ? 2.906 -17.808 -9.252 1 98.06 245 ASN B O 1
ATOM 6151 N N . LEU B 1 246 ? 3.255 -19.423 -10.666 1 96.97 246 LEU B N 1
ATOM 6152 C CA . LEU B 1 246 ? 4.151 -18.623 -11.494 1 96.97 246 LEU B CA 1
ATOM 6153 C C . LEU B 1 246 ? 3.391 -17.496 -12.185 1 96.97 246 LEU B C 1
ATOM 6155 O O . LEU B 1 246 ? 3.843 -16.349 -12.19 1 96.97 246 LEU B O 1
ATOM 6159 N N . SER B 1 247 ? 2.2 -17.831 -12.705 1 96.65 247 SER B N 1
ATOM 6160 C CA . SER B 1 247 ? 1.465 -16.832 -13.474 1 96.65 247 SER B CA 1
ATOM 6161 C C . SER B 1 247 ? 0.725 -15.863 -12.558 1 96.65 247 SER B C 1
ATOM 6163 O O . SER B 1 247 ? 0.674 -14.662 -12.828 1 96.65 247 SER B O 1
ATOM 6165 N N . LEU B 1 248 ? 0.179 -16.354 -11.498 1 97.5 248 LEU B N 1
ATOM 6166 C CA . LEU B 1 248 ? -0.624 -15.47 -10.66 1 97.5 248 LEU B CA 1
ATOM 6167 C C . LEU B 1 248 ? 0.191 -14.952 -9.48 1 97.5 248 LEU B C 1
ATOM 6169 O O . LEU B 1 248 ? 0.417 -13.746 -9.358 1 97.5 248 LEU B O 1
ATOM 6173 N N . HIS B 1 249 ? 0.752 -15.781 -8.7 1 97.4 249 HIS B N 1
ATOM 6174 C CA . HIS B 1 249 ? 1.35 -15.355 -7.441 1 97.4 249 HIS B CA 1
ATOM 6175 C C . HIS B 1 249 ? 2.696 -14.676 -7.672 1 97.4 249 HIS B C 1
ATOM 6177 O O . HIS B 1 249 ? 2.89 -13.522 -7.282 1 97.4 249 HIS B O 1
ATOM 6183 N N . THR B 1 250 ? 3.616 -15.383 -8.374 1 95.8 250 THR B N 1
ATOM 6184 C CA . THR B 1 250 ? 4.953 -14.842 -8.596 1 95.8 250 THR B CA 1
ATOM 6185 C C . THR B 1 250 ? 4.895 -13.609 -9.493 1 95.8 250 THR B C 1
ATOM 6187 O O . THR B 1 250 ? 5.57 -12.612 -9.23 1 95.8 250 THR B O 1
ATOM 6190 N N . CYS B 1 251 ? 4.064 -13.66 -10.512 1 95.1 251 CYS B N 1
ATOM 6191 C CA . CYS B 1 251 ? 3.9 -12.548 -11.442 1 95.1 251 CYS B CA 1
ATOM 6192 C C . CYS B 1 251 ? 3.413 -11.299 -10.717 1 95.1 251 CYS B C 1
ATOM 6194 O O . CYS B 1 251 ? 3.992 -10.222 -10.87 1 95.1 251 CYS B O 1
ATOM 6196 N N . PHE B 1 252 ? 2.412 -11.438 -9.891 1 94.41 252 PHE B N 1
ATOM 6197 C CA . PHE B 1 252 ? 1.84 -10.291 -9.198 1 94.41 252 PHE B CA 1
ATOM 6198 C C . PHE B 1 252 ? 2.774 -9.802 -8.097 1 94.41 252 PHE B C 1
ATOM 6200 O O . PHE B 1 252 ? 2.874 -8.599 -7.849 1 94.41 252 PHE B O 1
ATOM 6207 N N . TYR B 1 253 ? 3.442 -10.699 -7.44 1 93.39 253 TYR B N 1
ATOM 6208 C CA . TYR B 1 253 ? 4.412 -10.294 -6.429 1 93.39 253 TYR B CA 1
ATOM 6209 C C . TYR B 1 253 ? 5.494 -9.409 -7.035 1 93.39 253 TYR B C 1
ATOM 6211 O O . TYR B 1 253 ? 5.936 -8.442 -6.411 1 93.39 253 TYR B O 1
ATOM 6219 N N . ALA B 1 254 ? 5.853 -9.757 -8.323 1 90.88 254 ALA B N 1
ATOM 6220 C CA . ALA B 1 254 ? 6.93 -9.041 -9.002 1 90.88 254 ALA B CA 1
ATOM 6221 C C . ALA B 1 254 ? 6.401 -7.799 -9.714 1 90.88 254 ALA B C 1
ATOM 6223 O O . ALA B 1 254 ? 7.173 -7.03 -10.291 1 90.88 254 ALA B O 1
ATOM 6224 N N . GLY B 1 255 ? 5.082 -7.58 -9.722 1 90.34 255 GLY B N 1
ATOM 6225 C CA . GLY B 1 255 ? 4.504 -6.414 -10.372 1 90.34 255 GLY B CA 1
ATOM 6226 C C . GLY B 1 255 ? 4.568 -6.482 -11.887 1 90.34 255 GLY B C 1
ATOM 6227 O O . GLY B 1 255 ? 4.754 -5.462 -12.552 1 90.34 255 GLY B O 1
ATOM 6228 N N . ILE B 1 256 ? 4.444 -7.622 -12.451 1 94.12 256 ILE B N 1
ATOM 6229 C CA . ILE B 1 256 ? 4.593 -7.849 -13.885 1 94.12 256 ILE B CA 1
ATOM 6230 C C . ILE B 1 256 ? 3.217 -7.971 -14.534 1 94.12 256 ILE B C 1
ATOM 6232 O O . ILE B 1 256 ? 2.287 -8.515 -13.934 1 94.12 256 ILE B O 1
ATOM 6236 N N . SER B 1 257 ? 3.091 -7.496 -15.76 1 96.55 257 SER B N 1
ATOM 6237 C CA . SER B 1 257 ? 1.847 -7.627 -16.512 1 96.55 257 SER B CA 1
ATOM 6238 C C . SER B 1 257 ? 1.667 -9.047 -17.038 1 96.55 257 SER B C 1
ATOM 6240 O O . SER B 1 257 ? 2.626 -9.672 -17.495 1 96.55 257 SER B O 1
ATOM 6242 N N . LEU B 1 258 ? 0.477 -9.482 -16.93 1 98.17 258 LEU B N 1
ATOM 6243 C CA . LEU B 1 258 ? 0.155 -10.843 -17.347 1 98.17 258 LEU B CA 1
ATOM 6244 C C . LEU B 1 258 ? -0.872 -10.837 -18.474 1 98.17 258 LEU B C 1
ATOM 6246 O O . LEU B 1 258 ? -1.967 -10.292 -18.319 1 98.17 258 LEU B O 1
ATOM 6250 N N . VAL B 1 259 ? -0.55 -11.427 -19.597 1 98.77 259 VAL B N 1
ATOM 6251 C CA . VAL B 1 259 ? -1.499 -11.611 -20.69 1 98.77 259 VAL B CA 1
ATOM 6252 C C . VAL B 1 259 ? -2.261 -12.92 -20.498 1 98.77 259 VAL B C 1
ATOM 6254 O O . VAL B 1 259 ? -1.675 -14.003 -20.569 1 98.77 259 VAL B O 1
ATOM 6257 N N . VAL B 1 260 ? -3.545 -12.887 -20.342 1 98.58 260 VAL B N 1
ATOM 6258 C CA . VAL B 1 260 ? -4.36 -14.024 -19.927 1 98.58 260 VAL B CA 1
ATOM 6259 C C . VAL B 1 260 ? -5.006 -14.671 -21.15 1 98.58 260 VAL B C 1
ATOM 6261 O O . VAL B 1 260 ? -5.652 -13.992 -21.951 1 98.58 260 VAL B O 1
ATOM 6264 N N . PHE B 1 261 ? -4.808 -16 -21.239 1 97.3 261 PHE B N 1
ATOM 6265 C CA . PHE B 1 261 ? -5.431 -16.793 -22.291 1 97.3 261 PHE B CA 1
ATOM 6266 C C . PHE B 1 261 ? -6.469 -17.745 -21.708 1 97.3 261 PHE B C 1
ATOM 6268 O O . PHE B 1 261 ? -6.189 -18.463 -20.746 1 97.3 261 PHE B O 1
ATOM 6275 N N . GLN B 1 262 ? -7.566 -17.789 -22.26 1 94.35 262 GLN B N 1
ATOM 6276 C CA . GLN B 1 262 ? -8.582 -18.732 -21.803 1 94.35 262 GLN B CA 1
ATOM 6277 C C . GLN B 1 262 ? -8.236 -20.158 -22.22 1 94.35 262 GLN B C 1
ATOM 6279 O O . GLN B 1 262 ? -8.528 -21.111 -21.494 1 94.35 262 GLN B O 1
ATOM 6284 N N . LYS B 1 263 ? -7.718 -20.267 -23.427 1 88.76 263 LYS B N 1
ATOM 6285 C CA . LYS B 1 263 ? -7.255 -21.526 -24.002 1 88.76 263 LYS B CA 1
ATOM 6286 C C . LYS B 1 263 ? -6.062 -21.302 -24.927 1 88.76 263 LYS B C 1
ATOM 6288 O O . LYS B 1 263 ? -5.888 -20.21 -25.471 1 88.76 263 LYS B O 1
ATOM 6293 N N . PHE B 1 264 ? -5.372 -22.349 -25.076 1 91.53 264 PHE B N 1
ATOM 6294 C CA . PHE B 1 264 ? -4.227 -22.216 -25.969 1 91.53 264 PHE B CA 1
ATOM 6295 C C . PHE B 1 264 ? -4.655 -22.363 -27.424 1 91.53 264 PHE B C 1
ATOM 6297 O O . PHE B 1 264 ? -5.385 -23.294 -27.771 1 91.53 264 PHE B O 1
ATOM 6304 N N . ASP B 1 265 ? -4.257 -21.455 -28.164 1 91.03 265 ASP B N 1
ATOM 6305 C CA . ASP B 1 265 ? -4.298 -21.421 -29.622 1 91.03 265 ASP B CA 1
ATOM 6306 C C . ASP B 1 265 ? -3.016 -20.82 -30.194 1 91.03 265 ASP B C 1
ATOM 6308 O O . ASP B 1 265 ? -2.665 -19.68 -29.881 1 91.03 265 ASP B O 1
ATOM 6312 N N . LEU B 1 266 ? -2.326 -21.642 -31.023 1 93.46 266 LEU B N 1
ATOM 6313 C CA . LEU B 1 266 ? -0.983 -21.256 -31.44 1 93.46 266 LEU B CA 1
ATOM 6314 C C . LEU B 1 266 ? -0.996 -19.892 -32.122 1 93.46 266 LEU B C 1
ATOM 6316 O O . LEU B 1 266 ? -0.154 -19.039 -31.831 1 93.46 266 LEU B O 1
ATOM 6320 N N . VAL B 1 267 ? -1.934 -19.652 -32.985 1 96.36 267 VAL B N 1
ATOM 6321 C CA . VAL B 1 267 ? -1.986 -18.399 -33.731 1 96.36 267 VAL B CA 1
ATOM 6322 C C . VAL B 1 267 ? -2.294 -17.244 -32.78 1 96.36 267 VAL B C 1
ATOM 6324 O O . VAL B 1 267 ? -1.609 -16.219 -32.796 1 96.36 267 VAL B O 1
ATOM 6327 N N . ALA B 1 268 ? -3.324 -17.456 -31.971 1 96.4 268 ALA B N 1
ATOM 6328 C CA . ALA B 1 268 ? -3.677 -16.426 -30.996 1 96.4 268 ALA B CA 1
ATOM 6329 C C . ALA B 1 268 ? -2.509 -16.134 -30.059 1 96.4 268 ALA B C 1
ATOM 6331 O O . ALA B 1 268 ? -2.29 -14.985 -29.668 1 96.4 268 ALA B O 1
ATOM 6332 N N . TYR B 1 269 ? -1.854 -17.151 -29.752 1 97.28 269 TYR B N 1
ATOM 6333 C CA . TYR B 1 269 ? -0.698 -17.037 -28.87 1 97.28 269 TYR B CA 1
ATOM 6334 C C . TYR B 1 269 ? 0.399 -16.198 -29.513 1 97.28 269 TYR B C 1
ATOM 6336 O O . TYR B 1 269 ? 0.922 -15.268 -28.894 1 97.28 269 TYR B O 1
ATOM 6344 N N . LEU B 1 270 ? 0.707 -16.491 -30.753 1 97.99 270 LEU B N 1
ATOM 6345 C CA . LEU B 1 270 ? 1.743 -15.768 -31.482 1 97.99 270 LEU B CA 1
ATOM 6346 C C . LEU B 1 270 ? 1.343 -14.311 -31.693 1 97.99 270 LEU B C 1
ATOM 6348 O O . LEU B 1 270 ? 2.172 -13.409 -31.558 1 97.99 270 LEU B O 1
ATOM 6352 N N . GLU B 1 271 ? 0.135 -14.105 -31.978 1 98.15 271 GLU B N 1
ATOM 6353 C CA . GLU B 1 271 ? -0.373 -12.746 -32.139 1 98.15 271 GLU B CA 1
ATOM 6354 C C . GLU B 1 271 ? -0.196 -11.937 -30.857 1 98.15 271 GLU B C 1
ATOM 6356 O O . GLU B 1 271 ? 0.207 -10.773 -30.903 1 98.15 271 GLU B O 1
ATOM 6361 N N . ALA B 1 272 ? -0.522 -12.513 -29.774 1 98.08 272 ALA B N 1
ATOM 6362 C CA . ALA B 1 272 ? -0.418 -11.837 -28.483 1 98.08 272 ALA B CA 1
ATOM 6363 C C . ALA B 1 272 ? 1.039 -11.55 -28.131 1 98.08 272 ALA B C 1
ATOM 6365 O O . ALA B 1 272 ? 1.358 -10.479 -27.609 1 98.08 272 ALA B O 1
ATOM 6366 N N . LEU B 1 273 ? 1.93 -12.516 -28.361 1 98.17 273 LEU B N 1
ATOM 6367 C CA . LEU B 1 273 ? 3.346 -12.308 -28.077 1 98.17 273 LEU B CA 1
ATOM 6368 C C . LEU B 1 273 ? 3.87 -11.073 -28.801 1 98.17 273 LEU B C 1
ATOM 6370 O O . LEU B 1 273 ? 4.603 -10.27 -28.218 1 98.17 273 LEU B O 1
ATOM 6374 N N . GLN B 1 274 ? 3.468 -10.946 -30.054 1 98.42 274 GLN B N 1
ATOM 6375 C CA . GLN B 1 274 ? 3.901 -9.812 -30.863 1 98.42 274 GLN B CA 1
ATOM 6376 C C . GLN B 1 274 ? 3.237 -8.519 -30.398 1 98.42 274 GLN B C 1
ATOM 6378 O O . GLN B 1 274 ? 3.913 -7.512 -30.176 1 98.42 274 GLN B O 1
ATOM 6383 N N . LYS B 1 275 ? 1.936 -8.556 -30.249 1 98.38 275 LYS B N 1
ATOM 6384 C CA . LYS B 1 275 ? 1.139 -7.371 -29.942 1 98.38 275 LYS B CA 1
ATOM 6385 C C . LYS B 1 275 ? 1.554 -6.761 -28.607 1 98.38 275 LYS B C 1
ATOM 6387 O O . LYS B 1 275 ? 1.673 -5.539 -28.487 1 98.38 275 LYS B O 1
ATOM 6392 N N . TYR B 1 276 ? 1.793 -7.568 -27.615 1 98.29 276 TYR B N 1
ATOM 6393 C CA . TYR B 1 276 ? 2.011 -7.058 -26.266 1 98.29 276 TYR B CA 1
ATOM 6394 C C . TYR B 1 276 ? 3.492 -7.076 -25.909 1 98.29 276 TYR B C 1
ATOM 6396 O O . TYR B 1 276 ? 3.863 -6.823 -24.76 1 98.29 276 TYR B O 1
ATOM 6404 N N . ARG B 1 277 ? 4.288 -7.527 -26.837 1 97.93 277 ARG B N 1
ATOM 6405 C CA . ARG B 1 277 ? 5.735 -7.568 -26.657 1 97.93 277 ARG B CA 1
ATOM 6406 C C . ARG B 1 277 ? 6.11 -8.37 -25.416 1 97.93 277 ARG B C 1
ATOM 6408 O O . ARG B 1 277 ? 6.826 -7.875 -24.543 1 97.93 277 ARG B O 1
ATOM 6415 N N . VAL B 1 278 ? 5.65 -9.578 -25.361 1 98.4 278 VAL B N 1
ATOM 6416 C CA . VAL B 1 278 ? 5.879 -10.469 -24.229 1 98.4 278 VAL B CA 1
ATOM 6417 C C . VAL B 1 278 ? 7.376 -10.729 -24.071 1 98.4 278 VAL B C 1
ATOM 6419 O O . VAL B 1 278 ? 8.085 -10.932 -25.059 1 98.4 278 VAL B O 1
ATOM 6422 N N . THR B 1 279 ? 7.861 -10.736 -22.835 1 98.07 279 THR B N 1
ATOM 6423 C CA . THR B 1 279 ? 9.293 -10.853 -22.584 1 98.07 279 THR B CA 1
ATOM 6424 C C . THR B 1 279 ? 9.628 -12.218 -21.992 1 98.07 279 THR B C 1
ATOM 6426 O O . THR B 1 279 ? 10.772 -12.671 -22.071 1 98.07 279 THR B O 1
ATOM 6429 N N . TYR B 1 280 ? 8.659 -12.824 -21.346 1 96.89 280 TYR B N 1
ATOM 6430 C CA . TYR B 1 280 ? 8.854 -14.091 -20.65 1 96.89 280 TYR B CA 1
ATOM 6431 C C . TYR B 1 280 ? 7.596 -14.949 -20.715 1 96.89 280 TYR B C 1
ATOM 6433 O O . TYR B 1 280 ? 6.481 -14.437 -20.587 1 96.89 280 TYR B O 1
ATOM 6441 N N . THR B 1 281 ? 7.776 -16.305 -20.945 1 96.85 281 THR B N 1
ATOM 6442 C CA . THR B 1 281 ? 6.605 -17.174 -20.971 1 96.85 281 THR B CA 1
ATOM 6443 C C . THR B 1 281 ? 6.894 -18.492 -20.258 1 96.85 281 THR B C 1
ATOM 6445 O O . THR B 1 281 ? 8.007 -19.015 -20.336 1 96.85 281 THR B O 1
ATOM 6448 N N . HIS B 1 282 ? 5.998 -18.919 -19.467 1 95.78 282 HIS B N 1
ATOM 6449 C CA . HIS B 1 282 ? 5.965 -20.249 -18.869 1 95.78 282 HIS B CA 1
ATOM 6450 C C . HIS B 1 282 ? 5.061 -21.187 -19.662 1 95.78 282 HIS B C 1
ATOM 6452 O O . HIS B 1 282 ? 3.847 -20.982 -19.723 1 95.78 282 HIS B O 1
ATOM 6458 N N . ILE B 1 283 ? 5.655 -22.181 -20.253 1 95.26 283 ILE B N 1
ATOM 6459 C CA . ILE B 1 283 ? 4.846 -23.057 -21.093 1 95.26 283 ILE B CA 1
ATOM 6460 C C . ILE B 1 283 ? 5.326 -24.499 -20.948 1 95.26 283 ILE B C 1
ATOM 6462 O O . ILE B 1 283 ? 6.184 -24.793 -20.112 1 95.26 283 ILE B O 1
ATOM 6466 N N . VAL B 1 284 ? 4.662 -25.424 -21.658 1 90.59 284 VAL B N 1
ATOM 6467 C CA . VAL B 1 284 ? 4.934 -26.855 -21.572 1 90.59 284 VAL B CA 1
ATOM 6468 C C . VAL B 1 284 ? 5.57 -27.339 -22.873 1 90.59 284 VAL B C 1
ATOM 6470 O O . VAL B 1 284 ? 5.465 -26.675 -23.907 1 90.59 284 VAL B O 1
ATOM 6473 N N . PRO B 1 285 ? 6.202 -28.448 -22.895 1 86.89 285 PRO B N 1
ATOM 6474 C CA . PRO B 1 285 ? 7.005 -28.931 -24.021 1 86.89 285 PRO B CA 1
ATOM 6475 C C . PRO B 1 285 ? 6.213 -28.998 -25.325 1 86.89 285 PRO B C 1
ATOM 6477 O O . PRO B 1 285 ? 6.72 -28.608 -26.379 1 86.89 285 PRO B O 1
ATOM 6480 N N . PRO B 1 286 ? 4.938 -29.368 -25.306 1 80.45 286 PRO B N 1
ATOM 6481 C CA . PRO B 1 286 ? 4.209 -29.39 -26.576 1 80.45 286 PRO B CA 1
ATOM 6482 C C . PRO B 1 286 ? 4.129 -28.015 -27.235 1 80.45 286 PRO B C 1
ATOM 6484 O O . PRO B 1 286 ? 4.182 -27.911 -28.463 1 80.45 286 PRO B O 1
ATOM 6487 N N . ILE B 1 287 ? 3.974 -26.978 -26.462 1 89.66 287 ILE B N 1
ATOM 6488 C CA . ILE B 1 287 ? 3.915 -25.624 -27.001 1 89.66 287 ILE B CA 1
ATOM 6489 C C . ILE B 1 287 ? 5.283 -25.227 -27.551 1 89.66 287 ILE B C 1
ATOM 6491 O O . ILE B 1 287 ? 5.377 -24.621 -28.621 1 89.66 287 ILE B O 1
ATOM 6495 N N . ILE B 1 288 ? 6.319 -25.624 -26.882 1 91.7 288 ILE B N 1
ATOM 6496 C CA . ILE B 1 288 ? 7.678 -25.315 -27.314 1 91.7 288 ILE B CA 1
ATOM 6497 C C . ILE B 1 288 ? 7.971 -26.02 -28.636 1 91.7 288 ILE B C 1
ATOM 6499 O O . ILE B 1 288 ? 8.619 -25.453 -29.519 1 91.7 288 ILE B O 1
ATOM 6503 N N . LEU B 1 289 ? 7.506 -27.231 -28.7 1 84.37 289 LEU B N 1
ATOM 6504 C CA . LEU B 1 289 ? 7.661 -27.967 -29.95 1 84.37 289 LEU B CA 1
ATOM 6505 C C . LEU B 1 289 ? 6.996 -27.224 -31.104 1 84.37 289 LEU B C 1
ATOM 6507 O O . LEU B 1 289 ? 7.561 -27.133 -32.197 1 84.37 289 LEU B O 1
ATOM 6511 N N . GLY B 1 290 ? 5.822 -26.663 -30.859 1 86.81 290 GLY B N 1
ATOM 6512 C CA . GLY B 1 290 ? 5.145 -25.843 -31.851 1 86.81 290 GLY B CA 1
ATOM 6513 C C . GLY B 1 290 ? 5.926 -24.6 -32.232 1 86.81 290 GLY B C 1
ATOM 6514 O O . GLY B 1 290 ? 6.03 -24.263 -33.413 1 86.81 290 GLY B O 1
ATOM 6515 N N . LEU B 1 291 ? 6.529 -23.988 -31.32 1 93.69 291 LEU B N 1
ATOM 6516 C CA . LEU B 1 291 ? 7.314 -22.781 -31.552 1 93.69 291 LEU B CA 1
ATOM 6517 C C . LEU B 1 291 ? 8.581 -23.099 -32.339 1 93.69 291 LEU B C 1
ATOM 6519 O O . LEU B 1 291 ? 9.049 -22.276 -33.129 1 93.69 291 LEU B O 1
ATOM 6523 N N . ALA B 1 292 ? 9.07 -24.311 -32.096 1 91.33 292 ALA B N 1
ATOM 6524 C CA . ALA B 1 292 ? 10.324 -24.721 -32.724 1 91.33 292 ALA B CA 1
ATOM 6525 C C . ALA B 1 292 ? 10.101 -25.134 -34.175 1 91.33 292 ALA B C 1
ATOM 6527 O O . ALA B 1 292 ? 10.978 -24.947 -35.022 1 91.33 292 ALA B O 1
ATOM 6528 N N . LYS B 1 293 ? 8.934 -25.628 -34.481 1 86.91 293 LYS B N 1
ATOM 6529 C CA . LYS B 1 293 ? 8.867 -26.362 -35.741 1 86.91 293 LYS B CA 1
ATOM 6530 C C . LYS B 1 293 ? 7.784 -25.793 -36.652 1 86.91 293 LYS B C 1
ATOM 6532 O O . LYS B 1 293 ? 7.865 -25.921 -37.876 1 86.91 293 LYS B O 1
ATOM 6537 N N . HIS B 1 294 ? 6.763 -25.267 -36.138 1 88.52 294 HIS B N 1
ATOM 6538 C CA . HIS B 1 294 ? 5.638 -24.849 -36.967 1 88.52 294 HIS B CA 1
ATOM 6539 C C . HIS B 1 294 ? 6.003 -23.638 -37.82 1 88.52 294 HIS B C 1
ATOM 6541 O O . HIS B 1 294 ? 6.442 -22.613 -37.295 1 88.52 294 HIS B O 1
ATOM 6547 N N . PRO B 1 295 ? 5.773 -23.608 -39.026 1 92.78 295 PRO B N 1
ATOM 6548 C CA . PRO B 1 295 ? 6.216 -22.547 -39.934 1 92.78 295 PRO B CA 1
ATOM 6549 C C . PRO B 1 295 ? 5.528 -21.211 -39.66 1 92.78 295 PRO B C 1
ATOM 6551 O O . PRO B 1 295 ? 6.089 -20.152 -39.953 1 92.78 295 PRO B O 1
ATOM 6554 N N . ILE B 1 296 ? 4.378 -21.297 -39.1 1 94.99 296 ILE B N 1
ATOM 6555 C CA . ILE B 1 296 ? 3.596 -20.082 -38.897 1 94.99 296 ILE B CA 1
ATOM 6556 C C . ILE B 1 296 ? 4.349 -19.133 -37.968 1 94.99 296 ILE B C 1
ATOM 6558 O O . ILE B 1 296 ? 4.113 -17.923 -37.982 1 94.99 296 ILE B O 1
ATOM 6562 N N . VAL B 1 297 ? 5.225 -19.659 -37.217 1 96.15 297 VAL B N 1
ATOM 6563 C CA . VAL B 1 297 ? 5.953 -18.897 -36.207 1 96.15 297 VAL B CA 1
ATOM 6564 C C . VAL B 1 297 ? 6.782 -17.806 -36.882 1 96.15 297 VAL B C 1
ATOM 6566 O O . VAL B 1 297 ? 6.924 -16.704 -36.345 1 96.15 297 VAL B O 1
ATOM 6569 N N . ASP B 1 298 ? 7.216 -18.002 -38.069 1 96.33 298 ASP B N 1
ATOM 6570 C CA . ASP B 1 298 ? 8.104 -17.093 -38.787 1 96.33 298 ASP B CA 1
ATOM 6571 C C . ASP B 1 298 ? 7.351 -15.852 -39.263 1 96.33 298 ASP B C 1
ATOM 6573 O O . ASP B 1 298 ? 7.967 -14.863 -39.667 1 96.33 298 ASP B O 1
ATOM 6577 N N . LYS B 1 299 ? 6.097 -15.907 -39.172 1 97.59 299 LYS B N 1
ATOM 6578 C CA . LYS B 1 299 ? 5.285 -14.788 -39.64 1 97.59 299 LYS B CA 1
ATOM 6579 C C . LYS B 1 299 ? 5.132 -13.727 -38.554 1 97.59 299 LYS B C 1
ATOM 6581 O O . LYS B 1 299 ? 4.557 -12.664 -38.794 1 97.59 299 LYS B O 1
ATOM 6586 N N . TYR B 1 300 ? 5.635 -13.931 -37.404 1 98.02 300 TYR B N 1
ATOM 6587 C CA . TYR B 1 300 ? 5.436 -13.027 -36.277 1 98.02 300 TYR B CA 1
ATOM 6588 C C . TYR B 1 300 ? 6.77 -12.527 -35.737 1 98.02 300 TYR B C 1
ATOM 6590 O O . TYR B 1 300 ? 7.771 -13.247 -35.772 1 98.02 300 TYR B O 1
ATOM 6598 N N . ASP B 1 301 ? 6.773 -11.32 -35.29 1 98.22 301 ASP B N 1
ATOM 6599 C CA . ASP B 1 301 ? 7.937 -10.749 -34.618 1 98.22 301 ASP B CA 1
ATOM 6600 C C . ASP B 1 301 ? 7.947 -11.112 -33.134 1 98.22 301 ASP B C 1
ATOM 6602 O O . ASP B 1 301 ? 7.246 -10.491 -32.333 1 98.22 301 ASP B O 1
ATOM 6606 N N . LEU B 1 302 ? 8.788 -12.014 -32.764 1 97.86 302 LEU B N 1
ATOM 6607 C CA . LEU B 1 302 ? 8.866 -12.481 -31.384 1 97.86 302 LEU B CA 1
ATOM 6608 C C . LEU B 1 302 ? 10.17 -12.033 -30.732 1 97.86 302 LEU B C 1
ATOM 6610 O O . LEU B 1 302 ? 10.672 -12.694 -29.82 1 97.86 302 LEU B O 1
ATOM 6614 N N . SER B 1 303 ? 10.762 -10.891 -31.174 1 97.17 303 SER B N 1
ATOM 6615 C CA . SER B 1 303 ? 12.087 -10.447 -30.755 1 97.17 303 SER B CA 1
ATOM 6616 C C . SER B 1 303 ? 12.076 -9.954 -29.312 1 97.17 303 SER B C 1
ATOM 6618 O O . SER B 1 303 ? 13.131 -9.802 -28.694 1 97.17 303 SER B O 1
ATOM 6620 N N . SER B 1 304 ? 10.838 -9.684 -28.761 1 97.52 304 SER B N 1
ATOM 6621 C CA . SER B 1 304 ? 10.756 -9.231 -27.376 1 97.52 304 SER B CA 1
ATOM 6622 C C . SER B 1 304 ? 10.927 -10.393 -26.404 1 97.52 304 SER B C 1
ATOM 6624 O O . SER B 1 304 ? 11.206 -10.184 -25.221 1 97.52 304 SER B O 1
ATOM 6626 N N . LEU B 1 305 ? 10.669 -11.605 -26.84 1 97.62 305 LEU B N 1
ATOM 6627 C CA . LEU B 1 305 ? 10.73 -12.787 -25.987 1 97.62 305 LEU B CA 1
ATOM 6628 C C . LEU B 1 305 ? 12.172 -13.117 -25.617 1 97.62 305 LEU B C 1
ATOM 6630 O O . LEU B 1 305 ? 12.983 -13.439 -26.488 1 97.62 305 LEU B O 1
ATOM 6634 N N . ARG B 1 306 ? 12.451 -13.102 -24.358 1 96.71 306 ARG B N 1
ATOM 6635 C CA . ARG B 1 306 ? 13.824 -13.303 -23.906 1 96.71 306 ARG B CA 1
ATOM 6636 C C . ARG B 1 306 ? 14 -14.687 -23.29 1 96.71 306 ARG B C 1
ATOM 6638 O O . ARG B 1 306 ? 15.101 -15.241 -23.302 1 96.71 306 ARG B O 1
ATOM 6645 N N . MET B 1 307 ? 12.836 -15.205 -22.777 1 95.86 307 MET B N 1
ATOM 6646 C CA . MET B 1 307 ? 13.004 -16.432 -22.003 1 95.86 307 MET B CA 1
ATOM 6647 C C . MET B 1 307 ? 11.742 -17.286 -22.056 1 95.86 307 MET B C 1
ATOM 6649 O O . MET B 1 307 ? 10.629 -16.761 -22.008 1 95.86 307 MET B O 1
ATOM 6653 N N . ILE B 1 308 ? 11.987 -18.552 -22.118 1 96.27 308 ILE B N 1
ATOM 6654 C CA . ILE B 1 308 ? 10.954 -19.572 -21.978 1 96.27 308 ILE B CA 1
ATOM 6655 C C . ILE B 1 308 ? 11.321 -20.525 -20.843 1 96.27 308 ILE B C 1
ATOM 6657 O O . ILE B 1 308 ? 12.436 -21.05 -20.8 1 96.27 308 ILE B O 1
ATOM 6661 N N . LEU B 1 309 ? 10.432 -20.679 -19.943 1 95.73 309 LEU B N 1
ATOM 6662 C CA . LEU B 1 309 ? 10.585 -21.706 -18.919 1 95.73 309 LEU B CA 1
ATOM 6663 C C . LEU B 1 309 ? 9.597 -22.847 -19.143 1 95.73 309 LEU B C 1
ATOM 6665 O O . LEU B 1 309 ? 8.384 -22.627 -19.168 1 95.73 309 LEU B O 1
ATOM 6669 N N . SER B 1 310 ? 10.165 -23.982 -19.307 1 94.63 310 SER B N 1
ATOM 6670 C CA . SER B 1 310 ? 9.371 -25.177 -19.574 1 94.63 310 SER B CA 1
ATOM 6671 C C . SER B 1 310 ? 9.286 -26.071 -18.342 1 94.63 310 SER B C 1
ATOM 6673 O O . SER B 1 310 ? 10.265 -26.22 -17.608 1 94.63 310 SER B O 1
ATOM 6675 N N . GLY B 1 311 ? 8.113 -26.619 -18.093 1 91.05 311 GLY B N 1
ATOM 6676 C CA . GLY B 1 311 ? 7.924 -27.555 -16.997 1 91.05 311 GLY B CA 1
ATOM 6677 C C . GLY B 1 311 ? 6.805 -28.548 -17.247 1 91.05 311 GLY B C 1
ATOM 6678 O O . GLY B 1 311 ? 6.316 -28.67 -18.371 1 91.05 311 GLY B O 1
ATOM 6679 N N . ALA B 1 312 ? 6.527 -29.344 -16.248 1 81.51 312 ALA B N 1
ATOM 6680 C CA . ALA B 1 312 ? 5.409 -30.284 -16.216 1 81.51 312 ALA B CA 1
ATOM 6681 C C . ALA B 1 312 ? 5.768 -31.587 -16.925 1 81.51 312 ALA B C 1
ATOM 6683 O O . ALA B 1 312 ? 5.179 -32.634 -16.648 1 81.51 312 ALA B O 1
ATOM 6684 N N . ALA B 1 313 ? 6.62 -31.499 -17.966 1 77.25 313 ALA B N 1
ATOM 6685 C CA . ALA B 1 313 ? 7.121 -32.668 -18.685 1 77.25 313 ALA B CA 1
ATOM 6686 C C . ALA B 1 313 ? 8.554 -32.447 -19.159 1 77.25 313 ALA B C 1
ATOM 6688 O O . ALA B 1 313 ? 9.004 -31.306 -19.286 1 77.25 313 ALA B O 1
ATOM 6689 N N . PRO B 1 314 ? 9.191 -33.554 -19.363 1 78.66 314 PRO B N 1
ATOM 6690 C CA . PRO B 1 314 ? 10.564 -33.405 -19.853 1 78.66 314 PRO B CA 1
ATOM 6691 C C . PRO B 1 314 ? 10.631 -32.734 -21.223 1 78.66 314 PRO B C 1
ATOM 6693 O O . PRO B 1 314 ? 9.787 -32.994 -22.084 1 78.66 314 PRO B O 1
ATOM 6696 N N . LEU B 1 315 ? 11.56 -31.896 -21.378 1 82.77 315 LEU B N 1
ATOM 6697 C CA . LEU B 1 315 ? 11.875 -31.244 -22.644 1 82.77 315 LEU B CA 1
ATOM 6698 C C . LEU B 1 315 ? 13.233 -31.699 -23.167 1 82.77 315 LEU B C 1
ATOM 6700 O O . LEU B 1 315 ? 14.25 -31.539 -22.488 1 82.77 315 LEU B O 1
ATOM 6704 N N . SER B 1 316 ? 13.213 -32.249 -24.361 1 79.86 316 SER B N 1
ATOM 6705 C CA . SER B 1 316 ? 14.476 -32.737 -24.908 1 79.86 316 SER B CA 1
ATOM 6706 C C . SER B 1 316 ? 15.428 -31.585 -25.211 1 79.86 316 SER B C 1
ATOM 6708 O O . SER B 1 316 ? 14.99 -30.487 -25.564 1 79.86 316 SER B O 1
ATOM 6710 N N . GLY B 1 317 ? 16.696 -31.887 -25.115 1 84.92 317 GLY B N 1
ATOM 6711 C CA . GLY B 1 317 ? 17.709 -30.898 -25.45 1 84.92 317 GLY B CA 1
ATOM 6712 C C . GLY B 1 317 ? 17.622 -30.418 -26.886 1 84.92 317 GLY B C 1
ATOM 6713 O O . GLY B 1 317 ? 17.844 -29.238 -27.166 1 84.92 317 GLY B O 1
ATOM 6714 N N . ASP B 1 318 ? 17.262 -31.266 -27.75 1 81.57 318 ASP B N 1
ATOM 6715 C CA . ASP B 1 318 ? 17.179 -30.924 -29.166 1 81.57 318 ASP B CA 1
ATOM 6716 C C . ASP B 1 318 ? 16.065 -29.911 -29.422 1 81.57 318 ASP B C 1
ATOM 6718 O O . ASP B 1 318 ? 16.258 -28.941 -30.158 1 81.57 318 ASP B O 1
ATOM 6722 N N . VAL B 1 319 ? 14.932 -30.219 -28.859 1 84.08 319 VAL B N 1
ATOM 6723 C CA . VAL B 1 319 ? 13.804 -29.311 -29.038 1 84.08 319 VAL B CA 1
ATOM 6724 C C . VAL B 1 319 ? 14.13 -27.954 -28.417 1 84.08 319 VAL B C 1
ATOM 6726 O O . VAL B 1 319 ? 13.815 -26.91 -28.992 1 84.08 319 VAL B O 1
ATOM 6729 N N . SER B 1 320 ? 14.764 -27.964 -27.261 1 91.17 320 SER B N 1
ATOM 6730 C CA . SER B 1 320 ? 15.166 -26.738 -26.58 1 91.17 320 SER B CA 1
ATOM 6731 C C . SER B 1 320 ? 16.124 -25.917 -27.437 1 91.17 320 SER B C 1
ATOM 6733 O O . SER B 1 320 ? 15.951 -24.706 -27.585 1 91.17 320 SER B O 1
ATOM 6735 N N . ARG B 1 321 ? 17.051 -26.531 -28.003 1 91.03 321 ARG B N 1
ATOM 6736 C CA . ARG B 1 321 ? 18.037 -25.858 -28.843 1 91.03 321 ARG B CA 1
ATOM 6737 C C . ARG B 1 321 ? 17.388 -25.295 -30.103 1 91.03 321 ARG B C 1
ATOM 6739 O O . ARG B 1 321 ? 17.7 -24.178 -30.522 1 91.03 321 ARG B O 1
ATOM 6746 N N . ALA B 1 322 ? 16.567 -26.138 -30.671 1 90.22 322 ALA B N 1
ATOM 6747 C CA . ALA B 1 322 ? 15.887 -25.696 -31.885 1 90.22 322 ALA B CA 1
ATOM 6748 C C . ALA B 1 322 ? 15.048 -24.449 -31.622 1 90.22 322 ALA B C 1
ATOM 6750 O O . ALA B 1 322 ? 15.061 -23.505 -32.415 1 90.22 322 ALA B O 1
ATOM 6751 N N . ALA B 1 323 ? 14.283 -24.498 -30.59 1 94.43 323 ALA B N 1
ATOM 6752 C CA . ALA B 1 323 ? 13.45 -23.352 -30.234 1 94.43 323 ALA B CA 1
ATOM 6753 C C . ALA B 1 323 ? 14.305 -22.128 -29.919 1 94.43 323 ALA B C 1
ATOM 6755 O O . ALA B 1 323 ? 14.001 -21.02 -30.367 1 94.43 323 ALA B O 1
ATOM 6756 N N . SER B 1 324 ? 15.358 -22.285 -29.142 1 95.78 324 SER B N 1
ATOM 6757 C CA . SER B 1 324 ? 16.255 -21.195 -28.772 1 95.78 324 SER B CA 1
ATOM 6758 C C . SER B 1 324 ? 16.879 -20.55 -30.005 1 95.78 324 SER B C 1
ATOM 6760 O O . SER B 1 324 ? 16.953 -19.323 -30.099 1 95.78 324 SER B O 1
ATOM 6762 N N . ALA B 1 325 ? 17.322 -21.363 -30.849 1 94.72 325 ALA B N 1
ATOM 6763 C CA . ALA B 1 325 ? 17.971 -20.872 -32.062 1 94.72 325 ALA B CA 1
ATOM 6764 C C . ALA B 1 325 ? 16.993 -20.082 -32.926 1 94.72 325 ALA B C 1
ATOM 6766 O O . ALA B 1 325 ? 17.35 -19.043 -33.487 1 94.72 325 ALA B O 1
ATOM 6767 N N . ARG B 1 326 ? 15.854 -20.602 -33.033 1 95.58 326 ARG B N 1
ATOM 6768 C CA . ARG B 1 326 ? 14.865 -19.977 -33.906 1 95.58 326 ARG B CA 1
ATOM 6769 C C . ARG B 1 326 ? 14.367 -18.662 -33.316 1 95.58 326 ARG B C 1
ATOM 6771 O O . ARG B 1 326 ? 14.236 -17.666 -34.03 1 95.58 326 ARG B O 1
ATOM 6778 N N . LEU B 1 327 ? 14.035 -18.646 -32.074 1 96.7 327 LEU B N 1
ATOM 6779 C CA . LEU B 1 327 ? 13.374 -17.522 -31.42 1 96.7 327 LEU B CA 1
ATOM 6780 C C . LEU B 1 327 ? 14.398 -16.554 -30.837 1 96.7 327 LEU B C 1
ATOM 6782 O O . LEU B 1 327 ? 14.042 -15.459 -30.396 1 96.7 327 LEU B O 1
ATOM 6786 N N . LYS B 1 328 ? 15.629 -17.012 -30.797 1 95.65 328 LYS B N 1
ATOM 6787 C CA . LYS B 1 328 ? 16.724 -16.215 -30.251 1 95.65 328 LYS B CA 1
ATOM 6788 C C . LYS B 1 328 ? 16.46 -15.843 -28.795 1 95.65 328 LYS B C 1
ATOM 6790 O O . LYS B 1 328 ? 16.583 -14.677 -28.414 1 95.65 328 LYS B O 1
ATOM 6795 N N . CYS B 1 329 ? 15.965 -16.776 -28.08 1 95.27 329 CYS B N 1
ATOM 6796 C CA . CYS B 1 329 ? 15.739 -16.59 -26.651 1 95.27 329 CYS B CA 1
ATOM 6797 C C . CYS B 1 329 ? 16.202 -17.809 -25.862 1 95.27 329 CYS B C 1
ATOM 6799 O O . CYS B 1 329 ? 16.487 -18.858 -26.442 1 95.27 329 CYS B O 1
ATOM 6801 N N . SER B 1 330 ? 16.331 -17.656 -24.565 1 94.74 330 SER B N 1
ATOM 6802 C CA . SER B 1 330 ? 16.738 -18.769 -23.713 1 94.74 330 SER B CA 1
ATOM 6803 C C . SER B 1 330 ? 15.563 -19.693 -23.412 1 94.74 330 SER B C 1
ATOM 6805 O O . SER B 1 330 ? 14.443 -19.229 -23.186 1 94.74 330 SER B O 1
ATOM 6807 N N . VAL B 1 331 ? 15.807 -20.978 -23.504 1 95.41 331 VAL B N 1
ATOM 6808 C CA . VAL B 1 331 ? 14.83 -21.993 -23.123 1 95.41 331 VAL B CA 1
ATOM 6809 C C . VAL B 1 331 ? 15.371 -22.82 -21.959 1 95.41 331 VAL B C 1
ATOM 6811 O O . VAL B 1 331 ? 16.386 -23.507 -22.097 1 95.41 331 VAL B O 1
ATOM 6814 N N . LEU B 1 332 ? 14.709 -22.681 -20.852 1 95.19 332 LEU B N 1
ATOM 6815 C CA . LEU B 1 332 ? 15.107 -23.396 -19.644 1 95.19 332 LEU B CA 1
ATOM 6816 C C . LEU B 1 332 ? 14.007 -24.35 -19.19 1 95.19 332 LEU B C 1
ATOM 6818 O O . LEU B 1 332 ? 12.859 -24.231 -19.623 1 95.19 332 LEU B O 1
ATOM 6822 N N . GLN B 1 333 ? 14.424 -25.261 -18.359 1 94.76 333 GLN B N 1
ATOM 6823 C CA . GLN B 1 333 ? 13.455 -26.16 -17.741 1 94.76 333 GLN B CA 1
ATOM 6824 C C . GLN B 1 333 ? 13.388 -25.943 -16.232 1 94.76 333 GLN B C 1
ATOM 6826 O O . GLN B 1 333 ? 14.333 -25.427 -15.631 1 94.76 333 GLN B O 1
ATOM 6831 N N . GLY B 1 334 ? 12.286 -26.246 -15.711 1 95.33 334 GLY B N 1
ATOM 6832 C CA . GLY B 1 334 ? 12.063 -26.347 -14.277 1 95.33 334 GLY B CA 1
ATOM 6833 C C . GLY B 1 334 ? 11.335 -27.616 -13.875 1 95.33 334 GLY B C 1
ATOM 6834 O O . GLY B 1 334 ? 10.816 -28.337 -14.729 1 95.33 334 GLY B O 1
ATOM 6835 N N . TYR B 1 335 ? 11.453 -27.893 -12.641 1 96.33 335 TYR B N 1
ATOM 6836 C CA . TYR B 1 335 ? 10.813 -29.089 -12.104 1 96.33 335 TYR B CA 1
ATOM 6837 C C . TYR B 1 335 ? 10.055 -28.772 -10.82 1 96.33 335 TYR B C 1
ATOM 6839 O O . TYR B 1 335 ? 10.533 -28.002 -9.984 1 96.33 335 TYR B O 1
ATOM 6847 N N . GLY B 1 336 ? 8.964 -29.362 -10.722 1 95.08 336 GLY B N 1
ATOM 6848 C CA . GLY B 1 336 ? 8.119 -29.267 -9.542 1 95.08 336 GLY B CA 1
ATOM 6849 C C . GLY B 1 336 ? 6.836 -30.067 -9.661 1 95.08 336 GLY B C 1
ATOM 6850 O O . GLY B 1 336 ? 6.601 -30.727 -10.676 1 95.08 336 GLY B O 1
ATOM 6851 N N . MET B 1 337 ? 6.099 -30.103 -8.727 1 93.73 337 MET B N 1
ATOM 6852 C CA . MET B 1 337 ? 4.818 -30.798 -8.641 1 93.73 337 MET B CA 1
ATOM 6853 C C . MET B 1 337 ? 3.869 -30.074 -7.691 1 93.73 337 MET B C 1
ATOM 6855 O O . MET B 1 337 ? 4.268 -29.129 -7.009 1 93.73 337 MET B O 1
ATOM 6859 N N . THR B 1 338 ? 2.597 -30.429 -7.745 1 95.58 338 THR B N 1
ATOM 6860 C CA . THR B 1 338 ? 1.606 -29.789 -6.888 1 95.58 338 THR B CA 1
ATOM 6861 C C . THR B 1 338 ? 2.029 -29.863 -5.423 1 95.58 338 THR B C 1
ATOM 6863 O O . THR B 1 338 ? 1.867 -28.897 -4.675 1 95.58 338 THR B O 1
ATOM 6866 N N . GLU B 1 339 ? 2.693 -30.947 -4.994 1 96.77 339 GLU B N 1
ATOM 6867 C CA . GLU B 1 339 ? 3.071 -31.252 -3.617 1 96.77 339 GLU B CA 1
ATOM 6868 C C . GLU B 1 339 ? 4.223 -30.366 -3.151 1 96.77 339 GLU B C 1
ATOM 6870 O O . GLU B 1 339 ? 4.538 -30.324 -1.96 1 96.77 339 GLU B O 1
ATOM 6875 N N . SER B 1 340 ? 4.875 -29.587 -4.055 1 97.64 340 SER B N 1
ATOM 6876 C CA . SER B 1 340 ? 5.993 -28.732 -3.673 1 97.64 340 SER B CA 1
ATOM 6877 C C . SER B 1 340 ? 5.69 -27.265 -3.958 1 97.64 340 SER B C 1
ATOM 6879 O O . SER B 1 340 ? 6.6 -26.434 -4 1 97.64 340 SER B O 1
ATOM 6881 N N . SER B 1 341 ? 4.513 -26.878 -4.446 1 97.21 341 SER B N 1
ATOM 6882 C CA . SER B 1 341 ? 3.858 -25.574 -4.449 1 97.21 341 SER B CA 1
ATOM 6883 C C . SER B 1 341 ? 4.534 -24.618 -5.426 1 97.21 341 SER B C 1
ATOM 6885 O O . SER B 1 341 ? 4.644 -23.42 -5.156 1 97.21 341 SER B O 1
ATOM 6887 N N . PRO B 1 342 ? 5.076 -24.881 -6.631 1 94.98 342 PRO B N 1
ATOM 6888 C CA . PRO B 1 342 ? 5.392 -26.244 -7.064 1 94.98 342 PRO B CA 1
ATOM 6889 C C . PRO B 1 342 ? 6.884 -26.452 -7.318 1 94.98 342 PRO B C 1
ATOM 6891 O O . PRO B 1 342 ? 7.339 -27.591 -7.449 1 94.98 342 PRO B O 1
ATOM 6894 N N . VAL B 1 343 ? 7.688 -25.375 -7.315 1 98.15 343 VAL B N 1
ATOM 6895 C CA . VAL B 1 343 ? 8.993 -25.448 -7.964 1 98.15 343 VAL B CA 1
ATOM 6896 C C . VAL B 1 343 ? 10.058 -25.842 -6.943 1 98.15 343 VAL B C 1
ATOM 6898 O O . VAL B 1 343 ? 10.155 -25.235 -5.874 1 98.15 343 VAL B O 1
ATOM 6901 N N . THR B 1 344 ? 10.85 -26.8 -7.339 1 98.31 344 THR B N 1
ATOM 6902 C CA . THR B 1 344 ? 11.99 -27.17 -6.508 1 98.31 344 THR B CA 1
ATOM 6903 C C . THR B 1 344 ? 13.301 -26.93 -7.251 1 98.31 344 THR B C 1
ATOM 6905 O O . THR B 1 344 ? 14.336 -26.681 -6.63 1 98.31 344 THR B O 1
ATOM 6908 N N . HIS B 1 345 ? 13.272 -27.105 -8.619 1 97.94 345 HIS B N 1
ATOM 6909 C CA . HIS B 1 345 ? 14.449 -26.911 -9.459 1 97.94 345 HIS B CA 1
ATOM 6910 C C . HIS B 1 345 ? 14.156 -25.945 -10.603 1 97.94 345 HIS B C 1
ATOM 6912 O O . HIS B 1 345 ? 13.042 -25.921 -11.131 1 97.94 345 HIS B O 1
ATOM 6918 N N . VAL B 1 346 ? 15.115 -25.219 -10.953 1 97.16 346 VAL B N 1
ATOM 6919 C CA . VAL B 1 346 ? 14.944 -24.289 -12.065 1 97.16 346 VAL B CA 1
ATOM 6920 C C . VAL B 1 346 ? 16.278 -24.092 -12.782 1 97.16 346 VAL B C 1
ATOM 6922 O O . VAL B 1 346 ? 17.334 -24.068 -12.147 1 97.16 346 VAL B O 1
ATOM 6925 N N . GLY B 1 347 ? 16.216 -23.956 -14.062 1 95.36 347 GLY B N 1
ATOM 6926 C CA . GLY B 1 347 ? 17.411 -23.721 -14.857 1 95.36 347 GLY B CA 1
ATOM 6927 C C . GLY B 1 347 ? 18 -22.337 -14.654 1 95.36 347 GLY B C 1
ATOM 6928 O O . GLY B 1 347 ? 17.286 -21.4 -14.293 1 95.36 347 GLY B O 1
ATOM 6929 N N . VAL B 1 348 ? 19.252 -22.229 -14.887 1 93.05 348 VAL B N 1
ATOM 6930 C CA . VAL B 1 348 ? 19.972 -20.96 -14.829 1 93.05 348 VAL B CA 1
ATOM 6931 C C . VAL B 1 348 ? 20.462 -20.58 -16.224 1 93.05 348 VAL B C 1
ATOM 6933 O O . VAL B 1 348 ? 21.181 -21.348 -16.868 1 93.05 348 VAL B O 1
ATOM 6936 N N . GLU B 1 349 ? 20.084 -19.422 -16.574 1 90.5 349 GLU B N 1
ATOM 6937 C CA . GLU B 1 349 ? 20.415 -18.964 -17.92 1 90.5 349 GLU B CA 1
ATOM 6938 C C . GLU B 1 349 ? 21.922 -18.993 -18.158 1 90.5 349 GLU B C 1
ATOM 6940 O O . GLU B 1 349 ? 22.696 -18.504 -17.333 1 90.5 349 GLU B O 1
ATOM 6945 N N . GLY B 1 350 ? 22.273 -19.54 -19.287 1 88.3 350 GLY B N 1
ATOM 6946 C CA . GLY B 1 350 ? 23.662 -19.538 -19.717 1 88.3 350 GLY B CA 1
ATOM 6947 C C . GLY B 1 350 ? 24.507 -20.58 -19.008 1 88.3 350 GLY B C 1
ATOM 6948 O O . GLY B 1 350 ? 25.674 -20.779 -19.352 1 88.3 350 GLY B O 1
ATOM 6949 N N . LYS B 1 351 ? 23.906 -21.298 -18.126 1 90.41 351 LYS B N 1
ATOM 6950 C CA . LYS B 1 351 ? 24.719 -22.212 -17.329 1 90.41 351 LYS B CA 1
ATOM 6951 C C . LYS B 1 351 ? 24.154 -23.629 -17.37 1 90.41 351 LYS B C 1
ATOM 6953 O O . LYS B 1 351 ? 24.902 -24.604 -17.276 1 90.41 351 LYS B O 1
ATOM 6958 N N . THR B 1 352 ? 22.919 -23.763 -17.521 1 91.99 352 THR B N 1
ATOM 6959 C CA . THR B 1 352 ? 22.238 -25.048 -17.398 1 91.99 352 THR B CA 1
ATOM 6960 C C . THR B 1 352 ? 22.47 -25.903 -18.64 1 91.99 352 THR B C 1
ATOM 6962 O O . THR B 1 352 ? 22.19 -25.47 -19.76 1 91.99 352 THR B O 1
ATOM 6965 N N . PRO B 1 353 ? 22.92 -27.102 -18.432 1 90.31 353 PRO B N 1
ATOM 6966 C CA . PRO B 1 353 ? 23.084 -28.001 -19.577 1 90.31 353 PRO B CA 1
ATOM 6967 C C . PRO B 1 353 ? 21.752 -28.409 -20.202 1 90.31 353 PRO B C 1
ATOM 6969 O O . PRO B 1 353 ? 20.725 -28.426 -19.519 1 90.31 353 PRO B O 1
ATOM 6972 N N . ASP B 1 354 ? 21.879 -28.777 -21.434 1 83.57 354 ASP B N 1
ATOM 6973 C CA . ASP B 1 354 ? 20.687 -29.24 -22.139 1 83.57 354 ASP B CA 1
ATOM 6974 C C . ASP B 1 354 ? 20.077 -30.457 -21.447 1 83.57 354 ASP B C 1
ATOM 6976 O O . ASP B 1 354 ? 20.793 -31.389 -21.076 1 83.57 354 ASP B O 1
ATOM 6980 N N . GLY B 1 355 ? 18.795 -30.33 -21.262 1 83.99 355 GLY B N 1
ATOM 6981 C CA . GLY B 1 355 ? 18.08 -31.466 -20.704 1 83.99 355 GLY B CA 1
ATOM 6982 C C . GLY B 1 355 ? 17.976 -31.421 -19.191 1 83.99 355 GLY B C 1
ATOM 6983 O O . GLY B 1 355 ? 17.187 -32.158 -18.596 1 83.99 355 GLY B O 1
ATOM 6984 N N . ALA B 1 356 ? 18.798 -30.643 -18.572 1 92.89 356 ALA B N 1
ATOM 6985 C CA . ALA B 1 356 ? 18.769 -30.53 -17.116 1 92.89 356 ALA B CA 1
ATOM 6986 C C . ALA B 1 356 ? 17.545 -29.746 -16.652 1 92.89 356 ALA B C 1
ATOM 6988 O O . ALA B 1 356 ? 17.065 -28.856 -17.358 1 92.89 356 ALA B O 1
ATOM 6989 N N . ILE B 1 357 ? 17.117 -30.11 -15.476 1 95.25 357 ILE B N 1
ATOM 6990 C CA . ILE B 1 357 ? 16.016 -29.36 -14.881 1 95.25 357 ILE B CA 1
ATOM 6991 C C . ILE B 1 357 ? 16.569 -28.243 -14 1 95.25 357 ILE B C 1
ATOM 6993 O O . ILE B 1 357 ? 15.807 -27.486 -13.394 1 95.25 357 ILE B O 1
ATOM 6997 N N . GLY B 1 358 ? 17.881 -28.18 -13.909 1 96.24 358 GLY B N 1
ATOM 6998 C CA . GLY B 1 358 ? 18.514 -27.039 -13.265 1 96.24 358 GLY B CA 1
ATOM 6999 C C . GLY B 1 358 ? 18.996 -27.34 -11.859 1 96.24 358 GLY B C 1
ATOM 7000 O O . GLY B 1 358 ? 19.478 -28.441 -11.585 1 96.24 358 GLY B O 1
ATOM 7001 N N . VAL B 1 359 ? 18.983 -26.278 -11.028 1 97.25 359 VAL B N 1
ATOM 7002 C CA . VAL B 1 359 ? 19.485 -26.354 -9.66 1 97.25 359 VAL B CA 1
ATOM 7003 C C . VAL B 1 359 ? 18.328 -26.2 -8.676 1 97.25 359 VAL B C 1
ATOM 7005 O O . VAL B 1 359 ? 17.222 -25.815 -9.062 1 97.25 359 VAL B O 1
ATOM 7008 N N . LEU B 1 360 ? 18.586 -26.497 -7.46 1 97.96 360 LEU B N 1
ATOM 7009 C CA . LEU B 1 360 ? 17.584 -26.336 -6.412 1 97.96 360 LEU B CA 1
ATOM 7010 C C . LEU B 1 360 ? 17.3 -24.86 -6.154 1 97.96 360 LEU B C 1
ATOM 7012 O O . LEU B 1 360 ? 18.22 -24.039 -6.139 1 97.96 360 LEU B O 1
ATOM 7016 N N . VAL B 1 361 ? 16.045 -24.497 -5.957 1 98 361 VAL B N 1
ATOM 7017 C CA . VAL B 1 361 ? 15.723 -23.151 -5.497 1 98 361 VAL B CA 1
ATOM 7018 C C . VAL B 1 361 ? 16.181 -22.975 -4.051 1 98 361 VAL B C 1
ATOM 7020 O O . VAL B 1 361 ? 16.421 -23.958 -3.345 1 98 361 VAL B O 1
ATOM 7023 N N . PRO B 1 362 ? 16.191 -21.764 -3.549 1 97.53 362 PRO B N 1
ATOM 7024 C CA . PRO B 1 362 ? 16.646 -21.52 -2.178 1 97.53 362 PRO B CA 1
ATOM 7025 C C . PRO B 1 362 ? 15.825 -22.28 -1.139 1 97.53 362 PRO B C 1
ATOM 7027 O O . PRO B 1 362 ? 14.619 -22.468 -1.318 1 97.53 362 PRO B O 1
ATOM 7030 N N . ASN B 1 363 ? 16.409 -22.646 0.016 1 97.97 363 ASN B N 1
ATOM 7031 C CA . ASN B 1 363 ? 15.778 -23.237 1.191 1 97.97 363 ASN B CA 1
ATOM 7032 C C . ASN B 1 363 ? 15.349 -24.678 0.931 1 97.97 363 ASN B C 1
ATOM 7034 O O . ASN B 1 363 ? 14.694 -25.296 1.773 1 97.97 363 ASN B O 1
ATOM 7038 N N . VAL B 1 364 ? 15.68 -25.262 -0.331 1 98.11 364 VAL B N 1
ATOM 7039 C CA . VAL B 1 364 ? 15.283 -26.63 -0.65 1 98.11 364 VAL B CA 1
ATOM 7040 C C . VAL B 1 364 ? 16.507 -27.543 -0.623 1 98.11 364 VAL B C 1
ATOM 7042 O O . VAL B 1 364 ? 17.587 -27.157 -1.075 1 98.11 364 VAL B O 1
ATOM 7045 N N . GLU B 1 365 ? 16.306 -28.727 -0.078 1 97.88 365 GLU B N 1
ATOM 7046 C CA . GLU B 1 365 ? 17.291 -29.805 -0.095 1 97.88 365 GLU B CA 1
ATOM 7047 C C . GLU B 1 365 ? 16.789 -30.998 -0.903 1 97.88 365 GLU B C 1
ATOM 7049 O O . GLU B 1 365 ? 15.58 -31.199 -1.039 1 97.88 365 GLU B O 1
ATOM 7054 N N . ALA B 1 366 ? 17.779 -31.743 -1.431 1 97.78 366 ALA B N 1
ATOM 7055 C CA . ALA B 1 366 ? 17.407 -32.925 -2.206 1 97.78 366 ALA B CA 1
ATOM 7056 C C . ALA B 1 366 ? 18.305 -34.11 -1.863 1 97.78 366 ALA B C 1
ATOM 7058 O O . ALA B 1 366 ? 19.476 -33.931 -1.52 1 97.78 366 ALA B O 1
ATOM 7059 N N . ARG B 1 367 ? 17.753 -35.209 -1.85 1 96.75 367 ARG B N 1
ATOM 7060 C CA . ARG B 1 367 ? 18.445 -36.492 -1.781 1 96.75 367 ARG B CA 1
ATOM 7061 C C . ARG B 1 367 ? 18.085 -37.373 -2.972 1 96.75 367 ARG B C 1
ATOM 7063 O O . ARG B 1 367 ? 16.951 -37.342 -3.453 1 96.75 367 ARG B O 1
ATOM 7070 N N . LEU B 1 368 ? 19.028 -37.999 -3.471 1 96.14 368 LEU B N 1
ATOM 7071 C CA . LEU B 1 368 ? 18.815 -39.063 -4.446 1 96.14 368 LEU B CA 1
ATOM 7072 C C . LEU B 1 368 ? 19.004 -40.434 -3.805 1 96.14 368 LEU B C 1
ATOM 7074 O O . LEU B 1 368 ? 20.119 -40.795 -3.42 1 96.14 368 LEU B O 1
ATOM 7078 N N . VAL B 1 369 ? 17.927 -41.128 -3.773 1 94.89 369 VAL B N 1
ATOM 7079 C CA . VAL B 1 369 ? 17.934 -42.337 -2.956 1 94.89 369 VAL B CA 1
ATOM 7080 C C . VAL B 1 369 ? 17.686 -43.558 -3.838 1 94.89 369 VAL B C 1
ATOM 7082 O O . VAL B 1 369 ? 16.743 -43.577 -4.632 1 94.89 369 VAL B O 1
ATOM 7085 N N . ASP B 1 370 ? 18.478 -44.497 -3.717 1 89.99 370 ASP B N 1
ATOM 7086 C CA . ASP B 1 370 ? 18.249 -45.757 -4.418 1 89.99 370 ASP B CA 1
ATOM 7087 C C . ASP B 1 370 ? 16.978 -46.44 -3.919 1 89.99 370 ASP B C 1
ATOM 7089 O O . ASP B 1 370 ? 16.87 -46.774 -2.737 1 89.99 370 ASP B O 1
ATOM 7093 N N . PRO B 1 371 ? 16.02 -46.605 -4.766 1 86.02 371 PRO B N 1
ATOM 7094 C CA . PRO B 1 371 ? 14.732 -47.127 -4.302 1 86.02 371 PRO B CA 1
ATOM 7095 C C . PRO B 1 371 ? 14.836 -48.546 -3.748 1 86.02 371 PRO B C 1
ATOM 7097 O O . PRO B 1 371 ? 13.977 -48.975 -2.974 1 86.02 371 PRO B O 1
ATOM 7100 N N . ASP B 1 372 ? 15.879 -49.284 -4.083 1 80.98 372 ASP B N 1
ATOM 7101 C CA . ASP B 1 372 ? 16.018 -50.672 -3.654 1 80.98 372 ASP B CA 1
ATOM 7102 C C . ASP B 1 372 ? 16.757 -50.763 -2.321 1 80.98 372 ASP B C 1
ATOM 7104 O O . ASP B 1 372 ? 16.405 -51.576 -1.464 1 80.98 372 ASP B O 1
ATOM 7108 N N . THR B 1 373 ? 17.747 -49.932 -2.151 1 86.19 373 THR B N 1
ATOM 7109 C CA . THR B 1 373 ? 18.601 -50.066 -0.976 1 86.19 373 THR B CA 1
ATOM 7110 C C . THR B 1 373 ? 18.263 -49.002 0.063 1 86.19 373 THR B C 1
ATOM 7112 O O . THR B 1 373 ? 18.607 -49.143 1.239 1 86.19 373 THR B O 1
ATOM 7115 N N . GLY B 1 374 ? 17.69 -47.946 -0.446 1 89.06 374 GLY B N 1
ATOM 7116 C CA . GLY B 1 374 ? 17.402 -46.847 0.461 1 89.06 374 GLY B CA 1
ATOM 7117 C C . GLY B 1 374 ? 18.609 -45.971 0.739 1 89.06 374 GLY B C 1
ATOM 7118 O O . GLY B 1 374 ? 18.533 -45.036 1.539 1 89.06 374 GLY B O 1
ATOM 7119 N N . GLU B 1 375 ? 19.674 -46.236 0.067 1 90.74 375 GLU B N 1
ATOM 7120 C CA . GLU B 1 375 ? 20.906 -45.483 0.284 1 90.74 375 GLU B CA 1
ATOM 7121 C C . GLU B 1 375 ? 21.004 -44.298 -0.673 1 90.74 375 GLU B C 1
ATOM 7123 O O . GLU B 1 375 ? 20.45 -44.335 -1.774 1 90.74 375 GLU B O 1
ATOM 7128 N N . ASP B 1 376 ? 21.715 -43.338 -0.265 1 94.21 376 ASP B N 1
ATOM 7129 C CA . ASP B 1 376 ? 21.955 -42.175 -1.115 1 94.21 376 ASP B CA 1
ATOM 7130 C C . ASP B 1 376 ? 22.816 -42.544 -2.32 1 94.21 376 ASP B C 1
ATOM 7132 O O . ASP B 1 376 ? 23.785 -43.296 -2.191 1 94.21 376 ASP B O 1
ATOM 7136 N N . CYS B 1 377 ? 22.425 -42.033 -3.389 1 92.61 377 CYS B N 1
ATOM 7137 C CA . CYS B 1 377 ? 23.175 -42.262 -4.618 1 92.61 377 CYS B CA 1
ATOM 7138 C C . CYS B 1 377 ? 24.323 -41.269 -4.75 1 92.61 377 CYS B C 1
ATOM 7140 O O . CYS B 1 377 ? 24.248 -40.154 -4.231 1 92.61 377 CYS B O 1
ATOM 7142 N N . ALA B 1 378 ? 25.357 -41.693 -5.425 1 88.52 378 ALA B N 1
ATOM 7143 C CA . ALA B 1 378 ? 26.489 -40.815 -5.707 1 88.52 378 ALA B CA 1
ATOM 7144 C C . ALA B 1 378 ? 26.176 -39.872 -6.866 1 88.52 378 ALA B C 1
ATOM 7146 O O . ALA B 1 378 ? 25.15 -40.019 -7.534 1 88.52 378 ALA B O 1
ATOM 7147 N N . VAL B 1 379 ? 27.035 -38.941 -7.004 1 91.4 379 VAL B N 1
ATOM 7148 C CA . VAL B 1 379 ? 26.94 -38.039 -8.148 1 91.4 379 VAL B CA 1
ATOM 7149 C C . VAL B 1 379 ? 26.88 -38.849 -9.441 1 91.4 379 VAL B C 1
ATOM 7151 O O . VAL B 1 379 ? 27.584 -39.852 -9.586 1 91.4 379 VAL B O 1
ATOM 7154 N N . ASN B 1 380 ? 25.996 -38.478 -10.295 1 91.1 380 ASN B N 1
ATOM 7155 C CA . ASN B 1 380 ? 25.783 -39.063 -11.615 1 91.1 380 ASN B CA 1
ATOM 7156 C C . ASN B 1 380 ? 25.13 -40.439 -11.519 1 91.1 380 ASN B C 1
ATOM 7158 O O . ASN B 1 380 ? 25.104 -41.188 -12.497 1 91.1 380 ASN B O 1
ATOM 7162 N N . GLN B 1 381 ? 24.679 -40.788 -10.336 1 90 381 GLN B N 1
ATOM 7163 C CA . GLN B 1 381 ? 23.941 -42.036 -10.165 1 90 381 GLN B CA 1
ATOM 7164 C C . GLN B 1 381 ? 22.451 -41.772 -9.972 1 90 381 GLN B C 1
ATOM 7166 O O . GLN B 1 381 ? 22.06 -41.004 -9.091 1 90 381 GLN B O 1
ATOM 7171 N N . PRO B 1 382 ? 21.645 -42.416 -10.772 1 90.23 382 PRO B N 1
ATOM 7172 C CA . PRO B 1 382 ? 20.202 -42.187 -10.678 1 90.23 382 PRO B CA 1
ATOM 7173 C C . PRO B 1 382 ? 19.599 -42.741 -9.389 1 90.23 382 PRO B C 1
ATOM 7175 O O . PRO B 1 382 ? 20.011 -43.804 -8.918 1 90.23 382 PRO B O 1
ATOM 7178 N N . GLY B 1 383 ? 18.748 -42.037 -8.792 1 92.67 383 GLY B N 1
ATOM 7179 C CA . GLY B 1 383 ? 17.936 -42.411 -7.644 1 92.67 383 GLY B CA 1
ATOM 7180 C C . GLY B 1 383 ? 16.615 -41.668 -7.58 1 92.67 383 GLY B C 1
ATOM 7181 O O . GLY B 1 383 ? 16.37 -40.758 -8.375 1 92.67 383 GLY B O 1
ATOM 7182 N N . GLU B 1 384 ? 15.746 -42.186 -6.761 1 93.99 384 GLU B N 1
ATOM 7183 C CA . GLU B 1 384 ? 14.509 -41.439 -6.555 1 93.99 384 GLU B CA 1
ATOM 7184 C C . GLU B 1 384 ? 14.786 -40.075 -5.929 1 93.99 384 GLU B C 1
ATOM 7186 O O . GLU B 1 384 ? 15.514 -39.977 -4.939 1 93.99 384 GLU B O 1
ATOM 7191 N N . LEU B 1 385 ? 14.221 -39.081 -6.464 1 96.68 385 LEU B N 1
ATOM 7192 C CA . LEU B 1 385 ? 14.403 -37.714 -5.988 1 96.68 385 LEU B CA 1
ATOM 7193 C C . LEU B 1 385 ? 13.527 -37.44 -4.771 1 96.68 385 LEU B C 1
ATOM 7195 O O . LEU B 1 385 ? 12.299 -37.518 -4.854 1 96.68 385 LEU B O 1
ATOM 7199 N N . TRP B 1 386 ? 14.173 -37.198 -3.626 1 97.51 386 TRP B N 1
ATOM 7200 C CA . TRP B 1 386 ? 13.513 -36.72 -2.415 1 97.51 386 TRP B CA 1
ATOM 7201 C C . TRP B 1 386 ? 13.807 -35.243 -2.181 1 97.51 386 TRP B C 1
ATOM 7203 O O . TRP B 1 386 ? 14.939 -34.792 -2.37 1 97.51 386 TRP B O 1
ATOM 7213 N N . VAL B 1 387 ? 12.788 -34.506 -1.825 1 98.26 387 VAL B N 1
ATOM 7214 C CA . VAL B 1 387 ? 13.013 -33.083 -1.595 1 98.26 387 VAL B CA 1
ATOM 7215 C C . VAL B 1 387 ? 12.4 -32.672 -0.258 1 98.26 387 VAL B C 1
ATOM 7217 O O . VAL B 1 387 ? 11.412 -33.261 0.186 1 98.26 387 VAL B O 1
ATOM 7220 N N . ARG B 1 388 ? 12.987 -31.683 0.387 1 98.17 388 ARG B N 1
ATOM 7221 C CA . ARG B 1 388 ? 12.513 -31.094 1.634 1 98.17 388 ARG B CA 1
ATOM 7222 C C . ARG B 1 388 ? 12.696 -29.58 1.629 1 98.17 388 ARG B C 1
ATOM 7224 O O . ARG B 1 388 ? 13.709 -29.074 1.142 1 98.17 388 ARG B O 1
ATOM 7231 N N . GLY B 1 389 ? 11.764 -28.884 2.105 1 98.12 389 GLY B N 1
ATOM 7232 C CA . GLY B 1 389 ? 11.785 -27.43 2.157 1 98.12 389 GLY B CA 1
ATOM 7233 C C . GLY B 1 389 ? 10.481 -26.833 2.65 1 98.12 389 GLY B C 1
ATOM 7234 O O . GLY B 1 389 ? 9.503 -27.552 2.862 1 98.12 389 GLY B O 1
ATOM 7235 N N . PRO B 1 390 ? 10.486 -25.516 2.861 1 98.39 390 PRO B N 1
ATOM 7236 C CA . PRO B 1 390 ? 9.295 -24.846 3.386 1 98.39 390 PRO B CA 1
ATOM 7237 C C . PRO B 1 390 ? 8.136 -24.837 2.391 1 98.39 390 PRO B C 1
ATOM 7239 O O . PRO B 1 390 ? 6.995 -24.561 2.769 1 98.39 390 PRO B O 1
ATOM 7242 N N . ASN B 1 391 ? 8.42 -25.164 1.135 1 98.55 391 ASN B N 1
ATOM 7243 C CA . ASN B 1 391 ? 7.407 -25.132 0.086 1 98.55 391 ASN B CA 1
ATOM 7244 C C . ASN B 1 391 ? 6.699 -26.477 -0.052 1 98.55 391 ASN B C 1
ATOM 7246 O O . ASN B 1 391 ? 5.782 -26.621 -0.862 1 98.55 391 ASN B O 1
ATOM 7250 N N . ILE B 1 392 ? 7.038 -27.478 0.736 1 98.6 392 ILE B N 1
ATOM 7251 C CA . ILE B 1 392 ? 6.46 -28.815 0.648 1 98.6 392 ILE B CA 1
ATOM 7252 C C . ILE B 1 392 ? 5.088 -28.829 1.319 1 98.6 392 ILE B C 1
ATOM 7254 O O . ILE B 1 392 ? 4.921 -28.288 2.415 1 98.6 392 ILE B O 1
ATOM 7258 N N . MET B 1 393 ? 4.154 -29.442 0.722 1 98.33 393 MET B N 1
ATOM 7259 C CA . MET B 1 393 ? 2.768 -29.496 1.179 1 98.33 393 MET B CA 1
ATOM 7260 C C . MET B 1 393 ? 2.686 -30.026 2.607 1 98.33 393 MET B C 1
ATOM 7262 O O . MET B 1 393 ? 3.589 -30.728 3.066 1 98.33 393 MET B O 1
ATOM 7266 N N . LYS B 1 394 ? 1.556 -29.752 3.212 1 97.5 394 LYS B N 1
ATOM 7267 C CA . LYS B 1 394 ? 1.256 -30.294 4.534 1 97.5 394 LYS B CA 1
ATOM 7268 C C . LYS B 1 394 ? 0.913 -31.779 4.454 1 97.5 394 LYS B C 1
ATOM 7270 O O . LYS B 1 394 ? 1.266 -32.552 5.347 1 97.5 394 LYS B O 1
ATOM 7275 N N . GLY B 1 395 ? 0.155 -32.106 3.432 1 97.73 395 GLY B N 1
ATOM 7276 C CA . GLY B 1 395 ? -0.343 -33.456 3.224 1 97.73 395 GLY B CA 1
ATOM 7277 C C . GLY B 1 395 ? -1.522 -33.517 2.271 1 97.73 395 GLY B C 1
ATOM 7278 O O . GLY B 1 395 ? -1.826 -32.537 1.588 1 97.73 395 GLY B O 1
ATOM 7279 N N . TYR B 1 396 ? -2.068 -34.738 2.158 1 96.39 396 TYR B N 1
ATOM 7280 C CA . TYR B 1 396 ? -3.276 -34.919 1.361 1 96.39 396 TYR B CA 1
ATOM 7281 C C . TYR B 1 396 ? -4.524 -34.796 2.226 1 96.39 396 TYR B C 1
ATOM 7283 O O . TYR B 1 396 ? -4.59 -35.368 3.317 1 96.39 396 TYR B O 1
ATOM 7291 N N . HIS B 1 397 ? -5.438 -34.014 1.695 1 96.95 397 HIS B N 1
ATOM 7292 C CA . HIS B 1 397 ? -6.676 -33.737 2.415 1 96.95 397 HIS B CA 1
ATOM 7293 C C . HIS B 1 397 ? -7.457 -35.02 2.679 1 96.95 397 HIS B C 1
ATOM 7295 O O . HIS B 1 397 ? -7.753 -35.774 1.75 1 96.95 397 HIS B O 1
ATOM 7301 N N . ASN B 1 398 ? -7.761 -35.317 3.923 1 94.78 398 ASN B N 1
ATOM 7302 C CA . ASN B 1 398 ? -8.536 -36.48 4.345 1 94.78 398 ASN B CA 1
ATOM 7303 C C . ASN B 1 398 ? -7.876 -37.783 3.904 1 94.78 398 ASN B C 1
ATOM 7305 O O . ASN B 1 398 ? -8.563 -38.744 3.554 1 94.78 398 ASN B O 1
ATOM 7309 N N . ASN B 1 399 ? -6.559 -37.767 3.83 1 94.26 399 ASN B N 1
ATOM 7310 C CA . ASN B 1 399 ? -5.848 -38.956 3.372 1 94.26 399 ASN B CA 1
ATOM 7311 C C . ASN B 1 399 ? -4.491 -39.095 4.056 1 94.26 399 ASN B C 1
ATOM 7313 O O . ASN B 1 399 ? -3.45 -38.986 3.406 1 94.26 399 ASN B O 1
ATOM 7317 N N . ASP B 1 400 ? -4.531 -39.464 5.24 1 94.61 400 ASP B N 1
ATOM 7318 C CA . ASP B 1 400 ? -3.337 -39.564 6.074 1 94.61 400 ASP B CA 1
ATOM 7319 C C . ASP B 1 400 ? -2.395 -40.649 5.556 1 94.61 400 ASP B C 1
ATOM 7321 O O . ASP B 1 400 ? -1.173 -40.506 5.633 1 94.61 400 ASP B O 1
ATOM 7325 N N . GLU B 1 401 ? -3.004 -41.689 5.106 1 92.84 401 GLU B N 1
ATOM 7326 C CA . GLU B 1 401 ? -2.189 -42.787 4.596 1 92.84 401 GLU B CA 1
ATOM 7327 C C . GLU B 1 401 ? -1.353 -42.344 3.398 1 92.84 401 GLU B C 1
ATOM 7329 O O . GLU B 1 401 ? -0.142 -42.571 3.362 1 92.84 401 GLU B O 1
ATOM 7334 N N . ALA B 1 402 ? -2.02 -41.714 2.43 1 91.75 402 ALA B N 1
ATOM 7335 C CA . ALA B 1 402 ? -1.289 -41.212 1.27 1 91.75 402 ALA B CA 1
ATOM 7336 C C . ALA B 1 402 ? -0.221 -40.205 1.687 1 91.75 402 ALA B C 1
ATOM 7338 O O . ALA B 1 402 ? 0.861 -40.159 1.099 1 91.75 402 ALA B O 1
ATOM 7339 N N . THR B 1 403 ? -0.481 -39.439 2.727 1 95.83 403 THR B N 1
ATOM 7340 C CA . THR B 1 403 ? 0.462 -38.438 3.214 1 95.83 403 THR B CA 1
ATOM 7341 C C . THR B 1 403 ? 1.718 -39.103 3.77 1 95.83 403 THR B C 1
ATOM 7343 O O . THR B 1 403 ? 2.835 -38.746 3.39 1 95.83 403 THR B O 1
ATOM 7346 N N . ARG B 1 404 ? 1.54 -40.103 4.563 1 95.03 404 ARG B N 1
ATOM 7347 C CA . ARG B 1 404 ? 2.665 -40.782 5.2 1 95.03 404 ARG B CA 1
ATOM 7348 C C . ARG B 1 404 ? 3.509 -41.525 4.171 1 95.03 404 ARG B C 1
ATOM 7350 O O . ARG B 1 404 ? 4.721 -41.673 4.344 1 95.03 404 ARG B O 1
ATOM 7357 N N . ASN B 1 405 ? 2.837 -41.947 3.114 1 92 405 ASN B N 1
ATOM 7358 C CA . ASN B 1 405 ? 3.535 -42.681 2.064 1 92 405 ASN B CA 1
ATOM 7359 C C . ASN B 1 405 ? 4.321 -41.743 1.152 1 92 405 ASN B C 1
ATOM 7361 O O . ASN B 1 405 ? 5.198 -42.185 0.407 1 92 405 ASN B O 1
ATOM 7365 N N . THR B 1 406 ? 4.019 -40.549 1.219 1 94.37 406 THR B N 1
ATOM 7366 C CA . THR B 1 406 ? 4.616 -39.594 0.291 1 94.37 406 THR B CA 1
ATOM 7367 C C . THR B 1 406 ? 5.616 -38.693 1.01 1 94.37 406 THR B C 1
ATOM 7369 O O . THR B 1 406 ? 6.647 -38.326 0.444 1 94.37 406 THR B O 1
ATOM 7372 N N . ILE B 1 407 ? 5.327 -38.314 2.241 1 97.28 407 ILE B N 1
ATOM 7373 C CA . ILE B 1 407 ? 6.211 -37.526 3.093 1 97.28 407 ILE B CA 1
ATOM 7374 C C . ILE B 1 407 ? 6.616 -38.346 4.316 1 97.28 407 ILE B C 1
ATOM 7376 O O . ILE B 1 407 ? 5.77 -38.705 5.138 1 97.28 407 ILE B O 1
ATOM 7380 N N . ASP B 1 408 ? 7.83 -38.549 4.516 1 95.41 408 ASP B N 1
ATOM 7381 C CA . ASP B 1 408 ? 8.25 -39.429 5.602 1 95.41 408 ASP B CA 1
ATOM 7382 C C . ASP B 1 408 ? 8.448 -38.646 6.898 1 95.41 408 ASP B C 1
ATOM 7384 O O . ASP B 1 408 ? 8.183 -37.443 6.949 1 95.41 408 ASP B O 1
ATOM 7388 N N . ALA B 1 409 ? 8.862 -39.244 7.905 1 93.88 409 ALA B N 1
ATOM 7389 C CA . ALA B 1 409 ? 8.917 -38.694 9.257 1 93.88 409 ALA B CA 1
ATOM 7390 C C . ALA B 1 409 ? 9.986 -37.612 9.366 1 93.88 409 ALA B C 1
ATOM 7392 O O . ALA B 1 409 ? 9.94 -36.774 10.27 1 93.88 409 ALA B O 1
ATOM 7393 N N . GLU B 1 410 ? 10.93 -37.651 8.421 1 94.23 410 GLU B N 1
ATOM 7394 C CA . GLU B 1 410 ? 11.995 -36.653 8.451 1 94.23 410 GLU B CA 1
ATOM 7395 C C . GLU B 1 410 ? 11.648 -35.449 7.578 1 94.23 410 GLU B C 1
ATOM 7397 O O . GLU B 1 410 ? 12.437 -34.508 7.468 1 94.23 410 GLU B O 1
ATOM 7402 N N . GLY B 1 411 ? 10.5 -35.522 6.93 1 95.83 411 GLY B N 1
ATOM 7403 C CA . GLY B 1 411 ? 10.022 -34.38 6.168 1 95.83 411 GLY B CA 1
ATOM 7404 C C . GLY B 1 411 ? 10.403 -34.44 4.701 1 95.83 411 GLY B C 1
ATOM 7405 O O . GLY B 1 411 ? 10.224 -33.466 3.967 1 95.83 411 GLY B O 1
ATOM 7406 N N . TRP B 1 412 ? 10.992 -35.605 4.255 1 97.47 412 TRP B N 1
ATOM 7407 C CA . TRP B 1 412 ? 11.347 -35.767 2.848 1 97.47 412 TRP B CA 1
ATOM 7408 C C . TRP B 1 412 ? 10.119 -36.118 2.014 1 97.47 412 TRP B C 1
ATOM 7410 O O . TRP B 1 412 ? 9.424 -37.095 2.303 1 97.47 412 TRP B O 1
ATOM 7420 N N . LEU B 1 413 ? 9.826 -35.37 1.029 1 98.14 413 LEU B N 1
ATOM 7421 C CA . LEU B 1 413 ? 8.835 -35.709 0.014 1 98.14 413 LEU B CA 1
ATOM 7422 C C . LEU B 1 413 ? 9.409 -36.694 -0.999 1 98.14 413 LEU B C 1
ATOM 7424 O O . LEU B 1 413 ? 10.395 -36.391 -1.675 1 98.14 413 LEU B O 1
ATOM 7428 N N . HIS B 1 414 ? 8.847 -37.8 -1.109 1 96.17 414 HIS B N 1
ATOM 7429 C CA . HIS B 1 414 ? 9.185 -38.765 -2.149 1 96.17 414 HIS B CA 1
ATOM 7430 C C . HIS B 1 414 ? 8.471 -38.438 -3.456 1 96.17 414 HIS B C 1
ATOM 7432 O O . HIS B 1 414 ? 7.263 -38.652 -3.58 1 96.17 414 HIS B O 1
ATOM 7438 N N . THR B 1 415 ? 9.224 -38.007 -4.431 1 94.81 415 THR B N 1
ATOM 7439 C CA . THR B 1 415 ? 8.595 -37.443 -5.62 1 94.81 415 THR B CA 1
ATOM 7440 C C . THR B 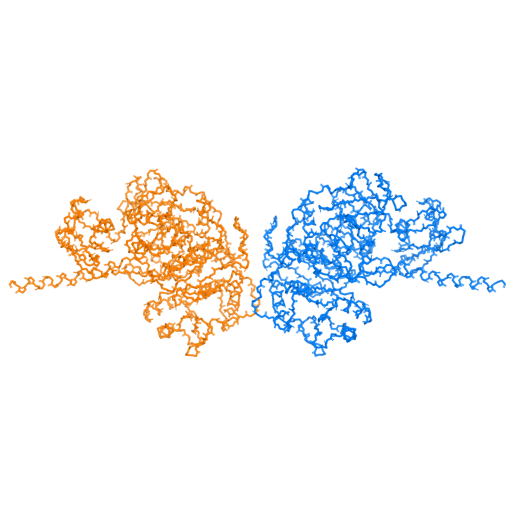1 415 ? 8.087 -38.549 -6.54 1 94.81 415 THR B C 1
ATOM 7442 O O . THR B 1 415 ? 7.21 -38.316 -7.374 1 94.8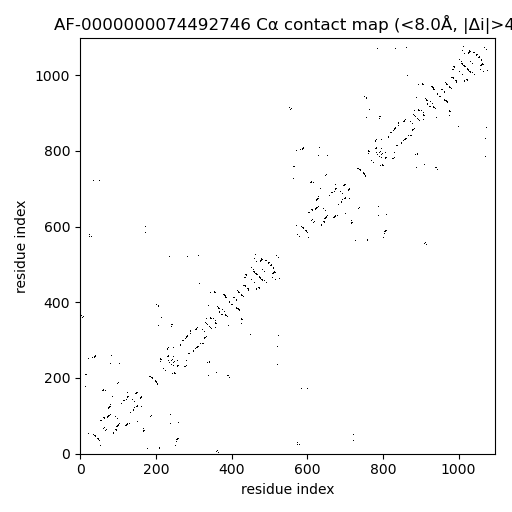1 415 THR B O 1
ATOM 7445 N N . GLY B 1 416 ? 8.688 -39.734 -6.444 1 90.62 416 GLY B N 1
ATOM 7446 C CA . GLY B 1 416 ? 8.382 -40.804 -7.38 1 90.62 416 GLY B CA 1
ATOM 7447 C C . GLY B 1 416 ? 9.088 -40.65 -8.714 1 90.62 416 GLY B C 1
ATOM 7448 O O . GLY B 1 416 ? 8.854 -41.43 -9.64 1 90.62 416 GLY B O 1
ATOM 7449 N N . ASP B 1 417 ? 9.971 -39.709 -8.814 1 90.64 417 ASP B N 1
ATOM 7450 C CA . ASP B 1 417 ? 10.748 -39.48 -10.028 1 90.64 417 ASP B CA 1
ATOM 7451 C C . ASP B 1 417 ? 12.205 -39.894 -9.834 1 90.64 417 ASP B C 1
ATOM 7453 O O . ASP B 1 417 ? 12.789 -39.653 -8.776 1 90.64 417 ASP B O 1
ATOM 7457 N N . ILE B 1 418 ? 12.736 -40.516 -10.81 1 90.5 418 ILE B N 1
ATOM 7458 C CA . ILE B 1 418 ? 14.144 -40.896 -10.806 1 90.5 418 ILE B CA 1
ATOM 7459 C C . ILE B 1 418 ? 14.981 -39.784 -11.435 1 90.5 418 ILE B C 1
ATOM 7461 O O . ILE B 1 418 ? 14.659 -39.294 -12.52 1 90.5 418 ILE B O 1
ATOM 7465 N N . ALA B 1 419 ? 16.039 -39.399 -10.728 1 94.29 419 ALA B N 1
ATOM 7466 C CA . ALA B 1 419 ? 16.89 -38.307 -11.193 1 94.29 419 ALA B CA 1
ATOM 7467 C C . ALA B 1 419 ? 18.347 -38.543 -10.804 1 94.29 419 ALA B C 1
ATOM 7469 O O . ALA B 1 419 ? 18.647 -39.439 -10.011 1 94.29 419 ALA B O 1
ATOM 7470 N N . TYR B 1 420 ? 19.221 -37.858 -11.417 1 93.54 420 TYR B N 1
ATOM 7471 C CA . TYR B 1 420 ? 20.605 -37.786 -10.962 1 93.54 420 TYR B CA 1
ATOM 7472 C C . TYR B 1 420 ? 21.105 -36.346 -10.963 1 93.54 420 TYR B C 1
ATOM 7474 O O . TYR B 1 420 ? 20.5 -35.473 -11.589 1 93.54 420 TYR B O 1
ATOM 7482 N N . ALA B 1 421 ? 22.105 -36.065 -10.194 1 95.87 421 ALA B N 1
ATOM 7483 C CA . ALA B 1 421 ? 22.793 -34.777 -10.148 1 95.87 421 ALA B CA 1
ATOM 7484 C C . ALA B 1 421 ? 24.23 -34.905 -10.646 1 95.87 421 ALA B C 1
ATOM 7486 O O . ALA B 1 421 ? 24.924 -35.87 -10.318 1 95.87 421 ALA B O 1
ATOM 7487 N N . ASP B 1 422 ? 24.595 -33.967 -11.423 1 94.31 422 ASP B N 1
ATOM 7488 C CA . ASP B 1 422 ? 25.968 -34.039 -11.912 1 94.31 422 ASP B CA 1
ATOM 7489 C C . ASP B 1 422 ? 26.928 -33.327 -10.961 1 94.31 422 ASP B C 1
ATOM 7491 O O . ASP B 1 422 ? 26.522 -32.864 -9.893 1 94.31 422 ASP B O 1
ATOM 7495 N N . LYS B 1 423 ? 28.221 -33.324 -11.318 1 92.16 423 LYS B N 1
ATOM 7496 C CA . LYS B 1 423 ? 29.277 -32.808 -10.452 1 92.16 423 LYS B CA 1
ATOM 7497 C C . LYS B 1 423 ? 29.124 -31.305 -10.233 1 92.16 423 LYS B C 1
ATOM 7499 O O . LYS B 1 423 ? 29.641 -30.759 -9.257 1 92.16 423 LYS B O 1
ATOM 7504 N N . ASN B 1 424 ? 28.378 -30.697 -11.15 1 92.13 424 ASN B N 1
ATOM 7505 C CA . ASN B 1 424 ? 28.214 -29.25 -11.057 1 92.13 424 ASN B CA 1
ATOM 7506 C C . ASN B 1 424 ? 26.915 -28.877 -10.348 1 92.13 424 ASN B C 1
ATOM 7508 O O . ASN B 1 424 ? 26.584 -27.696 -10.231 1 92.13 424 ASN B O 1
ATOM 7512 N N . GLY B 1 425 ? 26.155 -29.85 -9.951 1 93.33 425 GLY B N 1
ATOM 7513 C CA . GLY B 1 425 ? 24.967 -29.585 -9.154 1 93.33 425 GLY B CA 1
ATOM 7514 C C . GLY B 1 425 ? 23.708 -29.446 -9.989 1 93.33 425 GLY B C 1
ATOM 7515 O O . GLY B 1 425 ? 22.67 -29.009 -9.488 1 93.33 425 GLY B O 1
ATOM 7516 N N . PHE B 1 426 ? 23.813 -29.771 -11.253 1 96.14 426 PHE B N 1
ATOM 7517 C CA . PHE B 1 426 ? 22.628 -29.752 -12.102 1 96.14 426 PHE B CA 1
ATOM 7518 C C . PHE B 1 426 ? 21.891 -31.084 -12.032 1 96.14 426 PHE B C 1
ATOM 7520 O O . PHE B 1 426 ? 22.516 -32.146 -12.026 1 96.14 426 PHE B O 1
ATOM 7527 N N . PHE B 1 427 ? 20.605 -30.999 -11.978 1 96.86 427 PHE B N 1
ATOM 7528 C CA . PHE B 1 427 ? 19.775 -32.192 -11.859 1 96.86 427 PHE B CA 1
ATOM 7529 C C . PHE B 1 427 ? 19.156 -32.557 -13.202 1 96.86 427 PHE B C 1
ATOM 7531 O O . PHE B 1 427 ? 18.82 -31.677 -13.997 1 96.86 427 PHE B O 1
ATOM 7538 N N . PHE B 1 428 ? 18.965 -33.798 -13.394 1 92.68 428 PHE B N 1
ATOM 7539 C CA . PHE B 1 428 ? 18.359 -34.359 -14.595 1 92.68 428 PHE B CA 1
ATOM 7540 C C . PHE B 1 428 ? 17.297 -35.391 -14.234 1 92.68 428 PHE B C 1
ATOM 7542 O O . PHE B 1 428 ? 17.543 -36.284 -13.421 1 92.68 428 PHE B O 1
ATOM 7549 N N . ILE B 1 429 ? 16.161 -35.255 -14.789 1 90.46 429 ILE B N 1
ATOM 7550 C CA . ILE B 1 429 ? 15.121 -36.257 -14.587 1 90.46 429 ILE B CA 1
ATOM 7551 C C . ILE B 1 429 ? 15.295 -37.392 -15.593 1 90.46 429 ILE B C 1
ATOM 7553 O O . ILE B 1 429 ? 15.461 -37.149 -16.791 1 90.46 429 ILE B O 1
ATOM 7557 N N . VAL B 1 430 ? 15.228 -38.496 -15.09 1 81.01 430 VAL B N 1
ATOM 7558 C CA . VAL B 1 430 ? 15.352 -39.682 -15.931 1 81.01 430 VAL B CA 1
ATOM 7559 C C . VAL B 1 430 ? 13.965 -40.192 -16.313 1 81.01 430 VAL B C 1
ATOM 7561 O O . VAL B 1 430 ? 13.681 -40.414 -17.493 1 81.01 430 VAL B O 1
ATOM 7564 N N . ASP B 1 431 ? 13.143 -40.497 -15.393 1 80.24 431 ASP B N 1
ATOM 7565 C CA . ASP B 1 431 ? 11.78 -40.973 -15.603 1 80.24 431 ASP B CA 1
ATOM 7566 C C . ASP B 1 431 ? 11.019 -41.06 -14.281 1 80.24 431 ASP B C 1
ATOM 7568 O O . ASP B 1 431 ? 11.52 -40.627 -13.241 1 80.24 431 ASP B O 1
ATOM 7572 N N . ARG B 1 432 ? 9.744 -41.474 -14.487 1 75.24 432 ARG B N 1
ATOM 7573 C CA . ARG B 1 432 ? 8.965 -41.773 -13.29 1 75.24 432 ARG B CA 1
ATOM 7574 C C . ARG B 1 432 ? 9.198 -43.208 -12.829 1 75.24 432 ARG B C 1
ATOM 7576 O O . ARG B 1 432 ? 9.3 -44.121 -13.652 1 75.24 432 ARG B O 1
ATOM 7583 N N . LEU B 1 433 ? 9.283 -43.301 -11.579 1 71.45 433 LEU B N 1
ATOM 7584 C CA . LEU B 1 433 ? 9.503 -44.612 -10.979 1 71.45 433 LEU B CA 1
ATOM 7585 C C . LEU B 1 433 ? 8.455 -45.612 -11.457 1 71.45 433 LEU B C 1
ATOM 7587 O O . LEU B 1 433 ? 8.793 -46.731 -11.851 1 71.45 433 LEU B O 1
ATOM 7591 N N . LYS B 1 434 ? 7.263 -45.064 -11.582 1 69.21 434 LYS B N 1
ATOM 7592 C CA . LYS B 1 434 ? 6.159 -45.954 -11.93 1 69.21 434 LYS B CA 1
ATOM 7593 C C . LYS B 1 434 ? 6.076 -46.163 -13.44 1 69.21 434 LYS B C 1
ATOM 7595 O O . LYS B 1 434 ? 5.374 -47.061 -13.909 1 69.21 434 LYS B O 1
ATOM 7600 N N . GLU B 1 435 ? 6.829 -45.39 -14.147 1 73.79 435 GLU B N 1
ATOM 7601 C CA . GLU B 1 435 ? 6.719 -45.448 -15.601 1 73.79 435 GLU B CA 1
ATOM 7602 C C . GLU B 1 435 ? 7.919 -46.161 -16.218 1 73.79 435 GLU B C 1
ATOM 7604 O O . GLU B 1 435 ? 7.933 -46.44 -17.419 1 73.79 435 GLU B O 1
ATOM 7609 N N . LEU B 1 436 ? 8.825 -46.429 -15.419 1 74.07 436 LEU B N 1
ATOM 7610 C CA . LEU B 1 436 ? 9.993 -47.127 -15.944 1 74.07 436 LEU B CA 1
ATOM 7611 C C . LEU B 1 436 ? 9.606 -48.494 -16.499 1 74.07 436 LEU B C 1
ATOM 7613 O O . LEU B 1 436 ? 8.822 -49.219 -15.883 1 74.07 436 LEU B O 1
ATOM 7617 N N . ILE B 1 437 ? 9.974 -48.771 -17.761 1 80.16 437 ILE B N 1
ATOM 7618 C CA . ILE B 1 437 ? 9.747 -50.067 -18.39 1 80.16 437 ILE B CA 1
ATOM 7619 C C . ILE B 1 437 ? 10.818 -51.056 -17.937 1 80.16 437 ILE B C 1
ATOM 7621 O O . ILE B 1 437 ? 12.015 -50.777 -18.045 1 80.16 437 ILE B O 1
ATOM 7625 N N . LYS B 1 438 ? 10.391 -52.077 -17.328 1 80.78 438 LYS B N 1
ATOM 7626 C CA . LYS B 1 438 ? 11.319 -53.103 -16.86 1 80.78 438 LYS B CA 1
ATOM 7627 C C . LYS B 1 438 ? 11.54 -54.172 -17.927 1 80.78 438 LYS B C 1
ATOM 7629 O O . LYS B 1 438 ? 10.768 -55.128 -18.024 1 80.78 438 LYS B O 1
ATOM 7634 N N . TYR B 1 439 ? 12.615 -54.087 -18.778 1 82.91 439 TYR B N 1
ATOM 7635 C CA . TYR B 1 439 ? 12.976 -55.062 -19.801 1 82.91 439 TYR B CA 1
ATOM 7636 C C . TYR B 1 439 ? 14.112 -55.959 -19.323 1 82.91 439 TYR B C 1
ATOM 7638 O O . TYR B 1 439 ? 15.27 -55.536 -19.281 1 82.91 439 TYR B O 1
ATOM 7646 N N . LYS B 1 440 ? 13.814 -57.209 -19.02 1 77.3 440 LYS B N 1
ATOM 7647 C CA . LYS B 1 440 ? 14.787 -58.211 -18.592 1 77.3 440 LYS B CA 1
ATOM 7648 C C . LYS B 1 440 ? 15.698 -57.66 -17.499 1 77.3 440 LYS B C 1
ATOM 7650 O O . LYS B 1 440 ? 16.922 -57.782 -17.585 1 77.3 440 LYS B O 1
ATOM 7655 N N . GLY B 1 441 ? 15.125 -56.993 -16.53 1 68.98 441 GLY B N 1
ATOM 7656 C CA . GLY B 1 441 ? 15.843 -56.479 -15.375 1 68.98 441 GLY B CA 1
ATOM 7657 C C . GLY B 1 441 ? 16.412 -55.09 -15.596 1 68.98 441 GLY B C 1
ATOM 7658 O O . GLY B 1 441 ? 16.869 -54.443 -14.651 1 68.98 441 GLY B O 1
ATOM 7659 N N . PHE B 1 442 ? 16.417 -54.553 -16.923 1 73.57 442 PHE B N 1
ATOM 7660 C CA . PHE B 1 442 ? 16.881 -53.209 -17.247 1 73.57 442 PHE B CA 1
ATOM 7661 C C . PHE B 1 442 ? 15.734 -52.208 -17.177 1 73.57 442 PHE B C 1
ATOM 7663 O O . PHE B 1 442 ? 14.609 -52.516 -17.577 1 73.57 442 PHE B O 1
ATOM 7670 N N . GLN B 1 443 ? 16.031 -51.127 -16.571 1 75.11 443 GLN B N 1
ATOM 7671 C CA . GLN B 1 443 ? 15.049 -50.048 -16.551 1 75.11 443 GLN B CA 1
ATOM 7672 C C . GLN B 1 443 ? 15.191 -49.153 -17.779 1 75.11 443 GLN B C 1
ATOM 7674 O O . GLN B 1 443 ? 16.273 -48.629 -18.05 1 75.11 443 GLN B O 1
ATOM 7679 N N . VAL B 1 444 ? 14.15 -49.079 -18.555 1 78.77 444 VAL B N 1
ATOM 7680 C CA . VAL B 1 444 ? 14.131 -48.278 -19.775 1 78.77 444 VAL B CA 1
ATOM 7681 C C . VAL B 1 444 ? 13.232 -47.059 -19.579 1 78.77 444 VAL B C 1
ATOM 7683 O O . VAL B 1 444 ? 12.011 -47.192 -19.469 1 78.77 444 VAL B O 1
ATOM 7686 N N . PRO B 1 445 ? 13.79 -45.935 -19.459 1 80.01 445 PRO B N 1
ATOM 7687 C CA . PRO B 1 445 ? 12.973 -44.727 -19.315 1 80.01 445 PRO B CA 1
ATOM 7688 C C . PRO B 1 445 ? 12.228 -44.362 -20.596 1 80.01 445 PRO B C 1
ATOM 7690 O O . PRO B 1 445 ? 12.856 -44.064 -21.616 1 80.01 445 PRO B O 1
ATOM 7693 N N . PRO B 1 446 ? 10.894 -44.296 -20.524 1 85.9 446 PRO B N 1
ATOM 7694 C CA . PRO B 1 446 ? 10.133 -43.941 -21.724 1 85.9 446 PRO B CA 1
ATOM 7695 C C . PRO B 1 446 ? 10.5 -42.563 -22.27 1 85.9 446 PRO B C 1
ATOM 7697 O O . PRO B 1 446 ? 10.587 -42.38 -23.487 1 85.9 446 PRO B O 1
ATOM 7700 N N . ALA B 1 447 ? 10.788 -41.666 -21.36 1 78.27 447 ALA B N 1
ATOM 7701 C CA . ALA B 1 447 ? 11.038 -40.284 -21.762 1 78.27 447 ALA B CA 1
ATOM 7702 C C . ALA B 1 447 ? 12.287 -40.183 -22.632 1 78.27 447 ALA B C 1
ATOM 7704 O O . ALA B 1 447 ? 12.351 -39.356 -23.544 1 78.27 447 ALA B O 1
ATOM 7705 N N . GLU B 1 448 ? 13.262 -40.898 -22.393 1 78.53 448 GLU B N 1
ATOM 7706 C CA . GLU B 1 448 ? 14.472 -40.935 -23.208 1 78.53 448 GLU B CA 1
ATOM 7707 C C . GLU B 1 448 ? 14.16 -41.356 -24.642 1 78.53 448 GLU B C 1
ATOM 7709 O O . GLU B 1 448 ? 14.6 -40.708 -25.594 1 78.53 448 GLU B O 1
ATOM 7714 N N . LEU B 1 449 ? 13.36 -42.388 -24.752 1 86.2 449 LEU B N 1
ATOM 7715 C CA . LEU B 1 449 ? 12.99 -42.886 -26.072 1 86.2 449 LEU B CA 1
ATOM 7716 C C . LEU B 1 449 ? 12.131 -41.868 -26.815 1 86.2 449 LEU B C 1
ATOM 7718 O O . LEU B 1 449 ? 12.294 -41.676 -28.022 1 86.2 449 LEU B O 1
ATOM 7722 N N . GLU B 1 450 ? 11.303 -41.266 -26.049 1 88.64 450 GLU B N 1
ATOM 7723 C CA . GLU B 1 450 ? 10.457 -40.231 -26.636 1 88.64 450 GLU B CA 1
ATOM 7724 C C . GLU B 1 450 ? 11.294 -39.071 -27.167 1 88.64 450 GLU B C 1
ATOM 7726 O O . GLU B 1 450 ? 11.023 -38.548 -28.251 1 88.64 450 GLU B O 1
ATOM 7731 N N . GLY B 1 451 ? 12.285 -38.649 -26.465 1 81.68 451 GLY B N 1
ATOM 7732 C CA . GLY B 1 451 ? 13.195 -37.608 -26.914 1 81.68 451 GLY B CA 1
ATOM 7733 C C . GLY B 1 451 ? 13.853 -37.924 -28.244 1 81.68 451 GLY B C 1
ATOM 7734 O O . GLY B 1 451 ? 13.923 -37.066 -29.127 1 81.68 451 GLY B O 1
ATOM 7735 N N . TYR B 1 452 ? 14.318 -39.122 -28.394 1 83.88 452 TYR B N 1
ATOM 7736 C CA . TYR B 1 452 ? 14.948 -39.541 -29.641 1 83.88 452 TYR B CA 1
ATOM 7737 C C . TYR B 1 452 ? 13.937 -39.568 -30.781 1 83.88 452 TYR B C 1
ATOM 7739 O O . TYR B 1 452 ? 14.232 -39.119 -31.892 1 83.88 452 TYR B O 1
ATOM 7747 N N . LEU B 1 453 ? 12.773 -40.043 -30.497 1 90.12 453 LEU B N 1
ATOM 7748 C CA . LEU B 1 453 ? 11.738 -40.154 -31.52 1 90.12 453 LEU B CA 1
ATOM 7749 C C . LEU B 1 453 ? 11.393 -38.785 -32.095 1 90.12 453 LEU B C 1
ATOM 7751 O O . LEU B 1 453 ? 11.172 -38.651 -33.301 1 90.12 453 LEU B O 1
ATOM 7755 N N . LEU B 1 454 ? 11.45 -37.83 -31.228 1 86.51 454 LEU B N 1
ATOM 7756 C CA . LEU B 1 454 ? 11.053 -36.485 -31.63 1 86.51 454 LEU B CA 1
ATOM 7757 C C . LEU B 1 454 ? 12.106 -35.854 -32.535 1 86.51 454 LEU B C 1
ATOM 7759 O O . LEU B 1 454 ? 11.837 -34.853 -33.203 1 86.51 454 LEU B O 1
ATOM 7763 N N . THR B 1 455 ? 13.293 -36.399 -32.599 1 82.05 455 THR B N 1
ATOM 7764 C CA . THR B 1 455 ? 14.33 -35.903 -33.497 1 82.05 455 THR B CA 1
ATOM 7765 C C . THR B 1 455 ? 14.158 -36.487 -34.896 1 82.05 455 THR B C 1
ATOM 7767 O O . THR B 1 455 ? 14.822 -36.054 -35.841 1 82.05 455 THR B O 1
ATOM 7770 N N . HIS B 1 456 ? 13.331 -37.428 -35.097 1 87.34 456 HIS B N 1
ATOM 7771 C CA . HIS B 1 456 ? 13.052 -38 -36.409 1 87.34 456 HIS B CA 1
ATOM 7772 C C . HIS B 1 456 ? 12.322 -37.002 -37.301 1 87.34 456 HIS B C 1
ATOM 7774 O O . HIS B 1 456 ? 11.352 -36.373 -36.872 1 87.34 456 HIS B O 1
ATOM 7780 N N . PRO B 1 457 ? 12.737 -36.837 -38.435 1 87.02 457 PRO B N 1
ATOM 7781 C CA . PRO B 1 457 ? 12.195 -35.796 -39.311 1 87.02 457 PRO B CA 1
ATOM 7782 C C . PRO B 1 457 ? 10.703 -35.975 -39.586 1 87.02 457 PRO B C 1
ATOM 7784 O O . PRO B 1 457 ? 9.999 -34.997 -39.849 1 87.02 457 PRO B O 1
ATOM 7787 N N . ALA B 1 458 ? 10.254 -37.187 -39.492 1 90.6 458 ALA B N 1
ATOM 7788 C CA . ALA B 1 458 ? 8.865 -37.448 -39.862 1 90.6 458 ALA B CA 1
ATOM 7789 C C . ALA B 1 458 ? 7.957 -37.425 -38.636 1 90.6 458 ALA B C 1
ATOM 7791 O O . ALA B 1 458 ? 6.731 -37.469 -38.762 1 90.6 458 ALA B O 1
ATOM 7792 N N . ILE B 1 459 ? 8.465 -37.362 -37.466 1 91.31 459 ILE B N 1
ATOM 7793 C CA . ILE B 1 459 ? 7.674 -37.559 -36.257 1 91.31 459 ILE B CA 1
ATOM 7794 C C . ILE B 1 459 ? 7.356 -36.207 -35.622 1 91.31 459 ILE B C 1
ATOM 7796 O O . ILE B 1 459 ? 8.258 -35.401 -35.378 1 91.31 459 ILE B O 1
ATOM 7800 N N . ALA B 1 460 ? 6.074 -35.985 -35.436 1 87.93 460 ALA B N 1
ATOM 7801 C CA . ALA B 1 460 ? 5.586 -34.744 -34.841 1 87.93 460 ALA B CA 1
ATOM 7802 C C . ALA B 1 460 ? 5.468 -34.872 -33.325 1 87.93 460 ALA B C 1
ATOM 7804 O O . ALA B 1 460 ? 5.634 -33.89 -32.597 1 87.93 460 ALA B O 1
ATOM 7805 N N . ASP B 1 461 ? 5.095 -36.033 -32.825 1 89.18 461 ASP B N 1
ATOM 7806 C CA . ASP B 1 461 ? 4.878 -36.307 -31.408 1 89.18 461 ASP B CA 1
ATOM 7807 C C . ASP B 1 461 ? 5.046 -37.794 -31.104 1 89.18 461 ASP B C 1
ATOM 7809 O O . ASP B 1 461 ? 4.971 -38.63 -32.006 1 89.18 461 ASP B O 1
ATOM 7813 N N . ALA B 1 462 ? 5.399 -38.165 -29.924 1 91.45 462 ALA B N 1
ATOM 7814 C CA . ALA B 1 462 ? 5.644 -39.568 -29.599 1 91.45 462 ALA B CA 1
ATOM 7815 C C . ALA B 1 462 ? 5.436 -39.831 -28.111 1 91.45 462 ALA B C 1
ATOM 7817 O O . ALA B 1 462 ? 5.633 -38.939 -27.283 1 91.45 462 ALA B O 1
ATOM 7818 N N . ALA B 1 463 ? 4.981 -40.955 -27.791 1 92.2 463 ALA B N 1
ATOM 7819 C CA . ALA B 1 463 ? 4.89 -41.481 -26.431 1 92.2 463 ALA B CA 1
ATOM 7820 C C . ALA B 1 463 ? 5.328 -42.942 -26.378 1 92.2 463 ALA B C 1
ATOM 7822 O O . ALA B 1 463 ? 5.073 -43.707 -27.311 1 92.2 463 ALA B O 1
ATOM 7823 N N . VAL B 1 464 ? 6.014 -43.373 -25.334 1 91.66 464 VAL B N 1
ATOM 7824 C CA . VAL B 1 464 ? 6.466 -44.75 -25.16 1 91.66 464 VAL B CA 1
ATOM 7825 C C . VAL B 1 464 ? 5.826 -45.35 -23.911 1 91.66 464 VAL B C 1
ATOM 7827 O O . VAL B 1 464 ? 5.755 -44.697 -22.867 1 91.66 464 VAL B O 1
ATOM 7830 N N . ILE B 1 465 ? 5.299 -46.497 -24.083 1 91.8 465 ILE B N 1
ATOM 7831 C CA . ILE B 1 465 ? 4.673 -47.189 -22.961 1 91.8 465 ILE B CA 1
ATOM 7832 C C . ILE B 1 465 ? 5.284 -48.58 -22.807 1 91.8 465 ILE B C 1
ATOM 7834 O O . ILE B 1 465 ? 6.028 -49.038 -23.677 1 91.8 465 ILE B O 1
ATOM 7838 N N . SER B 1 466 ? 4.96 -49.144 -21.651 1 89 466 SER B N 1
ATOM 7839 C CA . SER B 1 466 ? 5.363 -50.525 -21.407 1 89 466 SER B CA 1
ATOM 7840 C C . SER B 1 466 ? 4.313 -51.506 -21.918 1 89 466 SER B C 1
ATOM 7842 O O . SER B 1 466 ? 3.12 -51.338 -21.658 1 89 466 SER B O 1
ATOM 7844 N N . ARG B 1 467 ? 4.68 -52.403 -22.741 1 89.59 467 ARG B N 1
ATOM 7845 C CA . ARG B 1 467 ? 3.853 -53.527 -23.17 1 89.59 467 ARG B CA 1
ATOM 7846 C C . ARG B 1 467 ? 4.268 -54.813 -22.464 1 89.59 467 ARG B C 1
ATOM 7848 O O . ARG B 1 467 ? 5.432 -55.213 -22.525 1 89.59 467 ARG B O 1
ATOM 7855 N N . PRO B 1 468 ? 3.349 -55.437 -21.793 1 88.52 468 PRO B N 1
ATOM 7856 C CA . PRO B 1 468 ? 3.716 -56.672 -21.095 1 88.52 468 PRO B CA 1
ATOM 7857 C C . PRO B 1 468 ? 4.213 -57.76 -22.044 1 88.52 468 PRO B C 1
ATOM 7859 O O . PRO B 1 468 ? 3.687 -57.907 -23.151 1 88.52 468 PRO B O 1
ATOM 7862 N N . ASP B 1 469 ? 5.276 -58.439 -21.597 1 85.72 469 ASP B N 1
ATOM 7863 C CA . ASP B 1 469 ? 5.851 -59.541 -22.362 1 85.72 469 ASP B CA 1
ATOM 7864 C C . ASP B 1 469 ? 6.257 -60.693 -21.446 1 85.72 469 ASP B C 1
ATOM 7866 O O . ASP B 1 469 ? 6.856 -60.472 -20.391 1 85.72 469 ASP B O 1
ATOM 7870 N N . GLU B 1 470 ? 5.935 -61.829 -21.728 1 80.6 470 GLU B N 1
ATOM 7871 C CA . GLU B 1 470 ? 6.165 -63.002 -20.891 1 80.6 470 GLU B CA 1
ATOM 7872 C C . GLU B 1 470 ? 7.656 -63.278 -20.725 1 80.6 470 GLU B C 1
ATOM 7874 O O . GLU B 1 470 ? 8.102 -63.683 -19.649 1 80.6 470 GLU B O 1
ATOM 7879 N N . SER B 1 471 ? 8.407 -63.111 -21.759 1 80.68 471 SER B N 1
ATOM 7880 C CA . SER B 1 471 ? 9.821 -63.47 -21.75 1 80.68 471 SER B CA 1
ATOM 7881 C C . SER B 1 471 ? 10.678 -62.328 -21.212 1 80.68 471 SER B C 1
ATOM 7883 O O . SER B 1 471 ? 11.658 -62.562 -20.503 1 80.68 471 SER B O 1
ATOM 7885 N N . ALA B 1 472 ? 10.191 -61.086 -21.475 1 82.51 472 ALA B N 1
ATOM 7886 C CA . ALA B 1 472 ? 11.058 -59.949 -21.181 1 82.51 472 ALA B CA 1
ATOM 7887 C C . ALA B 1 472 ? 10.508 -59.125 -20.021 1 82.51 472 ALA B C 1
ATOM 7889 O O . ALA B 1 472 ? 11.175 -58.211 -19.529 1 82.51 472 ALA B O 1
ATOM 7890 N N . GLY B 1 473 ? 9.353 -59.515 -19.546 1 85.24 473 GLY B N 1
ATOM 7891 C CA . GLY B 1 473 ? 8.647 -58.68 -18.587 1 85.24 473 GLY B CA 1
ATOM 7892 C C . GLY B 1 473 ? 7.843 -57.572 -19.241 1 85.24 473 GLY B C 1
ATOM 7893 O O . GLY B 1 473 ? 6.614 -57.645 -19.306 1 85.24 473 GLY B O 1
ATOM 7894 N N . GLU B 1 474 ? 8.661 -56.517 -19.736 1 89.46 474 GLU B N 1
ATOM 7895 C CA . GLU B 1 474 ? 8.03 -55.42 -20.464 1 89.46 474 GLU B CA 1
ATOM 7896 C C . GLU B 1 474 ? 8.836 -55.046 -21.705 1 89.46 474 GLU B C 1
ATOM 7898 O O . GLU B 1 474 ? 10.056 -55.215 -21.733 1 89.46 474 GLU B O 1
ATOM 7903 N N . LEU B 1 475 ? 8.076 -54.631 -22.703 1 91.16 475 LEU B N 1
ATOM 7904 C CA . LEU B 1 475 ? 8.695 -54.136 -23.928 1 91.16 475 LEU B CA 1
ATOM 7905 C C . LEU B 1 475 ? 8.321 -52.679 -24.177 1 91.16 475 LEU B C 1
ATOM 7907 O O . LEU B 1 475 ? 7.177 -52.28 -23.946 1 91.16 475 LEU B O 1
ATOM 7911 N N . PRO B 1 476 ? 9.283 -51.877 -24.588 1 92.54 476 PRO B N 1
ATOM 7912 C CA . PRO B 1 476 ? 8.954 -50.502 -24.973 1 92.54 476 PRO B CA 1
ATOM 7913 C C . PRO B 1 476 ? 8.171 -50.428 -26.282 1 92.54 476 PRO B C 1
ATOM 7915 O O . PRO B 1 476 ? 8.627 -50.939 -27.308 1 92.54 476 PRO B O 1
ATOM 7918 N N . ARG B 1 477 ? 7.025 -49.855 -26.202 1 93.56 477 ARG B N 1
ATOM 7919 C CA . ARG B 1 477 ? 6.201 -49.628 -27.385 1 93.56 477 ARG B CA 1
ATOM 7920 C C . ARG B 1 477 ? 5.987 -48.137 -27.626 1 93.56 477 ARG B C 1
ATOM 7922 O O . ARG B 1 477 ? 5.657 -47.395 -26.698 1 93.56 477 ARG B O 1
ATOM 7929 N N . ALA B 1 478 ? 6.191 -47.727 -28.853 1 94.73 478 ALA B N 1
ATOM 7930 C CA . ALA B 1 478 ? 6.057 -46.309 -29.179 1 94.73 478 ALA B CA 1
ATOM 7931 C C . ALA B 1 478 ? 4.732 -46.03 -29.882 1 94.73 478 ALA B C 1
ATOM 7933 O O . ALA B 1 478 ? 4.287 -46.82 -30.718 1 94.73 478 ALA B O 1
ATOM 7934 N N . TYR B 1 479 ? 4.138 -45.069 -29.486 1 94.25 479 TYR B N 1
ATOM 7935 C CA . TYR B 1 479 ? 3.053 -44.429 -30.221 1 94.25 479 TYR B CA 1
ATOM 7936 C C . TYR B 1 479 ? 3.526 -43.135 -30.872 1 94.25 479 TYR B C 1
ATOM 7938 O O . TYR B 1 479 ? 4.079 -42.26 -30.201 1 94.25 479 TYR B O 1
ATOM 7946 N N . VAL B 1 480 ? 3.308 -42.999 -32.194 1 93.91 480 VAL B N 1
ATOM 7947 C CA . VAL B 1 480 ? 3.958 -41.932 -32.948 1 93.91 480 VAL B CA 1
ATOM 7948 C C . VAL B 1 480 ? 2.919 -41.172 -33.769 1 93.91 480 VAL B C 1
ATOM 7950 O O . VAL B 1 480 ? 2.027 -41.779 -34.367 1 93.91 480 VAL B O 1
ATOM 7953 N N . VAL B 1 481 ? 3.084 -39.817 -33.688 1 91.96 481 VAL B N 1
ATOM 7954 C CA . VAL B 1 481 ? 2.324 -38.943 -34.575 1 91.96 481 VAL B CA 1
ATOM 7955 C C . VAL B 1 481 ? 3.231 -38.418 -35.686 1 91.96 481 VAL B C 1
ATOM 7957 O O . VAL B 1 481 ? 4.278 -37.826 -35.414 1 91.96 481 VAL B O 1
ATOM 7960 N N . LEU B 1 482 ? 2.812 -38.611 -36.927 1 89.9 482 LEU B N 1
ATOM 7961 C CA . LEU B 1 482 ? 3.609 -38.163 -38.064 1 89.9 482 LEU B CA 1
ATOM 7962 C C . LEU B 1 482 ? 3.303 -36.708 -38.403 1 89.9 482 LEU B C 1
ATOM 7964 O O . LEU B 1 482 ? 2.182 -36.239 -38.19 1 89.9 482 LEU B O 1
ATOM 7968 N N . LYS B 1 483 ? 4.399 -35.981 -38.789 1 86.97 483 LYS B N 1
ATOM 7969 C CA . LYS B 1 483 ? 4.184 -34.647 -39.341 1 86.97 483 LYS B CA 1
ATOM 7970 C C . LYS B 1 483 ? 3.222 -34.69 -40.525 1 86.97 483 LYS B C 1
ATOM 7972 O O . LYS B 1 483 ? 3.126 -35.706 -41.217 1 86.97 483 LYS B O 1
ATOM 7977 N N . PRO B 1 484 ? 2.467 -33.658 -40.737 1 81.04 484 PRO B N 1
ATOM 7978 C CA . PRO B 1 484 ? 1.562 -33.661 -41.888 1 81.04 484 PRO B CA 1
ATOM 7979 C C . PRO B 1 484 ? 2.274 -33.998 -43.197 1 81.04 484 PRO B C 1
ATOM 7981 O O . PRO B 1 484 ? 3.221 -33.308 -43.584 1 81.04 484 PRO B O 1
ATOM 7984 N N . GLY B 1 485 ? 1.88 -35.05 -43.826 1 83.89 485 GLY B N 1
ATOM 7985 C CA . GLY B 1 485 ? 2.403 -35.425 -45.13 1 83.89 485 GLY B CA 1
ATOM 7986 C C . GLY B 1 485 ? 3.602 -36.351 -45.048 1 83.89 485 GLY B C 1
ATOM 7987 O O . GLY B 1 485 ? 4.066 -36.866 -46.067 1 83.89 485 GLY B O 1
ATOM 7988 N N . ALA B 1 486 ? 4.073 -36.516 -43.842 1 86.86 486 ALA B N 1
ATOM 7989 C CA . ALA B 1 486 ? 5.246 -37.373 -43.687 1 86.86 486 ALA B CA 1
ATOM 7990 C C . ALA B 1 486 ? 4.848 -38.845 -43.644 1 86.86 486 ALA B C 1
ATOM 7992 O O . ALA B 1 486 ? 3.701 -39.176 -43.336 1 86.86 486 ALA B O 1
ATOM 7993 N N . LYS B 1 487 ? 5.755 -39.709 -44.088 1 89.09 487 LYS B N 1
ATOM 7994 C CA . LYS B 1 487 ? 5.561 -41.154 -44.024 1 89.09 487 LYS B CA 1
ATOM 7995 C C . LYS B 1 487 ? 6.725 -41.834 -43.309 1 89.09 487 LYS B C 1
ATOM 7997 O O . LYS B 1 487 ? 7.876 -41.413 -43.446 1 89.09 487 LYS B O 1
ATOM 8002 N N . ALA B 1 488 ? 6.373 -42.715 -42.535 1 91.72 488 ALA B N 1
ATOM 8003 C CA . ALA B 1 488 ? 7.364 -43.559 -41.872 1 91.72 488 ALA B CA 1
ATOM 8004 C C . ALA B 1 488 ? 6.78 -44.928 -41.534 1 91.72 488 ALA B C 1
ATOM 8006 O O . ALA B 1 488 ? 5.596 -45.041 -41.208 1 91.72 488 ALA B O 1
ATOM 8007 N N . THR B 1 489 ? 7.566 -45.999 -41.691 1 92.28 489 THR B N 1
ATOM 8008 C CA . THR B 1 489 ? 7.124 -47.335 -41.308 1 92.28 489 THR B CA 1
ATOM 8009 C C . THR B 1 489 ? 7.609 -47.684 -39.903 1 92.28 489 THR B C 1
ATOM 8011 O O . THR B 1 489 ? 8.529 -47.049 -39.384 1 92.28 489 THR B O 1
ATOM 8014 N N . GLU B 1 490 ? 6.922 -48.602 -39.333 1 93.77 490 GLU B N 1
ATOM 8015 C CA . GLU B 1 490 ? 7.335 -49.104 -38.026 1 93.77 490 GLU B CA 1
ATOM 8016 C C . GLU B 1 490 ? 8.809 -49.499 -38.027 1 93.77 490 GLU B C 1
ATOM 8018 O O . GLU B 1 490 ? 9.552 -49.147 -37.108 1 93.77 490 GLU B O 1
ATOM 8023 N N . GLN B 1 491 ? 9.226 -50.147 -39.084 1 92.62 491 GLN B N 1
ATOM 8024 C CA . GLN B 1 491 ? 10.6 -50.629 -39.178 1 92.62 491 GLN B CA 1
ATOM 8025 C C . GLN B 1 491 ? 11.587 -49.466 -39.238 1 92.62 491 GLN B C 1
ATOM 8027 O O . GLN B 1 491 ? 12.654 -49.519 -38.624 1 92.62 491 GLN B O 1
ATOM 8032 N N . GLU B 1 492 ? 11.179 -48.469 -39.946 1 92.6 492 GLU B N 1
ATOM 8033 C CA . GLU B 1 492 ? 12.046 -47.3 -40.056 1 92.6 492 GLU B CA 1
ATOM 8034 C C . GLU B 1 492 ? 12.227 -46.618 -38.702 1 92.6 492 GLU B C 1
ATOM 8036 O O . GLU B 1 492 ? 13.333 -46.198 -38.356 1 92.6 492 GLU B O 1
ATOM 8041 N N . VAL B 1 493 ? 11.159 -46.557 -38.006 1 94.26 493 VAL B N 1
ATOM 8042 C CA . VAL B 1 493 ? 11.206 -45.9 -36.704 1 94.26 493 VAL B CA 1
ATOM 8043 C C . VAL B 1 493 ? 12.022 -46.745 -35.728 1 94.26 493 VAL B C 1
ATOM 8045 O O . VAL B 1 493 ? 12.833 -46.215 -34.966 1 94.26 493 VAL B O 1
ATOM 8048 N N . GLN B 1 494 ? 11.784 -48.024 -35.762 1 93.74 494 GLN B N 1
ATOM 8049 C CA . GLN B 1 494 ? 12.544 -48.92 -34.898 1 93.74 494 GLN B CA 1
ATOM 8050 C C . GLN B 1 494 ? 14.037 -48.847 -35.206 1 93.74 494 GLN B C 1
ATOM 8052 O O . GLN B 1 494 ? 14.861 -48.766 -34.292 1 93.74 494 GLN B O 1
ATOM 8057 N N . LYS B 1 495 ? 14.39 -48.814 -36.466 1 91.28 495 LYS B N 1
ATOM 8058 C CA . LYS B 1 495 ? 15.787 -48.731 -36.881 1 91.28 495 LYS B CA 1
ATOM 8059 C C . LYS B 1 495 ? 16.411 -47.406 -36.451 1 91.28 495 LYS B C 1
ATOM 8061 O O . LYS B 1 495 ? 17.584 -47.359 -36.078 1 91.28 495 LYS B O 1
ATOM 8066 N N . PHE B 1 496 ? 15.644 -46.462 -36.598 1 91.86 496 PHE B N 1
ATOM 8067 C CA . PHE B 1 496 ? 16.099 -45.14 -36.185 1 91.86 496 PHE B CA 1
ATOM 8068 C C . PHE B 1 496 ? 16.507 -45.142 -34.717 1 91.86 496 PHE B C 1
ATOM 8070 O O . PHE B 1 496 ? 17.542 -44.581 -34.354 1 91.86 496 PHE B O 1
ATOM 8077 N N . ILE B 1 497 ? 15.733 -45.758 -33.851 1 90.05 497 ILE B N 1
ATOM 8078 C CA . ILE B 1 497 ? 15.991 -45.81 -32.416 1 90.05 497 ILE B CA 1
ATOM 8079 C C . ILE B 1 497 ? 17.142 -46.773 -32.133 1 90.05 497 ILE B C 1
ATOM 8081 O O . ILE B 1 497 ? 17.978 -46.512 -31.264 1 90.05 497 ILE B O 1
ATOM 8085 N N . GLU B 1 498 ? 17.179 -47.861 -32.862 1 87.09 498 GLU B N 1
ATOM 8086 C CA . GLU B 1 498 ? 18.223 -48.863 -32.669 1 87.09 498 GLU B CA 1
ATOM 8087 C C . GLU B 1 498 ? 19.612 -48.247 -32.814 1 87.09 498 GLU B C 1
ATOM 8089 O O . GLU B 1 498 ? 20.542 -48.626 -32.099 1 87.09 498 GLU B O 1
ATOM 8094 N N . GLY B 1 499 ? 19.69 -47.288 -33.569 1 79.72 499 GLY B N 1
ATOM 8095 C CA . GLY B 1 499 ? 20.972 -46.642 -33.802 1 79.72 499 GLY B CA 1
ATOM 8096 C C . GLY B 1 499 ? 21.339 -45.639 -32.725 1 79.72 499 GLY B C 1
ATOM 8097 O O . GLY B 1 499 ? 22.486 -45.194 -32.648 1 79.72 499 GLY B O 1
ATOM 8098 N N . LYS B 1 500 ? 20.455 -45.492 -31.796 1 81.43 500 LYS B N 1
ATOM 8099 C CA . LYS B 1 500 ? 20.656 -44.377 -30.874 1 81.43 500 LYS B CA 1
ATOM 8100 C C . LYS B 1 500 ? 20.699 -44.861 -29.427 1 81.43 500 LYS B C 1
ATOM 8102 O O . LYS B 1 500 ? 21.097 -44.116 -28.53 1 81.43 500 LYS B O 1
ATOM 8107 N N . VAL B 1 501 ? 20.28 -46.128 -29.331 1 83.73 501 VAL B N 1
ATOM 8108 C CA . VAL B 1 501 ? 20.126 -46.553 -27.944 1 83.73 501 VAL B CA 1
ATOM 8109 C C . VAL B 1 501 ? 20.759 -47.929 -27.752 1 83.73 501 VAL B C 1
ATOM 8111 O O . VAL B 1 501 ? 21.005 -48.647 -28.724 1 83.73 501 VAL B O 1
ATOM 8114 N N . ALA B 1 502 ? 21.015 -48.311 -26.514 1 79.38 502 ALA B N 1
ATOM 8115 C CA . ALA B 1 502 ? 21.484 -49.648 -26.159 1 79.38 502 ALA B CA 1
ATOM 8116 C C . ALA B 1 502 ? 20.422 -50.701 -26.464 1 79.38 502 ALA B C 1
ATOM 8118 O O . ALA B 1 502 ? 19.242 -50.375 -26.618 1 79.38 502 ALA B O 1
ATOM 8119 N N . GLN B 1 503 ? 20.805 -51.941 -26.642 1 80.75 503 GLN B N 1
ATOM 8120 C CA . GLN B 1 503 ? 19.982 -53.07 -27.064 1 80.75 503 GLN B CA 1
ATOM 8121 C C . GLN B 1 503 ? 18.717 -53.175 -26.217 1 80.75 503 GLN B C 1
ATOM 8123 O O . GLN B 1 503 ? 17.634 -53.447 -26.74 1 80.75 503 GLN B O 1
ATOM 8128 N N . HIS B 1 504 ? 18.855 -52.938 -24.916 1 81.78 504 HIS B N 1
ATOM 8129 C CA . HIS B 1 504 ? 17.723 -53.158 -24.023 1 81.78 504 HIS B CA 1
ATOM 8130 C C . HIS B 1 504 ? 16.692 -52.042 -24.155 1 81.78 504 HIS B C 1
ATOM 8132 O O . HIS B 1 504 ? 15.576 -52.158 -23.643 1 81.78 504 HIS B O 1
ATOM 8138 N N . LYS B 1 505 ? 16.941 -50.926 -24.884 1 85.63 505 LYS B N 1
ATOM 8139 C CA . LYS B 1 505 ? 16.057 -49.77 -25.005 1 85.63 505 LYS B CA 1
ATOM 8140 C C . LYS B 1 505 ? 15.324 -49.777 -26.344 1 85.63 505 LYS B C 1
ATOM 8142 O O . LYS B 1 505 ? 14.507 -48.894 -26.615 1 85.63 505 LYS B O 1
ATOM 8147 N N . ARG B 1 506 ? 15.613 -50.739 -27.147 1 88.77 506 ARG B N 1
ATOM 8148 C CA . ARG B 1 506 ? 15.023 -50.788 -28.481 1 88.77 506 ARG B CA 1
ATOM 8149 C C . ARG B 1 506 ? 13.511 -50.972 -28.405 1 88.77 506 ARG B C 1
ATOM 8151 O O . ARG B 1 506 ? 13.002 -51.588 -27.466 1 88.77 506 ARG B O 1
ATOM 8158 N N . LEU B 1 507 ? 12.777 -50.501 -29.323 1 92.85 507 LEU B N 1
ATOM 8159 C CA . LEU B 1 507 ? 11.319 -50.533 -29.371 1 92.85 507 LEU B CA 1
ATOM 8160 C C . LEU B 1 507 ? 10.819 -51.914 -29.781 1 92.85 507 LEU B C 1
ATOM 8162 O O . LEU B 1 507 ? 10.083 -52.046 -30.762 1 92.85 507 LEU B O 1
ATOM 8166 N N . ARG B 1 508 ? 11.032 -52.834 -28.927 1 89.91 508 ARG B N 1
ATOM 8167 C CA . ARG B 1 508 ? 10.694 -54.222 -29.225 1 89.91 508 ARG B CA 1
ATOM 8168 C C . ARG B 1 508 ? 9.19 -54.453 -29.119 1 89.91 508 ARG B C 1
ATOM 8170 O O . ARG B 1 508 ? 8.67 -55.436 -29.651 1 89.91 508 ARG B O 1
ATOM 8177 N N . GLY B 1 509 ? 8.515 -53.464 -28.408 1 91.21 509 GLY B N 1
ATOM 8178 C CA . GLY B 1 509 ? 7.065 -53.542 -28.331 1 91.21 509 GLY B CA 1
ATOM 8179 C C . GLY B 1 509 ? 6.372 -53.006 -29.569 1 91.21 509 GLY B C 1
ATOM 8180 O O . GLY B 1 509 ? 5.143 -53.038 -29.662 1 91.21 509 GLY B O 1
ATOM 8181 N N . GLY B 1 510 ? 7.191 -52.504 -30.462 1 92.2 510 GLY B N 1
ATOM 8182 C CA . GLY B 1 510 ? 6.654 -52.024 -31.725 1 92.2 510 GLY B CA 1
ATOM 8183 C C . GLY B 1 510 ? 6.365 -50.534 -31.723 1 92.2 510 GLY B C 1
ATOM 8184 O O . GLY B 1 510 ? 6.692 -49.835 -30.762 1 92.2 510 GLY B O 1
ATOM 8185 N N . VAL B 1 511 ? 5.871 -50.075 -32.909 1 94.4 511 VAL B N 1
ATOM 8186 C CA . VAL B 1 511 ? 5.501 -48.681 -33.133 1 94.4 511 VAL B CA 1
ATOM 8187 C C . VAL B 1 511 ? 4.079 -48.606 -33.684 1 94.4 511 VAL B C 1
ATOM 8189 O O . VAL B 1 511 ? 3.735 -49.319 -34.63 1 94.4 511 VAL B O 1
ATOM 8192 N N . ALA B 1 512 ? 3.315 -47.906 -33.005 1 93.47 512 ALA B N 1
ATOM 8193 C CA . ALA B 1 512 ? 1.958 -47.66 -33.487 1 93.47 512 ALA B CA 1
ATOM 8194 C C . ALA B 1 512 ? 1.779 -46.202 -33.9 1 93.47 512 ALA B C 1
ATOM 8196 O O . ALA B 1 512 ? 2.283 -45.295 -33.234 1 93.47 512 ALA B O 1
ATOM 8197 N N . PHE B 1 513 ? 1.17 -45.922 -35.003 1 93.62 513 PHE B N 1
ATOM 8198 C CA . PHE B 1 513 ? 0.903 -44.571 -35.484 1 93.62 513 PHE B CA 1
ATOM 8199 C C . PHE B 1 513 ? -0.49 -44.114 -35.069 1 93.62 513 PHE B C 1
ATOM 8201 O O . PHE B 1 513 ? -1.472 -44.83 -35.277 1 93.62 513 PHE B O 1
ATOM 8208 N N . VAL B 1 514 ? -0.457 -42.995 -34.393 1 92.06 514 VAL B N 1
ATOM 8209 C CA . VAL B 1 514 ? -1.724 -42.439 -33.931 1 92.06 514 VAL B CA 1
ATOM 8210 C C . VAL B 1 514 ? -1.864 -40.998 -34.416 1 92.06 514 VAL B C 1
ATOM 8212 O O . VAL B 1 514 ? -0.877 -40.368 -34.802 1 92.06 514 VAL B O 1
ATOM 8215 N N . ASP B 1 515 ? -3.082 -40.461 -34.351 1 89.2 515 ASP B N 1
ATOM 8216 C CA . ASP B 1 515 ? -3.342 -39.1 -34.811 1 89.2 515 ASP B CA 1
ATOM 8217 C C . ASP B 1 515 ? -2.893 -38.075 -33.772 1 89.2 515 ASP B C 1
ATOM 8219 O O . ASP B 1 515 ? -2.536 -36.947 -34.119 1 89.2 515 ASP B O 1
ATOM 8223 N N . GLU B 1 516 ? -2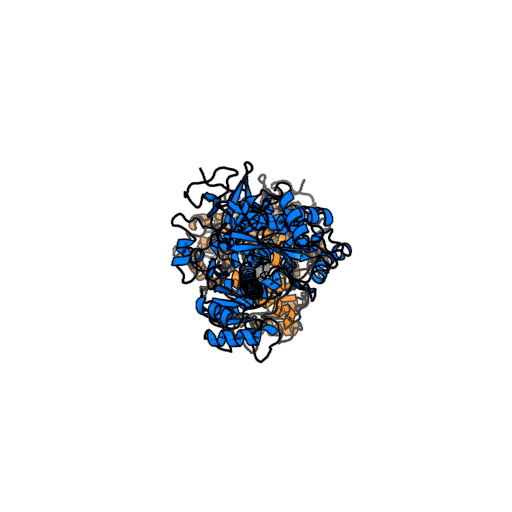.957 -38.466 -32.499 1 89.89 516 GLU B N 1
ATOM 8224 C CA . GLU B 1 516 ? -2.587 -37.563 -31.413 1 89.89 516 GLU B CA 1
ATOM 8225 C C . GLU B 1 516 ? -2.152 -38.339 -30.174 1 89.89 516 GLU B C 1
ATOM 8227 O O . GLU B 1 516 ? -2.672 -39.423 -29.899 1 89.89 516 GLU B O 1
ATOM 8232 N N . ILE B 1 517 ? -1.195 -37.839 -29.486 1 89.47 517 ILE B N 1
ATOM 8233 C CA . ILE B 1 517 ? -0.816 -38.391 -28.19 1 89.47 517 ILE B CA 1
ATOM 8234 C C . ILE B 1 517 ? -1.699 -37.794 -27.097 1 89.47 517 ILE B C 1
ATOM 8236 O O . ILE B 1 517 ? -1.723 -36.576 -26.906 1 89.47 517 ILE B O 1
ATOM 8240 N N . PRO B 1 518 ? -2.426 -38.649 -26.437 1 86.04 518 PRO B N 1
ATOM 8241 C CA . PRO B 1 518 ? -3.267 -38.114 -25.364 1 86.04 518 PRO B CA 1
ATOM 8242 C C . PRO B 1 518 ? -2.46 -37.398 -24.283 1 86.04 518 PRO B C 1
ATOM 8244 O O . PRO B 1 518 ? -1.494 -37.957 -23.757 1 86.04 518 PRO B O 1
ATOM 8247 N N . LYS B 1 519 ? -2.834 -36.206 -24.02 1 81.7 519 LYS B N 1
ATOM 8248 C CA . LYS B 1 519 ? -2.139 -35.411 -23.012 1 81.7 519 LYS B CA 1
ATOM 8249 C C . LYS B 1 519 ? -3.129 -34.73 -22.071 1 81.7 519 LYS B C 1
ATOM 8251 O O . LYS B 1 519 ? -4.258 -34.426 -22.463 1 81.7 519 LYS B O 1
ATOM 8256 N N . ALA B 1 520 ? -2.645 -34.563 -20.838 1 70.58 520 ALA B N 1
ATOM 8257 C CA . ALA B 1 520 ? -3.398 -33.747 -19.888 1 70.58 520 ALA B CA 1
ATOM 8258 C C . ALA B 1 520 ? -3.318 -32.267 -20.252 1 70.58 520 ALA B C 1
ATOM 8260 O O . ALA B 1 520 ? -2.52 -31.874 -21.106 1 70.58 520 ALA B O 1
ATOM 8261 N N . ALA B 1 521 ? -4.196 -31.481 -19.645 1 61.95 521 ALA B N 1
ATOM 8262 C CA . ALA B 1 521 ? -4.214 -30.038 -19.866 1 61.95 521 ALA B CA 1
ATOM 8263 C C . ALA B 1 521 ? -2.859 -29.416 -19.54 1 61.95 521 ALA B C 1
ATOM 8265 O O . ALA B 1 521 ? -2.476 -28.402 -20.129 1 61.95 521 ALA B O 1
ATOM 8266 N N . SER B 1 522 ? -2.13 -30.13 -18.732 1 60.25 522 SER B N 1
ATOM 8267 C CA . SER B 1 522 ? -0.809 -29.664 -18.323 1 60.25 522 SER B CA 1
ATOM 8268 C C . SER B 1 522 ? 0.253 -30.045 -19.348 1 60.25 522 SER B C 1
ATOM 8270 O O . SER B 1 522 ? 1.417 -29.662 -19.215 1 60.25 522 SER B O 1
ATOM 8272 N N . GLY B 1 523 ? -0.179 -30.85 -20.402 1 65.39 523 GLY B N 1
ATOM 8273 C CA . GLY B 1 523 ? 0.773 -31.299 -21.405 1 65.39 523 GLY B CA 1
ATOM 8274 C C . GLY B 1 523 ? 1.369 -32.66 -21.096 1 65.39 523 GLY B C 1
ATOM 8275 O O . GLY B 1 523 ? 2.07 -33.24 -21.927 1 65.39 523 GLY B O 1
ATOM 8276 N N . LYS B 1 524 ? 1.008 -33.094 -19.941 1 71.53 524 LYS B N 1
ATOM 8277 C CA . LYS B 1 524 ? 1.549 -34.386 -19.527 1 71.53 524 LYS B CA 1
ATOM 8278 C C . LYS B 1 524 ? 0.939 -35.523 -20.341 1 71.53 524 LYS B C 1
ATOM 8280 O O . LYS B 1 524 ? -0.274 -35.559 -20.556 1 71.53 524 LYS B O 1
ATOM 8285 N N . ILE B 1 525 ? 1.756 -36.468 -20.848 1 78.28 525 ILE B N 1
ATOM 8286 C CA . ILE B 1 525 ? 1.296 -37.627 -21.605 1 78.28 525 ILE B CA 1
ATOM 8287 C C . ILE B 1 525 ? 0.472 -38.54 -20.7 1 78.28 525 ILE B C 1
ATOM 8289 O O . ILE B 1 525 ? 0.89 -38.86 -19.585 1 78.28 525 ILE B O 1
ATOM 8293 N N . LEU B 1 526 ? -0.699 -38.869 -21.171 1 79.89 526 LEU B N 1
ATOM 8294 C CA . LEU B 1 526 ? -1.56 -39.805 -20.457 1 79.89 526 LEU B CA 1
ATOM 8295 C C . LEU B 1 526 ? -1.231 -41.245 -20.835 1 79.89 526 LEU B C 1
ATOM 8297 O O . LEU B 1 526 ? -1.957 -41.868 -21.613 1 79.89 526 LEU B O 1
ATOM 8301 N N . ARG B 1 527 ? -0.204 -41.854 -20.208 1 84.77 527 ARG B N 1
ATOM 8302 C CA . ARG B 1 527 ? 0.303 -43.173 -20.573 1 84.77 527 ARG B CA 1
ATOM 8303 C C . ARG B 1 527 ? -0.716 -44.26 -20.25 1 84.77 527 ARG B C 1
ATOM 8305 O O . ARG B 1 527 ? -0.788 -45.277 -20.944 1 84.77 527 ARG B O 1
ATOM 8312 N N . ARG B 1 528 ? -1.508 -44.025 -19.284 1 78.79 528 ARG B N 1
ATOM 8313 C CA . ARG B 1 528 ? -2.538 -44.998 -18.936 1 78.79 528 ARG B CA 1
ATOM 8314 C C . ARG B 1 528 ? -3.485 -45.236 -20.108 1 78.79 528 ARG B C 1
ATOM 8316 O O . ARG B 1 528 ? -3.845 -46.378 -20.4 1 78.79 528 ARG B O 1
ATOM 8323 N N . VAL B 1 529 ? -3.84 -44.114 -20.697 1 83.75 529 VAL B N 1
ATOM 8324 C CA . VAL B 1 529 ? -4.743 -44.198 -21.84 1 83.75 529 VAL B CA 1
ATOM 8325 C C . VAL B 1 529 ? -4.087 -45.002 -22.96 1 83.75 529 VAL B C 1
ATOM 8327 O O . VAL B 1 529 ? -4.73 -45.849 -23.584 1 83.75 529 VAL B O 1
ATOM 8330 N N . LEU B 1 530 ? -2.845 -44.785 -23.158 1 89.12 530 LEU B N 1
ATOM 8331 C CA . LEU B 1 530 ? -2.115 -45.481 -24.213 1 89.12 530 LEU B CA 1
ATOM 8332 C C . LEU B 1 530 ? -1.964 -46.962 -23.883 1 89.12 530 LEU B C 1
ATOM 8334 O O . LEU B 1 530 ? -2.058 -47.813 -24.77 1 89.12 530 LEU B O 1
ATOM 8338 N N . ARG B 1 531 ? -1.775 -47.272 -22.616 1 85.76 531 ARG B N 1
ATOM 8339 C CA . ARG B 1 531 ? -1.667 -48.667 -22.201 1 85.76 531 ARG B CA 1
ATOM 8340 C C . ARG B 1 531 ? -2.989 -49.402 -22.399 1 85.76 531 ARG B C 1
ATOM 8342 O O . ARG B 1 531 ? -3.004 -50.559 -22.823 1 85.76 531 ARG B O 1
ATOM 8349 N N . ASP B 1 532 ? -4.023 -48.663 -22.103 1 85.86 532 ASP B N 1
ATOM 8350 C CA . ASP B 1 532 ? -5.337 -49.261 -22.317 1 85.86 532 ASP B CA 1
ATOM 8351 C C . ASP B 1 532 ? -5.584 -49.528 -23.8 1 85.86 532 ASP B C 1
ATOM 8353 O O . ASP B 1 532 ? -6.106 -50.582 -24.168 1 85.86 532 ASP B O 1
ATOM 8357 N N . MET B 1 533 ? -5.199 -48.622 -24.559 1 86.26 533 MET B N 1
ATOM 8358 C CA . MET B 1 533 ? -5.306 -48.791 -26.006 1 86.26 533 MET B CA 1
ATOM 8359 C C . MET B 1 533 ? -4.474 -49.978 -26.478 1 86.26 533 MET B C 1
ATOM 8361 O O . MET B 1 533 ? -4.912 -50.747 -27.335 1 86.26 533 MET B O 1
ATOM 8365 N N . ASP B 1 534 ? -3.313 -50.085 -25.925 1 88.92 534 ASP B N 1
ATOM 8366 C CA . ASP B 1 534 ? -2.399 -51.154 -26.316 1 88.92 534 ASP B CA 1
ATOM 8367 C C . ASP B 1 534 ? -2.943 -52.52 -25.904 1 88.92 534 ASP B C 1
ATOM 8369 O O . ASP B 1 534 ? -2.787 -53.502 -26.633 1 88.92 534 ASP B O 1
ATOM 8373 N N . LYS B 1 535 ? -3.579 -52.513 -24.767 1 84.85 535 LYS B N 1
ATOM 8374 C CA . LYS B 1 535 ? -4.189 -53.759 -24.311 1 84.85 535 LYS B CA 1
ATOM 8375 C C . LYS B 1 535 ? -5.291 -54.213 -25.264 1 84.85 535 LYS B C 1
ATOM 8377 O O . LYS B 1 535 ? -5.407 -55.403 -25.566 1 84.85 535 LYS B O 1
ATOM 8382 N N . GLU B 1 536 ? -5.958 -53.227 -25.662 1 83.19 536 GLU B N 1
ATOM 8383 C CA . GLU B 1 536 ? -7.021 -53.549 -26.609 1 83.19 536 GLU B CA 1
ATOM 8384 C C . GLU B 1 536 ? -6.448 -54.028 -27.94 1 83.19 536 GLU B C 1
ATOM 8386 O O . GLU B 1 536 ? -6.979 -54.957 -28.552 1 83.19 536 GLU B O 1
ATOM 8391 N N . ALA B 1 537 ? -5.43 -53.381 -28.322 1 81.42 537 ALA B N 1
ATOM 8392 C CA . ALA B 1 537 ? -4.767 -53.774 -29.563 1 81.42 537 ALA B CA 1
ATOM 8393 C C . ALA B 1 537 ? -4.174 -55.175 -29.449 1 81.42 537 ALA B C 1
ATOM 8395 O O . ALA B 1 537 ? -4.234 -55.96 -30.398 1 81.42 537 ALA B O 1
ATOM 8396 N N . MET B 1 538 ? -3.635 -55.452 -28.355 1 80.18 538 MET B N 1
ATOM 8397 C CA . MET B 1 538 ? -3.048 -56.769 -28.122 1 80.18 538 MET B CA 1
ATOM 8398 C C . MET B 1 538 ? -4.116 -57.857 -28.167 1 80.18 538 MET B C 1
ATOM 8400 O O . MET B 1 538 ? -3.875 -58.948 -28.685 1 80.18 538 MET B O 1
ATOM 8404 N N . LYS B 1 539 ? -5.282 -57.495 -27.632 1 77.07 539 LYS B N 1
ATOM 8405 C CA . LYS B 1 539 ? -6.389 -58.445 -27.688 1 77.07 539 LYS B CA 1
ATOM 8406 C C . LYS B 1 539 ? -6.821 -58.702 -29.129 1 77.07 539 LYS B C 1
ATOM 8408 O O . LYS B 1 539 ? -7.095 -59.843 -29.506 1 77.07 539 LYS B O 1
ATOM 8413 N N . ARG B 1 540 ? -6.833 -57.642 -29.829 1 72.38 540 ARG B N 1
ATOM 8414 C CA . ARG B 1 540 ? -7.219 -57.776 -31.23 1 72.38 540 ARG B CA 1
ATOM 8415 C C . ARG B 1 540 ? -6.173 -58.561 -32.013 1 72.38 540 ARG B C 1
ATOM 8417 O O . ARG B 1 540 ? -6.515 -59.384 -32.864 1 72.38 540 ARG B O 1
ATOM 8424 N N . GLU B 1 541 ? -4.916 -58.286 -31.727 1 70.36 541 GLU B N 1
ATOM 8425 C CA . GLU B 1 541 ? -3.812 -58.983 -32.379 1 70.36 541 GLU B CA 1
ATOM 8426 C C . GLU B 1 541 ? -3.802 -60.465 -32.015 1 70.36 541 GLU B C 1
ATOM 8428 O O . GLU B 1 541 ? -3.561 -61.318 -32.871 1 70.36 541 GLU B O 1
ATOM 8433 N N . ALA B 1 542 ? -4.199 -60.764 -30.801 1 71.51 542 ALA B N 1
ATOM 8434 C CA . ALA B 1 542 ? -4.279 -62.147 -30.34 1 71.51 542 ALA B CA 1
ATOM 8435 C C . ALA B 1 542 ? -5.474 -62.865 -30.962 1 71.51 542 ALA B C 1
ATOM 8437 O O . ALA B 1 542 ? -5.374 -64.032 -31.346 1 71.51 542 ALA B O 1
ATOM 8438 N N . ALA B 1 543 ? -6.512 -62.09 -31.086 1 67.32 543 ALA B N 1
ATOM 8439 C CA . ALA B 1 543 ? -7.705 -62.673 -31.693 1 67.32 543 ALA B CA 1
ATOM 8440 C C . ALA B 1 543 ? -7.492 -62.932 -33.182 1 67.32 543 ALA B C 1
ATOM 8442 O O . ALA B 1 543 ? -7.951 -63.945 -33.715 1 67.32 543 ALA B O 1
ATOM 8443 N N . ALA B 1 544 ? -6.812 -62.12 -33.78 1 66.43 544 ALA B N 1
ATOM 8444 C CA . ALA B 1 544 ? -6.537 -62.292 -35.204 1 66.43 544 ALA B CA 1
ATOM 8445 C C . ALA B 1 544 ? -5.551 -63.432 -35.438 1 66.43 544 ALA B C 1
ATOM 8447 O O . ALA B 1 544 ? -5.626 -64.127 -36.454 1 66.43 544 ALA B O 1
ATOM 8448 N N . GLY B 1 545 ? -4.702 -63.66 -34.562 1 55.61 545 GLY B N 1
ATOM 8449 C CA . GLY B 1 545 ? -3.793 -64.792 -34.657 1 55.61 545 GLY B CA 1
ATOM 8450 C C . GLY B 1 545 ? -4.464 -66.122 -34.372 1 55.61 545 GLY B C 1
ATOM 8451 O O . GLY B 1 545 ? -3.996 -67.169 -34.823 1 55.61 545 GLY B O 1
ATOM 8452 N N . LYS B 1 546 ? -5.513 -66.047 -33.615 1 61.44 546 LYS B N 1
ATOM 8453 C CA . LYS B 1 546 ? -6.256 -67.272 -33.335 1 61.44 546 LYS B CA 1
ATOM 8454 C C . LYS B 1 546 ? -7.172 -67.638 -34.5 1 61.44 546 LYS B C 1
ATOM 8456 O O . LYS B 1 546 ? -7.443 -68.817 -34.736 1 61.44 546 LYS B O 1
ATOM 8461 N N . ALA B 1 547 ? -7.755 -66.744 -35.122 1 56.61 547 ALA B N 1
ATOM 8462 C CA . ALA B 1 547 ? -8.639 -67.085 -36.233 1 56.61 547 ALA B CA 1
ATOM 8463 C C . ALA B 1 547 ? -7.863 -67.743 -37.37 1 56.61 547 ALA B C 1
ATOM 8465 O O . ALA B 1 547 ? -8.458 -68.303 -38.293 1 56.61 547 ALA B O 1
ATOM 8466 N N . LYS B 1 548 ? -6.737 -67.33 -37.259 1 55.59 548 LYS B N 1
ATOM 8467 C CA . LYS B 1 548 ? -5.935 -67.924 -38.323 1 55.59 548 LYS B CA 1
ATOM 8468 C C . LYS B 1 548 ? -5.356 -69.268 -37.89 1 55.59 548 LYS B C 1
ATOM 8470 O O . LYS B 1 548 ? -4.723 -69.964 -38.688 1 55.59 548 LYS B O 1
ATOM 8475 N N . LEU B 1 549 ? -5.321 -69.612 -36.698 1 33.32 549 LEU B N 1
ATOM 8476 C CA . LEU B 1 549 ? -4.926 -70.975 -36.36 1 33.32 549 LEU B CA 1
ATOM 8477 C C . LEU B 1 549 ? -6.09 -71.942 -36.552 1 33.32 549 LEU B C 1
ATOM 8479 O O . LEU B 1 549 ? -7.203 -71.68 -36.09 1 33.32 549 LEU B O 1
#

Foldseek 3Di:
DDFDAFPFAFDDFDLDFQLCLQQPDPDDDAGQADQQAWAEAALVPRDTDGNVRLVVLLQQLLCLVCPVVNDAAAAEEEEAAFWDPCVLSNLSSCSQNNYAYAYDYNVDALCLLLVSCQLSVHAAYEYADVSLVSVVSSCVSNVHDPQRYEYDDDDDDPPHHHSVVSTDPDGDDGDDDDSCCQQARANYFQWDDDPPDRTFTFRFGSSLLSNVLRLVVSVCVVLVPDDPAAEEEQAATCSFLQSVRVVRRNCSSNNYHYHIDRHDDLVSVLVSCQVSLHAEYEAEQLSLLCLLDPPVVVVGQNQSHAEYEYEPDFHFLVSQVSNCVVNVHHYWYFYFHVQQSTTQAIDRPPPADGQFNHAGTHQKTWFFAAPVPRHTDDAPDKGFIKMAGSNGTNATRPCVPRRCVQAPPVGIGGPQWIWHAHPVRTIHTQAGVVFFAQFQNDTAHQSVLQSQLCPDPFFSGKTWGWDQDPVTRTAIEMETETDVPGDDDQVRSQVSSPVPDDPRHGRPVTYHYDNDFDADSRRHGPRVVVRVVVVVVVVVVVVVVVVVD/DDFDAFPFAFDDFDLDFQLCLQQPDCDDPAGRADQQAWAEAALVPRDTDGNVRLVVLLQQLLCLVCPVVNDAAAAEEEEAAFWDPCVLSNLSSCSQNNYAYAYDYNVDALCLLLVSCQLSVHAAYEYADVSLVSVVSSCVSNVHDPQRYEYDDDDDDPPHHHSVVSTDPDGDDGDDDDSCCQQARANYFQWDDDPPDRTFTFRFGSSLLSNVLRLVVSVCVVLVPDDPAAEEEQAATCSFLQSVRVVRRNCSSNNYHYHIDRHDDLVSVLVSCQVSLHAEYEAEQLSLLCLLDPPVVVVGQNQSHAEYEYEPDFHFLVSQVSNCVVNVHHYWYFYFHVQQSTTQAIARPPPADGQFNHAGTHQKTWFFAAPVPRHTDDAPDKGFIWMAGSNGTNATRPCVPRRCVQAPPVGIGGPQWIWHAHPVRTIHTQAGVVFFAQFQNDTAHQSVLQSQLCPDPFFSGKTWGWDQDPVTRTAIEMETETDVPGDDDQVRSQVSSPVPDDPRRGRPVTYHYDNDFDADSRRHGPRVVVRVVVVVVVVVVVVVVVVVD

Secondary structure (DSSP, 8-state):
-PPEE-SSPP-----S-HHIIIII---SSS----TTSEEEEETTT--EEEHHHHHHHHHHHHHIIIIIS-PPTTPEEEEE----TTHHHHHHHHHHTT-EEEEE-TT--HHHHHHHHHHHTEEEEEE-GGGHHHHHHHHHHHT--GGGEEESSSS-BTTB-BGGGT---S--PPPP--HHHHHHSEEEEEEE--TTSS-EEEEEEHHHHHHHHHHHHHHHHHTT---TT-EEEE-S-TTSHHIIIIIIIIHHHTT-EEEE-SS--HHHHHHHHHHTT--EEEE-HHHHHHHHH-GGGGGS--TT--EEEE-SS---HHHHHHHHHHHTSEEEEEEE-GGGSSEEEE--TTTPPTT--BEEPTT-EEEEE-TTT-PBPPTT--EEEEEESTTS--EETT-HHHHHHHB-TT--EEEEEEEEE-TTS-EEEEEEGGG-EEETTEEE-HHHHHHHHTTSTTEEEEEEEEEEETTTEEEEEEEEEEPTT----HHHHHHHHHTTS-GGGS-TT-EEE-S---B-TTS-B-HHHHHHHHHHHHHHHHHHHHHT-/-PPEE-SSPP-----S-HHIIIII---SSS----TTSEEEEETTT--EEEHHHHHHHHHHHHHIIIIIS-PPTTPEEEEE----TTHHHHHHHHHHTT-EEEEE-TT--HHHHHHHHHHHTEEEEEE-GGGHHHHHHHHHHHT--GGGEEESSSS-BTTB-BGGGT---S--PPPP--HHHHHHSEEEEEEE--TTSS-EEEEEEHHHHHHHHHHHHHHHHHTT---TT-EEEE-S-TTSHHIIIIIIIIHHHTT-EEEE-SS--HHHHHHHHHHTT--EEEE-HHHHHHHHH-GGGGGS--TT--EEEE-SS---HHHHHHHHHHHTSEEEEEEE-GGGSSEEEE--TTTPPTT--BEEPTT-EEEEE-TTT-PBPPTT--EEEEEESTTS--EETT-HHHHHHHB-TT--EEEEEEEEE-TTS-EEEEEEGGG-EEETTEEE-HHHHHHHHTTSTTEEEEEEEEEEETTTEEEEEEEEEEPTT----HHHHHHHHHTTS-GGGS-TT-EEE-S---B-TTS-B-HHHHHHHHHHHHHHHHHHHHHT-

Solvent-accessible surface area (backbone atoms only — not comparable to full-atom values): 56314 Å² total; per-residue (Å²): 127,80,63,46,65,30,88,45,76,67,69,90,66,70,90,49,52,48,47,50,54,44,77,62,49,82,66,66,96,59,74,75,58,53,48,80,38,58,34,37,29,32,63,88,76,64,49,70,38,27,42,41,54,46,52,50,48,17,49,19,31,13,22,5,42,36,69,72,68,58,50,48,75,59,42,21,41,30,38,40,45,65,40,50,88,61,50,60,32,54,55,46,5,38,43,51,38,36,18,13,40,31,34,36,68,62,81,53,50,34,66,58,44,16,50,52,38,43,74,66,52,39,61,34,38,36,30,31,75,92,47,41,70,43,48,54,54,11,29,55,73,41,70,30,56,77,90,38,37,30,23,59,60,91,59,67,56,96,86,29,48,22,53,66,73,39,43,31,77,58,85,65,74,82,65,85,74,52,71,66,46,34,61,68,40,49,38,34,36,40,60,44,77,47,95,88,54,75,58,42,34,34,24,32,17,23,29,14,44,41,28,29,40,50,26,50,50,50,48,35,58,72,66,65,65,74,58,89,86,41,21,35,43,28,58,44,51,51,46,38,47,66,19,32,34,54,48,48,48,39,26,48,52,69,51,32,24,29,37,33,28,61,64,87,42,74,66,63,49,48,50,43,37,38,76,66,46,27,28,36,38,56,48,27,43,69,58,46,49,45,63,43,63,44,72,73,53,77,78,49,66,50,79,51,30,49,36,34,41,29,25,75,46,88,51,44,40,65,55,38,50,46,26,22,66,71,51,65,27,50,61,38,27,33,37,59,42,72,60,28,42,21,63,48,26,38,42,46,89,97,67,50,56,76,53,30,26,14,32,40,35,33,64,30,35,35,42,32,25,27,86,86,78,66,42,71,44,55,75,68,32,70,9,35,34,26,38,34,42,66,20,42,43,78,35,37,61,96,28,65,68,64,25,53,73,33,35,44,97,86,53,39,32,54,67,53,31,27,21,29,32,43,94,84,53,40,27,32,74,51,35,41,61,86,57,42,24,46,30,72,88,40,76,34,40,32,58,58,54,27,44,56,49,51,69,38,90,38,33,64,42,56,47,46,42,61,36,84,35,91,88,35,51,22,24,41,22,35,39,34,19,59,31,91,89,46,78,81,50,52,65,56,54,41,52,56,45,48,74,71,44,60,82,78,62,34,47,76,50,37,57,42,82,42,92,67,81,60,51,44,98,66,57,31,72,42,57,67,60,53,45,53,50,47,52,51,48,49,50,51,53,49,51,53,55,50,68,74,101,126,81,63,47,66,31,90,44,75,68,69,90,65,70,89,48,51,48,47,52,54,43,76,62,50,81,70,58,97,55,72,73,59,52,51,78,39,58,33,37,29,31,63,89,76,64,49,70,39,27,41,39,53,46,52,50,48,16,49,19,30,13,22,6,42,36,70,73,69,57,48,49,73,58,42,21,42,30,37,41,45,65,40,52,87,60,51,61,34,53,54,44,5,38,43,50,39,36,19,14,39,31,33,34,67,66,80,52,50,34,66,60,44,17,49,53,39,44,76,66,52,37,61,35,38,37,29,32,77,93,46,41,69,44,49,53,54,11,30,55,72,41,70,32,58,76,88,38,38,30,25,57,60,91,59,67,57,96,86,28,47,22,54,68,72,39,43,31,78,57,85,65,74,82,65,87,73,52,73,66,47,35,64,68,40,49,37,34,35,39,61,43,78,46,95,90,56,76,59,43,33,35,23,31,18,22,30,15,44,41,27,29,39,50,26,48,51,50,48,35,58,73,66,66,64,76,56,90,85,40,22,35,44,28,59,45,50,53,45,38,47,66,19,31,33,54,44,47,47,38,27,49,52,69,51,32,23,28,37,33,30,62,64,89,41,75,66,62,49,50,50,43,37,40,74,65,46,26,30,37,39,56,49,28,43,70,59,46,48,45,62,44,64,43,71,71,52,76,79,50,64,50,80,49,30,49,37,36,40,28,28,75,46,87,52,43,40,64,55,39,50,46,25,21,67,71,51,65,25,49,62,38,26,32,37,58,43,71,60,28,41,20,64,46,26,38,40,45,88,98,68,51,56,78,50,31,26,13,32,39,35,33,63,31,35,35,40,32,26,27,85,87,77,67,42,71,43,55,76,67,31,69,8,34,36,25,38,33,43,67,20,43,42,78,35,35,61,96,29,65,66,64,24,54,74,31,35,44,96,87,52,38,32,55,67,53,31,26,22,29,33,42,95,85,55,40,28,32,74,52,36,40,61,86,57,43,23,45,30,72,86,39,78,34,39,32,57,57,54,26,44,55,47,50,68,38,89,38,34,64,43,57,45,47,42,60,36,83,35,91,88,34,50,22,24,42,22,35,39,34,18,59,32,91,90,46,76,82,51,53,66,54,53,40,51,58,45,47,76,72,45,60,82,79,60,34,46,78,48,35,58,43,82,41,93,67,80,59,52,45,99,64,56,31,72,41,58,66,62,52,44,53,50,46,52,52,48,48,51,50,54,52,49,55,56,48,74,68,99

Organism: Spizellomyces punctatus (strain DAOM BR117) (NCBI:txid645134)

Nearest PDB structures (foldseek):
  4g36-assembly2_B  TM=9.215E-01  e=4.061E-56  Photinus pyralis
  2d1q-assembly1_A  TM=9.050E-01  e=1.600E-56  Nipponoluciola cruciata
  5kyt-assembly2_B  TM=9.055E-01  e=3.218E-56  Photinus pyralis
  5kyv-assembly2_B  TM=9.176E-01  e=1.189E-54  Photinus pyralis
  4g37-assembly2_B  TM=7.418E-01  e=1.228E-55  Photinus pyralis

Sequence (1098 aa):
MAPFKSSIPDVPIPVTDTYSFIFESKLPATLPPRRDQIALIDAATDQRVTYGELVHRIHRFAAGVRYKLGLNKWEVVGVFSPNQVDYPTVVFGALKAGCTVTLANPTYTADELAYQLTDAGAKILITCAPLLPVATAAAAKAGIAADKIFIFGREQVQGKKTIYDIFSCEYLAPIQFTKEELLNKPAYLCYSSGTTGRSKGVETTHYNMVANVAQLDAYYVHSNQYRPNDVWTGVLPFYHIYGLNLSLHTCFYAGISLVVFQKFDLVAYLEALQKYRVTYTHIVPPIILGLAKHPIVDKYDLSSLRMILSGAAPLSGDVSRAASARLKCSVLQGYGMTESSPVTHVGVEGKTPDGAIGVLVPNVEARLVDPDTGEDCAVNQPGELWVRGPNIMKGYHNNDEATRNTIDAEGWLHTGDIAYADKNGFFFIVDRLKELIKYKGFQVPPAELEGYLLTHPAIADAAVISRPDESAGELPRAYVVLKPGAKATEQEVQKFIEGKVAQHKRLRGGVAFVDEIPKAASGKILRRVLRDMDKEAMKREAAAGKAKLMAPFKSSIPDVPIPVTDTYSFIFESKLPATLPPRRDQIALIDAATDQRVTYGELVHRIHRFAAGVRYKLGLNKWEVVGVFSPNQVDYPTVVFGALKAGCTVTLANPTYTADELAYQLTDAGAKILITCAPLLPVATAAAAKAGIAADKIFIFGREQVQGKKTIYDIFSCEYLAPIQFTKEELLNKPAYLCYSSGTTGRSKGVETTHYNMVANVAQLDAYYVHSNQYRPNDVWTGVLPFYHIYGLNLSLHTCFYAGISLVVFQKFDLVAYLEALQKYRVTYTHIVPPIILGLAKHPIVDKYDLSSLRMILSGAAPLSGDVSRAASARLKCSVLQGYGMTESSPVTHVGVEGKTPDGAIGVLVPNVEARLVDPDTGEDCAVNQPGELWVRGPNIMKGYHNNDEATRNTIDAEGWLHTGDIAYADKNGFFFIVDRLKELIKYKGFQVPPAELEGYLLTHPAIADAAVISRPDESAGELPRAYVVLKPGAKATEQEVQKFIEGKVAQHKRLRGGVAFVDEIPKAASGKILRRVLRDMDKEAMKREAAAGKAKL

InterPro domains:
  IPR000873 AMP-dependent synthetase/ligase domain [PF00501] (35-397)
  IPR020845 AMP-binding, conserved site [PS00455] (189-200)
  IPR025110 AMP-binding enzyme, C-terminal domain [PF13193] (448-524)
  IPR042099 ANL, N-terminal domain [G3DSA:3.40.50.12780] (3-434)
  IPR045851 AMP-binding enzyme domain superfamily [G3DSA:3.30.300.30] (435-539)